Protein 8QCB (pdb70)

Secondary structure (DSSP, 8-state):
--HHHHHHHHTT-------PBP-----HHHHHHHHHHS---SSPPHHHHHHH-----GGGGS-PPPP--------SSSS--S-TT-SS-----/--SS--HHHHHHHHHHHHS-TT-HHHHHHHHHHHHHHHHHHHHHT-HHHHHHHHHHHHHHHHIIIIIS----HHHHHHHHHHHHHHHHSGGGGGG--HHHHHHHHHHS-----HHHHHHH---HHHHHS-SS--HHHHHHHHHHHHHHT----HHHHHHHHHHHHHHHHHHHHH--HHHHHHHHHHHHHHHTT--TTSSHHHHHHHHTTTT-HHHHHHTTTHHHHH--S-SHHHHHHHHHHHHTT-HHHHHHHHHHHHHHS-S-HHHHHHHHHHHHHTT-SHHHHHHHHHHHHHTTTS-HHHHHHHHHHHHHHTSSS---TT-HHHHHHHHHHHHHHHHHTTTS-S-HHHHHHHHHHHHHTT-HHHHHHHHHHHHHHHHHHHHHS--TTHHHHHHHHHHHHHHHHHHHT-HHHHHHHHHHHHHHHTS--SHHHHHHHHHHHHHHHHHHHHTTT--HHHHHHHHHHHHH---HHHHHHHHHHHHHH--HHHHHHHHHHHHHHHHHS---HHHHHHHHHHHHHHT-HHHHHHHHHHHTT--HHHHHH-TT-HHHHHHHHHHHHHT-STTTHHHHHHHHHH-TT-TTTTTTT-HHHHHHHTSSSSS---HHHHHHHHHTT-BHHHHHHHHHH-TT-HHHHHHHHHH-/--EEEEEEEETT-SSS-EEEEEE-SSEEEEEETTSEEEEEES---TT--GGGSEEEEE--SS-EEEEEEEEEE-SSS-EEEEEEEEETTS-EEEEEEEE-TTT--EEEEEE--S-TGGGGSPEEEEEEE--SSS-SSEEEEEEETTS-EEEEEEE------EEEEEEEE--SSSS---EEEEEE-TTSEEEEEETTSEEEEEETTT--EEEEEE----SSTTSS-EEEEEE-SSSSEEEEEEEETTEEEEEEEETTTTEEEEE-------SBSS-EEEEEE-SSSSEEEEEETTSEEEEEETTTTEEEEEEE--GGG--GGG---B-SS--B-SS--EEEEEEE-TTT-----EEEEEETTS-EEEEEEE-/--EEEEEEE-S-SSS-EEEEEE-SSEEEEEETTSEEEEEES---SS--GGGGEEEEE--SS-EEEEEEEEEE---EEEEEEEEETT--EEEEEEEE-TTT--EEEEEE--S-TTGGGS-EEEEEEE---SS-SSEEEEEEETTS-EEEEEEEEE----EEEEEEEEEEE--SSSS---EEEEEE-SSSEEEEEETTSEEEEEETTT--EEEEEE------EEEEEE-SSSS-EEEEEE-SS-EEEEEE-SSS--EEEEE-----SBSS-EEEEEE-SSSSEEEEEETTSEEEEEETTTTEEEEEEESS-S-------B-TTS-BSSPP--SEEEEE-TTSS-----S-EEEEE-TTS-EEEEEE-/--HHHHHHHHH--HHHHTSS---HHHHHHHHH-

Radius of gyration: 38.0 Å; Cα contacts (8 Å, |Δi|>4): 3125; chains: 5; bounding box: 76×98×122 Å

Solvent-accessible surface area: 61715 Å² total; per-residue (Å²): 126,64,34,76,104,18,5,117,44,0,41,89,24,77,116,139,47,107,47,83,112,12,176,37,92,101,118,141,27,48,53,56,0,32,104,98,18,7,41,19,62,49,24,14,51,2,40,4,0,19,44,7,5,48,63,68,112,66,19,111,30,24,122,40,18,89,31,34,62,84,48,143,121,55,94,61,187,60,58,66,46,41,3,72,91,49,139,105,0,27,47,83,110,42,133,129,43,110,31,140,111,25,22,91,95,39,62,147,52,11,143,135,29,83,93,100,94,82,76,19,31,21,1,0,54,12,17,14,79,13,0,49,68,27,44,79,30,18,40,8,43,47,0,10,36,20,0,31,76,0,4,79,69,2,62,76,5,13,47,88,61,89,13,88,39,58,36,2,14,14,6,2,7,36,0,2,16,0,1,15,93,2,44,56,64,13,71,65,2,20,0,77,14,1,24,42,5,19,80,59,36,112,61,104,46,58,77,60,11,49,90,45,1,69,9,55,51,77,51,12,80,89,18,131,105,26,89,17,16,22,0,1,2,38,4,2,1,16,0,4,17,40,12,101,142,30,52,64,103,4,10,20,21,3,13,4,0,2,0,2,0,16,2,16,38,58,38,76,70,86,70,6,39,64,6,0,49,75,1,2,55,78,2,28,88,80,53,54,108,25,16,64,0,34,21,0,25,0,1,2,7,16,109,101,56,83,34,51,0,8,32,1,0,18,12,0,17,76,82,56,90,171,36,32,76,2,49,15,5,0,0,0,4,0,10,46,20,139,7,42,110,6,0,63,42,3,0,66,62,9,34,88,87,40,88,85,62,16,37,5,53,11,0,20,0,18,0,30,70,112,105,54,59,101,114,18,2,24,137,29,7,35,68,0,17,32,41,5,58,43,166,29,72,25,1,13,41,39,17,3,57,15,9,2,70,50,24,21,107,95,64,34,45,55,124,21,39,39,12,6,8,93,1,17,13,1,8,41,4,2,74,39,15,24,54,42,20,21,83,31,63,68,1,0,32,2,6,2,10,3,4,6,4,1,61,53,25,73,46,0,39,56,11,0,84,87,0,32,39,34,9,24,63,99,14,52,88,48,116,55,100,199,15,16,66,50,6,0,40,8,24,1,11,24,0,20,0,9,1,20,71,31,51,35,105,76,0,24,88,10,0,70,14,0,37,27,33,5,74,94,26,104,70,126,99,0,60,53,10,42,15,2,0,13,6,0,1,5,6,0,47,28,70,54,98,83,102,52,115,38,1,14,89,30,13,36,81,5,10,104,46,33,106,29,56,48,4,10,10,21,8,1,41,1,1,28,74,48,42,103,96,59,6,66,100,21,0,41,64,12,0,63,99,38,53,81,117,51,42,77,27,30,62,0,19,8,3,20,0,0,2,1,4,45,69,83,44,139,147,58,4,59,97,14,15,106,102,4,119,78,29,40,16,37,60,46,26,138,16,125,26,9,15,6,10,16,0,8,23,12,0,3,104,83,42,145,90,76,109,40,4,77,49,32,4,9,70,12,0,38,4,41,10,32,30,33,75,0,1,48,76,24,25,82,78,3,16,14,23,0,1,38,96,41,13,38,98,13,17,13,66,87,3,0,119,12,23,2,23,27,102,7,2,42,3,0,2,27,0,0,37,3,2,4,36,21,57,54,0,0,69,0,0,33,67,10,70,133,63,84,17,74,66,69,16,41,4,1,86,10,5,75,0,15,1,5,8,9,5,9,8,60,36,7,0,1,1,0,0,0,6,0,55,0,38,2,5,21,0,90,14,138,101,119,53,49,11,70,104,72,30,61,55,58,90,10,9,65,0,0,0,2,41,15,14,17,6,53,26,118,63,46,113,97,62,86,0,7,0,1,0,0,0,0,2,0,2,34,14,26,3,9,48,12,45,103,69,114,105,79,44,33,18,73,31,77,108,13,118,19,22,82,74,111,16,94,125,64,9,4,14,3,10,52,14,5,54,40,66,148,46,85,180,18,8,10,0,0,0,0,7,14,39,1,24,5,14,0,3,63,0,60,12,103,167,77,62,27,69,25,100,76,58,18,65,18,134,25,64,37,136,119,58,56,8,0,17,7,13,8,24,12,86,97,9,26,1,0,6,0,2,6,27,1,4,3,11,0,4,45,4,83,84,41,131,89,57,61,76,19,115,11,34,13,41,50,85,87,48,13,14,3,1,45,10,4,57,23,12,68,133,40,49,20,0,0,1,0,14,6,14,12,14,32,0,11,0,0,4,11,1,14,88,62,25,10,33,15,16,30,3,17,44,134,36,33,37,0,2,74,27,10,0,20,10,2,12,25,18,74,67,4,117,2,1,0,0,0,0,29,28,2,59,0,29,0,0,43,25,160,80,33,48,99,41,32,39,33,75,4,90,9,105,75,25,113,88,79,24,50,30,45,71,19,49,52,8,29,74,11,59,56,2,3,0,9,24,6,61,20,0,37,58,45,65,43,94,133,44,31,5,0,1,0,0,1,35,3,34,1,1,4,0,16,90,37,41,110,76,103,26,99,57,86,19,86,1,36,81,3,7,110,1,8,2,0,12,6,4,8,6,53,38,12,0,1,1,0,0,5,39,0,81,5,40,3,4,18,2,66,22,59,135,97,79,78,6,80,93,66,28,60,66,70,88,17,39,162,23,0,0,1,36,12,14,14,7,76,29,92,49,106,85,88,2,15,0,1,0,0,0,1,1,28,1,48,14,21,2,11,40,14,45,123,29,112,112,82,45,48,26,78,37,70,125,18,116,23,17,88,80,100,22,117,78,53,6,4,10,4,13,55,10,4,68,45,48,118,79,15,104,23,26,35,0,0,0,0,8,1,44,1,17,6,12,0,5,54,1,58,22,57,53,161,126,64,67,45,35,67,23,82,78,61,20,59,12,114,22,50,38,134,75,23,36,0,0,17,11,14,6,16,15,62,88,5,44,5,0,6,0,2,24,72,2,22,0,11,3,5,47,4,80,95,36,121,69,52,48,74,29,88,76,120,80,16,42,16,1,42,12,3,54,24,12,66,77,70,61,22,2,0,0,0,28,4,23,86,21,39,0,14,0,7,3,17,58,10,72,85,18,52,160,78,15,39,3,49,13,131,95,70,0,0,10,8,1,0,16,7,0,10,20,26,60,65,9,113,34,2,0,0,0,0,11,2,0,39,0,2,1,2,43,24,93,97,72,44,87,73,29,27,22,47,13,88,62,140,121,128,154,32,107,31,38,63,49,172,146,34,27,26,114,21,103,61,3,0,2,24,4,65,16,0,114,62,52,59,34,51,46,133,87,92,72,30,10,0,0,0,0,4,41,91,88,7,2,44,7,15,38,53,86,150,42,98,0,36,88,43,1,104,85,150,116,84,87,28,7,59,48,3,130,94,79,71,52,0,10,129,81,5,72,89,102,95

Nearest PDB structures (foldseek):
  8qcb-assembly1_B  TM=1.002E+00  e=1.096E-69  Saccharomyces cerevisiae
  8qca-assembly1_B  TM=9.247E-01  e=1.254E-59  Saccharomyces cerevisiae
  8q9t-assembly1_E  TM=9.024E-01  e=1.855E-59  Saccharomyces cerevisiae
  4buj-assembly2_F  TM=9.148E-01  e=2.139E-59  Saccharomyces cerevisiae S288C
  5mc6-assembly1_i  TM=9.003E-01  e=8.983E-53  Saccharomyces cerevisiae S288C

InterPro domains:
  IPR001650 Helicase, C-terminal domain-like [PF00271] (653-768)
  IPR001650 Helicase, C-terminal domain-like [PS51194] (638-815)
  IPR001650 Helicase, C-terminal domain-like [SM00490] (676-768)
  IPR011545 DEAD/DEAH-box helicase domain [PF00270] (333-482)
  IPR012961 ATP-dependent RNA helicase Ski2/MTR4, C-terminal [PF08148] (1109-1282)
  IPR012961 ATP-dependent RNA helicase Ski2/MTR4, C-terminal [SM01142] (1106-1287)
  IPR014001 Helicase superfamily 1/2, ATP-binding domain [PS51192] (338-496)
  IPR014001 Helicase superfamily 1/2, ATP-binding domain [SM00487] (326-513)
  IPR016438 Circadian oscillator component FRH-like [PIRSF005198] (39-1287)
  IPR027417 P-loop containing nucleoside triphosphate hydrolase [G3DSA:3.40.50.300] (292-504)
  IPR027417 P-loop containing nucleoside triphosphate hydrolase [G3DSA:3.40.50.300] (505-801)
  IPR027417 P-loop containing nucleoside triphosphate hydrolase [SSF52540] (341-781)
  IPR040801 Ski2, N-terminal domain [PF17911] (83-215)
  IPR048392 Exosome RNA helicase MTR4-like, stalk [PF21408] (823-888)
  IPR048727 Ski2, beta-barrel domain [PF21409] (899-985)
  IPR050699 ATP-dependent RNA helicase SUPV3-like [PTHR12131] (129-1270)

B-factor: mean 86.81, std 32.56, range [30.0, 277.33]

Foldseek 3Di:
DDPVVVVVVVVPDDDPDDPDDDPDDDVVVVVVCCVVPPDDDPDDDVVVCVVPPDDDDPVVVDDDDDDDDDPCDDADPRDDAADPPGDHGDDDD/DVVDDLVVVLVVLVVVCPVVVQDLVSLLVNLVSLLVVLVVCVQVPNLVVSLVSLVVSLVSLLCCCAVNVDDALSSLVSNLSSLVSCQQQVVNLVVDPVVSLLSSLVSDDADDDCPLCVLVVQDSVDLVPDDPDDSNLSSLSSSLSSLQRSDLCPVVLVSLQSNLVSLLVNCVSVVDVSSLVSSLVSLVVSCVSPVLPLVSLQSNLVSCLPVDLVSSVVGLVVSCVSPVPDLVSLLSVLVSCVVVVNLVSNLVSLVVCCVVPNLALSSLQSVLVSCVVVVHQPSSLVSLVVSLVSCVLSDLVSLQVNLVSLCVVPPPPPDDPPPPVNLVSLVSNLVSLVSSCSRDNPDQVSLVSNLVSCLSVLNLVVNLVSLVSNLVSLVVVCVVPVDPVSVLVNLLSLLSNLSSVVSVPNLVSNLVSLVSSCVSCVVPPDPVCLVSLLSSLVSNLVSCCVPVRDCPVNVVSLVVNCVSDPDDVSLVVCLVSLVVVPDPVSNVVSLVSLVVVCVVDPHDDVSLLSNLVSCLVVVPVVCLVVSLVVLVPDDPVVVVVPLLPSSLVSNLVSCCVPVVDRPSCVSLVVNCVVPVLRLNSCPVPDLVSSLVSPPPPNDDDDLLVNLVSQLVVLDQVSLVVSCVSPVPDPSSVVSNVVND/DWDKDFFAKDFLQDPAAWFDKEADQAWIWTWWQQAKIKTFGLAADGPDHRVVRMDMDGGDRRTWHAKYWDWDDQDPHDTWIKMWTAGPQQAIWMWTWDADPVPRDIDTHTDDADDPVVGVFRWAYKDKADDDPLDDFIKMWTAGQQAKIWIWTWDQPVGDIYTHTPDMAHHPDPPGFGFQEWDAAPNAKIWTWTQQQWIWIAGRPPGGTDDIDHDDPDPDRRQWGWAYWDAQHPFQKIWTWIGHRQATWIWIFGRVVTDTPGTAADVVRGPGRGGWAEKEAEPNSQWIWIFGQQQKIWIAGPVVSYTDDMDFDAQVPHPPVSGQQADPVGDGVGRWGWNYKYKDDANRNPHFIKMWTGTRSRMIIIMTIDD/DDKDFQAKDFLQDDAAWFDWEDDLFWIWTWGQQQKIKTFGQADDADDHRVVRMDMDHHDRRTWHEKYWDWDCDVDTWIKMWTAGPQQAIWIWTWDADDPPRDIDIDTDDADDPVRRPFRWAYKDKADADPQRDFIKIWTAGQQAKIWIWTWDQVDCVPGDIYIHTPDMEHHPDPPGFGFHEWDAANNFKIWIFGFQAKIWIAGRVNGYTDDIDGDAPGWGWQYWDAQNDAQKIWTWTDYHQFIWIWMFRHPNTHTDGTAVDLVGPALGGWHEKEAAPNRQWIWTDGQLQKIWIAGPVVSYTDDMGHRVDRDDPDHQDADPVSHGPGHTWWNYKYKDHFSSHDYPGGWIKMWTAIRSRMIIIMTDD/DDPVVVVVVVVDDPVVVVVPPDDPVVVVVVVVD

GO terms:
  GO:0005737 cytoplasm (C, IDA)
  GO:0055087 Ski complex (C, IDA)
  GO:0070478 nuclear-transcribed mRNA catabolic process, 3'-5' exonucleolytic nonsense-mediated decay (P, IGI)
  GO:0000956 nuclear-transcribed mRNA catabolic process (P, IMP)
  GO:0003729 mRNA binding (F, HDA)
  GO:0070478 nuclear-transcribed mRNA catabolic process, 3'-5' exonucleolytic nonsense-mediated decay (P, IMP)
  GO:0070481 nuclear-transcribed mRNA catabolic process, non-stop decay (P, IMP)
  GO:0055087 Ski complex (C, IPI)
  GO:0005515 protein binding (F, IPI)
  GO:0000956 nuclear-transcribed mRNA catabolic process (P, IDA)
  GO:0006402 mRNA catabolic process (P, IDA)

Structure (mmCIF, N/CA/C/O backbone):
data_8QCB
#
_entry.id   8QCB
#
_cell.length_a   1.00
_cell.length_b   1.00
_cell.length_c   1.00
_cell.angle_alpha   90.00
_cell.angle_beta   90.00
_cell.angle_gamma   90.00
#
_symmetry.space_group_name_H-M   'P 1'
#
loop_
_entity.id
_entity.type
_entity.pdbx_description
1 polymer 'Antiviral helicase SKI2'
2 polymer 'Superkiller protein 3'
3 polymer 'Antiviral protein SKI8'
4 polymer 'Superkiller protein 7'
#
loop_
_atom_site.group_PDB
_atom_site.id
_atom_site.type_symbol
_atom_site.label_atom_id
_atom_site.label_alt_id
_atom_site.label_comp_id
_atom_site.label_asym_id
_atom_site.label_entity_id
_atom_site.label_seq_id
_atom_site.pdbx_PDB_ins_code
_atom_site.Cartn_x
_atom_site.Cartn_y
_atom_site.Cartn_z
_atom_site.occupancy
_atom_site.B_iso_or_equiv
_atom_site.auth_seq_id
_atom_site.auth_comp_id
_atom_site.auth_asym_id
_atom_site.auth_atom_id
_atom_site.pdbx_PDB_model_num
ATOM 1 N N . SER A 1 8 ? 184.808 143.424 163.741 1.00 205.30 8 SER A N 1
ATOM 2 C CA . SER A 1 8 ? 183.399 143.070 163.868 1.00 205.05 8 SER A CA 1
ATOM 3 C C . SER A 1 8 ? 182.674 143.220 162.537 1.00 204.03 8 SER A C 1
ATOM 4 O O . SER A 1 8 ? 181.452 143.369 162.499 1.00 202.59 8 SER A O 1
ATOM 7 N N . SER A 1 9 ? 183.434 143.185 161.446 1.00 145.41 9 SER A N 1
ATOM 8 C CA . SER A 1 9 ? 182.847 143.291 160.120 1.00 146.02 9 SER A CA 1
ATOM 9 C C . SER A 1 9 ? 181.998 142.064 159.812 1.00 143.22 9 SER A C 1
ATOM 10 O O . SER A 1 9 ? 182.230 140.971 160.335 1.00 141.90 9 SER A O 1
ATOM 13 N N . ILE A 1 10 ? 180.995 142.258 158.953 1.00 168.75 10 ILE A N 1
ATOM 14 C CA . ILE A 1 10 ? 180.101 141.160 158.601 1.00 166.53 10 ILE A CA 1
ATOM 15 C C . ILE A 1 10 ? 180.848 140.071 157.838 1.00 167.14 10 ILE A C 1
ATOM 16 O O . ILE A 1 10 ? 180.506 138.886 157.942 1.00 164.81 10 ILE A O 1
ATOM 21 N N . GLN A 1 11 ? 181.878 140.441 157.071 1.00 109.43 11 GLN A N 1
ATOM 22 C CA . GLN A 1 11 ? 182.641 139.445 156.327 1.00 110.13 11 GLN A CA 1
ATOM 23 C C . GLN A 1 11 ? 183.408 138.521 157.264 1.00 108.15 11 GLN A C 1
ATOM 24 O O . GLN A 1 11 ? 183.465 137.307 157.039 1.00 107.14 11 GLN A O 1
ATOM 30 N N . GLU A 1 12 ? 184.005 139.075 158.321 1.00 131.64 12 GLU A N 1
ATOM 31 C CA . GLU A 1 12 ? 184.695 138.239 159.299 1.00 130.32 12 GLU A CA 1
ATOM 32 C C . GLU A 1 12 ? 183.725 137.301 160.005 1.00 126.83 12 GLU A C 1
ATOM 33 O O . GLU A 1 12 ? 184.042 136.128 160.240 1.00 125.88 12 GLU A O 1
ATOM 39 N N . LEU A 1 13 ? 182.538 137.801 160.352 1.00 102.43 13 LEU A N 1
ATOM 40 C CA . LEU A 1 13 ? 181.543 136.962 161.010 1.00 99.28 13 LEU A CA 1
ATOM 41 C C . LEU A 1 13 ? 181.075 135.837 160.098 1.00 98.66 13 LEU A C 1
ATOM 42 O O . LEU A 1 13 ? 180.858 134.708 160.553 1.00 96.97 13 LEU A O 1
ATOM 47 N N . TYR A 1 14 ? 180.903 136.126 158.807 1.00 90.11 14 TYR A N 1
ATOM 48 C CA . TYR A 1 14 ? 180.506 135.078 157.874 1.00 90.39 14 TYR A CA 1
ATOM 49 C C . TYR A 1 14 ? 181.633 134.077 157.653 1.00 91.32 14 TYR A C 1
ATOM 50 O O . TYR A 1 14 ? 181.381 132.881 157.470 1.00 90.45 14 TYR A O 1
ATOM 59 N N . GLN A 1 15 ? 182.883 134.546 157.666 1.00 91.02 15 GLN A N 1
ATOM 60 C CA . GLN A 1 15 ? 184.015 133.632 157.565 1.00 92.48 15 GLN A CA 1
ATOM 61 C C . GLN A 1 15 ? 184.096 132.726 158.786 1.00 90.17 15 GLN A C 1
ATOM 62 O O . GLN A 1 15 ? 184.507 131.564 158.681 1.00 90.36 15 GLN A O 1
ATOM 68 N N . SER A 1 16 ? 183.719 133.245 159.957 1.00 95.43 16 SER A N 1
ATOM 69 C CA . SER A 1 16 ? 183.674 132.414 161.157 1.00 93.39 16 SER A CA 1
ATOM 70 C C . SER A 1 16 ? 182.599 131.342 161.046 1.00 91.37 16 SER A C 1
ATOM 71 O O . SER A 1 16 ? 182.758 130.234 161.571 1.00 90.94 16 SER A O 1
ATOM 74 N N . LEU A 1 17 ? 181.489 131.658 160.373 1.00 69.75 17 LEU A N 1
ATOM 75 C CA . LEU A 1 17 ? 180.411 130.689 160.206 1.00 68.72 17 LEU A CA 1
ATOM 76 C C . LEU A 1 17 ? 180.870 129.480 159.401 1.00 70.53 17 LEU A C 1
ATOM 77 O O . LEU A 1 17 ? 180.379 128.364 159.607 1.00 70.32 17 LEU A O 1
ATOM 82 N N . LYS A 1 18 ? 181.814 129.683 158.481 1.00 96.89 18 LYS A N 1
ATOM 83 C CA . LYS A 1 18 ? 182.266 128.616 157.598 1.00 98.75 18 LYS A CA 1
ATOM 84 C C . LYS A 1 18 ? 183.027 127.520 158.330 1.00 98.35 18 LYS A C 1
ATOM 85 O O . LYS A 1 18 ? 183.275 126.463 157.740 1.00 99.41 18 LYS A O 1
ATOM 91 N N . GLU A 1 19 ? 183.403 127.738 159.587 1.00 88.11 19 GLU A N 1
ATOM 92 C CA . GLU A 1 19 ? 184.128 126.744 160.365 1.00 88.46 19 GLU A CA 1
ATOM 93 C C . GLU A 1 19 ? 183.214 125.703 160.998 1.00 86.96 19 GLU A C 1
ATOM 94 O O . GLU A 1 19 ? 183.712 124.766 161.631 1.00 87.80 19 GLU A O 1
ATOM 96 N N . ILE A 1 20 ? 181.901 125.841 160.846 1.00 74.47 20 ILE A N 1
ATOM 97 C CA . ILE A 1 20 ? 180.958 124.879 161.404 1.00 73.94 20 ILE A CA 1
ATOM 98 C C . ILE A 1 20 ? 180.940 123.636 160.526 1.00 76.39 20 ILE A C 1
ATOM 99 O O . ILE A 1 20 ? 180.720 123.720 159.312 1.00 77.48 20 ILE A O 1
ATOM 104 N N . THR A 1 21 ? 181.171 122.478 161.138 1.00 86.18 21 THR A N 1
ATOM 105 C CA . THR A 1 21 ? 181.225 121.212 160.425 1.00 88.36 21 THR A CA 1
ATOM 106 C C . THR A 1 21 ? 180.308 120.206 161.103 1.00 87.12 21 THR A C 1
ATOM 107 O O . THR A 1 21 ? 180.027 120.297 162.300 1.00 84.80 21 THR A O 1
ATOM 109 N N . ASN A 1 22 ? 179.845 119.238 160.318 1.00 100.72 22 ASN A N 1
ATOM 110 C CA . ASN A 1 22 ? 178.930 118.217 160.813 1.00 100.10 22 ASN A CA 1
ATOM 111 C C . ASN A 1 22 ? 179.637 117.236 161.742 1.00 100.43 22 ASN A C 1
ATOM 112 O O . ASN A 1 22 ? 180.655 116.647 161.380 1.00 102.49 22 ASN A O 1
ATOM 117 N N . LEU A 1 28 ? 169.883 114.217 164.622 1.00 100.55 28 LEU A N 1
ATOM 118 C CA . LEU A 1 28 ? 168.598 114.709 165.104 1.00 99.40 28 LEU A CA 1
ATOM 119 C C . LEU A 1 28 ? 168.638 116.217 165.318 1.00 97.57 28 LEU A C 1
ATOM 120 O O . LEU A 1 28 ? 169.646 116.764 165.765 1.00 96.74 28 LEU A O 1
ATOM 122 N N . PHE A 1 29 ? 167.535 116.885 164.995 1.00 82.97 29 PHE A N 1
ATOM 123 C CA . PHE A 1 29 ? 167.470 118.333 165.128 1.00 81.53 29 PHE A CA 1
ATOM 124 C C . PHE A 1 29 ? 167.346 118.737 166.592 1.00 79.80 29 PHE A C 1
ATOM 125 O O . PHE A 1 29 ? 166.628 118.106 167.372 1.00 79.71 29 PHE A O 1
ATOM 133 N N . GLU A 1 30 ? 168.055 119.801 166.961 1.00 73.27 30 GLU A N 1
ATOM 134 C CA . GLU A 1 30 ? 168.019 120.353 168.307 1.00 72.31 30 GLU A CA 1
ATOM 135 C C . GLU A 1 30 ? 167.808 121.857 168.235 1.00 71.43 30 GLU A C 1
ATOM 136 O O . GLU A 1 30 ? 168.448 122.543 167.433 1.00 71.32 30 GLU A O 1
ATOM 142 N N . ASP A 1 31 ? 166.909 122.366 169.079 1.00 68.56 31 ASP A N 1
ATOM 143 C CA . ASP A 1 31 ? 166.653 123.804 169.167 1.00 67.96 31 ASP A CA 1
ATOM 144 C C . ASP A 1 31 ? 167.619 124.400 170.186 1.00 67.81 31 ASP A C 1
ATOM 145 O O . ASP A 1 31 ? 167.295 124.618 171.355 1.00 68.26 31 ASP A O 1
ATOM 150 N N . ARG A 1 32 ? 168.834 124.671 169.719 1.00 93.30 32 ARG A N 1
ATOM 151 C CA . ARG A 1 32 ? 169.895 125.147 170.592 1.00 93.48 32 ARG A CA 1
ATOM 152 C C . ARG A 1 32 ? 169.654 126.593 171.014 1.00 93.36 32 ARG A C 1
ATOM 153 O O . ARG A 1 32 ? 169.009 127.373 170.309 1.00 92.80 32 ARG A O 1
ATOM 161 N N . ILE A 1 33 ? 170.192 126.945 172.179 1.00 69.41 33 ILE A N 1
ATOM 162 C CA . ILE A 1 33 ? 170.071 128.285 172.741 1.00 69.95 33 ILE A CA 1
ATOM 163 C C . ILE A 1 33 ? 171.386 129.018 172.521 1.00 70.18 33 ILE A C 1
ATOM 164 O O . ILE A 1 33 ? 172.463 128.473 172.794 1.00 70.76 33 ILE A O 1
ATOM 169 N N . THR A 1 34 ? 171.302 130.250 172.026 1.00 73.29 34 THR A N 1
ATOM 170 C CA . THR A 1 34 ? 172.496 131.028 171.744 1.00 73.54 34 THR A CA 1
ATOM 171 C C . THR A 1 34 ? 173.182 131.463 173.037 1.00 75.46 34 THR A C 1
ATOM 172 O O . THR A 1 34 ? 172.571 131.546 174.106 1.00 76.76 34 THR A O 1
ATOM 176 N N . LYS A 1 35 ? 174.481 131.732 172.925 1.00 95.85 35 LYS A N 1
ATOM 177 C CA . LYS A 1 35 ? 175.277 132.241 174.032 1.00 98.24 35 LYS A CA 1
ATOM 178 C C . LYS A 1 35 ? 175.543 133.736 173.926 1.00 98.98 35 LYS A C 1
ATOM 179 O O . LYS A 1 35 ? 176.234 134.291 174.785 1.00 101.31 35 LYS A O 1
ATOM 185 N N . LEU A 1 36 ? 175.019 134.395 172.896 1.00 68.78 36 LEU A N 1
ATOM 186 C CA . LEU A 1 36 ? 175.193 135.831 172.751 1.00 69.14 36 LEU A CA 1
ATOM 187 C C . LEU A 1 36 ? 174.418 136.575 173.833 1.00 71.03 36 LEU A C 1
ATOM 188 O O . LEU A 1 36 ? 173.334 136.161 174.252 1.00 71.17 36 LEU A O 1
ATOM 193 N N . ASP A 1 37 ? 174.990 137.686 174.291 1.00 119.63 37 ASP A N 1
ATOM 194 C CA . ASP A 1 37 ? 174.372 138.526 175.308 1.00 121.59 37 ASP A CA 1
ATOM 195 C C . ASP A 1 37 ? 173.754 139.745 174.636 1.00 121.44 37 ASP A C 1
ATOM 196 O O . ASP A 1 37 ? 174.460 140.531 173.996 1.00 122.96 37 ASP A O 1
ATOM 198 N N . PHE A 1 38 ? 172.442 139.899 174.784 1.00 97.22 38 PHE A N 1
ATOM 199 C CA . PHE A 1 38 ? 171.731 141.023 174.189 1.00 97.34 38 PHE A CA 1
ATOM 200 C C . PHE A 1 38 ? 171.657 142.198 175.158 1.00 100.22 38 PHE A C 1
ATOM 201 O O . PHE A 1 38 ? 172.652 142.881 175.400 1.00 101.23 38 PHE A O 1
ATOM 209 N N . LYS A 1 45 ? 179.267 155.866 177.998 1.00 147.79 45 LYS A N 1
ATOM 210 C CA . LYS A 1 45 ? 179.934 155.818 176.702 1.00 143.47 45 LYS A CA 1
ATOM 211 C C . LYS A 1 45 ? 178.925 155.613 175.579 1.00 141.27 45 LYS A C 1
ATOM 212 O O . LYS A 1 45 ? 178.719 156.498 174.749 1.00 139.22 45 LYS A O 1
ATOM 214 N N . HIS A 1 46 ? 178.305 154.432 175.554 1.00 196.04 46 HIS A N 1
ATOM 215 C CA . HIS A 1 46 ? 177.274 154.153 174.558 1.00 194.16 46 HIS A CA 1
ATOM 216 C C . HIS A 1 46 ? 176.082 155.086 174.734 1.00 190.23 46 HIS A C 1
ATOM 217 O O . HIS A 1 46 ? 175.577 155.663 173.762 1.00 188.26 46 HIS A O 1
ATOM 224 N N . ALA A 1 47 ? 175.632 155.261 175.978 1.00 183.95 47 ALA A N 1
ATOM 225 C CA . ALA A 1 47 ? 174.511 156.156 176.247 1.00 181.65 47 ALA A CA 1
ATOM 226 C C . ALA A 1 47 ? 174.863 157.598 175.912 1.00 179.79 47 ALA A C 1
ATOM 227 O O . ALA A 1 47 ? 174.024 158.340 175.390 1.00 177.73 47 ALA A O 1
ATOM 229 N N . ASN A 1 48 ? 176.096 158.017 176.210 1.00 115.90 48 ASN A N 1
ATOM 230 C CA . ASN A 1 48 ? 176.518 159.372 175.871 1.00 114.37 48 ASN A CA 1
ATOM 231 C C . ASN A 1 48 ? 176.489 159.595 174.365 1.00 112.82 48 ASN A C 1
ATOM 232 O O . ASN A 1 48 ? 176.028 160.641 173.892 1.00 110.97 48 ASN A O 1
ATOM 237 N N . ASP A 1 49 ? 176.976 158.620 173.594 1.00 165.61 49 ASP A N 1
ATOM 238 C CA . ASP A 1 49 ? 176.944 158.737 172.141 1.00 164.36 49 ASP A CA 1
ATOM 239 C C . ASP A 1 49 ? 175.513 158.794 171.623 1.00 162.59 49 ASP A C 1
ATOM 240 O O . ASP A 1 49 ? 175.198 159.598 170.736 1.00 160.81 49 ASP A O 1
ATOM 242 N N . ILE A 1 50 ? 174.630 157.954 172.169 1.00 103.63 50 ILE A N 1
ATOM 243 C CA . ILE A 1 50 ? 173.234 157.957 171.733 1.00 102.24 50 ILE A CA 1
ATOM 244 C C . ILE A 1 50 ? 172.584 159.304 172.031 1.00 100.57 50 ILE A C 1
ATOM 245 O O . ILE A 1 50 ? 171.878 159.873 171.189 1.00 98.93 50 ILE A O 1
ATOM 250 N N . ILE A 1 51 ? 172.818 159.835 173.233 1.00 98.26 51 ILE A N 1
ATOM 251 C CA . ILE A 1 51 ? 172.219 161.110 173.619 1.00 96.93 51 ILE A CA 1
ATOM 252 C C . ILE A 1 51 ? 172.746 162.239 172.743 1.00 95.26 51 ILE A C 1
ATOM 253 O O . ILE A 1 51 ? 171.982 163.100 172.291 1.00 93.39 51 ILE A O 1
ATOM 258 N N . LYS A 1 52 ? 174.058 162.253 172.488 1.00 121.45 52 LYS A N 1
ATOM 259 C CA . LYS A 1 52 ? 174.635 163.296 171.645 1.00 120.26 52 LYS A CA 1
ATOM 260 C C . LYS A 1 52 ? 174.082 163.231 170.228 1.00 118.80 52 LYS A C 1
ATOM 261 O O . LYS A 1 52 ? 173.778 164.266 169.625 1.00 117.46 52 LYS A O 1
ATOM 263 N N . ASP A 1 53 ? 173.946 162.023 169.676 1.00 153.28 53 ASP A N 1
ATOM 264 C CA . ASP A 1 53 ? 173.384 161.888 168.337 1.00 151.96 53 ASP A CA 1
ATOM 265 C C . ASP A 1 53 ? 171.926 162.327 168.296 1.00 150.60 53 ASP A C 1
ATOM 266 O O . ASP A 1 53 ? 171.495 162.974 167.334 1.00 149.27 53 ASP A O 1
ATOM 271 N N . ARG A 1 54 ? 171.150 161.986 169.327 1.00 130.63 54 ARG A N 1
ATOM 272 C CA . ARG A 1 54 ? 169.719 162.271 169.297 1.00 129.68 54 ARG A CA 1
ATOM 273 C C . ARG A 1 54 ? 169.427 163.750 169.517 1.00 128.65 54 ARG A C 1
ATOM 274 O O . ARG A 1 54 ? 168.558 164.319 168.847 1.00 127.20 54 ARG A O 1
ATOM 282 N N . PHE A 1 55 ? 170.136 164.395 170.443 1.00 87.72 55 PHE A N 1
ATOM 283 C CA . PHE A 1 55 ? 169.722 165.709 170.916 1.00 87.10 55 PHE A CA 1
ATOM 284 C C . PHE A 1 55 ? 170.678 166.848 170.592 1.00 86.34 55 PHE A C 1
ATOM 285 O O . PHE A 1 55 ? 170.211 167.965 170.367 1.00 85.62 55 PHE A O 1
ATOM 293 N N . LEU A 1 56 ? 171.994 166.615 170.562 1.00 98.88 56 LEU A N 1
ATOM 294 C CA . LEU A 1 56 ? 172.941 167.725 170.542 1.00 98.52 56 LEU A CA 1
ATOM 295 C C . LEU A 1 56 ? 173.900 167.683 169.357 1.00 97.99 56 LEU A C 1
ATOM 296 O O . LEU A 1 56 ? 174.956 168.322 169.406 1.00 97.53 56 LEU A O 1
ATOM 301 N N . ARG A 1 57 ? 173.564 166.964 168.293 1.00 96.83 57 ARG A N 1
ATOM 302 C CA . ARG A 1 57 ? 174.445 166.892 167.133 1.00 96.48 57 ARG A CA 1
ATOM 303 C C . ARG A 1 57 ? 173.870 167.717 165.991 1.00 94.99 57 ARG A C 1
ATOM 304 O O . ARG A 1 57 ? 172.831 167.340 165.427 1.00 94.15 57 ARG A O 1
ATOM 306 N N . PRO A 1 58 ? 174.483 168.843 165.626 1.00 104.19 58 PRO A N 1
ATOM 307 C CA . PRO A 1 58 ? 174.034 169.562 164.429 1.00 102.93 58 PRO A CA 1
ATOM 308 C C . PRO A 1 58 ? 174.238 168.710 163.185 1.00 102.29 58 PRO A C 1
ATOM 309 O O . PRO A 1 58 ? 175.265 168.048 163.023 1.00 102.70 58 PRO A O 1
ATOM 313 N N . SER A 1 59 ? 173.250 168.739 162.298 1.00 124.25 59 SER A N 1
ATOM 314 C CA . SER A 1 59 ? 173.214 167.851 161.148 1.00 122.76 59 SER A CA 1
ATOM 315 C C . SER A 1 59 ? 173.389 168.639 159.861 1.00 124.03 59 SER A C 1
ATOM 316 O O . SER A 1 59 ? 172.979 169.799 159.759 1.00 124.90 59 SER A O 1
ATOM 319 N N . ASN A 1 60 ? 174.009 167.989 158.877 1.00 137.66 60 ASN A N 1
ATOM 320 C CA . ASN A 1 60 ? 174.187 168.617 157.574 1.00 137.75 60 ASN A CA 1
ATOM 321 C C . ASN A 1 60 ? 172.851 168.775 156.857 1.00 136.31 60 ASN A C 1
ATOM 322 O O . ASN A 1 60 ? 172.636 169.758 156.141 1.00 136.35 60 ASN A O 1
ATOM 327 N N . ALA A 1 61 ? 171.944 167.819 157.044 1.00 90.53 61 ALA A N 1
ATOM 328 C CA . ALA A 1 61 ? 170.634 167.846 156.410 1.00 89.21 61 ALA A CA 1
ATOM 329 C C . ALA A 1 61 ? 169.616 168.477 157.350 1.00 88.82 61 ALA A C 1
ATOM 330 O O . ALA A 1 61 ? 169.501 168.076 158.512 1.00 89.03 61 ALA A O 1
ATOM 332 N N . LEU A 1 62 ? 168.878 169.459 156.841 1.00 75.90 62 LEU A N 1
ATOM 333 C CA . LEU A 1 62 ? 167.934 170.190 157.672 1.00 75.36 62 LEU A CA 1
ATOM 334 C C . LEU A 1 62 ? 166.785 169.281 158.103 1.00 73.05 62 LEU A C 1
ATOM 335 O O . LEU A 1 62 ? 166.254 168.520 157.290 1.00 71.80 62 LEU A O 1
ATOM 340 N N . PRO A 1 63 ? 166.381 169.336 159.368 1.00 76.50 63 PRO A N 1
ATOM 341 C CA . PRO A 1 63 ? 165.251 168.526 159.827 1.00 75.95 63 PRO A CA 1
ATOM 342 C C . PRO A 1 63 ? 163.923 169.126 159.383 1.00 75.50 63 PRO A C 1
ATOM 343 O O . PRO A 1 63 ? 163.840 170.268 158.933 1.00 75.74 63 PRO A O 1
ATOM 347 N N . TRP A 1 64 ? 162.867 168.322 159.529 1.00 69.29 64 TRP A N 1
ATOM 348 C CA . TRP A 1 64 ? 161.537 168.753 159.116 1.00 69.19 64 TRP A CA 1
ATOM 349 C C . TRP A 1 64 ? 161.044 169.958 159.903 1.00 70.81 64 TRP A C 1
ATOM 350 O O . TRP A 1 64 ? 160.160 170.674 159.424 1.00 71.79 64 TRP A O 1
ATOM 361 N N . SER A 1 65 ? 161.589 170.198 161.098 1.00 94.64 65 SER A N 1
ATOM 362 C CA . SER A 1 65 ? 161.161 171.345 161.892 1.00 95.16 65 SER A CA 1
ATOM 363 C C . SER A 1 65 ? 161.511 172.662 161.208 1.00 95.25 65 SER A C 1
ATOM 364 O O . SER A 1 65 ? 160.705 173.599 161.202 1.00 95.35 65 SER A O 1
ATOM 367 N N . LEU A 1 66 ? 162.713 172.758 160.636 1.00 75.96 66 LEU A N 1
ATOM 368 C CA . LEU A 1 66 ? 163.117 173.977 159.944 1.00 76.80 66 LEU A CA 1
ATOM 369 C C . LEU A 1 66 ? 162.495 174.079 158.556 1.00 76.66 66 LEU A C 1
ATOM 370 O O . LEU A 1 66 ? 162.194 175.188 158.094 1.00 78.41 66 LEU A O 1
ATOM 375 N N . LEU A 1 67 ? 162.303 172.945 157.880 1.00 74.78 67 LEU A N 1
ATOM 376 C CA . LEU A 1 67 ? 161.567 172.955 156.622 1.00 74.59 67 LEU A CA 1
ATOM 377 C C . LEU A 1 67 ? 160.127 173.396 156.834 1.00 75.29 67 LEU A C 1
ATOM 378 O O . LEU A 1 67 ? 159.524 173.999 155.942 1.00 76.83 67 LEU A O 1
ATOM 383 N N . ASP A 1 68 ? 159.563 173.107 158.008 1.00 84.05 68 ASP A N 1
ATOM 384 C CA . ASP A 1 68 ? 158.238 173.605 158.348 1.00 84.04 68 ASP A CA 1
ATOM 385 C C . ASP A 1 68 ? 158.207 175.124 158.410 1.00 84.68 68 ASP A C 1
ATOM 386 O O . ASP A 1 68 ? 157.133 175.721 158.284 1.00 84.70 68 ASP A O 1
ATOM 391 N N . MET A 1 69 ? 159.363 175.758 158.599 1.00 89.88 69 MET A N 1
ATOM 392 C CA . MET A 1 69 ? 159.465 177.205 158.711 1.00 90.62 69 MET A CA 1
ATOM 393 C C . MET A 1 69 ? 159.899 177.883 157.422 1.00 90.62 69 MET A C 1
ATOM 394 O O . MET A 1 69 ? 159.535 179.040 157.197 1.00 91.20 69 MET A O 1
ATOM 399 N N . VAL A 1 70 ? 160.668 177.201 156.573 1.00 108.50 70 VAL A N 1
ATOM 400 C CA . VAL A 1 70 ? 161.250 177.834 155.391 1.00 108.64 70 VAL A CA 1
ATOM 401 C C . VAL A 1 70 ? 160.614 177.384 154.083 1.00 108.51 70 VAL A C 1
ATOM 402 O O . VAL A 1 70 ? 160.903 177.991 153.039 1.00 109.23 70 VAL A O 1
ATOM 406 N N . GLN A 1 71 ? 159.767 176.361 154.093 1.00 84.28 71 GLN A N 1
ATOM 407 C CA . GLN A 1 71 ? 159.169 175.833 152.872 1.00 84.09 71 GLN A CA 1
ATOM 408 C C . GLN A 1 71 ? 157.776 176.417 152.680 1.00 84.01 71 GLN A C 1
ATOM 409 O O . GLN A 1 71 ? 156.976 176.452 153.620 1.00 84.03 71 GLN A O 1
ATOM 415 N N . ASP A 1 72 ? 157.492 176.869 151.462 1.00 134.81 72 ASP A N 1
ATOM 416 C CA . ASP A 1 72 ? 156.193 177.422 151.102 1.00 135.15 72 ASP A CA 1
ATOM 417 C C . ASP A 1 72 ? 155.645 176.666 149.901 1.00 135.02 72 ASP A C 1
ATOM 418 O O . ASP A 1 72 ? 156.354 176.472 148.909 1.00 135.78 72 ASP A O 1
ATOM 420 N N . VAL A 1 73 ? 154.392 176.239 149.997 1.00 130.68 73 VAL A N 1
ATOM 421 C CA . VAL A 1 73 ? 153.755 175.513 148.891 1.00 130.83 73 VAL A CA 1
ATOM 422 C C . VAL A 1 73 ? 153.569 176.458 147.709 1.00 132.78 73 VAL A C 1
ATOM 423 O O . VAL A 1 73 ? 153.199 177.630 147.909 1.00 135.25 73 VAL A O 1
ATOM 427 N N . PRO A 1 74 ? 153.848 176.022 146.470 1.00 142.01 74 PRO A N 1
ATOM 428 C CA . PRO A 1 74 ? 153.651 176.856 145.278 1.00 144.13 74 PRO A CA 1
ATOM 429 C C . PRO A 1 74 ? 152.204 177.311 145.104 1.00 145.44 74 PRO A C 1
ATOM 430 O O . PRO A 1 74 ? 151.975 178.345 144.477 1.00 142.31 74 PRO A O 1
ATOM 434 N N . ASP A 1 87 ? 143.480 174.637 134.638 1.00 175.61 87 ASP A N 1
ATOM 435 C CA . ASP A 1 87 ? 142.819 174.440 133.354 1.00 172.11 87 ASP A CA 1
ATOM 436 C C . ASP A 1 87 ? 141.926 173.206 133.394 1.00 171.03 87 ASP A C 1
ATOM 437 O O . ASP A 1 87 ? 142.409 172.086 133.545 1.00 168.43 87 ASP A O 1
ATOM 442 N N . TYR A 1 88 ? 140.616 173.421 133.256 1.00 147.16 88 TYR A N 1
ATOM 443 C CA . TYR A 1 88 ? 139.671 172.312 133.308 1.00 146.65 88 TYR A CA 1
ATOM 444 C C . TYR A 1 88 ? 139.675 171.483 132.032 1.00 146.56 88 TYR A C 1
ATOM 445 O O . TYR A 1 88 ? 139.185 170.350 132.045 1.00 144.81 88 TYR A O 1
ATOM 454 N N . LYS A 1 89 ? 140.214 172.017 130.934 1.00 151.61 89 LYS A N 1
ATOM 455 C CA . LYS A 1 89 ? 140.273 171.258 129.691 1.00 151.85 89 LYS A CA 1
ATOM 456 C C . LYS A 1 89 ? 141.265 170.105 129.763 1.00 148.67 89 LYS A C 1
ATOM 457 O O . LYS A 1 89 ? 141.223 169.215 128.908 1.00 147.83 89 LYS A O 1
ATOM 463 N N . GLU A 1 90 ? 142.156 170.104 130.755 1.00 144.46 90 GLU A N 1
ATOM 464 C CA . GLU A 1 90 ? 143.141 169.039 130.885 1.00 141.52 90 GLU A CA 1
ATOM 465 C C . GLU A 1 90 ? 142.553 167.759 131.461 1.00 139.01 90 GLU A C 1
ATOM 466 O O . GLU A 1 90 ? 143.158 166.693 131.309 1.00 137.27 90 GLU A O 1
ATOM 472 N N . LEU A 1 91 ? 141.398 167.837 132.117 1.00 86.70 91 LEU A N 1
ATOM 473 C CA . LEU A 1 91 ? 140.757 166.668 132.700 1.00 84.56 91 LEU A CA 1
ATOM 474 C C . LEU A 1 91 ? 139.877 165.914 131.713 1.00 85.04 91 LEU A C 1
ATOM 475 O O . LEU A 1 91 ? 139.416 164.813 132.034 1.00 84.20 91 LEU A O 1
ATOM 480 N N . LEU A 1 92 ? 139.638 166.468 130.531 1.00 99.03 92 LEU A N 1
ATOM 481 C CA . LEU A 1 92 ? 138.738 165.865 129.562 1.00 99.95 92 LEU A CA 1
ATOM 482 C C . LEU A 1 92 ? 139.502 164.955 128.604 1.00 99.28 92 LEU A C 1
ATOM 483 O O . LEU A 1 92 ? 140.732 164.886 128.611 1.00 98.19 92 LEU A O 1
ATOM 488 N N . LYS A 1 93 ? 138.747 164.248 127.766 1.00 76.55 93 LYS A N 1
ATOM 489 C CA . LYS A 1 93 ? 139.299 163.335 126.776 1.00 74.30 93 LYS A CA 1
ATOM 490 C C . LYS A 1 93 ? 138.943 163.822 125.380 1.00 76.24 93 LYS A C 1
ATOM 491 O O . LYS A 1 93 ? 137.765 164.029 125.072 1.00 77.48 93 LYS A O 1
ATOM 497 N N . VAL A 1 94 ? 139.956 164.002 124.544 1.00 76.74 94 VAL A N 1
ATOM 498 C CA . VAL A 1 94 ? 139.734 164.396 123.151 1.00 78.28 94 VAL A CA 1
ATOM 499 C C . VAL A 1 94 ? 139.283 163.170 122.361 1.00 75.43 94 VAL A C 1
ATOM 500 O O . VAL A 1 94 ? 139.899 162.100 122.490 1.00 72.49 94 VAL A O 1
ATOM 504 N N . PRO A 1 95 ? 138.223 163.273 121.559 1.00 76.49 95 PRO A N 1
ATOM 505 C CA . PRO A 1 95 ? 137.775 162.114 120.780 1.00 73.97 95 PRO A CA 1
ATOM 506 C C . PRO A 1 95 ? 138.828 161.661 119.778 1.00 72.78 95 PRO A C 1
ATOM 507 O O . PRO A 1 95 ? 139.612 162.458 119.259 1.00 74.42 95 PRO A O 1
ATOM 511 N N . ASP A 1 96 ? 138.838 160.358 119.517 1.00 99.12 96 ASP A N 1
ATOM 512 C CA . ASP A 1 96 ? 139.805 159.744 118.622 1.00 98.79 96 ASP A CA 1
ATOM 513 C C . ASP A 1 96 ? 139.476 160.051 117.164 1.00 100.30 96 ASP A C 1
ATOM 514 O O . ASP A 1 96 ? 138.337 160.388 116.832 1.00 101.57 96 ASP A O 1
ATOM 519 N N . PRO A 1 97 ? 140.461 159.952 116.273 1.00 87.36 97 PRO A N 1
ATOM 520 C CA . PRO A 1 97 ? 140.187 160.153 114.846 1.00 88.79 97 PRO A CA 1
ATOM 521 C C . PRO A 1 97 ? 139.307 159.050 114.277 1.00 89.16 97 PRO A C 1
ATOM 522 O O . PRO A 1 97 ? 139.236 157.935 114.798 1.00 88.26 97 PRO A O 1
ATOM 526 N N . ILE A 1 98 ? 138.628 159.383 113.182 1.00 72.96 98 ILE A N 1
ATOM 527 C CA . ILE A 1 98 ? 137.682 158.490 112.525 1.00 71.80 98 ILE A CA 1
ATOM 528 C C . ILE A 1 98 ? 138.205 158.165 111.133 1.00 72.24 98 ILE A C 1
ATOM 529 O O . ILE A 1 98 ? 138.559 159.070 110.370 1.00 75.06 98 ILE A O 1
ATOM 534 N N . ASN A 1 99 ? 138.255 156.874 110.809 1.00 83.24 99 ASN A N 1
ATOM 535 C CA . ASN A 1 99 ? 138.626 156.399 109.481 1.00 83.85 99 ASN A CA 1
ATOM 536 C C . ASN A 1 99 ? 137.416 155.724 108.853 1.00 84.70 99 ASN A C 1
ATOM 537 O O . ASN A 1 99 ? 136.884 154.757 109.408 1.00 84.04 99 ASN A O 1
ATOM 542 N N . ARG A 1 100 ? 136.984 156.235 107.700 1.00 100.15 100 ARG A N 1
ATOM 543 C CA . ARG A 1 100 ? 135.824 155.708 106.992 1.00 101.01 100 ARG A CA 1
ATOM 544 C C . ARG A 1 100 ? 136.180 155.187 105.605 1.00 101.49 100 ARG A C 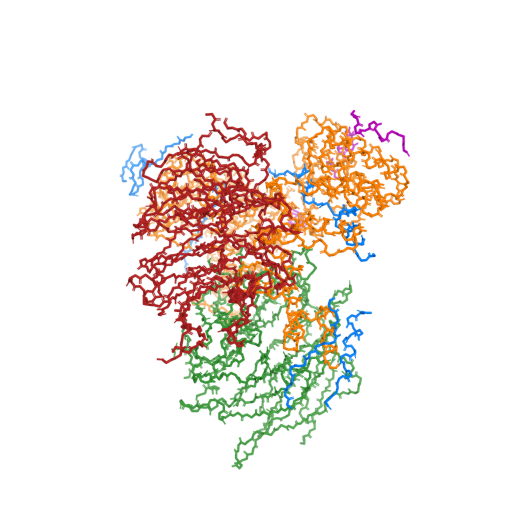1
ATOM 545 O O . ARG A 1 100 ? 135.317 155.137 104.723 1.00 101.58 100 ARG A O 1
ATOM 553 N N . THR A 1 101 ? 137.435 154.800 105.394 1.00 83.03 101 THR A N 1
ATOM 554 C CA . THR A 1 101 ? 137.893 154.266 104.122 1.00 83.03 101 THR A CA 1
ATOM 555 C C . THR A 1 101 ? 138.708 153.006 104.371 1.00 83.03 101 THR A C 1
ATOM 556 O O . THR A 1 101 ? 139.315 152.832 105.430 1.00 83.03 101 THR A O 1
ATOM 560 N N . SER A 1 102 ? 138.713 152.123 103.378 1.00 82.50 102 SER A N 1
ATOM 561 C CA . SER A 1 102 ? 139.456 150.873 103.477 1.00 82.50 102 SER A CA 1
ATOM 562 C C . SER A 1 102 ? 139.811 150.338 102.095 1.00 82.50 102 SER A C 1
ATOM 563 O O . SER A 1 102 ? 140.448 151.026 101.298 1.00 82.50 102 SER A O 1
ATOM 566 N N . HIS A 1 187 ? 114.904 168.125 126.913 1.00 180.00 187 HIS A N 1
ATOM 567 C CA . HIS A 1 187 ? 114.120 168.146 125.684 1.00 178.37 187 HIS A CA 1
ATOM 568 C C . HIS A 1 187 ? 113.508 169.523 125.445 1.00 180.59 187 HIS A C 1
ATOM 569 O O . HIS A 1 187 ? 112.890 169.764 124.409 1.00 183.90 187 HIS A O 1
ATOM 571 N N . LYS A 1 188 ? 113.687 170.425 126.407 1.00 139.96 188 LYS A N 1
ATOM 572 C CA . LYS A 1 188 ? 113.133 171.765 126.303 1.00 141.88 188 LYS A CA 1
ATOM 573 C C . LYS A 1 188 ? 113.994 172.626 125.380 1.00 140.75 188 LYS A C 1
ATOM 574 O O . LYS A 1 188 ? 114.920 172.148 124.719 1.00 140.65 188 LYS A O 1
ATOM 576 N N . ASP A 1 189 ? 113.685 173.921 125.338 1.00 143.51 189 ASP A N 1
ATOM 577 C CA . ASP A 1 189 ? 114.323 174.824 124.389 1.00 142.99 189 ASP A CA 1
ATOM 578 C C . ASP A 1 189 ? 114.449 176.242 124.931 1.00 144.71 189 ASP A C 1
ATOM 579 O O . ASP A 1 189 ? 114.373 176.470 126.143 1.00 146.75 189 ASP A O 1
ATOM 584 N N . GLY A 1 190 ? 114.647 177.195 124.025 1.00 152.00 190 GLY A N 1
ATOM 585 C CA . GLY A 1 190 ? 114.947 178.573 124.353 1.00 153.41 190 GLY A CA 1
ATOM 586 C C . GLY A 1 190 ? 115.150 179.352 123.071 1.00 153.44 190 GLY A C 1
ATOM 587 O O . GLY A 1 190 ? 114.314 179.274 122.165 1.00 151.96 190 GLY A O 1
ATOM 588 N N . GLN A 1 191 ? 116.241 180.105 122.969 1.00 132.82 191 GLN A N 1
ATOM 589 C CA . GLN A 1 191 ? 116.619 180.762 121.722 1.00 133.33 191 GLN A CA 1
ATOM 590 C C . GLN A 1 191 ? 117.278 179.772 120.764 1.00 132.19 191 GLN A C 1
ATOM 591 O O . GLN A 1 191 ? 118.367 180.016 120.242 1.00 131.84 191 GLN A O 1
ATOM 597 N N . GLY A 1 192 ? 116.614 178.641 120.523 1.00 221.43 192 GLY A N 1
ATOM 598 C CA . GLY A 1 192 ? 117.121 177.606 119.654 1.00 220.48 192 GLY A CA 1
ATOM 599 C C . GLY A 1 192 ? 118.095 176.644 120.301 1.00 218.66 192 GLY A C 1
ATOM 600 O O . GLY A 1 192 ? 118.433 175.624 119.690 1.00 218.54 192 GLY A O 1
ATOM 601 N N . LEU A 1 193 ? 118.551 176.931 121.518 1.00 108.48 193 LEU A N 1
ATOM 602 C CA . LEU A 1 193 ? 119.569 176.123 122.173 1.00 106.79 193 LEU A CA 1
ATOM 603 C C . LEU A 1 193 ? 118.960 175.278 123.284 1.00 107.01 193 LEU A C 1
ATOM 604 O O . LEU A 1 193 ? 118.069 175.730 124.008 1.00 108.46 193 LEU A O 1
ATOM 609 N N . PHE A 1 194 ? 119.446 174.045 123.408 1.00 104.16 194 PHE A N 1
ATOM 610 C CA . PHE A 1 194 ? 119.020 173.180 124.499 1.00 104.42 194 PHE A CA 1
ATOM 611 C C . PHE A 1 194 ? 119.478 173.755 125.833 1.00 104.79 194 PHE A C 1
ATOM 612 O O . PHE A 1 194 ? 120.584 174.288 125.952 1.00 104.04 194 PHE A O 1
ATOM 620 N N . ASP A 1 195 ? 118.617 173.647 126.844 1.00 139.68 195 ASP A N 1
ATOM 621 C CA . ASP A 1 195 ? 118.881 174.260 128.140 1.00 139.38 195 ASP A CA 1
ATOM 622 C C . ASP A 1 195 ? 118.786 173.312 129.324 1.00 138.88 195 ASP A C 1
ATOM 623 O O . ASP A 1 195 ? 119.254 173.675 130.409 1.00 139.02 195 ASP A O 1
ATOM 625 N N . ILE A 1 196 ? 118.204 172.122 129.168 1.00 136.01 196 ILE A N 1
ATOM 626 C CA . ILE A 1 196 ? 118.016 171.193 130.270 1.00 135.70 196 ILE A CA 1
ATOM 627 C C . ILE A 1 196 ? 118.417 169.790 129.826 1.00 134.90 196 ILE A C 1
ATOM 628 O O . ILE A 1 196 ? 117.930 169.305 128.801 1.00 135.12 196 ILE A O 1
ATOM 633 N N . PRO A 1 197 ? 119.319 169.116 130.534 1.00 113.66 197 PRO A N 1
ATOM 634 C CA . PRO A 1 197 ? 119.704 167.755 130.146 1.00 112.77 197 PRO A CA 1
ATOM 635 C C . PRO A 1 197 ? 118.619 166.748 130.498 1.00 116.29 197 PRO A C 1
ATOM 636 O O . PRO A 1 197 ? 117.695 167.018 131.266 1.00 119.78 197 PRO A O 1
ATOM 640 N N . GLU A 1 198 ? 118.748 165.561 129.910 1.00 125.81 198 GLU A N 1
ATOM 641 C CA . GLU A 1 198 ? 117.805 164.485 130.180 1.00 128.89 198 GLU A CA 1
ATOM 642 C C . GLU A 1 198 ? 117.960 163.982 131.609 1.00 132.27 198 GLU A C 1
ATOM 643 O O . GLU A 1 198 ? 119.076 163.813 132.109 1.00 131.60 198 GLU A O 1
ATOM 645 N N . GLY A 1 199 ? 116.829 163.743 132.268 1.00 151.03 199 GLY A N 1
ATOM 646 C CA . GLY A 1 199 ? 116.837 163.263 133.634 1.00 152.05 199 GLY A CA 1
ATOM 647 C C . GLY A 1 199 ? 117.134 164.310 134.681 1.00 153.99 199 GLY A C 1
ATOM 648 O O . GLY A 1 199 ? 117.285 163.961 135.857 1.00 154.68 199 GLY A O 1
ATOM 649 N N . MET A 1 200 ? 117.220 165.580 134.298 1.00 118.67 200 MET A N 1
ATOM 650 C CA . MET A 1 200 ? 117.524 166.666 135.215 1.00 120.45 200 MET A CA 1
ATOM 651 C C . MET A 1 200 ? 116.407 167.700 135.160 1.00 122.21 200 MET A C 1
ATOM 652 O O . MET A 1 200 ? 115.548 167.666 134.275 1.00 121.72 200 MET A O 1
ATOM 657 N N . ASN A 1 201 ? 116.416 168.622 136.126 1.00 108.65 201 ASN A N 1
ATOM 658 C CA . ASN A 1 201 ? 115.306 169.546 136.300 1.00 109.66 201 ASN A CA 1
ATOM 659 C C . ASN A 1 201 ? 115.677 171.021 136.261 1.00 108.62 201 ASN A C 1
ATOM 660 O O . ASN A 1 201 ? 114.773 171.855 136.146 1.00 108.75 201 ASN A O 1
ATOM 665 N N . ARG A 1 202 ? 116.958 171.376 136.351 1.00 183.09 202 ARG A N 1
ATOM 666 C CA . ARG A 1 202 ? 117.352 172.778 136.426 1.00 182.80 202 ARG A CA 1
ATOM 667 C C . ARG A 1 202 ? 118.128 173.240 135.199 1.00 180.95 202 ARG A C 1
ATOM 668 O O . ARG A 1 202 ? 117.732 174.209 134.547 1.00 180.46 202 ARG A O 1
ATOM 676 N N . GLY A 1 203 ? 119.225 172.570 134.864 1.00 140.44 203 GLY A N 1
ATOM 677 C CA . GLY A 1 203 ? 120.115 173.066 133.834 1.00 138.68 203 GLY A CA 1
ATOM 678 C C . GLY A 1 203 ? 121.376 173.651 134.433 1.00 138.13 203 GLY A C 1
ATOM 679 O O . GLY A 1 203 ? 121.943 173.077 135.366 1.00 138.12 203 GLY A O 1
ATOM 680 N N . ILE A 1 204 ? 121.822 174.796 133.927 1.00 125.81 204 ILE A N 1
ATOM 681 C CA . ILE A 1 204 ? 123.037 175.433 134.419 1.00 124.70 204 ILE A CA 1
ATOM 682 C C . ILE A 1 204 ? 122.716 176.853 134.866 1.00 124.94 204 ILE A C 1
ATOM 683 O O . ILE A 1 204 ? 121.896 177.552 134.262 1.00 125.94 204 ILE A O 1
ATOM 688 N N . LYS A 1 205 ? 123.357 177.265 135.958 1.00 116.47 205 LYS A N 1
ATOM 689 C CA . LYS A 1 205 ? 123.180 178.606 136.513 1.00 116.27 205 LYS A CA 1
ATOM 690 C C . LYS A 1 205 ? 124.514 179.048 137.093 1.00 114.36 205 LYS A C 1
ATOM 691 O O . LYS A 1 205 ? 124.923 178.578 138.166 1.00 113.16 205 LYS A O 1
ATOM 693 N N . PRO A 1 206 ? 125.230 179.941 136.411 1.00 120.75 206 PRO A N 1
ATOM 694 C CA . PRO A 1 206 ? 126.545 180.364 136.907 1.00 119.12 206 PRO A CA 1
ATOM 695 C C . PRO A 1 206 ? 126.440 181.072 138.250 1.00 118.42 206 PRO A C 1
ATOM 696 O O . PRO A 1 206 ? 125.460 181.762 138.538 1.00 119.74 206 PRO A O 1
ATOM 700 N N . MET A 1 207 ? 127.468 180.892 139.074 1.00 137.57 207 MET A N 1
ATOM 701 C CA . MET A 1 207 ? 127.521 181.524 140.386 1.00 137.15 207 MET A CA 1
ATOM 702 C C . MET A 1 207 ? 128.897 182.128 140.642 1.00 137.87 207 MET A C 1
ATOM 703 O O . MET A 1 207 ? 129.268 183.131 140.033 1.00 138.84 207 MET A O 1
ATOM 705 N N . CYS B 2 785 ? 146.207 140.478 115.194 1.00 91.82 781 CYS B N 1
ATOM 706 C CA . CYS B 2 785 ? 146.046 141.925 115.126 1.00 91.82 781 CYS B CA 1
ATOM 707 C C . CYS B 2 785 ? 144.779 142.369 115.850 1.00 91.82 781 CYS B C 1
ATOM 708 O O . CYS B 2 785 ? 144.843 143.046 116.875 1.00 91.82 781 CYS B O 1
ATOM 711 N N . ASP B 2 786 ? 143.625 141.978 115.310 1.00 88.53 782 ASP B N 1
ATOM 712 C CA . ASP B 2 786 ? 142.345 142.371 115.885 1.00 88.53 782 ASP B CA 1
ATOM 713 C C . ASP B 2 786 ? 142.017 141.632 117.174 1.00 88.53 782 ASP B C 1
ATOM 714 O O . ASP B 2 786 ? 141.041 141.993 117.840 1.00 88.53 782 ASP B O 1
ATOM 719 N N . VAL B 2 787 ? 142.792 140.612 117.539 1.00 86.99 783 VAL B N 1
ATOM 720 C CA . VAL B 2 787 ? 142.513 139.803 118.718 1.00 86.99 783 VAL B CA 1
ATOM 721 C C . VAL B 2 787 ? 143.619 139.883 119.760 1.00 86.99 783 VAL B C 1
ATOM 722 O O . VAL B 2 787 ? 143.400 139.486 120.910 1.00 86.99 783 VAL B O 1
ATOM 726 N N . GLY B 2 788 ? 144.790 140.412 119.413 1.00 86.77 784 GLY B N 1
ATOM 727 C CA . GLY B 2 788 ? 145.799 140.666 120.424 1.00 86.77 784 GLY B CA 1
ATOM 728 C C . GLY B 2 788 ? 147.227 140.323 120.055 1.00 86.77 784 GLY B C 1
ATOM 729 O O . GLY B 2 788 ? 148.160 140.964 120.547 1.00 86.77 784 GLY B O 1
ATOM 730 N N . GLU B 2 789 ? 147.424 139.321 119.202 1.00 92.44 785 GLU B N 1
ATOM 731 C CA . GLU B 2 789 ? 148.766 138.901 118.807 1.00 92.44 785 GLU B CA 1
ATOM 732 C C . GLU B 2 789 ? 149.266 139.823 117.703 1.00 92.44 785 GLU B C 1
ATOM 733 O O . GLU B 2 789 ? 148.645 139.930 116.640 1.00 92.44 785 GLU B O 1
ATOM 739 N N . TYR B 2 790 ? 150.390 140.488 117.958 1.00 92.65 786 TYR B N 1
ATOM 740 C CA . TYR B 2 790 ? 151.022 141.359 116.979 1.00 92.65 786 TYR B CA 1
ATOM 741 C C . TYR B 2 790 ? 152.376 140.852 116.513 1.00 92.65 786 TYR B C 1
ATOM 742 O O . TYR B 2 790 ? 152.739 141.075 115.355 1.00 92.65 786 TYR B O 1
ATOM 751 N N . LEU B 2 791 ? 153.128 140.173 117.384 1.00 92.36 787 LEU B N 1
ATOM 752 C CA . LEU B 2 791 ? 154.459 139.700 117.011 1.00 92.36 787 LEU B CA 1
ATOM 753 C C . LEU B 2 791 ? 154.388 138.716 115.850 1.00 92.36 787 LEU B C 1
ATOM 754 O O . LEU B 2 791 ? 155.174 138.801 114.899 1.00 92.36 787 LEU B O 1
ATOM 759 N N . GLU B 2 792 ? 153.448 137.771 115.910 1.00 93.42 788 GLU B N 1
ATOM 760 C CA . GLU B 2 792 ? 153.287 136.821 114.814 1.00 93.42 788 GLU B CA 1
ATOM 761 C C . GLU B 2 792 ? 152.830 137.524 113.543 1.00 93.42 788 GLU B C 1
ATOM 762 O O . GLU B 2 792 ? 153.359 137.266 112.454 1.00 93.42 788 GLU B O 1
ATOM 768 N N . SER B 2 793 ? 151.853 138.426 113.665 1.00 94.26 789 SER B N 1
ATOM 769 C CA . SER B 2 793 ? 151.391 139.186 112.509 1.00 94.26 789 SER B CA 1
ATOM 770 C C . SER B 2 793 ? 152.499 140.071 111.955 1.00 94.26 789 SER B C 1
ATOM 771 O O . SER B 2 793 ? 152.652 140.199 110.734 1.00 94.26 789 SER B O 1
ATOM 774 N N . LEU B 2 794 ? 153.278 140.698 112.840 1.00 95.73 790 LEU B N 1
ATOM 775 C CA . LEU B 2 794 ? 154.386 141.528 112.383 1.00 95.73 790 LEU B CA 1
ATOM 776 C C . LEU B 2 794 ? 155.417 140.702 111.629 1.00 95.73 790 LEU B C 1
ATOM 777 O O . LEU B 2 794 ? 155.909 141.126 110.579 1.00 95.73 790 LEU B O 1
ATOM 782 N N . ASP B 2 795 ? 155.751 139.515 112.142 1.00 94.68 791 ASP B N 1
ATOM 783 C CA . ASP B 2 795 ? 156.697 138.652 111.442 1.00 94.68 791 ASP B CA 1
ATOM 784 C C . ASP B 2 795 ? 156.156 138.233 110.081 1.00 94.68 791 ASP B C 1
ATOM 785 O O . ASP B 2 795 ? 156.886 138.246 109.081 1.00 94.68 791 ASP B O 1
ATOM 790 N N . ILE B 2 796 ? 154.871 137.873 110.022 1.00 94.98 792 ILE B N 1
ATOM 791 C CA . ILE B 2 796 ? 154.271 137.456 108.758 1.00 94.98 792 ILE B CA 1
ATOM 792 C C . ILE B 2 796 ? 154.339 138.587 107.738 1.00 94.98 792 ILE B C 1
ATOM 793 O O . ILE B 2 796 ? 154.744 138.386 106.586 1.00 94.98 792 ILE B O 1
ATOM 798 N N . LEU B 2 797 ? 153.964 139.800 108.152 1.00 94.75 793 LEU B N 1
ATOM 799 C CA . LEU B 2 797 ? 153.947 140.919 107.214 1.00 94.75 793 LEU B CA 1
ATOM 800 C C . LEU B 2 797 ? 155.355 141.329 106.799 1.00 94.75 793 LEU B C 1
ATOM 801 O O . LEU B 2 797 ? 155.584 141.665 105.632 1.00 94.75 793 LEU B O 1
ATOM 806 N N . GLU B 2 798 ? 156.311 141.315 107.732 1.00 92.63 794 GLU B N 1
ATOM 807 C CA . GLU B 2 798 ? 157.688 141.637 107.371 1.00 92.63 794 GLU B CA 1
ATOM 808 C C . GLU B 2 798 ? 158.245 140.628 106.378 1.00 92.63 794 GLU B C 1
ATOM 809 O O . GLU B 2 798 ? 158.940 141.003 105.428 1.00 92.63 794 GLU B O 1
ATOM 815 N N . LYS B 2 799 ? 157.952 139.340 106.577 1.00 92.37 795 LYS B N 1
ATOM 816 C CA . LYS B 2 799 ? 158.385 138.342 105.607 1.00 92.37 795 LYS B CA 1
ATOM 817 C C . LYS B 2 799 ? 157.701 138.542 104.260 1.00 92.37 795 LYS B C 1
ATOM 818 O O . LYS B 2 799 ? 158.328 138.349 103.213 1.00 92.37 795 LYS B O 1
ATOM 824 N N . VAL B 2 800 ? 156.423 138.929 104.265 1.00 92.34 796 VAL B N 1
ATOM 825 C CA . VAL B 2 800 ? 155.715 139.180 103.013 1.00 92.34 796 VAL B CA 1
ATOM 826 C C . VAL B 2 800 ? 156.318 140.374 102.281 1.00 92.34 796 VAL B C 1
ATOM 827 O O . VAL B 2 800 ? 156.496 140.345 101.057 1.00 92.34 796 VAL B O 1
ATOM 831 N N . CYS B 2 801 ? 156.651 141.438 103.013 1.00 89.93 797 CYS B N 1
ATOM 832 C CA . CYS B 2 801 ? 157.092 142.675 102.377 1.00 89.93 797 CYS B CA 1
ATOM 833 C C . CYS B 2 801 ? 158.509 142.583 101.824 1.00 89.93 797 CYS B C 1
ATOM 834 O O . CYS B 2 801 ? 158.883 143.391 100.967 1.00 89.93 797 CYS B O 1
ATOM 837 N N . GLN B 2 802 ? 159.311 141.624 102.297 1.00 87.74 798 GLN B N 1
ATOM 838 C CA . GLN B 2 802 ? 160.710 141.551 101.886 1.00 87.74 798 GLN B CA 1
ATOM 839 C C . GLN B 2 802 ? 160.882 141.228 100.407 1.00 87.74 798 GLN B C 1
ATOM 840 O O . GLN B 2 802 ? 161.706 141.864 99.742 1.00 87.74 798 GLN B O 1
ATOM 846 N N . GLU B 2 803 ? 160.134 140.261 99.877 1.00 86.04 799 GLU B N 1
ATOM 847 C CA . GLU B 2 803 ? 160.282 139.842 98.490 1.00 86.04 799 GLU B CA 1
ATOM 848 C C . GLU B 2 803 ? 159.234 140.444 97.565 1.00 86.04 799 GLU B C 1
ATOM 849 O O . GLU B 2 803 ? 159.199 140.093 96.381 1.00 86.04 799 GLU B O 1
ATOM 855 N N . ALA B 2 804 ? 158.383 141.334 98.065 1.00 116.64 800 ALA B N 1
ATOM 856 C CA . ALA B 2 804 ? 157.341 141.978 97.272 1.00 116.10 800 ALA B CA 1
ATOM 857 C C . ALA B 2 804 ? 157.308 143.472 97.556 1.00 115.14 800 ALA B C 1
ATOM 858 O O . ALA B 2 804 ? 156.253 144.064 97.794 1.00 112.92 800 ALA B O 1
ATOM 860 N N . ALA B 2 805 ? 158.479 144.109 97.532 1.00 118.62 801 ALA B N 1
ATOM 861 C CA . ALA B 2 805 ? 158.568 145.530 97.845 1.00 118.06 801 ALA B CA 1
ATOM 862 C C . ALA B 2 805 ? 158.183 146.383 96.643 1.00 117.42 801 ALA B C 1
ATOM 863 O O . ALA B 2 805 ? 158.920 147.294 96.254 1.00 116.55 801 ALA B O 1
ATOM 865 N N . THR B 2 806 ? 157.026 146.091 96.051 1.00 98.89 802 THR B N 1
ATOM 866 C CA . THR B 2 806 ? 156.495 146.891 94.956 1.00 99.72 802 THR B CA 1
ATOM 867 C C . THR B 2 806 ? 155.004 147.160 95.066 1.00 96.02 802 THR B C 1
ATOM 868 O O . THR B 2 806 ? 154.490 147.966 94.286 1.00 96.68 802 THR B O 1
ATOM 870 N N . GLU B 2 807 ? 154.294 146.526 95.995 1.00 121.91 803 GLU B N 1
ATOM 871 C CA . GLU B 2 807 ? 152.851 146.674 96.125 1.00 121.97 803 GLU B CA 1
ATOM 872 C C . GLU B 2 807 ? 152.536 147.584 97.304 1.00 120.57 803 GLU B C 1
ATOM 873 O O . GLU B 2 807 ? 153.093 147.413 98.393 1.00 119.36 803 GLU B O 1
ATOM 879 N N . GLU B 2 808 ? 151.642 148.549 97.080 1.00 109.60 804 GLU B N 1
ATOM 880 C CA . GLU B 2 808 ? 151.313 149.521 98.118 1.00 108.66 804 GLU B CA 1
ATOM 881 C C . GLU B 2 808 ? 150.620 148.862 99.305 1.00 107.50 804 GLU B C 1
ATOM 882 O O . GLU B 2 808 ? 150.875 149.226 100.460 1.00 106.25 804 GLU B O 1
ATOM 888 N N . SER B 2 809 ? 149.742 147.892 99.038 1.00 105.42 805 SER B N 1
ATOM 889 C CA . SER B 2 809 ? 148.903 147.331 100.093 1.00 104.61 805 SER B CA 1
ATOM 890 C C . SER B 2 809 ? 149.735 146.643 101.167 1.00 103.21 805 SER B C 1
ATOM 891 O O . SER B 2 809 ? 149.402 146.713 102.355 1.00 102.19 805 SER B O 1
ATOM 894 N N . PHE B 2 810 ? 150.816 145.968 100.772 1.00 71.14 806 PHE B N 1
ATOM 895 C CA . PHE B 2 810 ? 151.644 145.260 101.745 1.00 70.02 806 PHE B CA 1
ATOM 896 C C . PHE B 2 810 ? 152.254 146.229 102.751 1.00 68.95 806 PHE B C 1
ATOM 897 O O . PHE B 2 810 ? 152.147 146.036 103.970 1.00 67.99 806 PHE B O 1
ATOM 905 N N . GLN B 2 811 ? 152.887 147.293 102.251 1.00 66.09 807 GLN B N 1
ATOM 906 C CA . GLN B 2 811 ? 153.493 148.279 103.137 1.00 65.39 807 GLN B CA 1
ATOM 907 C C . GLN B 2 811 ? 152.440 149.014 103.957 1.00 64.91 807 GLN B C 1
ATOM 908 O O . GLN B 2 811 ? 152.672 149.333 105.128 1.00 64.07 807 GLN B O 1
ATOM 914 N N . ILE B 2 812 ? 151.278 149.297 103.363 1.00 72.34 808 ILE B N 1
ATOM 915 C CA . ILE B 2 812 ? 150.228 149.989 104.108 1.00 72.26 808 ILE B CA 1
ATOM 916 C C . ILE B 2 812 ? 149.725 149.124 105.258 1.00 71.87 808 ILE B C 1
ATOM 917 O O . ILE B 2 812 ? 149.508 149.615 106.373 1.00 72.20 808 ILE B O 1
ATOM 922 N N . GLY B 2 813 ? 149.533 147.827 105.012 1.00 57.45 809 GLY B N 1
ATOM 923 C CA . GLY B 2 813 ? 149.130 146.933 106.085 1.00 56.96 809 GLY B CA 1
ATOM 924 C C . GLY B 2 813 ? 150.189 146.803 107.162 1.00 56.14 809 GLY B C 1
ATOM 925 O O . GLY B 2 813 ? 149.874 146.734 108.355 1.00 56.44 809 GLY B O 1
ATOM 926 N N . LEU B 2 814 ? 151.462 146.767 106.757 1.00 74.80 810 LEU B N 1
ATOM 927 C CA . LEU B 2 814 ? 152.540 146.750 107.740 1.00 74.18 810 LEU B CA 1
ATOM 928 C C . LEU B 2 814 ? 152.511 148.005 108.605 1.00 74.53 810 LEU B C 1
ATOM 929 O O . LEU B 2 814 ? 152.678 147.930 109.829 1.00 74.80 810 LEU B O 1
ATOM 931 N N . VAL B 2 815 ? 152.285 149.166 107.985 1.00 60.65 811 VAL B N 1
ATOM 932 C CA . VAL B 2 815 ? 152.190 150.419 108.731 1.00 61.69 811 VAL B CA 1
ATOM 933 C C . VAL B 2 815 ? 151.013 150.381 109.696 1.00 62.50 811 VAL B C 1
ATOM 934 O O . VAL B 2 815 ? 151.122 150.818 110.847 1.00 63.00 811 VAL B O 1
ATOM 938 N N . GLU B 2 816 ? 149.868 149.872 109.239 1.00 72.45 812 GLU B N 1
ATOM 939 C CA . GLU B 2 816 ? 148.692 149.799 110.100 1.00 73.24 812 GLU B CA 1
ATOM 940 C C . GLU B 2 816 ? 148.949 148.924 111.319 1.00 72.87 812 GLU B C 1
ATOM 941 O O . GLU B 2 816 ? 148.617 149.303 112.451 1.00 73.69 812 GLU B O 1
ATOM 947 N N . VAL B 2 817 ? 149.543 147.749 111.109 1.00 51.82 813 VAL B N 1
ATOM 948 C CA . VAL B 2 817 ? 149.797 146.849 112.228 1.00 51.30 813 VAL B CA 1
ATOM 949 C C . VAL B 2 817 ? 150.839 147.441 113.168 1.00 51.02 813 VAL B C 1
ATOM 950 O O . VAL B 2 817 ? 150.725 147.319 114.393 1.00 50.57 813 VAL B O 1
ATOM 954 N N . LEU B 2 818 ? 151.861 148.103 112.618 1.00 51.44 814 LEU B N 1
ATOM 955 C CA . LEU B 2 818 ? 152.858 148.750 113.463 1.00 51.41 814 LEU B CA 1
ATOM 956 C C . LEU B 2 818 ? 152.229 149.847 114.315 1.00 51.16 814 LEU B C 1
ATOM 957 O O . LEU B 2 818 ? 152.523 149.961 115.512 1.00 50.95 814 LEU B O 1
ATOM 962 N N . MET B 2 819 ? 151.354 150.659 113.716 1.00 86.38 815 MET B N 1
ATOM 963 C CA . MET B 2 819 ? 150.690 151.718 114.467 1.00 87.94 815 MET B CA 1
ATOM 964 C C . MET B 2 819 ? 149.818 151.143 115.573 1.00 88.71 815 MET B C 1
ATOM 965 O O . MET B 2 819 ? 149.818 151.649 116.701 1.00 90.00 815 MET B O 1
ATOM 970 N N . ARG B 2 820 ? 149.051 150.097 115.261 1.00 105.03 816 ARG B N 1
ATOM 971 C CA . ARG B 2 820 ? 148.165 149.521 116.267 1.00 105.71 816 ARG B CA 1
ATOM 972 C C . ARG B 2 820 ? 148.964 148.882 117.396 1.00 105.84 816 ARG B C 1
ATOM 973 O O . ARG B 2 820 ? 148.585 148.985 118.569 1.00 107.11 816 ARG B O 1
ATOM 981 N N . CYS B 2 821 ? 150.087 148.240 117.066 1.00 55.34 817 CYS B N 1
ATOM 982 C CA . CYS B 2 821 ? 150.961 147.699 118.101 1.00 55.44 817 CYS B CA 1
ATOM 983 C C . CYS B 2 821 ? 151.524 148.805 118.985 1.00 57.10 817 CYS B C 1
ATOM 984 O O . CYS B 2 821 ? 151.579 148.659 120.210 1.00 58.25 817 CYS B O 1
ATOM 987 N N . SER B 2 822 ? 151.948 149.919 118.381 1.00 69.42 818 SER B N 1
ATOM 988 C CA . SER B 2 822 ? 152.492 151.023 119.168 1.00 71.07 818 SER B CA 1
ATOM 989 C C . SER B 2 822 ? 151.436 151.631 120.083 1.00 72.82 818 SER B C 1
ATOM 990 O O . SER B 2 822 ? 151.720 151.950 121.244 1.00 74.30 818 SER B O 1
ATOM 993 N N . LEU B 2 823 ? 150.212 151.803 119.581 1.00 67.93 819 LEU B N 1
ATOM 994 C CA . LEU B 2 823 ? 149.142 152.344 120.415 1.00 69.49 819 LEU B CA 1
ATOM 995 C C . LEU B 2 823 ? 148.775 151.387 121.543 1.00 70.05 819 LEU B C 1
ATOM 996 O O . LEU B 2 823 ? 148.513 151.821 122.671 1.00 71.78 819 LEU B O 1
ATOM 1001 N N . ASP B 2 824 ? 148.750 150.082 121.261 1.00 69.69 820 ASP B N 1
ATOM 1002 C CA . ASP B 2 824 ? 148.494 149.105 122.314 1.00 69.91 820 ASP B CA 1
ATOM 1003 C C . ASP B 2 824 ? 149.589 149.138 123.371 1.00 70.83 820 ASP B C 1
ATOM 1004 O O . ASP B 2 824 ? 149.310 149.030 124.570 1.00 72.19 820 ASP B O 1
ATOM 1009 N N . LEU B 2 825 ? 150.846 149.277 122.942 1.00 52.93 821 LEU B N 1
ATOM 1010 C CA . LEU B 2 825 ? 151.950 149.384 123.889 1.00 53.89 821 LEU B CA 1
ATOM 1011 C C . LEU B 2 825 ? 151.826 150.638 124.744 1.00 56.47 821 LEU B C 1
ATOM 1012 O O . LEU B 2 825 ? 152.093 150.604 125.951 1.00 58.04 821 LEU B O 1
ATOM 1017 N N . TYR B 2 826 ? 151.434 151.758 124.133 1.00 66.17 822 TYR B N 1
ATOM 1018 C CA . TYR B 2 826 ? 151.222 152.985 124.896 1.00 68.59 822 TYR B CA 1
ATOM 1019 C C . TYR B 2 826 ? 150.116 152.805 125.927 1.00 69.90 822 TYR B C 1
ATOM 1020 O O . TYR B 2 826 ? 150.247 153.247 127.074 1.00 71.82 822 TYR B O 1
ATOM 1029 N N . SER B 2 827 ? 149.016 152.159 125.535 1.00 83.83 823 SER B N 1
ATOM 1030 C CA . SER B 2 827 ? 147.930 151.911 126.477 1.00 84.65 823 SER B CA 1
ATOM 1031 C C . SER B 2 827 ? 148.367 150.988 127.606 1.00 84.93 823 SER B C 1
ATOM 1032 O O . SER B 2 827 ? 147.936 151.160 128.751 1.00 86.18 823 SER B O 1
ATOM 1035 N N . GLN B 2 828 ? 149.213 150.000 127.304 1.00 81.61 824 GLN B N 1
ATOM 1036 C CA . GLN B 2 828 ? 149.718 149.113 128.346 1.00 81.38 824 GLN B CA 1
ATOM 1037 C C . GLN B 2 828 ? 150.693 149.837 129.268 1.00 82.90 824 GLN B C 1
ATOM 1038 O O . GLN B 2 828 ? 150.706 149.594 130.479 1.00 82.77 824 GLN B O 1
ATOM 1040 N N . GLY B 2 829 ? 151.518 150.725 128.716 1.00 54.01 825 GLY B N 1
ATOM 1041 C CA . GLY B 2 829 ? 152.459 151.480 129.521 1.00 55.40 825 GLY B CA 1
ATOM 1042 C C . GLY B 2 829 ? 153.904 151.344 129.085 1.00 55.82 825 GLY B C 1
ATOM 1043 O O . GLY B 2 829 ? 154.819 151.601 129.872 1.00 57.10 825 GLY B O 1
ATOM 1044 N N . PHE B 2 830 ? 154.124 150.939 127.834 1.00 54.90 826 PHE B N 1
ATOM 1045 C CA . PHE B 2 830 ? 155.470 150.776 127.285 1.00 55.27 826 PHE B CA 1
ATOM 1046 C C . PHE B 2 830 ? 155.772 151.990 126.410 1.00 55.46 826 PHE B C 1
ATOM 1047 O O . PHE B 2 830 ? 155.612 151.971 125.191 1.00 54.79 826 PHE B O 1
ATOM 1055 N N . LEU B 2 831 ? 156.227 153.065 127.057 1.00 61.21 827 LEU B N 1
ATOM 1056 C CA . LEU B 2 831 ? 156.382 154.342 126.365 1.00 62.30 827 LEU B CA 1
ATOM 1057 C C . LEU B 2 831 ? 157.597 154.342 125.440 1.00 61.02 827 LEU B C 1
ATOM 1058 O O . LEU B 2 831 ? 157.522 154.821 124.301 1.00 59.45 827 LEU B O 1
ATOM 1063 N N . LEU B 2 832 ? 158.731 153.820 125.915 1.00 86.41 828 LEU B N 1
ATOM 1064 C CA . LEU B 2 832 ? 159.938 153.811 125.092 1.00 85.51 828 LEU B CA 1
ATOM 1065 C C . LEU B 2 832 ? 159.777 152.901 123.880 1.00 81.98 828 LEU B C 1
ATOM 1066 O O . LEU B 2 832 ? 160.166 153.264 122.761 1.00 80.80 828 LEU B O 1
ATOM 1071 N N . LYS B 2 833 ? 159.197 151.717 124.077 1.00 61.63 829 LYS B N 1
ATOM 1072 C CA . LYS B 2 833 ? 158.923 150.852 122.938 1.00 58.57 829 LYS B CA 1
ATOM 1073 C C . LYS B 2 833 ? 157.898 151.484 122.006 1.00 57.64 829 LYS B C 1
ATOM 1074 O O . LYS B 2 833 ? 157.981 151.311 120.785 1.00 55.74 829 LYS B O 1
ATOM 1080 N N . SER B 2 834 ? 156.942 152.235 122.559 1.00 65.09 830 SER B N 1
ATOM 1081 C CA . SER B 2 834 ? 155.958 152.918 121.725 1.00 64.43 830 SER B CA 1
ATOM 1082 C C . SER B 2 834 ? 156.621 153.946 120.819 1.00 64.07 830 SER B C 1
ATOM 1083 O O . SER B 2 834 ? 156.320 154.018 119.623 1.00 62.35 830 SER B O 1
ATOM 1086 N N . VAL B 2 835 ? 157.533 154.755 121.367 1.00 70.24 831 VAL B N 1
ATOM 1087 C CA . VAL B 2 835 ? 158.179 155.758 120.523 1.00 69.99 831 VAL B CA 1
ATOM 1088 C C . VAL B 2 835 ? 159.139 155.103 119.535 1.00 67.83 831 VAL B C 1
ATOM 1089 O O . VAL B 2 835 ? 159.315 155.600 118.416 1.00 66.65 831 VAL B O 1
ATOM 1093 N N . SER B 2 836 ? 159.759 153.979 119.907 1.00 87.84 832 SER B N 1
ATOM 1094 C CA . SER B 2 836 ? 160.592 153.257 118.947 1.00 85.78 832 SER B CA 1
ATOM 1095 C C . SER B 2 836 ? 159.763 152.755 117.766 1.00 83.61 832 SER B C 1
ATOM 1096 O O . SER B 2 836 ? 160.145 152.927 116.599 1.00 82.38 832 SER B O 1
ATOM 1099 N N . ILE B 2 837 ? 158.614 152.138 118.054 1.00 54.01 833 ILE B N 1
ATOM 1100 C CA . ILE B 2 837 ? 157.747 151.647 116.986 1.00 53.25 833 ILE B CA 1
ATOM 1101 C C . ILE B 2 837 ? 157.199 152.804 116.164 1.00 53.40 833 ILE B C 1
ATOM 1102 O O . ILE B 2 837 ? 157.024 152.681 114.948 1.00 53.30 833 ILE B O 1
ATOM 1107 N N . ALA B 2 838 ? 156.921 153.943 116.803 1.00 53.82 834 ALA B N 1
ATOM 1108 C CA . ALA B 2 838 ? 156.451 155.112 116.066 1.00 54.23 834 ALA B CA 1
ATOM 1109 C C . ALA B 2 838 ? 157.517 155.636 115.112 1.00 55.02 834 ALA B C 1
ATOM 1110 O O . ALA B 2 838 ? 157.208 156.012 113.975 1.00 55.14 834 ALA B O 1
ATOM 1112 N N . LYS B 2 839 ? 158.776 155.674 115.555 1.00 93.13 835 LYS B N 1
ATOM 1113 C CA . LYS B 2 839 ? 159.856 156.091 114.666 1.00 92.55 835 LYS B CA 1
ATOM 1114 C C . LYS B 2 839 ? 160.003 155.131 113.490 1.00 90.44 835 LYS B C 1
ATOM 1115 O O . LYS B 2 839 ? 160.186 155.562 112.343 1.00 89.73 835 LYS B O 1
ATOM 1117 N N . ASP B 2 840 ? 159.920 153.824 113.755 1.00 86.68 836 ASP B N 1
ATOM 1118 C CA . ASP B 2 840 ? 159.991 152.852 112.665 1.00 84.79 836 ASP B CA 1
ATOM 1119 C C . ASP B 2 840 ? 158.833 153.030 111.689 1.00 84.33 836 ASP B C 1
ATOM 1120 O O . ASP B 2 840 ? 159.016 152.939 110.466 1.00 83.48 836 ASP B O 1
ATOM 1125 N N . THR B 2 841 ? 157.633 153.286 112.212 1.00 75.24 837 THR B N 1
ATOM 1126 C CA . THR B 2 841 ? 156.474 153.513 111.357 1.00 75.03 837 THR B CA 1
ATOM 1127 C C . THR B 2 841 ? 156.661 154.754 110.496 1.00 75.48 837 THR B C 1
ATOM 1128 O O . THR B 2 841 ? 156.295 154.760 109.317 1.00 74.87 837 THR B O 1
ATOM 1132 N N . ILE B 2 842 ? 157.226 155.818 111.070 1.00 84.10 838 ILE B N 1
ATOM 1133 C CA . ILE B 2 842 ? 157.460 157.036 110.299 1.00 84.63 838 ILE B CA 1
ATOM 1134 C C . ILE B 2 842 ? 158.481 156.784 109.195 1.00 83.62 838 ILE B C 1
ATOM 1135 O O . ILE B 2 842 ? 158.336 157.284 108.073 1.00 83.49 838 ILE B O 1
ATOM 1140 N N . GLU B 2 843 ? 159.528 156.010 109.491 1.00 108.77 839 GLU B N 1
ATOM 1141 C CA . GLU B 2 843 ? 160.499 155.677 108.449 1.00 107.88 839 GLU B CA 1
ATOM 1142 C C . GLU B 2 843 ? 159.853 154.875 107.323 1.00 107.44 839 GLU B C 1
ATOM 1143 O O . GLU B 2 843 ? 160.107 155.131 106.137 1.00 107.94 839 GLU B O 1
ATOM 1149 N N . ARG B 2 844 ? 159.009 153.903 107.675 1.00 94.14 840 ARG B N 1
ATOM 1150 C CA . ARG B 2 844 ? 158.321 153.123 106.649 1.00 93.91 840 ARG B CA 1
ATOM 1151 C C . ARG B 2 844 ? 157.385 153.999 105.821 1.00 94.51 840 ARG B C 1
ATOM 1152 O O . ARG B 2 844 ? 157.275 153.827 104.601 1.00 94.97 840 ARG B O 1
ATOM 1160 N N . ILE B 2 845 ? 156.701 154.947 106.468 1.00 88.02 841 ILE B N 1
ATOM 1161 C CA . ILE B 2 845 ? 155.815 155.859 105.750 1.00 89.04 841 ILE B CA 1
ATOM 1162 C C . ILE B 2 845 ? 156.612 156.746 104.801 1.00 89.69 841 ILE B C 1
ATOM 1163 O O . ILE B 2 845 ? 156.168 157.039 103.683 1.00 90.41 841 ILE B O 1
ATOM 1168 N N . LYS B 2 846 ? 157.792 157.197 105.232 1.00 124.67 842 LYS B N 1
ATOM 1169 C CA . LYS B 2 846 ? 158.659 157.959 104.338 1.00 125.74 842 LYS B CA 1
ATOM 1170 C C . LYS B 2 846 ? 159.052 157.128 103.127 1.00 125.72 842 LYS B C 1
ATOM 1171 O O . LYS B 2 846 ? 159.046 157.625 101.993 1.00 126.62 842 LYS B O 1
ATOM 1177 N N . ILE B 2 847 ? 159.401 155.859 103.351 1.00 70.03 843 ILE B N 1
ATOM 1178 C CA . ILE B 2 847 ? 159.717 154.967 102.238 1.00 70.30 843 ILE B CA 1
ATOM 1179 C C . ILE B 2 847 ? 158.542 154.888 101.273 1.00 70.85 843 ILE B C 1
ATOM 1180 O O . ILE B 2 847 ? 158.706 155.038 100.056 1.00 71.70 843 ILE B O 1
ATOM 1185 N N . ILE B 2 848 ? 157.336 154.681 101.806 1.00 124.64 844 ILE B N 1
ATOM 1186 C CA . ILE B 2 848 ? 156.151 154.530 100.961 1.00 125.37 844 ILE B CA 1
ATOM 1187 C C . ILE B 2 848 ? 155.916 155.789 100.136 1.00 126.63 844 ILE B C 1
ATOM 1188 O O . ILE B 2 848 ? 155.682 155.725 98.924 1.00 127.69 844 ILE B O 1
ATOM 1193 N N . ILE B 2 849 ? 155.971 156.954 100.783 1.00 93.68 845 ILE B N 1
ATOM 1194 C CA . ILE B 2 849 ? 155.612 158.193 100.098 1.00 95.00 845 ILE B CA 1
ATOM 1195 C C . ILE B 2 849 ? 156.666 158.569 99.064 1.00 95.88 845 ILE B C 1
ATOM 1196 O O . ILE B 2 849 ? 156.333 158.969 97.942 1.00 97.21 845 ILE B O 1
ATOM 1201 N N . SER B 2 850 ? 157.948 158.444 99.408 1.00 136.19 846 SER B N 1
ATOM 1202 C CA . SER B 2 850 ? 159.007 158.907 98.516 1.00 137.02 846 SER B CA 1
ATOM 1203 C C . SER B 2 850 ? 159.390 157.855 97.475 1.00 137.28 846 SER B C 1
ATOM 1204 O O . SER B 2 850 ? 159.297 158.106 96.270 1.00 138.45 846 SER B O 1
ATOM 1207 N N . GLU B 2 851 ? 159.827 156.677 97.927 1.00 167.99 847 GLU B N 1
ATOM 1208 C CA . GLU B 2 851 ? 160.340 155.675 96.997 1.00 168.32 847 GLU B CA 1
ATOM 1209 C C . GLU B 2 851 ? 159.234 155.131 96.099 1.00 169.37 847 GLU B C 1
ATOM 1210 O O . GLU B 2 851 ? 159.403 155.037 94.878 1.00 170.77 847 GLU B O 1
ATOM 1212 N N . LEU B 2 852 ? 158.094 154.769 96.684 1.00 110.80 848 LEU B N 1
ATOM 1213 C CA . LEU B 2 852 ? 157.000 154.180 95.925 1.00 111.77 848 LEU B CA 1
ATOM 1214 C C . LEU B 2 852 ? 156.111 155.216 95.249 1.00 112.87 848 LEU B C 1
ATOM 1215 O O . LEU B 2 852 ? 155.314 154.844 94.380 1.00 114.45 848 LEU B O 1
ATOM 1217 N N . LYS B 2 853 ? 156.231 156.492 95.620 1.00 135.67 849 LYS B N 1
ATOM 1218 C CA . LYS B 2 853 ? 155.450 157.576 95.017 1.00 136.58 849 LYS B CA 1
ATOM 1219 C C . LYS B 2 853 ? 153.953 157.280 95.063 1.00 136.33 849 LYS B C 1
ATOM 1220 O O . LYS B 2 853 ? 153.227 157.476 94.086 1.00 137.74 849 LYS B O 1
ATOM 1222 N N . CYS B 2 854 ? 153.485 156.803 96.213 1.00 87.51 850 CYS B N 1
ATOM 1223 C CA . CYS B 2 854 ? 152.090 156.443 96.408 1.00 87.17 850 CYS B CA 1
ATOM 1224 C C . CYS B 2 854 ? 151.477 157.302 97.505 1.00 86.19 850 CYS B C 1
ATOM 1225 O O . CYS B 2 854 ? 152.157 157.710 98.451 1.00 84.66 850 CYS B O 1
ATOM 1227 N N . GLU B 2 855 ? 150.181 157.574 97.368 1.00 131.35 851 GLU B N 1
ATOM 1228 C CA . GLU B 2 855 ? 149.449 158.374 98.338 1.00 131.53 851 GLU B CA 1
ATOM 1229 C C . GLU B 2 855 ? 148.080 157.755 98.577 1.00 132.07 851 GLU B C 1
ATOM 1230 O O . GLU B 2 855 ? 147.505 157.121 97.689 1.00 133.47 851 GLU B O 1
ATOM 1232 N N . ASN B 2 856 ? 147.565 157.953 99.787 1.00 89.48 852 ASN B N 1
ATOM 1233 C CA . ASN B 2 856 ? 146.253 157.459 100.181 1.00 89.96 852 ASN B CA 1
ATOM 1234 C C . ASN B 2 856 ? 145.871 158.104 101.504 1.00 90.60 852 ASN B C 1
ATOM 1235 O O . ASN B 2 856 ? 146.739 158.486 102.292 1.00 90.31 852 ASN B O 1
ATOM 1237 N N . GLN B 2 857 ? 144.562 158.220 101.737 1.00 169.50 853 GLN B N 1
ATOM 1238 C CA . GLN B 2 857 ? 144.086 158.802 102.987 1.00 170.05 853 GLN B CA 1
ATOM 1239 C C . GLN B 2 857 ? 144.491 157.950 104.183 1.00 169.03 853 GLN B C 1
ATOM 1240 O O . GLN B 2 857 ? 144.775 158.477 105.267 1.00 169.27 853 GLN B O 1
ATOM 1246 N N . GLN B 2 858 ? 144.520 156.627 104.004 1.00 127.72 854 GLN B N 1
ATOM 1247 C CA . GLN B 2 858 ? 144.808 155.731 105.117 1.00 126.88 854 GLN B CA 1
ATOM 1248 C C . GLN B 2 858 ? 146.202 155.968 105.681 1.00 126.05 854 GLN B C 1
ATOM 1249 O O . GLN B 2 858 ? 146.384 156.000 106.902 1.00 126.05 854 GLN B O 1
ATOM 1255 N N . VAL B 2 859 ? 147.202 156.135 104.811 1.00 88.18 855 VAL B N 1
ATOM 1256 C CA . VAL B 2 859 ? 148.564 156.315 105.304 1.00 87.31 855 VAL B CA 1
ATOM 1257 C C . VAL B 2 859 ? 148.713 157.656 106.015 1.00 88.12 855 VAL B C 1
ATOM 1258 O O . VAL B 2 859 ? 149.439 157.758 107.010 1.00 87.87 855 VAL B O 1
ATOM 1262 N N . TRP B 2 860 ? 148.025 158.698 105.540 1.00 83.77 856 TRP B N 1
ATOM 1263 C CA . TRP B 2 860 ? 148.081 159.987 106.222 1.00 84.69 856 TRP B CA 1
ATOM 1264 C C . TRP B 2 860 ? 147.411 159.920 107.589 1.00 85.06 856 TRP B C 1
ATOM 1265 O O . TRP B 2 860 ? 147.913 160.497 108.561 1.00 85.43 856 TRP B O 1
ATOM 1276 N N . ILE B 2 861 ? 146.278 159.220 107.688 1.00 77.96 857 ILE B N 1
ATOM 1277 C CA . ILE B 2 861 ? 145.637 159.050 108.990 1.00 78.25 857 ILE B CA 1
ATOM 1278 C C . ILE B 2 861 ? 146.530 158.237 109.920 1.00 77.39 857 ILE B C 1
ATOM 1279 O O . ILE B 2 861 ? 146.621 158.519 111.122 1.00 77.80 857 ILE B O 1
ATOM 1284 N N . TYR B 2 862 ? 147.207 157.220 109.381 1.00 73.49 858 TYR B N 1
ATOM 1285 C CA . TYR B 2 862 ? 148.136 156.437 110.189 1.00 72.61 858 TYR B CA 1
ATOM 1286 C C . TYR B 2 862 ? 149.271 157.308 110.710 1.00 72.87 858 TYR B C 1
ATOM 1287 O O . TYR B 2 862 ? 149.658 157.207 111.881 1.00 73.28 858 TYR B O 1
ATOM 1296 N N . LEU B 2 863 ? 149.816 158.171 109.849 1.00 56.16 859 LEU B N 1
ATOM 1297 C CA . LEU B 2 863 ? 150.882 159.074 110.268 1.00 56.63 859 LEU B CA 1
ATOM 1298 C C . LEU B 2 863 ? 150.397 160.042 111.339 1.00 58.07 859 LEU B C 1
ATOM 1299 O O . LEU B 2 863 ? 151.117 160.322 112.304 1.00 58.59 859 LEU B O 1
ATOM 1304 N N . SER B 2 864 ? 149.178 160.566 111.186 1.00 73.96 860 SER B N 1
ATOM 1305 C CA . SER B 2 864 ? 148.632 161.471 112.193 1.00 75.31 860 SER B CA 1
ATOM 1306 C C . SER B 2 864 ? 148.454 160.766 113.533 1.00 75.45 860 SER B C 1
ATOM 1307 O O . SER B 2 864 ? 148.744 161.342 114.588 1.00 76.39 860 SER B O 1
ATOM 1310 N N . GLN B 2 865 ? 147.976 159.520 113.514 1.00 107.63 861 GLN B N 1
ATOM 1311 C CA . GLN B 2 865 ? 147.841 158.765 114.757 1.00 107.83 861 GLN B CA 1
ATOM 1312 C C . GLN B 2 865 ? 149.201 158.481 115.384 1.00 107.63 861 GLN B C 1
ATOM 1313 O O . GLN B 2 865 ? 149.335 158.464 116.613 1.00 108.56 861 GLN B O 1
ATOM 1319 N N . VAL B 2 866 ? 150.217 158.236 114.555 1.00 68.01 862 VAL B N 1
ATOM 1320 C CA . VAL B 2 866 ? 151.558 157.982 115.075 1.00 67.81 862 VAL B CA 1
ATOM 1321 C C . VAL B 2 866 ? 152.149 159.248 115.686 1.00 69.18 862 VAL B C 1
ATOM 1322 O O . VAL B 2 866 ? 152.818 159.198 116.726 1.00 70.04 862 VAL B O 1
ATOM 1326 N N . LEU B 2 867 ? 151.901 160.403 115.063 1.00 71.60 863 LEU B N 1
ATOM 1327 C CA . LEU B 2 867 ? 152.507 161.648 115.527 1.00 72.93 863 LEU B CA 1
ATOM 1328 C C . LEU B 2 867 ? 151.998 162.059 116.903 1.00 74.52 863 LEU B C 1
ATOM 1329 O O . LEU B 2 867 ? 152.685 162.798 117.616 1.00 75.75 863 LEU B O 1
ATOM 1334 N N . ARG B 2 868 ? 150.805 161.603 117.291 1.00 94.06 864 ARG B N 1
ATOM 1335 C CA . ARG B 2 868 ? 150.275 161.948 118.606 1.00 95.59 864 ARG B CA 1
ATOM 1336 C C . ARG B 2 868 ? 151.092 161.323 119.728 1.00 96.39 864 ARG B C 1
ATOM 1337 O O . ARG B 2 868 ? 151.057 161.807 120.864 1.00 97.95 864 ARG B O 1
ATOM 1345 N N . LEU B 2 869 ? 151.824 160.246 119.436 1.00 56.51 865 LEU B N 1
ATOM 1346 C CA . LEU B 2 869 ? 152.615 159.586 120.468 1.00 56.54 865 LEU B CA 1
ATOM 1347 C C . LEU B 2 869 ? 153.761 160.464 120.951 1.00 58.03 865 LEU B C 1
ATOM 1348 O O . LEU B 2 869 ? 154.108 160.429 122.137 1.00 58.84 865 LEU B O 1
ATOM 1353 N N . PHE B 2 870 ? 154.361 161.251 120.055 1.00 68.40 866 PHE B N 1
ATOM 1354 C CA . PHE B 2 870 ? 155.452 162.132 120.458 1.00 69.62 866 PHE B CA 1
ATOM 1355 C C . PHE B 2 870 ? 154.958 163.281 121.326 1.00 71.38 866 PHE B C 1
ATOM 1356 O O . PHE B 2 870 ? 155.671 163.718 122.236 1.00 73.06 866 PHE B O 1
ATOM 1364 N N . ILE B 2 871 ? 153.753 163.788 121.059 1.00 61.19 867 ILE B N 1
ATOM 1365 C CA . ILE B 2 871 ? 153.189 164.840 121.898 1.00 62.51 867 ILE B CA 1
ATOM 1366 C C . ILE B 2 871 ? 152.800 164.290 123.264 1.00 62.55 867 ILE B C 1
ATOM 1367 O O . ILE B 2 871 ? 153.074 164.910 124.298 1.00 64.13 867 ILE B O 1
ATOM 1372 N N . TRP B 2 872 ? 152.150 163.124 123.292 1.00 81.27 868 TRP B N 1
ATOM 1373 C CA . TRP B 2 872 ? 151.735 162.533 124.561 1.00 82.40 868 TRP B CA 1
ATOM 1374 C C . TRP B 2 872 ? 152.940 162.183 125.422 1.00 83.72 868 TRP B C 1
ATOM 1375 O O . TRP B 2 872 ? 152.976 162.493 126.618 1.00 85.42 868 TRP B O 1
ATOM 1386 N N . ILE B 2 873 ? 153.935 161.528 124.833 1.00 65.33 869 ILE B N 1
ATOM 1387 C CA . ILE B 2 873 ? 155.191 161.234 125.541 1.00 66.63 869 ILE B CA 1
ATOM 1388 C C . ILE B 2 873 ? 156.117 162.407 125.247 1.00 67.00 869 ILE B C 1
ATOM 1389 O O . ILE B 2 873 ? 156.969 162.377 124.357 1.00 65.66 869 ILE B O 1
ATOM 1394 N N . GLU B 2 874 ? 155.948 163.475 126.029 1.00 109.67 870 GLU B N 1
ATOM 1395 C CA . GLU B 2 874 ? 156.685 164.709 125.776 1.00 110.32 870 GLU B CA 1
ATOM 1396 C C . GLU B 2 874 ? 158.132 164.603 126.242 1.00 110.99 870 GLU B C 1
ATOM 1397 O O . GLU B 2 874 ? 158.987 165.374 125.792 1.00 111.14 870 GLU B O 1
ATOM 1403 N N . SER B 2 875 ? 158.427 163.649 127.128 1.00 88.75 871 SER B N 1
ATOM 1404 C CA . SER B 2 875 ? 159.799 163.434 127.569 1.00 89.79 871 SER B CA 1
ATOM 1405 C C . SER B 2 875 ? 160.698 162.936 126.446 1.00 88.32 871 SER B C 1
ATOM 1406 O O . SER B 2 875 ? 161.925 163.008 126.571 1.00 89.23 871 SER B O 1
ATOM 1409 N N . LYS B 2 876 ? 160.119 162.428 125.358 1.00 87.02 872 LYS B N 1
ATOM 1410 C CA . LYS B 2 876 ? 160.877 161.933 124.216 1.00 85.28 872 LYS B CA 1
ATOM 1411 C C . LYS B 2 876 ? 160.555 162.697 122.937 1.00 83.66 872 LYS B C 1
ATOM 1412 O O . LYS B 2 876 ? 160.715 162.154 121.840 1.00 81.58 872 LYS B O 1
ATOM 1418 N N . VAL B 2 877 ? 160.100 163.945 123.054 1.00 67.65 873 VAL B N 1
ATOM 1419 C CA . VAL B 2 877 ? 159.729 164.734 121.889 1.00 66.51 873 VAL B CA 1
ATOM 1420 C C . VAL B 2 877 ? 160.933 165.133 121.048 1.00 66.11 873 VAL B C 1
ATOM 1421 O O . VAL B 2 877 ? 160.771 165.504 119.883 1.00 65.87 873 VAL B O 1
ATOM 1425 N N . ASP B 2 878 ? 162.141 165.049 121.601 1.00 101.34 874 ASP B N 1
ATOM 1426 C CA . ASP B 2 878 ? 163.348 165.428 120.877 1.00 100.99 874 ASP B CA 1
ATOM 1427 C C . ASP B 2 878 ? 163.859 164.334 119.947 1.00 98.60 874 ASP B C 1
ATOM 1428 O O . ASP B 2 878 ? 164.860 164.552 119.255 1.00 97.80 874 ASP B O 1
ATOM 1433 N N . THR B 2 879 ? 163.207 163.174 119.913 1.00 99.96 875 THR B N 1
ATOM 1434 C CA . THR B 2 879 ? 163.563 162.096 119.002 1.00 97.58 875 THR B CA 1
ATOM 1435 C C . THR B 2 879 ? 162.713 162.101 117.739 1.00 95.83 875 THR B C 1
ATOM 1436 O O . THR B 2 879 ? 162.729 161.122 116.988 1.00 94.07 875 THR B O 1
ATOM 1440 N N . LEU B 2 880 ? 161.974 163.173 117.494 1.00 77.20 876 LEU B N 1
ATOM 1441 C CA . LEU B 2 880 ? 161.106 163.236 116.327 1.00 76.04 876 LEU B CA 1
ATOM 1442 C C . LEU B 2 880 ? 161.943 163.313 115.053 1.00 75.28 876 LEU B C 1
ATOM 1443 O O . LEU B 2 880 ? 162.794 164.201 114.929 1.00 76.54 876 LEU B O 1
ATOM 1448 N N . PRO B 2 881 ? 161.733 162.414 114.089 1.00 86.50 877 PRO B N 1
ATOM 1449 C CA . PRO B 2 881 ? 162.527 162.456 112.852 1.00 85.80 877 PRO B CA 1
ATOM 1450 C C . PRO B 2 881 ? 162.110 163.596 111.937 1.00 86.13 877 PRO B C 1
ATOM 1451 O O . PRO B 2 881 ? 161.303 163.408 111.021 1.00 85.08 877 PRO B O 1
ATOM 1455 N N . VAL B 2 882 ? 162.656 164.787 112.188 1.00 89.27 878 VAL B N 1
ATOM 1456 C CA . VAL B 2 882 ? 162.241 165.975 111.448 1.00 89.84 878 VAL B CA 1
ATOM 1457 C C . VAL B 2 882 ? 162.650 165.879 109.982 1.00 88.43 878 VAL B C 1
ATOM 1458 O O . VAL B 2 882 ? 161.942 166.376 109.099 1.00 88.02 878 VAL B O 1
ATOM 1462 N N . GLU B 2 883 ? 163.794 165.253 109.694 1.00 107.43 879 GLU B N 1
ATOM 1463 C CA . GLU B 2 883 ? 164.250 165.149 108.310 1.00 106.78 879 GLU B CA 1
ATOM 1464 C C . GLU B 2 883 ? 163.308 164.279 107.486 1.00 105.30 879 GLU B C 1
ATOM 1465 O O . GLU B 2 883 ? 162.896 164.658 106.381 1.00 105.53 879 GLU B O 1
ATOM 1471 N N . SER B 2 884 ? 162.951 163.107 108.014 1.00 75.13 880 SER B N 1
ATOM 1472 C CA . SER B 2 884 ? 162.010 162.238 107.319 1.00 73.82 880 SER B CA 1
ATOM 1473 C C . SER B 2 884 ? 160.660 162.920 107.149 1.00 74.10 880 SER B C 1
ATOM 1474 O O . SER B 2 884 ? 160.031 162.818 106.089 1.00 73.76 880 SER B O 1
ATOM 1477 N N . LEU B 2 885 ? 160.202 163.625 108.185 1.00 87.80 881 LEU B N 1
ATOM 1478 C CA . LEU B 2 885 ? 158.906 164.290 108.112 1.00 88.60 881 LEU B CA 1
ATOM 1479 C C . LEU B 2 885 ? 158.900 165.388 107.058 1.00 89.23 881 LEU B C 1
ATOM 1480 O O . LEU B 2 885 ? 157.940 165.510 106.289 1.00 89.12 881 LEU B O 1
ATOM 1485 N N . VAL B 2 886 ? 159.958 166.200 107.001 1.00 71.27 882 VAL B N 1
ATOM 1486 C CA . VAL B 2 886 ? 159.984 167.277 106.017 1.00 72.26 882 VAL B CA 1
ATOM 1487 C C . VAL B 2 886 ? 160.118 166.711 104.608 1.00 71.76 882 VAL B C 1
ATOM 1488 O O . VAL B 2 886 ? 159.521 167.235 103.661 1.00 72.36 882 VAL B O 1
ATOM 1492 N N . SER B 2 887 ? 160.878 165.622 104.443 1.00 119.04 883 SER B N 1
ATOM 1493 C CA . SER B 2 887 ? 160.950 164.986 103.131 1.00 118.63 883 SER B CA 1
ATOM 1494 C C . SER B 2 887 ? 159.588 164.451 102.705 1.00 117.86 883 SER B C 1
ATOM 1495 O O . SER B 2 887 ? 159.195 164.587 101.540 1.00 118.45 883 SER B O 1
ATOM 1498 N N . ILE B 2 888 ? 158.852 163.844 103.639 1.00 66.44 884 ILE B N 1
ATOM 1499 C CA . ILE B 2 888 ? 157.526 163.319 103.324 1.00 65.70 884 ILE B CA 1
ATOM 1500 C C . ILE B 2 888 ? 156.575 164.450 102.955 1.00 66.73 884 ILE B C 1
ATOM 1501 O O . ILE B 2 888 ? 155.803 164.344 101.994 1.00 66.74 884 ILE B O 1
ATOM 1503 N N . PHE B 2 889 ? 156.611 165.549 103.712 1.00 86.16 885 PHE B N 1
ATOM 1504 C CA . PHE B 2 889 ? 155.711 166.665 103.444 1.00 87.59 885 PHE B CA 1
ATOM 1505 C C . PHE B 2 889 ? 156.094 167.436 102.188 1.00 88.67 885 PHE B C 1
ATOM 1506 O O . PHE B 2 889 ? 155.240 168.122 101.616 1.00 89.54 885 PHE B O 1
ATOM 1514 N N . GLU B 2 890 ? 157.349 167.345 101.748 1.00 128.12 886 GLU B N 1
ATOM 1515 C CA . GLU B 2 890 ? 157.761 168.005 100.516 1.00 129.65 886 GLU B CA 1
ATOM 1516 C C . GLU B 2 890 ? 157.547 167.140 99.282 1.00 129.43 886 GLU B C 1
ATOM 1517 O O . GLU B 2 890 ? 157.328 167.678 98.191 1.00 130.76 886 GLU B O 1
ATOM 1519 N N . ASN B 2 891 ? 157.604 165.815 99.426 1.00 104.83 887 ASN B N 1
ATOM 1520 C CA . ASN B 2 891 ? 157.419 164.926 98.284 1.00 104.69 887 ASN B CA 1
ATOM 1521 C C . ASN B 2 891 ? 155.969 164.834 97.826 1.00 105.06 887 ASN B C 1
ATOM 1522 O O . ASN B 2 891 ? 155.712 164.253 96.767 1.00 106.18 887 ASN B O 1
ATOM 1524 N N . SER B 2 892 ? 155.025 165.381 98.586 1.00 118.65 888 SER B N 1
ATOM 1525 C CA . SER B 2 892 ? 153.619 165.294 98.228 1.00 119.01 888 SER B CA 1
ATOM 1526 C C . SER B 2 892 ? 153.215 166.451 97.317 1.00 120.75 888 SER B C 1
ATOM 1527 O O . SER B 2 892 ? 153.857 167.505 97.280 1.00 121.20 888 SER B O 1
ATOM 1529 N N . GLN B 2 893 ? 152.131 166.238 96.574 1.00 143.09 889 GLN B N 1
ATOM 1530 C CA . GLN B 2 893 ? 151.561 167.243 95.679 1.00 144.98 889 GLN B CA 1
ATOM 1531 C C . GLN B 2 893 ? 150.187 167.622 96.225 1.00 144.97 889 GLN B C 1
ATOM 1532 O O . GLN B 2 893 ? 149.203 166.912 96.002 1.00 144.67 889 GLN B O 1
ATOM 1534 N N . PHE B 2 894 ? 150.126 168.745 96.934 1.00 178.09 890 PHE B N 1
ATOM 1535 C CA . PHE B 2 894 ? 148.924 169.176 97.633 1.00 178.73 890 PHE B CA 1
ATOM 1536 C C . PHE B 2 894 ? 148.376 170.448 97.002 1.00 180.59 890 PHE B C 1
ATOM 1537 O O . PHE B 2 894 ? 149.130 171.381 96.708 1.00 181.45 890 PHE B O 1
ATOM 1545 N N . SER B 2 895 ? 147.058 170.478 96.795 1.00 200.40 891 SER B N 1
ATOM 1546 C CA . SER B 2 895 ? 146.426 171.649 96.195 1.00 202.47 891 SER B CA 1
ATOM 1547 C C . SER B 2 895 ? 146.419 172.828 97.160 1.00 203.02 891 SER B C 1
ATOM 1548 O O . SER B 2 895 ? 146.891 173.921 96.826 1.00 204.74 891 SER B O 1
ATOM 1550 N N . GLY B 2 896 ? 145.886 172.627 98.363 1.00 231.53 892 GLY B N 1
ATOM 1551 C CA . GLY B 2 896 ? 145.869 173.674 99.367 1.00 232.23 892 GLY B CA 1
ATOM 1552 C C . GLY B 2 896 ? 144.582 174.471 99.415 1.00 233.82 892 GLY B C 1
ATOM 1553 O O . GLY B 2 896 ? 144.188 175.091 98.423 1.00 235.11 892 GLY B O 1
ATOM 1554 N N . SER B 2 897 ? 143.917 174.462 100.568 1.00 136.47 893 SER B N 1
ATOM 1555 C CA . SER B 2 897 ? 142.707 175.243 100.796 1.00 137.96 893 SER B CA 1
ATOM 1556 C C . SER B 2 897 ? 143.020 176.338 101.808 1.00 139.27 893 SER B C 1
ATOM 1557 O O . SER B 2 897 ? 143.426 176.045 102.938 1.00 138.84 893 SER B O 1
ATOM 1559 N N . GLU B 2 898 ? 142.824 177.592 101.405 1.00 225.98 894 GLU B N 1
ATOM 1560 C CA . GLU B 2 898 ? 143.185 178.735 102.232 1.00 227.49 894 GLU B CA 1
ATOM 1561 C C . GLU B 2 898 ? 142.133 179.086 103.276 1.00 227.97 894 GLU B C 1
ATOM 1562 O O . GLU B 2 898 ? 142.413 179.908 104.156 1.00 228.43 894 GLU B O 1
ATOM 1564 N N . GLU B 2 899 ? 140.944 178.482 103.209 1.00 144.00 895 GLU B N 1
ATOM 1565 C CA . GLU B 2 899 ? 139.882 178.824 104.151 1.00 144.46 895 GLU B CA 1
ATOM 1566 C C . GLU B 2 899 ? 140.301 178.523 105.586 1.00 143.22 895 GLU B C 1
ATOM 1567 O O . GLU B 2 899 ? 140.096 179.341 106.490 1.00 144.02 895 GLU B O 1
ATOM 1569 N N . ILE B 2 900 ? 140.895 177.351 105.813 1.00 108.66 896 ILE B N 1
ATOM 1570 C CA . ILE B 2 900 ? 141.408 177.026 107.138 1.00 107.43 896 ILE B CA 1
ATOM 1571 C C . ILE B 2 900 ? 142.789 177.618 107.376 1.00 107.65 896 ILE B C 1
ATOM 1572 O O . ILE B 2 900 ? 143.139 177.907 108.527 1.00 107.98 896 ILE B O 1
ATOM 1574 N N . ASP B 2 901 ? 143.582 177.810 106.319 1.00 108.23 897 ASP B N 1
ATOM 1575 C CA . ASP B 2 901 ? 144.940 178.317 106.488 1.00 108.46 897 ASP B CA 1
ATOM 1576 C C . ASP B 2 901 ? 144.956 179.781 106.905 1.00 110.54 897 ASP B C 1
ATOM 1577 O O . ASP B 2 901 ? 145.930 180.236 107.515 1.00 110.79 897 ASP B O 1
ATOM 1582 N N . SER B 2 902 ? 143.903 180.534 106.579 1.00 113.73 898 SER B N 1
ATOM 1583 C CA . SER B 2 902 ? 143.853 181.940 106.969 1.00 115.90 898 SER B CA 1
ATOM 1584 C C . SER B 2 902 ? 143.844 182.089 108.485 1.00 116.22 898 SER B C 1
ATOM 1585 O O . SER B 2 902 ? 144.531 182.954 109.041 1.00 117.78 898 SER B O 1
ATOM 1587 N N . VAL B 2 903 ? 143.068 181.250 109.174 1.00 97.19 899 VAL B N 1
ATOM 1588 C CA . VAL B 2 903 ? 143.016 181.313 110.631 1.00 97.49 899 VAL B CA 1
ATOM 1589 C C . VAL B 2 903 ? 144.148 180.499 111.244 1.00 96.96 899 VAL B C 1
ATOM 1590 O O . VAL B 2 903 ? 144.697 180.864 112.291 1.00 98.36 899 VAL B O 1
ATOM 1592 N N . ASP B 2 904 ? 144.511 179.383 110.610 1.00 118.21 900 ASP B N 1
ATOM 1593 C CA . ASP B 2 904 ? 145.538 178.505 111.162 1.00 117.55 900 ASP B CA 1
ATOM 1594 C C . ASP B 2 904 ? 146.909 179.168 111.148 1.00 118.23 900 ASP B C 1
ATOM 1595 O O . ASP B 2 904 ? 147.641 179.123 112.144 1.00 118.33 900 ASP B O 1
ATOM 1600 N N . ASN B 2 905 ? 147.276 179.781 110.020 1.00 131.48 901 ASN B N 1
ATOM 1601 C CA . ASN B 2 905 ? 148.612 180.340 109.808 1.00 132.09 901 ASN B CA 1
ATOM 1602 C C . ASN B 2 905 ? 149.696 179.274 109.945 1.00 130.26 901 ASN B C 1
ATOM 1603 O O . ASN B 2 905 ? 150.830 179.571 110.326 1.00 130.55 901 ASN B O 1
ATOM 1605 N N . ILE B 2 906 ? 149.354 178.026 109.632 1.00 92.76 902 ILE B N 1
ATOM 1606 C CA . ILE B 2 906 ? 150.285 176.905 109.684 1.00 90.91 902 ILE B CA 1
ATOM 1607 C C . ILE B 2 906 ? 150.528 176.438 108.256 1.00 89.87 902 ILE B C 1
ATOM 1608 O O . ILE B 2 906 ? 149.585 176.054 107.552 1.00 89.40 902 ILE B O 1
ATOM 1613 N N . LYS B 2 907 ? 151.787 176.467 107.831 1.00 93.63 903 LYS B N 1
ATOM 1614 C CA . LYS B 2 907 ? 152.151 176.076 106.479 1.00 92.51 903 LYS B CA 1
ATOM 1615 C C . LYS B 2 907 ? 153.544 175.467 106.504 1.00 91.26 903 LYS B C 1
ATOM 1616 O O . LYS B 2 907 ? 154.288 175.606 107.478 1.00 91.80 903 LYS B O 1
ATOM 1618 N N . ILE B 2 908 ? 153.887 174.773 105.417 1.00 84.11 904 ILE B N 1
ATOM 1619 C CA . ILE B 2 908 ? 155.205 174.154 105.316 1.00 82.75 904 ILE B CA 1
ATOM 1620 C C . ILE B 2 908 ? 156.296 175.216 105.318 1.00 83.91 904 ILE B C 1
ATOM 1621 O O . ILE B 2 908 ? 157.319 175.077 106.001 1.00 83.55 904 ILE B O 1
ATOM 1623 N N . ASP B 2 909 ? 156.098 176.293 104.553 1.00 154.50 905 ASP B N 1
ATOM 1624 C CA . ASP B 2 909 ? 157.100 177.352 104.487 1.00 156.49 905 ASP B CA 1
ATOM 1625 C C . ASP B 2 909 ? 157.277 178.036 105.837 1.00 157.86 905 ASP B C 1
ATOM 1626 O O . ASP B 2 909 ? 158.405 178.322 106.253 1.00 159.06 905 ASP B O 1
ATOM 1628 N N . THR B 2 910 ? 156.171 178.314 106.532 1.00 123.50 906 THR B N 1
ATOM 1629 C CA . THR B 2 910 ? 156.262 178.947 107.844 1.00 125.38 906 THR B CA 1
ATOM 1630 C C . THR B 2 910 ? 156.916 178.021 108.862 1.00 125.06 906 THR B C 1
ATOM 1631 O O . THR B 2 910 ? 157.704 178.470 109.702 1.00 126.59 906 THR B O 1
ATOM 1633 N N . LEU B 2 911 ? 156.593 176.726 108.809 1.00 128.47 907 LEU B N 1
ATOM 1634 C CA . LEU B 2 911 ? 157.216 175.768 109.716 1.00 128.38 907 LEU B CA 1
ATOM 1635 C C . LEU B 2 911 ? 158.717 175.673 109.475 1.00 128.39 907 LEU B C 1
ATOM 1636 O O . LEU B 2 911 ? 159.503 175.628 110.428 1.00 129.47 907 LEU B O 1
ATOM 1641 N N . LEU B 2 912 ? 159.132 175.637 108.206 1.00 112.13 908 LEU B N 1
ATOM 1642 C CA . LEU B 2 912 ? 160.557 175.556 107.897 1.00 112.13 908 LEU B CA 1
ATOM 1643 C C . LEU B 2 912 ? 161.297 176.811 108.341 1.00 114.22 908 LEU B C 1
ATOM 1644 O O . LEU B 2 912 ? 162.392 176.727 108.909 1.00 114.79 908 LEU B O 1
ATOM 1649 N N . ASP B 2 913 ? 160.716 177.986 108.092 1.00 122.82 909 ASP B N 1
ATOM 1650 C CA . ASP B 2 913 ? 161.338 179.255 108.469 1.00 125.28 909 ASP B CA 1
ATOM 1651 C C . ASP B 2 913 ? 160.873 179.623 109.875 1.00 126.93 909 ASP B C 1
ATOM 1652 O O . ASP B 2 913 ? 160.042 180.508 110.085 1.00 128.70 909 ASP B O 1
ATOM 1654 N N . SER B 2 914 ? 161.431 178.920 110.858 1.00 133.59 910 SER B N 1
ATOM 1655 C CA . SER B 2 914 ? 161.081 179.110 112.258 1.00 135.40 910 SER B CA 1
ATOM 1656 C C . SER B 2 914 ? 162.325 179.462 113.060 1.00 135.52 910 SER B C 1
ATOM 1657 O O . SER B 2 914 ? 163.384 178.850 112.884 1.00 133.67 910 SER B O 1
ATOM 1659 N N . THR B 2 915 ? 162.189 180.450 113.941 1.00 156.03 911 THR B N 1
ATOM 1660 C CA . THR B 2 915 ? 163.275 180.902 114.799 1.00 156.69 911 THR B CA 1
ATOM 1661 C C . THR B 2 915 ? 162.801 180.888 116.244 1.00 157.93 911 THR B C 1
ATOM 1662 O O . THR B 2 915 ? 161.728 181.418 116.551 1.00 159.03 911 THR B O 1
ATOM 1666 N N . THR B 2 916 ? 163.603 180.287 117.122 1.00 131.92 912 THR B N 1
ATOM 1667 C CA . THR B 2 916 ? 163.290 180.165 118.545 1.00 133.38 912 THR B CA 1
ATOM 1668 C C . THR B 2 916 ? 161.914 179.528 118.747 1.00 132.09 912 THR B C 1
ATOM 1669 O O . THR B 2 916 ? 161.010 180.100 119.358 1.00 133.61 912 THR B O 1
ATOM 1671 N N . ASP B 2 917 ? 161.773 178.319 118.212 1.00 142.45 913 ASP B N 1
ATOM 1672 C CA . ASP B 2 917 ? 160.529 177.566 118.272 1.00 141.05 913 ASP B CA 1
ATOM 1673 C C . ASP B 2 917 ? 160.736 176.329 119.132 1.00 139.48 913 ASP B C 1
ATOM 1674 O O . ASP B 2 917 ? 161.716 175.600 118.952 1.00 138.25 913 ASP B O 1
ATOM 1679 N N . ASP B 2 918 ? 159.816 176.100 120.064 1.00 146.41 914 ASP B N 1
ATOM 1680 C CA . ASP B 2 918 ? 159.923 174.961 120.960 1.00 145.42 914 ASP B CA 1
ATOM 1681 C C . ASP B 2 918 ? 159.663 173.657 120.212 1.00 142.69 914 ASP B C 1
ATOM 1682 O O . ASP B 2 918 ? 159.039 173.630 119.148 1.00 141.64 914 ASP B O 1
ATOM 1687 N N . ASN B 2 919 ? 160.162 172.561 120.788 1.00 115.52 915 ASN B N 1
ATOM 1688 C CA . ASN B 2 919 ? 159.977 171.248 120.177 1.00 113.06 915 ASN B CA 1
ATOM 1689 C C . ASN B 2 919 ? 158.504 170.864 120.123 1.00 112.19 915 ASN B C 1
ATOM 1690 O O . ASN B 2 919 ? 158.033 170.307 119.123 1.00 110.40 915 ASN B O 1
ATOM 1695 N N . VAL B 2 920 ? 157.762 171.153 121.193 1.00 90.76 916 VAL B N 1
ATOM 1696 C CA . VAL B 2 920 ? 156.356 170.769 121.258 1.00 90.19 916 VAL B CA 1
ATOM 1697 C C . VAL B 2 920 ? 155.537 171.540 120.231 1.00 89.78 916 VAL B C 1
ATOM 1698 O O . VAL B 2 920 ? 154.617 170.991 119.612 1.00 88.23 916 VAL B O 1
ATOM 1702 N N . SER B 2 921 ? 155.846 172.824 120.037 1.00 104.60 917 SER B N 1
ATOM 1703 C CA . SER B 2 921 ? 155.135 173.606 119.031 1.00 104.58 917 SER B CA 1
ATOM 1704 C C . SER B 2 921 ? 155.363 173.040 117.635 1.00 102.76 917 SER B C 1
ATOM 1705 O O . SER B 2 921 ? 154.424 172.937 116.837 1.00 101.91 917 SER B O 1
ATOM 1708 N N . ILE B 2 922 ? 156.604 172.657 117.329 1.00 72.80 918 ILE B N 1
ATOM 1709 C CA . ILE B 2 922 ? 156.907 172.068 116.028 1.00 71.96 918 ILE B CA 1
ATOM 1710 C C . ILE B 2 922 ? 156.184 170.737 115.861 1.00 69.54 918 ILE B C 1
ATOM 1711 O O . ILE B 2 922 ? 155.656 170.433 114.785 1.00 69.10 918 ILE B O 1
ATOM 1716 N N . ALA B 2 923 ? 156.149 169.921 116.918 1.00 68.19 919 ALA B N 1
ATOM 1717 C CA . ALA B 2 923 ? 155.443 168.645 116.842 1.00 66.05 919 ALA B CA 1
ATOM 1718 C C . ALA B 2 923 ? 153.951 168.847 116.597 1.00 65.91 919 ALA B C 1
ATOM 1719 O O . ALA B 2 923 ? 153.343 168.137 115.785 1.00 64.86 919 ALA B O 1
ATOM 1721 N N . CYS B 2 924 ? 153.343 169.812 117.291 1.00 68.48 920 CYS B N 1
ATOM 1722 C CA . CYS B 2 924 ? 151.925 170.090 117.091 1.00 68.80 920 CYS B CA 1
ATOM 1723 C C . CYS B 2 924 ? 151.655 170.615 115.686 1.00 68.35 920 CYS B C 1
ATOM 1724 O O . CYS B 2 924 ? 150.642 170.261 115.068 1.00 67.48 920 CYS B O 1
ATOM 1727 N N . LYS B 2 925 ? 152.546 171.463 115.167 1.00 99.35 921 LYS B N 1
ATOM 1728 C CA . LYS B 2 925 ? 152.394 171.946 113.798 1.00 99.22 921 LYS B CA 1
ATOM 1729 C C . LYS B 2 925 ? 152.497 170.803 112.796 1.00 97.30 921 LYS B C 1
ATOM 1730 O O . LYS B 2 925 ? 151.749 170.761 111.813 1.00 96.95 921 LYS B O 1
ATOM 1736 N N . PHE B 2 926 ? 153.424 169.869 113.024 1.00 89.88 922 PHE B N 1
ATOM 1737 C CA . PHE B 2 926 ? 153.528 168.704 112.149 1.00 88.06 922 PHE B CA 1
ATOM 1738 C C . PHE B 2 926 ? 152.267 167.852 112.212 1.00 87.38 922 PHE B C 1
ATOM 1739 O O . PHE B 2 926 ? 151.813 167.330 111.189 1.00 86.48 922 PHE B O 1
ATOM 1747 N N . LEU B 2 927 ? 151.696 167.687 113.407 1.00 86.23 923 LEU B N 1
ATOM 1748 C CA . LEU B 2 927 ? 150.445 166.943 113.528 1.00 85.77 923 LEU B CA 1
ATOM 1749 C C . LEU B 2 927 ? 149.321 167.619 112.749 1.00 86.25 923 LEU B C 1
ATOM 1750 O O . LEU B 2 927 ? 148.558 166.953 112.036 1.00 85.42 923 LEU B O 1
ATOM 1755 N N . ILE B 2 928 ? 149.208 168.943 112.869 1.00 80.41 924 ILE B N 1
ATOM 1756 C CA . ILE B 2 928 ? 148.171 169.671 112.139 1.00 81.12 924 ILE B CA 1
ATOM 1757 C C . ILE B 2 928 ? 148.380 169.537 110.635 1.00 80.41 924 ILE B C 1
ATOM 1758 O O . ILE B 2 928 ? 147.425 169.331 109.875 1.00 80.04 924 ILE B O 1
ATOM 1763 N N . LEU B 2 929 ? 149.631 169.655 110.180 1.00 96.02 925 LEU B N 1
ATOM 1764 C CA . LEU B 2 929 ? 149.919 169.525 108.755 1.00 95.52 925 LEU B CA 1
ATOM 1765 C C . LEU B 2 929 ? 149.590 168.127 108.248 1.00 94.01 925 LEU B C 1
ATOM 1766 O O . LEU B 2 929 ? 149.048 167.969 107.148 1.00 93.95 925 LEU B O 1
ATOM 1768 N N . ALA B 2 930 ? 149.913 167.098 109.035 1.00 65.10 926 ALA B N 1
ATOM 1769 C CA . ALA B 2 930 ? 149.576 165.733 108.649 1.00 63.64 926 ALA B CA 1
ATOM 1770 C C . ALA B 2 930 ? 148.069 165.550 108.547 1.00 63.47 926 ALA B C 1
ATOM 1771 O O . ALA B 2 930 ? 147.577 164.883 107.629 1.00 63.79 926 ALA B O 1
ATOM 1773 N N . SER B 2 931 ? 147.319 166.132 109.484 1.00 74.33 927 SER B N 1
ATOM 1774 C CA . SER B 2 931 ? 145.865 166.065 109.412 1.00 74.67 927 SER B CA 1
ATOM 1775 C C . SER B 2 931 ? 145.301 166.852 108.235 1.00 75.50 927 SER B C 1
ATOM 1776 O O . SER B 2 931 ? 144.226 166.506 107.735 1.00 75.51 927 SER B O 1
ATOM 1779 N N . LYS B 2 932 ? 145.995 167.897 107.784 1.00 76.47 928 LYS B N 1
ATOM 1780 C CA . LYS B 2 932 ? 145.482 168.755 106.722 1.00 77.56 928 LYS B CA 1
ATOM 1781 C C . LYS B 2 932 ? 145.725 168.213 105.319 1.00 77.04 928 LYS B C 1
ATOM 1782 O O . LYS B 2 932 ? 145.088 168.687 104.373 1.00 77.61 928 LYS B O 1
ATOM 1788 N N . TYR B 2 933 ? 146.620 167.242 105.155 1.00 111.89 929 TYR B N 1
ATOM 1789 C CA . TYR B 2 933 ? 146.971 166.730 103.836 1.00 111.40 929 TYR B CA 1
ATOM 1790 C C . TYR B 2 933 ? 146.161 165.506 103.431 1.00 110.72 929 TYR B C 1
ATOM 1791 O O . TYR B 2 933 ? 146.439 164.921 102.380 1.00 110.58 929 TYR B O 1
ATOM 1800 N N . SER B 2 934 ? 145.175 165.106 104.230 1.00 116.17 930 SER B N 1
ATOM 1801 C CA . SER B 2 934 ? 144.364 163.924 103.936 1.00 115.54 930 SER B CA 1
ATOM 1802 C C . SER B 2 934 ? 143.207 164.283 103.001 1.00 116.61 930 SER B C 1
ATOM 1803 O O . SER B 2 934 ? 142.034 164.045 103.285 1.00 118.04 930 SER B O 1
ATOM 1806 N N . VAL B 2 935 ? 143.562 164.865 101.861 1.00 221.94 931 VAL B N 1
ATOM 1807 C CA . VAL B 2 935 ? 142.568 165.296 100.885 1.00 222.99 931 VAL B CA 1
ATOM 1808 C C . VAL B 2 935 ? 142.356 164.226 99.819 1.00 223.61 931 VAL B C 1
ATOM 1809 O O . VAL B 2 935 ? 143.183 163.331 99.648 1.00 222.43 931 VAL B O 1
ATOM 1813 N N . ALA B 2 944 ? 127.901 160.469 100.648 1.00 126.34 940 ALA B N 1
ATOM 1814 C CA . ALA B 2 944 ? 127.503 161.849 100.400 1.00 126.58 940 ALA B CA 1
ATOM 1815 C C . ALA B 2 944 ? 128.045 162.778 101.480 1.00 126.33 940 ALA B C 1
ATOM 1816 O O . ALA B 2 944 ? 127.360 163.070 102.459 1.00 126.82 940 ALA B O 1
ATOM 1818 N N . GLY B 2 945 ? 129.280 163.238 101.296 1.00 120.34 941 GLY B N 1
ATOM 1819 C CA . GLY B 2 945 ? 129.909 164.123 102.254 1.00 120.32 941 GLY B CA 1
ATOM 1820 C C . GLY B 2 945 ? 130.402 163.458 103.518 1.00 119.56 941 GLY B C 1
ATOM 1821 O O . GLY B 2 945 ? 130.767 164.161 104.466 1.00 119.95 941 GLY B O 1
ATOM 1822 N N . THR B 2 946 ? 130.422 162.126 103.565 1.00 107.49 942 THR B N 1
ATOM 1823 C CA . THR B 2 946 ? 130.876 161.432 104.766 1.00 106.68 942 THR B CA 1
ATOM 1824 C C . THR B 2 946 ? 132.386 161.554 104.937 1.00 106.05 942 THR B C 1
ATOM 1825 O O . THR B 2 946 ? 132.875 161.843 106.038 1.00 105.85 942 THR B O 1
ATOM 1829 N N . VAL B 2 947 ? 133.139 161.346 103.854 1.00 97.06 943 VAL B N 1
ATOM 1830 C CA . VAL B 2 947 ? 134.594 161.440 103.921 1.00 96.29 943 VAL B CA 1
ATOM 1831 C C . VAL B 2 947 ? 135.025 162.867 104.232 1.00 96.94 943 VAL B C 1
ATOM 1832 O O . VAL B 2 947 ? 135.951 163.091 105.020 1.00 96.48 943 VAL B O 1
ATOM 1836 N N . ARG B 2 948 ? 134.369 163.854 103.616 1.00 119.86 944 ARG B N 1
ATOM 1837 C CA . ARG B 2 948 ? 134.696 165.249 103.897 1.00 120.46 944 ARG B CA 1
ATOM 1838 C C . ARG B 2 948 ? 134.411 165.594 105.354 1.00 120.17 944 ARG B C 1
ATOM 1839 O O . ARG B 2 948 ? 135.186 166.314 105.996 1.00 120.02 944 ARG B O 1
ATOM 1847 N N . ALA B 2 949 ? 133.294 165.093 105.888 1.00 110.17 945 ALA B N 1
ATOM 1848 C CA . ALA B 2 949 ? 132.975 165.318 107.292 1.00 109.91 945 ALA B CA 1
ATOM 1849 C C . ALA B 2 949 ? 134.031 164.706 108.203 1.00 108.77 945 ALA B C 1
ATOM 1850 O O . ALA B 2 949 ? 134.456 165.333 109.179 1.00 108.79 945 ALA B O 1
ATOM 1852 N N . SER B 2 950 ? 134.468 163.480 107.900 1.00 101.22 946 SER B N 1
ATOM 1853 C CA . SER B 2 950 ? 135.516 162.856 108.703 1.00 100.19 946 SER B CA 1
ATOM 1854 C C . SER B 2 950 ? 136.820 163.640 108.614 1.00 100.09 946 SER B C 1
ATOM 1855 O O . SER B 2 950 ? 137.539 163.783 109.609 1.00 99.69 946 SER B O 1
ATOM 1858 N N . TYR B 2 951 ? 137.140 164.153 107.426 1.00 86.23 947 TYR B N 1
ATOM 1859 C CA . TYR B 2 951 ? 138.355 164.940 107.237 1.00 86.27 947 TYR B CA 1
ATOM 1860 C C . TYR B 2 951 ? 138.324 166.213 108.076 1.00 87.06 947 TYR B C 1
ATOM 1861 O O . TYR B 2 951 ? 139.298 166.548 108.767 1.00 86.77 947 TYR B O 1
ATOM 1870 N N . TRP B 2 952 ? 137.197 166.928 108.044 1.00 88.81 948 TRP B N 1
ATOM 1871 C CA . TRP B 2 952 ? 137.080 168.151 108.832 1.00 89.74 948 TRP B CA 1
ATOM 1872 C C . TRP B 2 952 ? 137.081 167.852 110.326 1.00 89.31 948 TRP B C 1
ATOM 1873 O O . TRP B 2 952 ? 137.646 168.616 111.116 1.00 89.75 948 TRP B O 1
ATOM 1884 N N . TYR B 2 953 ? 136.462 166.742 110.734 1.00 79.15 949 TYR B N 1
ATOM 1885 C CA . TYR B 2 953 ? 136.500 166.347 112.138 1.00 78.75 949 TYR B CA 1
ATOM 1886 C C . TYR B 2 953 ? 137.923 166.037 112.585 1.00 78.14 949 TYR B C 1
ATOM 1887 O O . TYR B 2 953 ? 138.321 166.389 113.701 1.00 78.57 949 TYR B O 1
ATOM 1896 N N . ASN B 2 954 ? 138.702 165.364 111.733 1.00 77.46 950 ASN B N 1
ATOM 1897 C CA . ASN B 2 954 ? 140.095 165.081 112.065 1.00 76.79 950 ASN B CA 1
ATOM 1898 C C . ASN B 2 954 ? 140.902 166.366 112.201 1.00 77.56 950 ASN B C 1
ATOM 1899 O O . ASN B 2 954 ? 141.713 166.508 113.130 1.00 77.66 950 ASN B O 1
ATOM 1904 N N . ILE B 2 955 ? 140.695 167.314 111.283 1.00 64.68 951 ILE B N 1
ATOM 1905 C CA . ILE B 2 955 ? 141.386 168.598 111.389 1.00 66.20 951 ILE B CA 1
ATOM 1906 C C . ILE B 2 955 ? 141.006 169.300 112.686 1.00 66.69 951 ILE B C 1
ATOM 1907 O O . ILE B 2 955 ? 141.865 169.850 113.386 1.00 67.09 951 ILE B O 1
ATOM 1912 N N . GLY B 2 956 ? 139.715 169.295 113.025 1.00 75.85 952 GLY B N 1
ATOM 1913 C CA . GLY B 2 956 ? 139.279 169.929 114.258 1.00 76.74 952 GLY B CA 1
ATOM 1914 C C . GLY B 2 956 ? 139.866 169.277 115.494 1.00 76.35 952 GLY B C 1
ATOM 1915 O O . GLY B 2 956 ? 140.228 169.959 116.452 1.00 77.24 952 GLY B O 1
ATOM 1916 N N . ILE B 2 957 ? 139.968 167.947 115.489 1.00 81.08 953 ILE B N 1
ATOM 1917 C CA . ILE B 2 957 ? 140.570 167.241 116.616 1.00 80.75 953 ILE B CA 1
ATOM 1918 C C . ILE B 2 957 ? 142.038 167.620 116.763 1.00 80.94 953 ILE B C 1
ATOM 1919 O O . ILE B 2 957 ? 142.528 167.850 117.877 1.00 81.66 953 ILE B O 1
ATOM 1921 N N . SER B 2 958 ? 142.767 167.687 115.645 1.00 81.66 954 SER B N 1
ATOM 1922 C CA . SER B 2 958 ? 144.172 168.084 115.710 1.00 81.76 954 SER B CA 1
ATOM 1923 C C . SER B 2 958 ? 144.324 169.513 116.223 1.00 83.35 954 SER B C 1
ATOM 1924 O O . SER B 2 958 ? 145.202 169.798 117.050 1.00 83.98 954 SER B O 1
ATOM 1927 N N . GLU B 2 959 ? 143.476 170.426 115.743 1.00 91.00 955 GLU B N 1
ATOM 1928 C CA . GLU B 2 959 ? 143.540 171.808 116.207 1.00 92.68 955 GLU B CA 1
ATOM 1929 C C . GLU B 2 959 ? 143.188 171.914 117.684 1.00 93.50 955 GLU B C 1
ATOM 1930 O O . GLU B 2 959 ? 143.773 172.724 118.406 1.00 94.64 955 GLU B O 1
ATOM 1936 N N . LEU B 2 960 ? 142.228 171.112 118.150 1.00 68.21 956 LEU B N 1
ATOM 1937 C CA . LEU B 2 960 ? 141.895 171.101 119.570 1.00 68.29 956 LEU B CA 1
ATOM 1938 C C . LEU B 2 960 ? 143.063 170.592 120.404 1.00 67.55 956 LEU B C 1
ATOM 1939 O O . LEU B 2 960 ? 143.338 171.118 121.488 1.00 68.71 956 LEU B O 1
ATOM 1944 N N . THR B 2 961 ? 143.758 169.562 119.916 1.00 71.36 957 THR B N 1
ATOM 1945 C CA . THR B 2 961 ? 144.942 169.072 120.616 1.00 71.34 957 THR B CA 1
ATOM 1946 C C . THR B 2 961 ? 146.001 170.163 120.717 1.00 72.55 957 THR B C 1
ATOM 1947 O O . THR B 2 961 ? 146.585 170.386 121.786 1.00 73.68 957 THR B O 1
ATOM 1951 N N . ALA B 2 962 ? 146.249 170.864 119.609 1.00 88.46 958 ALA B N 1
ATOM 1952 C CA . ALA B 2 962 ? 147.233 171.943 119.621 1.00 89.69 958 ALA B CA 1
ATOM 1953 C C . ALA B 2 962 ? 146.804 173.080 120.541 1.00 91.69 958 ALA B C 1
ATOM 1954 O O . ALA B 2 962 ? 147.638 173.673 121.232 1.00 92.96 958 ALA B O 1
ATOM 1956 N N . PHE B 2 963 ? 145.510 173.407 120.554 1.00 79.86 959 PHE B N 1
ATOM 1957 C CA . PHE B 2 963 ? 145.006 174.471 121.417 1.00 81.73 959 PHE B CA 1
ATOM 1958 C C . PHE B 2 963 ? 145.157 174.112 122.889 1.00 82.36 959 PHE B C 1
ATOM 1959 O O . PHE B 2 963 ? 145.527 174.963 123.705 1.00 84.05 959 PHE B O 1
ATOM 1967 N N . ILE B 2 964 ? 144.870 172.862 123.250 1.00 72.04 960 ILE B N 1
ATOM 1968 C CA . ILE B 2 964 ? 145.019 172.447 124.640 1.00 71.87 960 ILE B CA 1
ATOM 1969 C C . ILE B 2 964 ? 146.490 172.425 125.037 1.00 72.27 960 ILE B C 1
ATOM 1970 O O . ILE B 2 964 ? 146.850 172.810 126.155 1.00 73.71 960 ILE B O 1
ATOM 1975 N N . THR B 2 965 ? 147.366 171.988 124.128 1.00 77.65 961 THR B N 1
ATOM 1976 C CA . THR B 2 965 ? 148.777 171.856 124.479 1.00 78.12 961 THR B CA 1
ATOM 1977 C C . THR B 2 965 ? 149.474 173.212 124.560 1.00 80.00 961 THR B C 1
ATOM 1978 O O . THR B 2 965 ? 150.263 173.454 125.481 1.00 81.41 961 THR B O 1
ATOM 1982 N N . LEU B 2 966 ? 149.196 174.111 123.614 1.00 84.76 962 LEU B N 1
ATOM 1983 C CA . LEU B 2 966 ? 149.920 175.372 123.517 1.00 86.49 962 LEU B CA 1
ATOM 1984 C C . LEU B 2 966 ? 149.163 176.564 124.086 1.00 88.51 962 LEU B C 1
ATOM 1985 O O . LEU B 2 966 ? 149.791 177.586 124.382 1.00 90.37 962 LEU B O 1
ATOM 1990 N N . LYS B 2 967 ? 147.841 176.463 124.239 1.00 95.87 963 LYS B N 1
ATOM 1991 C CA . LYS B 2 967 ? 147.020 177.504 124.860 1.00 97.72 963 LYS B CA 1
ATOM 1992 C C . LYS B 2 967 ? 147.139 178.836 124.115 1.00 98.83 963 LYS B C 1
ATOM 1993 O O . LYS B 2 967 ? 147.634 179.834 124.642 1.00 101.03 963 LYS B O 1
ATOM 1995 N N . GLU B 2 968 ? 146.673 178.835 122.865 1.00 131.76 964 GLU B N 1
ATOM 1996 C CA . GLU B 2 968 ? 146.657 180.037 122.042 1.00 132.73 964 GLU B CA 1
ATOM 1997 C C . GLU B 2 968 ? 145.319 180.161 121.323 1.00 132.01 964 GLU B C 1
ATOM 1998 O O . GLU B 2 968 ? 144.775 179.154 120.847 1.00 130.01 964 GLU B O 1
ATOM 2004 N N . PRO B 2 969 ? 144.773 181.377 121.224 1.00 107.93 965 PRO B N 1
ATOM 2005 C CA . PRO B 2 969 ? 143.406 181.534 120.694 1.00 107.52 965 PRO B CA 1
ATOM 2006 C C . PRO B 2 969 ? 143.231 181.101 119.248 1.00 105.91 965 PRO B C 1
ATOM 2007 O O . PRO B 2 969 ? 142.133 180.661 118.876 1.00 104.88 965 PRO B O 1
ATOM 2011 N N . GLN B 2 970 ? 144.266 181.229 118.413 1.00 115.35 966 GLN B N 1
ATOM 2012 C CA . GLN B 2 970 ? 144.106 180.931 116.992 1.00 114.12 966 GLN B CA 1
ATOM 2013 C C . GLN B 2 970 ? 143.760 179.465 116.769 1.00 111.87 966 GLN B C 1
ATOM 2014 O O . GLN B 2 970 ? 142.940 179.137 115.902 1.00 111.19 966 GLN B O 1
ATOM 2020 N N . TYR B 2 971 ? 144.375 178.567 117.540 1.00 114.35 967 TYR B N 1
ATOM 2021 C CA . TYR B 2 971 ? 144.066 177.148 117.411 1.00 112.30 967 TYR B CA 1
ATOM 2022 C C . TYR B 2 971 ? 142.629 176.855 117.824 1.00 112.19 967 TYR B C 1
ATOM 2023 O O . TYR B 2 971 ? 141.958 176.028 117.200 1.00 110.78 967 TYR B O 1
ATOM 2032 N N . ARG B 2 972 ? 142.140 177.523 118.872 1.00 90.99 968 ARG B N 1
ATOM 2033 C CA . ARG B 2 972 ? 140.745 177.358 119.270 1.00 91.07 968 ARG B CA 1
ATOM 2034 C C . ARG B 2 972 ? 139.798 177.841 118.180 1.00 91.21 968 ARG B C 1
ATOM 2035 O O . ARG B 2 972 ? 138.791 177.185 117.884 1.00 90.14 968 ARG B O 1
ATOM 2043 N N . ASP B 2 973 ? 140.104 178.990 117.572 1.00 112.47 969 ASP B N 1
ATOM 2044 C CA . ASP B 2 973 ? 139.268 179.490 116.484 1.00 112.89 969 ASP B CA 1
ATOM 2045 C C . ASP B 2 973 ? 139.269 178.529 115.302 1.00 111.14 969 ASP B C 1
ATOM 2046 O O . ASP B 2 973 ? 138.219 178.267 114.704 1.00 110.70 969 ASP B O 1
ATOM 2051 N N . ALA B 2 974 ? 140.441 177.991 114.953 1.00 80.79 970 ALA B N 1
ATOM 2052 C CA . ALA B 2 974 ? 140.523 177.043 113.847 1.00 79.09 970 ALA B CA 1
ATOM 2053 C C . ALA B 2 974 ? 139.759 175.761 114.154 1.00 76.75 970 ALA B C 1
ATOM 2054 O O . ALA B 2 974 ? 139.100 175.198 113.272 1.00 76.20 970 ALA B O 1
ATOM 2056 N N . ALA B 2 975 ? 139.842 175.278 115.397 1.00 94.12 971 ALA B N 1
ATOM 2057 C CA . ALA B 2 975 ? 139.091 174.089 115.781 1.00 92.88 971 ALA B CA 1
ATOM 2058 C C . ALA B 2 975 ? 137.591 174.332 115.687 1.00 93.21 971 ALA B C 1
ATOM 2059 O O . ALA B 2 975 ? 136.843 173.472 115.206 1.00 92.17 971 ALA B O 1
ATOM 2061 N N . ILE B 2 976 ? 137.132 175.500 116.142 1.00 101.55 972 ILE B N 1
ATOM 2062 C CA . ILE B 2 976 ? 135.712 175.824 116.047 1.00 101.99 972 ILE B CA 1
ATOM 2063 C C . ILE B 2 976 ? 135.280 175.896 114.588 1.00 101.91 972 ILE B C 1
ATOM 2064 O O . ILE B 2 976 ? 134.209 175.400 114.217 1.00 101.27 972 ILE B O 1
ATOM 2069 N N . PHE B 2 977 ? 136.110 176.505 113.738 1.00 102.01 973 PHE B N 1
ATOM 2070 C CA . PHE B 2 977 ? 135.801 176.585 112.312 1.00 102.13 973 PHE B CA 1
ATOM 2071 C C . PHE B 2 977 ? 135.682 175.196 111.693 1.00 100.47 973 PHE B C 1
ATOM 2072 O O . PHE B 2 977 ? 134.735 174.909 110.949 1.00 100.39 973 PHE B O 1
ATOM 2080 N N . ALA B 2 978 ? 136.638 174.316 112.000 1.00 76.28 974 ALA B N 1
ATOM 2081 C CA . ALA B 2 978 ? 136.618 172.969 111.440 1.00 74.33 974 ALA B CA 1
ATOM 2082 C C . ALA B 2 978 ? 135.405 172.185 111.920 1.00 73.28 974 ALA B C 1
ATOM 2083 O O . ALA B 2 978 ? 134.764 171.479 111.134 1.00 73.19 974 ALA B O 1
ATOM 2085 N N . PHE B 2 979 ? 135.072 172.294 113.209 1.00 72.66 975 PHE B N 1
ATOM 2086 C CA . PHE B 2 979 ? 133.910 171.580 113.730 1.00 71.74 975 PHE B CA 1
ATOM 2087 C C . PHE B 2 979 ? 132.615 172.108 113.125 1.00 73.54 975 PHE B C 1
ATOM 2088 O O . PHE B 2 979 ? 131.705 171.329 112.821 1.00 73.02 975 PHE B O 1
ATOM 2096 N N . LYS B 2 980 ? 132.511 173.427 112.943 1.00 81.26 976 LYS B N 1
ATOM 2097 C CA . LYS B 2 980 ? 131.326 173.991 112.305 1.00 82.22 976 LYS B CA 1
ATOM 2098 C C . LYS B 2 980 ? 131.192 173.504 110.869 1.00 81.83 976 LYS B C 1
ATOM 2099 O O . LYS B 2 980 ? 130.085 173.195 110.412 1.00 81.67 976 LYS B O 1
ATOM 2101 N N . LYS B 2 981 ? 132.308 173.432 110.139 1.00 117.09 977 LYS B N 1
ATOM 2102 C CA . LYS B 2 981 ? 132.259 172.899 108.780 1.00 116.83 977 LYS B CA 1
ATOM 2103 C C . LYS B 2 981 ? 131.862 171.427 108.776 1.00 115.58 977 LYS B C 1
ATOM 2104 O O . LYS B 2 981 ? 131.112 170.981 107.901 1.00 115.79 977 LYS B O 1
ATOM 2110 N N . SER B 2 982 ? 132.363 170.656 109.744 1.00 97.89 978 SER B N 1
ATOM 2111 C CA . SER B 2 982 ? 132.068 169.227 109.788 1.00 96.75 978 SER B CA 1
ATOM 2112 C C . SER B 2 982 ? 130.604 168.962 110.117 1.00 96.98 978 SER B C 1
ATOM 2113 O O . SER B 2 982 ? 129.991 168.052 109.548 1.00 96.73 978 SER B O 1
ATOM 2116 N N . ILE B 2 983 ? 130.029 169.735 111.042 1.00 73.10 979 ILE B N 1
ATOM 2117 C CA . ILE B 2 983 ? 128.642 169.510 111.442 1.00 73.29 979 ILE B CA 1
ATOM 2118 C C . ILE B 2 983 ? 127.687 169.802 110.291 1.00 75.07 979 ILE B C 1
ATOM 2119 O O . ILE B 2 983 ? 126.659 169.131 110.143 1.00 74.70 979 ILE B O 1
ATOM 2124 N N . GLN B 2 984 ? 128.013 170.782 109.446 1.00 108.14 980 GLN B N 1
ATOM 2125 C CA . GLN B 2 984 ? 127.139 171.150 108.339 1.00 109.12 980 GLN B CA 1
ATOM 2126 C C . GLN B 2 984 ? 126.988 170.043 107.302 1.00 108.62 980 GLN B C 1
ATOM 2127 O O . GLN B 2 984 ? 126.089 170.131 106.460 1.00 108.98 980 GLN B O 1
ATOM 2129 N N . LEU B 2 985 ? 127.834 169.014 107.338 1.00 90.09 981 LEU B N 1
ATOM 2130 C CA . LEU B 2 985 ? 127.760 167.914 106.385 1.00 89.73 981 LEU B CA 1
ATOM 2131 C C . LEU B 2 985 ? 127.155 166.642 106.957 1.00 89.06 981 LEU B C 1
ATOM 2132 O O . LEU B 2 985 ? 126.509 165.899 106.216 1.00 89.26 981 LEU B O 1
ATOM 2137 N N . GLN B 2 986 ? 127.348 166.367 108.250 1.00 182.86 982 GLN B N 1
ATOM 2138 C CA . GLN B 2 986 ? 126.742 165.190 108.872 1.00 182.14 982 GLN B CA 1
ATOM 2139 C C . GLN B 2 986 ? 126.596 165.481 110.366 1.00 182.36 982 GLN B C 1
ATOM 2140 O O . GLN B 2 986 ? 127.577 165.401 111.111 1.00 183.26 982 GLN B O 1
ATOM 2146 N N . SER B 2 987 ? 125.373 165.812 110.785 1.00 95.12 983 SER B N 1
ATOM 2147 C CA . SER B 2 987 ? 125.131 166.206 112.168 1.00 95.29 983 SER B CA 1
ATOM 2148 C C . SER B 2 987 ? 125.082 165.015 113.119 1.00 94.59 983 SER B C 1
ATOM 2149 O O . SER B 2 987 ? 125.472 165.146 114.285 1.00 94.87 983 SER B O 1
ATOM 2151 N N . ASN B 2 988 ? 124.613 163.856 112.654 1.00 125.62 984 ASN B N 1
ATOM 2152 C CA . ASN B 2 988 ? 124.454 162.682 113.516 1.00 125.00 984 ASN B CA 1
ATOM 2153 C C . ASN B 2 988 ? 125.777 161.922 113.628 1.00 124.11 984 ASN B C 1
ATOM 2154 O O . ASN B 2 988 ? 125.930 160.781 113.188 1.00 123.66 984 ASN B O 1
ATOM 2159 N N . THR B 2 989 ? 126.735 162.561 114.294 1.00 85.01 985 THR B N 1
ATOM 2160 C CA . THR B 2 989 ? 128.075 162.012 114.470 1.00 84.25 985 THR B CA 1
ATOM 2161 C C . THR B 2 989 ? 128.396 161.675 115.917 1.00 84.23 985 THR B C 1
ATOM 2162 O O . THR B 2 989 ? 129.091 160.688 116.174 1.00 84.78 985 THR B O 1
ATOM 2166 N N . SER B 2 990 ? 127.905 162.467 116.870 1.00 90.64 986 SER B N 1
ATOM 2167 C CA . SER B 2 990 ? 128.034 162.270 118.313 1.00 90.70 986 SER B CA 1
ATOM 2168 C C . SER B 2 990 ? 129.455 162.447 118.828 1.00 90.89 986 SER B C 1
ATOM 2169 O O . SER B 2 990 ? 129.675 162.318 120.037 1.00 91.49 986 SER B O 1
ATOM 2172 N N . GLU B 2 991 ? 130.427 162.729 117.965 1.00 112.48 987 GLU B N 1
ATOM 2173 C CA . GLU B 2 991 ? 131.780 163.039 118.403 1.00 112.47 987 GLU B CA 1
ATOM 2174 C C . GLU B 2 991 ? 132.259 164.407 117.955 1.00 113.18 987 GLU B C 1
ATOM 2175 O O . GLU B 2 991 ? 133.114 164.993 118.622 1.00 113.46 987 GLU B O 1
ATOM 2181 N N . THR B 2 992 ? 131.736 164.932 116.847 1.00 102.01 988 THR B N 1
ATOM 2182 C CA . THR B 2 992 ? 131.990 166.326 116.510 1.00 102.83 988 THR B CA 1
ATOM 2183 C C . THR B 2 992 ? 131.281 167.263 117.480 1.00 103.65 988 THR B C 1
ATOM 2184 O O . THR B 2 992 ? 131.745 168.386 117.710 1.00 104.19 988 THR B O 1
ATOM 2188 N N . TRP B 2 993 ? 130.172 166.812 118.074 1.00 100.82 989 TRP B N 1
ATOM 2189 C CA . TRP B 2 993 ? 129.483 167.612 119.081 1.00 101.60 989 TRP B CA 1
ATOM 2190 C C . TRP B 2 993 ? 130.316 167.737 120.350 1.00 101.71 989 TRP B C 1
ATOM 2191 O O . TRP B 2 993 ? 130.403 168.821 120.936 1.00 102.69 989 TRP B O 1
ATOM 2202 N N . ILE B 2 994 ? 130.938 166.639 120.786 1.00 82.74 990 ILE B N 1
ATOM 2203 C CA . ILE B 2 994 ? 131.801 166.687 121.963 1.00 82.88 990 ILE B CA 1
ATOM 2204 C C . ILE B 2 994 ? 132.989 167.606 121.715 1.00 83.74 990 ILE B C 1
ATOM 2205 O O . ILE B 2 994 ? 133.362 168.412 122.578 1.00 84.73 990 ILE B O 1
ATOM 2210 N N . GLY B 2 995 ? 133.606 167.496 120.537 1.00 97.64 991 GLY B N 1
ATOM 2211 C CA . GLY B 2 995 ? 134.724 168.367 120.218 1.00 98.39 991 GLY B CA 1
ATOM 2212 C C . GLY B 2 995 ? 134.326 169.829 120.172 1.00 99.72 991 GLY B C 1
ATOM 2213 O O . GLY B 2 995 ? 135.042 170.693 120.684 1.00 100.76 991 GLY B O 1
ATOM 2214 N N . LEU B 2 996 ? 133.176 170.125 119.562 1.00 68.32 992 LEU B N 1
ATOM 2215 C CA . LEU B 2 996 ? 132.694 171.501 119.534 1.00 70.67 992 LEU B CA 1
ATOM 2216 C C . LEU B 2 996 ? 132.427 172.017 120.941 1.00 71.48 992 LEU B C 1
ATOM 2217 O O . LEU B 2 996 ? 132.768 173.160 121.264 1.00 73.31 992 LEU B O 1
ATOM 2222 N N . GLY B 2 997 ? 131.825 171.187 121.795 1.00 86.49 993 GLY B N 1
ATOM 2223 C CA . GLY B 2 997 ? 131.556 171.610 123.158 1.00 87.22 993 GLY B CA 1
ATOM 2224 C C . GLY B 2 997 ? 132.819 171.885 123.950 1.00 88.04 993 GLY B C 1
ATOM 2225 O O . GLY B 2 997 ? 132.881 172.844 124.722 1.00 89.53 993 GLY B O 1
ATOM 2226 N N . ILE B 2 998 ? 133.839 171.042 123.780 1.00 69.56 994 ILE B N 1
ATOM 2227 C CA . ILE B 2 998 ? 135.112 171.283 124.455 1.00 69.77 994 ILE B CA 1
ATOM 2228 C C . ILE B 2 998 ? 135.775 172.544 123.911 1.00 71.81 994 ILE B C 1
ATOM 2229 O O . ILE B 2 998 ? 136.427 173.288 124.653 1.00 73.36 994 ILE B O 1
ATOM 2234 N N . ALA B 2 999 ? 135.616 172.808 122.613 1.00 73.00 995 ALA B N 1
ATOM 2235 C CA . ALA B 2 999 ? 136.301 173.941 121.999 1.00 74.28 995 ALA B CA 1
ATOM 2236 C C . ALA B 2 999 ? 135.780 175.276 122.523 1.00 76.56 995 ALA B C 1
ATOM 2237 O O . ALA B 2 999 ? 136.519 176.266 122.545 1.00 78.56 995 ALA B O 1
ATOM 2239 N N . THR B 2 1000 ? 134.515 175.331 122.945 1.00 101.44 996 THR B N 1
ATOM 2240 C CA . THR B 2 1000 ? 133.886 176.587 123.337 1.00 102.93 996 THR B CA 1
ATOM 2241 C C . THR B 2 1000 ? 133.421 176.588 124.792 1.00 103.93 996 THR B C 1
ATOM 2242 O O . THR B 2 1000 ? 132.407 177.206 125.123 1.00 105.27 996 THR B O 1
ATOM 2246 N N . MET B 2 1001 ? 134.157 175.914 125.679 1.00 82.26 997 MET B N 1
ATOM 2247 C CA . MET B 2 1001 ? 133.801 175.945 127.095 1.00 83.22 997 MET B CA 1
ATOM 2248 C C . MET B 2 1001 ? 133.951 177.344 127.677 1.00 85.63 997 MET B C 1
ATOM 2249 O O . MET B 2 1001 ? 133.104 177.791 128.459 1.00 86.84 997 MET B O 1
ATOM 2254 N N . ASP B 2 1002 ? 135.022 178.050 127.314 1.00 137.20 998 ASP B N 1
ATOM 2255 C CA . ASP B 2 1002 ? 135.290 179.366 127.877 1.00 139.64 998 ASP B CA 1
ATOM 2256 C C . ASP B 2 1002 ? 134.637 180.500 127.100 1.00 140.91 998 ASP B C 1
ATOM 2257 O O . ASP B 2 1002 ? 134.334 181.541 127.694 1.00 142.82 998 ASP B O 1
ATOM 2262 N N . ILE B 2 1003 ? 134.419 180.332 125.796 1.00 151.10 999 ILE B N 1
ATOM 2263 C CA . ILE B 2 1003 ? 133.828 181.404 125.000 1.00 152.34 999 ILE B CA 1
ATOM 2264 C C . ILE B 2 1003 ? 132.370 181.619 125.385 1.00 152.75 999 ILE B C 1
ATOM 2265 O O . ILE B 2 1003 ? 131.930 182.754 125.600 1.00 154.86 999 ILE B O 1
ATOM 2270 N N . ASN B 2 1004 ? 131.599 180.538 125.485 1.00 165.97 1000 ASN B N 1
ATOM 2271 C CA . ASN B 2 1004 ? 130.176 180.664 125.787 1.00 166.13 1000 ASN B CA 1
ATOM 2272 C C . ASN B 2 1004 ? 129.701 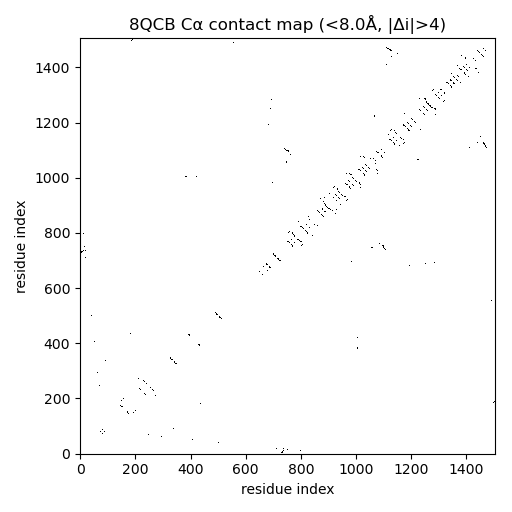179.386 126.456 1.00 164.07 1000 ASN B C 1
ATOM 2273 O O . ASN B 2 1004 ? 129.845 178.299 125.890 1.00 162.63 1000 ASN B O 1
ATOM 2278 N N . PHE B 2 1005 ? 129.131 179.520 127.655 1.00 128.17 1001 PHE B N 1
ATOM 2279 C CA . PHE B 2 1005 ? 128.597 178.365 128.367 1.00 126.26 1001 PHE B CA 1
ATOM 2280 C C . PHE B 2 1005 ? 127.290 177.868 127.759 1.00 124.91 1001 PHE B C 1
ATOM 2281 O O . PHE B 2 1005 ? 126.979 176.676 127.861 1.00 123.10 1001 PHE B O 1
ATOM 2289 N N . ARG B 2 1006 ? 126.520 178.749 127.118 1.00 102.43 1002 ARG B N 1
ATOM 2290 C CA . ARG B 2 1006 ? 125.263 178.325 126.506 1.00 101.35 1002 ARG B CA 1
ATOM 2291 C C . ARG B 2 1006 ? 125.511 177.415 125.307 1.00 99.79 1002 ARG B C 1
ATOM 2292 O O . ARG B 2 1006 ? 124.879 176.359 125.172 1.00 98.29 1002 ARG B O 1
ATOM 2294 N N . VAL B 2 1007 ? 126.430 177.811 124.423 1.00 84.32 1003 VAL B N 1
ATOM 2295 C CA . VAL B 2 1007 ? 126.757 176.984 123.265 1.00 82.54 1003 VAL B CA 1
ATOM 2296 C C . VAL B 2 1007 ? 127.372 175.665 123.711 1.00 79.64 1003 VAL B C 1
ATOM 2297 O O . VAL B 2 1007 ? 127.036 174.596 123.187 1.00 77.80 1003 VAL B O 1
ATOM 2301 N N . SER B 2 1008 ? 128.279 175.717 124.689 1.00 102.33 1004 SER B N 1
ATOM 2302 C CA . SER B 2 1008 ? 128.890 174.498 125.203 1.00 101.08 1004 SER B CA 1
ATOM 2303 C C . SER B 2 1008 ? 127.886 173.597 125.908 1.00 99.69 1004 SER B C 1
ATOM 2304 O O . SER B 2 1008 ? 128.102 172.383 125.971 1.00 98.20 1004 SER B O 1
ATOM 2307 N N . GLN B 2 1009 ? 126.800 174.157 126.443 1.00 84.09 1005 GLN B N 1
ATOM 2308 C CA . GLN B 2 1009 ? 125.763 173.342 127.060 1.00 83.02 1005 GLN B CA 1
ATOM 2309 C C . GLN B 2 1009 ? 124.781 172.774 126.048 1.00 81.93 1005 GLN B C 1
ATOM 2310 O O . GLN B 2 1009 ? 124.192 171.718 126.301 1.00 80.45 1005 GLN B O 1
ATOM 2316 N N . HIS B 2 1010 ? 124.571 173.454 124.919 1.00 130.23 1006 HIS B N 1
ATOM 2317 C CA . HIS B 2 1010 ? 123.789 172.850 123.845 1.00 129.53 1006 HIS B CA 1
ATOM 2318 C C . HIS B 2 1010 ? 124.463 171.576 123.355 1.00 128.34 1006 HIS B C 1
ATOM 2319 O O . HIS B 2 1010 ? 123.802 170.559 123.116 1.00 127.27 1006 HIS B O 1
ATOM 2326 N N . CYS B 2 1011 ? 125.783 171.617 123.202 1.00 81.13 1007 CYS B N 1
ATOM 2327 C CA . CYS B 2 1011 ? 126.565 170.404 123.041 1.00 80.10 1007 CYS B CA 1
ATOM 2328 C C . CYS B 2 1011 ? 126.611 169.647 124.366 1.00 78.87 1007 CYS B C 1
ATOM 2329 O O . CYS B 2 1011 ? 126.261 170.179 125.422 1.00 77.92 1007 CYS B O 1
ATOM 2332 N N . PHE B 2 1012 ? 127.017 168.378 124.288 1.00 84.55 1008 PHE B N 1
ATOM 2333 C CA . PHE B 2 1012 ? 127.028 167.443 125.414 1.00 83.47 1008 PHE B CA 1
ATOM 2334 C C . PHE B 2 1012 ? 125.608 167.025 125.779 1.00 82.61 1008 PHE B C 1
ATOM 2335 O O . PHE B 2 1012 ? 125.410 166.137 126.614 1.00 81.55 1008 PHE B O 1
ATOM 2343 N N . ILE B 2 1013 ? 124.618 167.655 125.155 1.00 75.03 1009 ILE B N 1
ATOM 2344 C CA . ILE B 2 1013 ? 123.234 167.213 125.230 1.00 74.35 1009 ILE B CA 1
ATOM 2345 C C . ILE B 2 1013 ? 122.789 166.586 123.917 1.00 73.69 1009 ILE B C 1
ATOM 2346 O O . ILE B 2 1013 ? 122.158 165.528 123.912 1.00 72.64 1009 ILE B O 1
ATOM 2351 N N . LYS B 2 1014 ? 123.121 167.230 122.797 1.00 69.41 1010 LYS B N 1
ATOM 2352 C CA . LYS B 2 1014 ? 122.931 166.598 121.498 1.00 68.97 1010 LYS B CA 1
ATOM 2353 C C . LYS B 2 1014 ? 123.797 165.354 121.373 1.00 66.77 1010 LYS B C 1
ATOM 2354 O O . LYS B 2 1014 ? 123.360 164.337 120.824 1.00 66.01 1010 LYS B O 1
ATOM 2356 N N . ALA B 2 1015 ? 125.030 165.415 121.882 1.00 65.93 1011 ALA B N 1
ATOM 2357 C CA . ALA B 2 1015 ? 125.911 164.253 121.838 1.00 63.98 1011 ALA B CA 1
ATOM 2358 C C . ALA B 2 1015 ? 125.335 163.093 122.639 1.00 62.90 1011 ALA B C 1
ATOM 2359 O O . ALA B 2 1015 ? 125.412 161.935 122.211 1.00 61.82 1011 ALA B O 1
ATOM 2361 N N . THR B 2 1016 ? 124.763 163.380 123.809 1.00 108.60 1012 THR B N 1
ATOM 2362 C CA . THR B 2 1016 ? 124.100 162.335 124.582 1.00 107.82 1012 THR B CA 1
ATOM 2363 C C . THR B 2 1016 ? 122.849 161.827 123.874 1.00 107.56 1012 THR B C 1
ATOM 2364 O O . THR B 2 1016 ? 122.553 160.628 123.925 1.00 106.95 1012 THR B O 1
ATOM 2368 N N . ALA B 2 1017 ? 122.108 162.718 123.212 1.00 86.50 1013 ALA B N 1
ATOM 2369 C CA . ALA B 2 1017 ? 120.899 162.305 122.506 1.00 86.34 1013 ALA B CA 1
ATOM 2370 C C . ALA B 2 1017 ? 121.223 161.353 121.360 1.00 86.27 1013 ALA B C 1
ATOM 2371 O O . ALA B 2 1017 ? 120.529 160.350 121.158 1.00 86.02 1013 ALA B O 1
ATOM 2373 N N . LEU B 2 1018 ? 122.275 161.651 120.593 1.00 74.71 1014 LEU B N 1
ATOM 2374 C CA . LEU B 2 1018 ? 122.643 160.785 119.478 1.00 74.76 1014 LEU B CA 1
ATOM 2375 C C . LEU B 2 1018 ? 123.283 159.481 119.935 1.00 74.16 1014 LEU B C 1
ATOM 2376 O O . LEU B 2 1018 ? 123.307 158.516 119.164 1.00 74.16 1014 LEU B O 1
ATOM 2381 N N . GLU B 2 1019 ? 123.801 159.428 121.160 1.00 94.53 1015 GLU B N 1
ATOM 2382 C CA . GLU B 2 1019 ? 124.467 158.235 121.678 1.00 94.04 1015 GLU B CA 1
ATOM 2383 C C . GLU B 2 1019 ? 124.375 158.273 123.199 1.00 93.59 1015 GLU B C 1
ATOM 2384 O O . GLU B 2 1019 ? 125.142 158.994 123.858 1.00 93.51 1015 GLU B O 1
ATOM 2390 N N . PRO B 2 1020 ? 123.435 157.529 123.793 1.00 91.95 1016 PRO B N 1
ATOM 2391 C CA . PRO B 2 1020 ? 123.175 157.684 125.232 1.00 91.38 1016 PRO B CA 1
ATOM 2392 C C . PRO B 2 1020 ? 124.038 156.821 126.136 1.00 90.77 1016 PRO B C 1
ATOM 2393 O O . PRO B 2 1020 ? 124.082 157.086 127.344 1.00 90.22 1016 PRO B O 1
ATOM 2397 N N . LYS B 2 1021 ? 124.717 155.803 125.607 1.00 119.18 1017 LYS B N 1
ATOM 2398 C CA . LYS B 2 1021 ? 125.466 154.858 126.435 1.00 118.74 1017 LYS B CA 1
ATOM 2399 C C . LYS B 2 1021 ? 126.932 155.283 126.496 1.00 118.92 1017 LYS B C 1
ATOM 2400 O O . LYS B 2 1021 ? 127.826 154.635 125.951 1.00 118.74 1017 LYS B O 1
ATOM 2406 N N . ALA B 2 1022 ? 127.177 156.390 127.194 1.00 68.11 1018 ALA B N 1
ATOM 2407 C CA . ALA B 2 1022 ? 128.532 156.885 127.388 1.00 68.49 1018 ALA B CA 1
ATOM 2408 C C . ALA B 2 1022 ? 128.575 157.751 128.638 1.00 68.49 1018 ALA B C 1
ATOM 2409 O O . ALA B 2 1022 ? 127.605 158.445 128.952 1.00 68.61 1018 ALA B O 1
ATOM 2411 N N . THR B 2 1023 ? 129.705 157.704 129.341 1.00 71.70 1019 THR B N 1
ATOM 2412 C CA . THR B 2 1023 ? 129.904 158.482 130.554 1.00 71.89 1019 THR B CA 1
ATOM 2413 C C . THR B 2 1023 ? 130.791 159.702 130.349 1.00 73.03 1019 THR B C 1
ATOM 2414 O O . THR B 2 1023 ? 130.969 160.482 131.289 1.00 73.64 1019 THR B O 1
ATOM 2416 N N . ASN B 2 1024 ? 131.353 159.885 129.152 1.00 145.27 1020 ASN B N 1
ATOM 2417 C CA . ASN B 2 1024 ? 132.248 161.012 128.913 1.00 146.33 1020 ASN B CA 1
ATOM 2418 C C . ASN B 2 1024 ? 131.486 162.326 128.783 1.00 146.88 1020 ASN B C 1
ATOM 2419 O O . ASN B 2 1024 ? 131.939 163.359 129.287 1.00 147.86 1020 ASN B O 1
ATOM 2424 N N . THR B 2 1025 ? 130.336 162.310 128.103 1.00 69.80 1021 THR B N 1
ATOM 2425 C CA . THR B 2 1025 ? 129.571 163.539 127.916 1.00 70.36 1021 THR B CA 1
ATOM 2426 C C . THR B 2 1025 ? 129.058 164.081 129.245 1.00 70.76 1021 THR B C 1
ATOM 2427 O O . THR B 2 1025 ? 129.057 165.297 129.472 1.00 71.86 1021 THR B O 1
ATOM 2431 N N . TRP B 2 1026 ? 128.613 163.193 130.135 1.00 94.92 1022 TRP B N 1
ATOM 2432 C CA . TRP B 2 1026 ? 128.166 163.634 131.451 1.00 95.14 1022 TRP B CA 1
ATOM 2433 C C . TRP B 2 1026 ? 129.318 164.227 132.251 1.00 96.26 1022 TRP B C 1
ATOM 2434 O O . TRP B 2 1026 ? 129.140 165.215 132.973 1.00 97.29 1022 TRP B O 1
ATOM 2445 N N . PHE B 2 1027 ? 130.510 163.636 132.138 1.00 68.88 1023 PHE B N 1
ATOM 2446 C CA . PHE B 2 1027 ? 131.680 164.202 132.800 1.00 70.09 1023 PHE B CA 1
ATOM 2447 C C . PHE B 2 1027 ? 132.012 165.582 132.247 1.00 71.53 1023 PHE B C 1
ATOM 2448 O O . PHE B 2 1027 ? 132.392 166.487 132.999 1.00 72.86 1023 PHE B O 1
ATOM 2456 N N . ASN B 2 1028 ? 131.882 165.759 130.930 1.00 86.00 1024 ASN B N 1
ATOM 2457 C CA . ASN B 2 1028 ? 132.103 167.074 130.336 1.00 87.25 1024 ASN B CA 1
ATOM 2458 C C . ASN B 2 1028 ? 131.090 168.088 130.852 1.00 88.02 1024 ASN B C 1
ATOM 2459 O O . ASN B 2 1028 ? 131.439 169.242 131.125 1.00 89.53 1024 ASN B O 1
ATOM 2464 N N . LEU B 2 1029 ? 129.827 167.676 130.987 1.00 81.43 1025 LEU B N 1
ATOM 2465 C CA . LEU B 2 1029 ? 128.815 168.563 131.558 1.00 82.09 1025 LEU B CA 1
ATOM 2466 C C . LEU B 2 1029 ? 129.147 168.933 132.998 1.00 83.05 1025 LEU B C 1
ATOM 2467 O O . LEU B 2 1029 ? 128.991 170.092 133.402 1.00 84.53 1025 LEU B O 1
ATOM 2472 N N . ALA B 2 1030 ? 129.598 167.959 133.790 1.00 68.92 1026 ALA B N 1
ATOM 2473 C CA . ALA B 2 1030 ? 129.959 168.240 135.176 1.00 70.21 1026 ALA B CA 1
ATOM 2474 C C . ALA B 2 1030 ? 131.132 169.210 135.257 1.00 71.65 1026 ALA B C 1
ATOM 2475 O O . ALA B 2 1030 ? 131.137 170.121 136.091 1.00 73.83 1026 ALA B O 1
ATOM 2477 N N . MET B 2 1031 ? 132.137 169.030 134.397 1.00 98.95 1027 MET B N 1
ATOM 2478 C CA . MET B 2 1031 ? 133.273 169.949 134.386 1.00 100.69 1027 MET B CA 1
ATOM 2479 C C . MET B 2 1031 ? 132.859 171.344 133.931 1.00 102.05 1027 MET B C 1
ATOM 2480 O O . MET B 2 1031 ? 133.355 172.346 134.459 1.00 103.95 1027 MET B O 1
ATOM 2485 N N . LEU B 2 1032 ? 131.960 171.430 132.948 1.00 82.33 1028 LEU B N 1
ATOM 2486 C CA . LEU B 2 1032 ? 131.455 172.731 132.522 1.00 83.68 1028 LEU B CA 1
ATOM 2487 C C . LEU B 2 1032 ? 130.709 173.424 133.654 1.00 84.63 1028 LEU B C 1
ATOM 2488 O O . LEU B 2 1032 ? 130.844 174.637 133.846 1.00 86.55 1028 LEU B O 1
ATOM 2493 N N . GLY B 2 1033 ? 129.911 172.668 134.409 1.00 88.49 1029 GLY B N 1
ATOM 2494 C CA . GLY B 2 1033 ? 129.231 173.246 135.556 1.00 89.22 1029 GLY B CA 1
ATOM 2495 C C . GLY B 2 1033 ? 130.191 173.691 136.643 1.00 91.26 1029 GLY B C 1
ATOM 2496 O O . GLY B 2 1033 ? 129.988 174.727 137.279 1.00 93.01 1029 GLY B O 1
ATOM 2497 N N . LEU B 2 1034 ? 131.247 172.908 136.874 1.00 83.83 1030 LEU B N 1
ATOM 2498 C CA . LEU B 2 1034 ? 132.237 173.274 137.882 1.00 85.93 1030 LEU B CA 1
ATOM 2499 C C . LEU B 2 1034 ? 133.002 174.529 137.482 1.00 87.90 1030 LEU B C 1
ATOM 2500 O O . LEU B 2 1034 ? 133.346 175.354 138.336 1.00 90.19 1030 LEU B O 1
ATOM 2505 N N . LYS B 2 1035 ? 133.292 174.684 136.188 1.00 81.93 1031 LYS B N 1
ATOM 2506 C CA . LYS B 2 1035 ? 133.958 175.896 135.721 1.00 83.77 1031 LYS B CA 1
ATOM 2507 C C . LYS B 2 1035 ? 133.088 177.125 135.952 1.00 86.67 1031 LYS B C 1
ATOM 2508 O O . LYS B 2 1035 ? 133.593 178.197 136.304 1.00 89.22 1031 LYS B O 1
ATOM 2510 N N . LYS B 2 1036 ? 131.777 176.990 135.757 1.00 91.88 1032 LYS B N 1
ATOM 2511 C CA . LYS B 2 1036 ? 130.834 178.080 135.969 1.00 93.48 1032 LYS B CA 1
ATOM 2512 C C . LYS B 2 1036 ? 130.389 178.207 137.423 1.00 94.50 1032 LYS B C 1
ATOM 2513 O O . LYS B 2 1036 ? 129.383 178.875 137.686 1.00 95.64 1032 LYS B O 1
ATOM 2515 N N . LYS B 2 1037 ? 131.100 177.573 138.356 1.00 110.56 1033 LYS B N 1
ATOM 2516 C CA . LYS B 2 1037 ? 130.866 177.682 139.794 1.00 111.74 1033 LYS B CA 1
ATOM 2517 C C . LYS B 2 1037 ? 129.518 177.117 140.229 1.00 110.62 1033 LYS B C 1
ATOM 2518 O O . LYS B 2 1037 ? 129.027 177.457 141.310 1.00 112.23 1033 LYS B O 1
ATOM 2524 N N . ASP B 2 1038 ? 128.903 176.258 139.421 1.00 106.81 1034 ASP B N 1
ATOM 2525 C CA . ASP B 2 1038 ? 127.640 175.616 139.784 1.00 105.41 1034 ASP B CA 1
ATOM 2526 C C . ASP B 2 1038 ? 127.963 174.271 140.423 1.00 103.82 1034 ASP B C 1
ATOM 2527 O O . ASP B 2 1038 ? 128.148 173.267 139.731 1.00 101.69 1034 ASP B O 1
ATOM 2532 N N . THR B 2 1039 ? 128.030 174.250 141.755 1.00 110.37 1035 THR B N 1
ATOM 2533 C CA . THR B 2 1039 ? 128.458 173.050 142.466 1.00 109.30 1035 THR B CA 1
ATOM 2534 C C . THR B 2 1039 ? 127.361 171.990 142.518 1.00 106.66 1035 THR B C 1
ATOM 2535 O O . THR B 2 1039 ? 127.650 170.794 142.407 1.00 104.75 1035 THR B O 1
ATOM 2539 N N . GLU B 2 1040 ? 126.102 172.404 142.683 1.00 163.45 1036 GLU B N 1
ATOM 2540 C CA . GLU B 2 1040 ? 125.018 171.435 142.835 1.00 161.12 1036 GLU B CA 1
ATOM 2541 C C . GLU B 2 1040 ? 124.827 170.605 141.570 1.00 158.89 1036 GLU B C 1
ATOM 2542 O O . GLU B 2 1040 ? 124.671 169.379 141.641 1.00 156.92 1036 GLU B O 1
ATOM 2548 N N . PHE B 2 1041 ? 124.836 171.256 140.406 1.00 104.99 1037 PHE B N 1
ATOM 2549 C CA . PHE B 2 1041 ? 124.668 170.541 139.144 1.00 103.24 1037 PHE B CA 1
ATOM 2550 C C . PHE B 2 1041 ? 125.785 169.528 138.931 1.00 102.24 1037 PHE B C 1
ATOM 2551 O O . PHE B 2 1041 ? 125.532 168.360 138.603 1.00 100.25 1037 PHE B O 1
ATOM 2559 N N . ALA B 2 1042 ? 127.033 169.963 139.117 1.00 98.49 1038 ALA B N 1
ATOM 2560 C CA . ALA B 2 1042 ? 128.167 169.069 138.928 1.00 97.86 1038 ALA B CA 1
ATOM 2561 C C . ALA B 2 1042 ? 128.121 167.911 139.912 1.00 96.52 1038 ALA B C 1
ATOM 2562 O O . ALA B 2 1042 ? 128.407 166.766 139.546 1.00 94.93 1038 ALA B O 1
ATOM 2564 N N . GLN B 2 1043 ? 127.756 168.187 141.165 1.00 112.65 1039 GLN B N 1
ATOM 2565 C CA . GLN B 2 1043 ? 127.691 167.129 142.166 1.00 111.51 1039 GLN B CA 1
ATOM 2566 C C . GLN B 2 1043 ? 126.610 166.110 141.824 1.00 109.10 1039 GLN B C 1
ATOM 2567 O O . GLN B 2 1043 ? 126.824 164.901 141.963 1.00 107.59 1039 GLN B O 1
ATOM 2573 N N . GLN B 2 1044 ? 125.446 166.577 141.367 1.00 83.46 1040 GLN B N 1
ATOM 2574 C CA . GLN B 2 1044 ? 124.382 165.655 140.979 1.00 81.36 1040 GLN B CA 1
ATOM 2575 C C . GLN B 2 1044 ? 124.809 164.787 139.801 1.00 80.11 1040 GLN B C 1
ATOM 2576 O O . GLN B 2 1044 ? 124.601 163.564 139.803 1.00 78.44 1040 GLN B O 1
ATOM 2578 N N . VAL B 2 1045 ? 125.421 165.404 138.785 1.00 70.08 1041 VAL B N 1
ATOM 2579 C CA . VAL B 2 1045 ? 125.862 164.646 137.616 1.00 68.07 1041 VAL B CA 1
ATOM 2580 C C . VAL B 2 1045 ? 126.920 163.622 138.008 1.00 66.64 1041 VAL B C 1
ATOM 2581 O O . VAL B 2 1045 ? 126.898 162.475 137.544 1.00 64.95 1041 VAL B O 1
ATOM 2585 N N . LEU B 2 1046 ? 127.860 164.016 138.868 1.00 67.53 1042 LEU B N 1
ATOM 2586 C CA . LEU B 2 1046 ? 128.922 163.100 139.267 1.00 66.50 1042 LEU B CA 1
ATOM 2587 C C . LEU B 2 1046 ? 128.384 161.961 140.123 1.00 65.91 1042 LEU B C 1
ATOM 2588 O O . LEU B 2 1046 ? 128.865 160.829 140.022 1.00 64.42 1042 LEU B O 1
ATOM 2593 N N . ASN B 2 1047 ? 127.388 162.234 140.970 1.00 89.75 1043 ASN B N 1
ATOM 2594 C CA . ASN B 2 1047 ? 126.758 161.157 141.728 1.00 88.08 1043 ASN B CA 1
ATOM 2595 C C . ASN B 2 1047 ? 126.051 160.177 140.801 1.00 86.36 1043 ASN B C 1
ATOM 2596 O O . ASN B 2 1047 ? 126.126 158.957 140.999 1.00 85.04 1043 ASN B O 1
ATOM 2601 N N . LYS B 2 1048 ? 125.362 160.694 139.780 1.00 65.03 1044 LYS B N 1
ATOM 2602 C CA . LYS B 2 1048 ? 124.730 159.811 138.803 1.00 63.64 1044 LYS B CA 1
ATOM 2603 C C . LYS B 2 1048 ? 125.767 158.960 138.078 1.00 61.95 1044 LYS B C 1
ATOM 2604 O O . LYS B 2 1048 ? 125.554 157.762 137.858 1.00 60.82 1044 LYS B O 1
ATOM 2606 N N . LEU B 2 1049 ? 126.895 159.565 137.699 1.00 62.57 1045 LEU B N 1
ATOM 2607 C CA . LEU B 2 1049 ? 127.953 158.814 137.026 1.00 62.51 1045 LEU B CA 1
ATOM 2608 C C . LEU B 2 1049 ? 128.546 157.745 137.935 1.00 61.65 1045 LEU B C 1
ATOM 2609 O O . LEU B 2 1049 ? 128.822 156.625 137.490 1.00 60.85 1045 LEU B O 1
ATOM 2614 N N . GLN B 2 1050 ? 128.766 158.078 139.208 1.00 88.30 1046 GLN B N 1
ATOM 2615 C CA . GLN B 2 1050 ? 129.301 157.103 140.151 1.00 87.47 1046 GLN B CA 1
ATOM 2616 C C . GLN B 2 1050 ? 128.343 155.937 140.340 1.00 85.59 1046 GLN B C 1
ATOM 2617 O O . GLN B 2 1050 ? 128.768 154.778 140.403 1.00 84.60 1046 GLN B O 1
ATOM 2623 N N . SER B 2 1051 ? 127.044 156.225 140.447 1.00 89.17 1047 SER B N 1
ATOM 2624 C CA . SER B 2 1051 ? 126.064 155.157 140.604 1.00 87.67 1047 SER B CA 1
ATOM 2625 C C . SER B 2 1051 ? 126.000 154.280 139.360 1.00 87.53 1047 SER B C 1
ATOM 2626 O O . SER B 2 1051 ? 126.003 153.047 139.456 1.00 86.51 1047 SER B O 1
ATOM 2628 N N . LEU B 2 1052 ? 125.943 154.899 138.178 1.00 77.52 1048 LEU B N 1
ATOM 2629 C CA . LEU B 2 1052 ? 125.766 154.132 136.949 1.00 77.68 1048 LEU B CA 1
ATOM 2630 C C . LEU B 2 1052 ? 127.023 153.347 136.589 1.00 77.81 1048 LEU B C 1
ATOM 2631 O O . LEU B 2 1052 ? 126.954 152.148 136.294 1.00 77.23 1048 LEU B O 1
ATOM 2633 N N . ALA B 2 1053 ? 128.182 154.003 136.608 1.00 90.26 1049 ALA B N 1
ATOM 2634 C CA . ALA B 2 1053 ? 129.429 153.425 136.106 1.00 90.57 1049 ALA B CA 1
ATOM 2635 C C . ALA B 2 1053 ? 130.541 153.599 137.131 1.00 91.07 1049 ALA B C 1
ATOM 2636 O O . ALA B 2 1053 ? 131.356 154.526 137.030 1.00 92.37 1049 ALA B O 1
ATOM 2638 N N . PRO B 2 1054 ? 130.609 152.720 138.133 1.00 72.16 1050 PRO B N 1
ATOM 2639 C CA . PRO B 2 1054 ? 131.733 152.770 139.076 1.00 72.87 1050 PRO B CA 1
ATOM 2640 C C . PRO B 2 1054 ? 133.023 152.274 138.442 1.00 73.58 1050 PRO B C 1
ATOM 2641 O O . PRO B 2 1054 ? 133.047 151.950 137.251 1.00 74.54 1050 PRO B O 1
ATOM 2645 N N . GLN B 2 1055 ? 134.099 152.222 139.229 1.00 101.06 1051 GLN B N 1
ATOM 2646 C CA . GLN B 2 1055 ? 135.432 151.795 138.808 1.00 101.72 1051 GLN B CA 1
ATOM 2647 C C . GLN B 2 1055 ? 136.067 152.742 137.799 1.00 103.68 1051 GLN B C 1
ATOM 2648 O O . GLN B 2 1055 ? 137.072 152.384 137.173 1.00 104.55 1051 GLN B O 1
ATOM 2650 N N . ASP B 2 1056 ? 135.513 153.938 137.621 1.00 113.76 1052 ASP B N 1
ATOM 2651 C CA . ASP B 2 1056 ? 136.090 154.968 136.768 1.00 115.48 1052 ASP B CA 1
ATOM 2652 C C . ASP B 2 1056 ? 136.567 156.116 137.646 1.00 116.76 1052 ASP B C 1
ATOM 2653 O O . ASP B 2 1056 ? 135.801 156.635 138.462 1.00 116.49 1052 ASP B O 1
ATOM 2658 N N . SER B 2 1057 ? 137.831 156.510 137.476 1.00 74.66 1053 SER B N 1
ATOM 2659 C CA . SER B 2 1057 ? 138.455 157.447 138.405 1.00 76.31 1053 SER B CA 1
ATOM 2660 C C . SER B 2 1057 ? 138.013 158.890 138.187 1.00 77.20 1053 SER B C 1
ATOM 2661 O O . SER B 2 1057 ? 138.136 159.712 139.103 1.00 78.18 1053 SER B O 1
ATOM 2664 N N . SER B 2 1058 ? 137.519 159.220 136.995 1.00 60.14 1054 SER B N 1
ATOM 2665 C CA . SER B 2 1058 ? 137.171 160.608 136.696 1.00 61.22 1054 SER B CA 1
ATOM 2666 C C . SER B 2 1058 ? 136.055 161.156 137.581 1.00 62.50 1054 SER B C 1
ATOM 2667 O O . SER B 2 1058 ? 136.193 162.292 138.070 1.00 64.29 1054 SER B O 1
ATOM 2670 N N . PRO B 2 1059 ? 134.932 160.456 137.799 1.00 89.60 1055 PRO B N 1
ATOM 2671 C CA . PRO B 2 1059 ? 133.930 160.993 138.737 1.00 89.46 1055 PRO B CA 1
ATOM 2672 C C . PRO B 2 1059 ? 134.467 161.196 140.143 1.00 90.51 1055 PRO B C 1
ATOM 2673 O O . PRO B 2 1059 ? 134.098 162.170 140.810 1.00 91.69 1055 PRO B O 1
ATOM 2677 N N . TRP B 2 1060 ? 135.338 160.301 140.612 1.00 64.13 1056 TRP B N 1
ATOM 2678 C CA . TRP B 2 1060 ? 135.917 160.464 141.941 1.00 65.78 1056 TRP B CA 1
ATOM 2679 C C . TRP B 2 1060 ? 136.830 161.682 142.003 1.00 67.47 1056 TRP B C 1
ATOM 2680 O O . TRP B 2 1060 ? 136.824 162.415 142.996 1.00 69.52 1056 TRP B O 1
ATOM 2691 N N . LEU B 2 1061 ? 137.614 161.921 140.949 1.00 66.77 1057 LEU B N 1
ATOM 2692 C CA . LEU B 2 1061 ? 138.437 163.128 140.905 1.00 68.41 1057 LEU B CA 1
ATOM 2693 C C . LEU B 2 1061 ? 137.573 164.384 140.892 1.00 69.94 1057 LEU B C 1
ATOM 2694 O O . LEU B 2 1061 ? 137.883 165.373 141.572 1.00 72.19 1057 LEU B O 1
ATOM 2699 N N . GLY B 2 1062 ? 136.486 164.365 140.119 1.00 68.90 1058 GLY B N 1
ATOM 2700 C CA . GLY B 2 1062 ? 135.592 165.512 140.093 1.00 70.40 1058 GLY B CA 1
ATOM 2701 C C . GLY B 2 1062 ? 134.962 165.788 141.444 1.00 72.14 1058 GLY B C 1
ATOM 2702 O O . GLY B 2 1062 ? 134.871 166.941 141.875 1.00 74.45 1058 GLY B O 1
ATOM 2703 N N . MET B 2 1063 ? 134.523 164.734 142.134 1.00 113.12 1059 MET B N 1
ATOM 2704 C CA . MET B 2 1063 ? 133.952 164.917 143.463 1.00 113.39 1059 MET B CA 1
ATOM 2705 C C . MET B 2 1063 ? 135.005 165.377 144.462 1.00 115.78 1059 MET B C 1
ATOM 2706 O O . MET B 2 1063 ? 134.697 166.137 145.386 1.00 117.22 1059 MET B O 1
ATOM 2711 N N . ALA B 2 1064 ? 136.252 164.926 144.300 1.00 74.41 1060 ALA B N 1
ATOM 2712 C CA . ALA B 2 1064 ? 137.329 165.427 145.147 1.00 76.62 1060 ALA B CA 1
ATOM 2713 C C . ALA B 2 1064 ? 137.513 166.925 144.963 1.00 78.71 1060 ALA B C 1
ATOM 2714 O O . ALA B 2 1064 ? 137.649 167.667 145.942 1.00 81.30 1060 ALA B O 1
ATOM 2716 N N . LEU B 2 1065 ? 137.506 167.390 143.712 1.00 119.75 1061 LEU B N 1
ATOM 2717 C CA . LEU B 2 1065 ? 137.604 168.826 143.462 1.00 121.71 1061 LEU B CA 1
ATOM 2718 C C . LEU B 2 1065 ? 136.413 169.572 144.056 1.00 122.50 1061 LEU B C 1
ATOM 2719 O O . LEU B 2 1065 ? 136.573 170.649 144.647 1.00 124.93 1061 LEU B O 1
ATOM 2724 N N . ILE B 2 1066 ? 135.211 169.007 143.915 1.00 82.48 1062 ILE B N 1
ATOM 2725 C CA . ILE B 2 1066 ? 134.010 169.653 144.442 1.00 83.04 1062 ILE B CA 1
ATOM 2726 C C . ILE B 2 1066 ? 134.103 169.802 145.956 1.00 84.81 1062 ILE B C 1
ATOM 2727 O O . ILE B 2 1066 ? 133.831 170.873 146.511 1.00 87.38 1062 ILE B O 1
ATOM 2732 N N . LEU B 2 1067 ? 134.494 168.729 146.646 1.00 113.51 1063 LEU B N 1
ATOM 2733 C CA . LEU B 2 1067 ? 134.609 168.784 148.100 1.00 115.11 1063 LEU B CA 1
ATOM 2734 C C . LEU B 2 1067 ? 135.737 169.711 148.534 1.00 118.05 1063 LEU B C 1
ATOM 2735 O O . LEU B 2 1067 ? 135.648 170.350 149.588 1.00 120.07 1063 LEU B O 1
ATOM 2740 N N . GLU B 2 1068 ? 136.810 169.790 147.744 1.00 129.50 1064 GLU B N 1
ATOM 2741 C CA . GLU B 2 1068 ? 137.884 170.725 148.060 1.00 132.41 1064 GLU B CA 1
ATOM 2742 C C . GLU B 2 1068 ? 137.402 172.165 147.954 1.00 134.33 1064 GLU B C 1
ATOM 2743 O O . GLU B 2 1068 ? 137.833 173.030 148.725 1.00 137.20 1064 GLU B O 1
ATOM 2749 N N . GLU B 2 1069 ? 136.513 172.444 146.997 1.00 136.09 1065 GLU B N 1
ATOM 2750 C CA . GLU B 2 1069 ? 135.951 173.788 146.890 1.00 137.77 1065 GLU B CA 1
ATOM 2751 C C . GLU B 2 1069 ? 135.117 174.145 148.115 1.00 138.74 1065 GLU B C 1
ATOM 2752 O O . GLU B 2 1069 ? 135.162 175.283 148.595 1.00 141.44 1065 GLU B O 1
ATOM 2758 N N . GLN B 2 1070 ? 134.352 173.187 148.636 1.00 108.24 1066 GLN B N 1
ATOM 2759 C CA . GLN B 2 1070 ? 133.449 173.428 149.755 1.00 108.77 1066 GLN B CA 1
ATOM 2760 C C . GLN B 2 1070 ? 134.161 173.501 151.102 1.00 111.21 1066 GLN B C 1
ATOM 2761 O O . GLN B 2 1070 ? 133.487 173.535 152.137 1.00 113.38 1066 GLN B O 1
ATOM 2767 N N . GLY B 2 1071 ? 135.491 173.524 151.121 1.00 149.72 1067 GLY B N 1
ATOM 2768 C CA . GLY B 2 1071 ? 136.221 173.643 152.365 1.00 152.20 1067 GLY B CA 1
ATOM 2769 C C . GLY B 2 1071 ? 136.421 172.356 153.132 1.00 151.47 1067 GLY B C 1
ATOM 2770 O O . GLY B 2 1071 ? 136.837 172.408 154.294 1.00 153.44 1067 GLY B O 1
ATOM 2771 N N . ASP B 2 1072 ? 136.139 171.206 152.528 1.00 163.89 1068 ASP B N 1
ATOM 2772 C CA . ASP B 2 1072 ? 136.331 169.919 153.182 1.00 163.29 1068 ASP B CA 1
ATOM 2773 C C . ASP B 2 1072 ? 137.690 169.349 152.794 1.00 161.57 1068 ASP B C 1
ATOM 2774 O O . ASP B 2 1072 ? 138.031 169.294 151.609 1.00 160.70 1068 ASP B O 1
ATOM 2779 N N . ILE B 2 1073 ? 138.460 168.929 153.792 1.00 125.84 1069 ILE B N 1
ATOM 2780 C CA . ILE B 2 1073 ? 139.830 168.466 153.584 1.00 124.47 1069 ILE B CA 1
ATOM 2781 C C . ILE B 2 1073 ? 139.931 166.947 153.661 1.00 123.52 1069 ILE B C 1
ATOM 2782 O O . ILE B 2 1073 ? 140.558 166.318 152.809 1.00 122.46 1069 ILE B O 1
ATOM 2787 N N . ILE B 2 1074 ? 139.323 166.340 154.682 1.00 143.77 1070 ILE B N 1
ATOM 2788 C CA . ILE B 2 1074 ? 139.473 164.902 154.891 1.00 143.24 1070 ILE B CA 1
ATOM 2789 C C . ILE B 2 1074 ? 138.779 164.120 153.780 1.00 142.58 1070 ILE B C 1
ATOM 2790 O O . ILE B 2 1074 ? 139.352 163.189 153.198 1.00 141.59 1070 ILE B O 1
ATOM 2795 N N . GLY B 2 1075 ? 137.535 164.489 153.465 1.00 200.37 1071 GLY B N 1
ATOM 2796 C CA . GLY B 2 1075 ? 136.819 163.802 152.404 1.00 199.95 1071 GLY B CA 1
ATOM 2797 C C . GLY B 2 1075 ? 137.465 163.997 151.047 1.00 199.08 1071 GLY B C 1
ATOM 2798 O O . GLY B 2 1075 ? 137.530 163.067 150.237 1.00 198.31 1071 GLY B O 1
ATOM 2799 N N . SER B 2 1076 ? 137.956 165.209 150.781 1.00 95.38 1072 SER B N 1
ATOM 2800 C CA . SER B 2 1076 ? 138.665 165.457 149.532 1.00 94.90 1072 SER B CA 1
ATOM 2801 C C . SER B 2 1076 ? 139.930 164.614 149.445 1.00 93.69 1072 SER B C 1
ATOM 2802 O O . SER B 2 1076 ? 140.261 164.091 148.377 1.00 93.12 1072 SER B O 1
ATOM 2805 N N . SER B 2 1077 ? 140.652 164.472 150.560 1.00 91.38 1073 SER B N 1
ATOM 2806 C CA . SER B 2 1077 ? 141.847 163.635 150.564 1.00 90.52 1073 SER B CA 1
ATOM 2807 C C . SER B 2 1077 ? 141.502 162.178 150.281 1.00 90.00 1073 SER B C 1
ATOM 2808 O O . SER B 2 1077 ? 142.193 161.507 149.501 1.00 89.28 1073 SER B O 1
ATOM 2811 N N . LYS B 2 1078 ? 140.435 161.671 150.905 1.00 98.06 1074 LYS B N 1
ATOM 2812 C CA . LYS B 2 1078 ? 140.020 160.295 150.646 1.00 97.83 1074 LYS B CA 1
ATOM 2813 C C . LYS B 2 1078 ? 139.642 160.099 149.183 1.00 97.27 1074 LYS B C 1
ATOM 2814 O O . LYS B 2 1078 ? 140.012 159.091 148.568 1.00 96.61 1074 LYS B O 1
ATOM 2820 N N . LEU B 2 1079 ? 138.906 161.053 148.610 1.00 79.73 1075 LEU B N 1
ATOM 2821 C CA . LEU B 2 1079 ? 138.504 160.933 147.213 1.00 80.06 1075 LEU B CA 1
ATOM 2822 C C . LEU B 2 1079 ? 139.706 161.004 146.277 1.00 78.14 1075 LEU B C 1
ATOM 2823 O O . LEU B 2 1079 ? 139.763 160.279 145.278 1.00 77.71 1075 LEU B O 1
ATOM 2828 N N . PHE B 2 1080 ? 140.674 161.874 146.581 1.00 77.21 1076 PHE B N 1
ATOM 2829 C CA . PHE B 2 1080 ? 141.891 161.944 145.777 1.00 75.54 1076 PHE B CA 1
ATOM 2830 C C . PHE B 2 1080 ? 142.651 160.625 145.815 1.00 74.00 1076 PHE B C 1
ATOM 2831 O O . PHE B 2 1080 ? 143.115 160.137 144.777 1.00 73.30 1076 PHE B O 1
ATOM 2839 N N . ALA B 2 1081 ? 142.790 160.033 147.004 1.00 95.44 1077 ALA B N 1
ATOM 2840 C CA . ALA B 2 1081 ? 143.483 158.752 147.110 1.00 94.92 1077 ALA B CA 1
ATOM 2841 C C . ALA B 2 1081 ? 142.746 157.658 146.346 1.00 94.69 1077 ALA B C 1
ATOM 2842 O O . ALA B 2 1081 ? 143.370 156.846 145.650 1.00 94.32 1077 ALA B O 1
ATOM 2844 N N . HIS B 2 1082 ? 141.416 157.621 146.464 1.00 75.39 1078 HIS B N 1
ATOM 2845 C CA . HIS B 2 1082 ? 140.633 156.619 145.746 1.00 75.94 1078 HIS B CA 1
ATOM 2846 C C . HIS B 2 1082 ? 140.790 156.770 144.239 1.00 75.75 1078 HIS B C 1
ATOM 2847 O O . HIS B 2 1082 ? 140.976 155.779 143.522 1.00 75.53 1078 HIS B O 1
ATOM 2854 N N . SER B 2 1083 ? 140.725 158.008 143.741 1.00 76.09 1079 SER B N 1
ATOM 2855 C CA . SER B 2 1083 ? 140.885 158.248 142.311 1.00 76.28 1079 SER B CA 1
ATOM 2856 C C . SER B 2 1083 ? 142.276 157.852 141.835 1.00 74.55 1079 SER B C 1
ATOM 2857 O O . SER B 2 1083 ? 142.429 157.282 140.749 1.00 74.68 1079 SER B O 1
ATOM 2860 N N . PHE B 2 1084 ? 143.306 158.154 142.630 1.00 73.13 1080 PHE B N 1
ATOM 2861 C CA . PHE B 2 1084 ? 144.664 157.769 142.260 1.00 71.67 1080 PHE B CA 1
ATOM 2862 C C . PHE B 2 1084 ? 144.815 156.254 142.200 1.00 71.52 1080 PHE B C 1
ATOM 2863 O O . PHE B 2 1084 ? 145.466 155.724 141.292 1.00 71.44 1080 PHE B O 1
ATOM 2871 N N . ILE B 2 1085 ? 144.226 155.541 143.162 1.00 75.82 1081 ILE B N 1
ATOM 2872 C CA . ILE B 2 1085 ? 144.375 154.088 143.199 1.00 75.59 1081 ILE B CA 1
ATOM 2873 C C . ILE B 2 1085 ? 143.610 153.431 142.054 1.00 75.77 1081 ILE B C 1
ATOM 2874 O O . ILE B 2 1085 ? 144.102 152.484 141.428 1.00 75.62 1081 ILE B O 1
ATOM 2879 N N . LEU B 2 1086 ? 142.402 153.920 141.756 1.00 80.44 1082 LEU B N 1
ATOM 2880 C CA . LEU B 2 1086 ? 141.566 153.260 140.756 1.00 80.99 1082 LEU B CA 1
ATOM 2881 C C . LEU B 2 1086 ? 142.173 153.315 139.360 1.00 81.61 1082 LEU B C 1
ATOM 2882 O O . LEU B 2 1086 ? 141.937 152.413 138.549 1.00 82.10 1082 LEU B O 1
ATOM 2887 N N . SER B 2 1087 ? 142.946 154.355 139.054 1.00 74.25 1083 SER B N 1
ATOM 2888 C CA . SER B 2 1087 ? 143.405 154.583 137.689 1.00 74.06 1083 SER B CA 1
ATOM 2889 C C . SER B 2 1087 ? 144.689 153.842 137.343 1.00 73.17 1083 SER B C 1
ATOM 2890 O O . SER B 2 1087 ? 145.158 153.967 136.207 1.00 73.80 1083 SER B O 1
ATOM 2893 N N . ASN B 2 1088 ? 145.261 153.081 138.279 1.00 128.79 1084 ASN B N 1
ATOM 2894 C CA . ASN B 2 1088 ? 146.560 152.444 138.086 1.00 128.70 1084 ASN B CA 1
ATOM 2895 C C . ASN B 2 1088 ? 147.611 153.493 137.747 1.00 129.72 1084 ASN B C 1
ATOM 2896 O O . ASN B 2 1088 ? 148.139 154.163 138.641 1.00 130.31 1084 ASN B O 1
ATOM 2901 N N . GLY B 2 1089 ? 147.918 153.644 136.463 1.00 119.91 1085 GLY B N 1
ATOM 2902 C CA . GLY B 2 1089 ? 148.828 154.682 136.021 1.00 121.12 1085 GLY B CA 1
ATOM 2903 C C . GLY B 2 1089 ? 148.372 155.332 134.733 1.00 122.73 1085 GLY B C 1
ATOM 2904 O O . GLY B 2 1089 ? 149.165 155.966 134.031 1.00 124.02 1085 GLY B O 1
ATOM 2905 N N . ARG B 2 1090 ? 147.088 155.183 134.414 1.00 221.44 1086 ARG B N 1
ATOM 2906 C CA . ARG B 2 1090 ? 146.542 155.645 133.147 1.00 223.29 1086 ARG B CA 1
ATOM 2907 C C . ARG B 2 1090 ? 146.145 157.115 133.155 1.00 224.42 1086 ARG B C 1
ATOM 2908 O O . ARG B 2 1090 ? 145.861 157.666 132.087 1.00 225.97 1086 ARG B O 1
ATOM 2916 N N . SER B 2 1091 ? 146.115 157.761 134.318 1.00 129.82 1087 SER B N 1
ATOM 2917 C CA . SER B 2 1091 ? 145.775 159.173 134.426 1.00 130.97 1087 SER B CA 1
ATOM 2918 C C . SER B 2 1091 ? 146.899 159.910 135.136 1.00 130.41 1087 SER B C 1
ATOM 2919 O O . SER B 2 1091 ? 147.276 159.545 136.254 1.00 128.73 1087 SER B O 1
ATOM 2921 N N . LYS B 2 1092 ? 147.432 160.944 134.486 1.00 104.29 1088 LYS B N 1
ATOM 2922 C CA . LYS B 2 1092 ? 148.447 161.788 135.100 1.00 104.13 1088 LYS B CA 1
ATOM 2923 C C . LYS B 2 1092 ? 147.851 162.923 135.918 1.00 102.96 1088 LYS B C 1
ATOM 2924 O O . LYS B 2 1092 ? 148.509 163.415 136.844 1.00 101.65 1088 LYS B O 1
ATOM 2930 N N . ALA B 2 1093 ? 146.624 163.344 135.604 1.00 100.73 1089 ALA B N 1
ATOM 2931 C CA . ALA B 2 1093 ? 145.947 164.334 136.432 1.00 100.15 1089 ALA B CA 1
ATOM 2932 C C . ALA B 2 1093 ? 145.706 163.797 137.835 1.00 98.22 1089 ALA B C 1
ATOM 2933 O O . ALA B 2 1093 ? 145.872 164.521 138.823 1.00 97.77 1089 ALA B O 1
ATOM 2935 N N . ALA B 2 1094 ? 145.316 162.524 137.941 1.00 74.46 1090 ALA B N 1
ATOM 2936 C CA . ALA B 2 1094 ? 145.150 161.906 139.252 1.00 73.40 1090 ALA B CA 1
ATOM 2937 C C . ALA B 2 1094 ? 146.466 161.874 140.016 1.00 71.54 1090 ALA B C 1
ATOM 2938 O O . ALA B 2 1094 ? 146.498 162.153 141.219 1.00 71.06 1090 ALA B O 1
ATOM 2940 N N . GLN B 2 1095 ? 147.562 161.539 139.332 1.00 82.91 1091 GLN B N 1
ATOM 2941 C CA . GLN B 2 1095 ? 148.871 161.519 139.978 1.00 82.45 1091 GLN B CA 1
ATOM 2942 C C . GLN B 2 1095 ? 149.248 162.901 140.498 1.00 82.76 1091 GLN B C 1
ATOM 2943 O O . GLN B 2 1095 ? 149.699 163.049 141.642 1.00 82.08 1091 GLN B O 1
ATOM 2949 N N . PHE B 2 1096 ? 149.062 163.929 139.667 1.00 70.20 1092 PHE B N 1
ATOM 2950 C CA . PHE B 2 1096 ? 149.417 165.283 140.075 1.00 70.46 1092 PHE B CA 1
ATOM 2951 C C . PHE B 2 1096 ? 148.563 165.752 141.246 1.00 70.77 1092 PHE B C 1
ATOM 2952 O O . PHE B 2 1096 ? 149.080 166.342 142.202 1.00 70.02 1092 PHE B O 1
ATOM 2960 N N . MET B 2 1097 ? 147.252 165.499 141.191 1.00 92.77 1093 MET B N 1
ATOM 2961 C CA . MET B 2 1097 ? 146.373 165.917 142.279 1.00 92.41 1093 MET B CA 1
ATOM 2962 C C . MET B 2 1097 ? 146.703 165.188 143.573 1.00 91.17 1093 MET B C 1
ATOM 2963 O O . MET B 2 1097 ? 146.699 165.796 144.649 1.00 90.94 1093 MET B O 1
ATOM 2968 N N . TYR B 2 1098 ? 146.991 163.887 143.494 1.00 78.89 1094 TYR B N 1
ATOM 2969 C CA . TYR B 2 1098 ? 147.351 163.134 144.690 1.00 78.07 1094 TYR B CA 1
ATOM 2970 C C . TYR B 2 1098 ? 148.642 163.663 145.301 1.00 78.20 1094 TYR B C 1
ATOM 2971 O O . TYR B 2 1098 ? 148.734 163.850 146.521 1.00 78.16 1094 TYR B O 1
ATOM 2980 N N . ALA B 2 1099 ? 149.653 163.918 144.466 1.00 67.76 1095 ALA B N 1
ATOM 2981 C CA . ALA B 2 1099 ? 150.915 164.439 144.981 1.00 66.91 1095 ALA B CA 1
ATOM 2982 C C . ALA B 2 1099 ? 150.730 165.814 145.612 1.00 67.61 1095 ALA B C 1
ATOM 2983 O O . ALA B 2 1099 ? 151.274 166.091 146.689 1.00 67.37 1095 ALA B O 1
ATOM 2985 N N . LYS B 2 1100 ? 149.958 166.686 144.958 1.00 70.12 1096 LYS B N 1
ATOM 2986 C CA . LYS B 2 1100 ? 149.716 168.018 145.501 1.00 70.74 1096 LYS B CA 1
ATOM 2987 C C . LYS B 2 1100 ? 148.972 167.950 146.828 1.00 70.39 1096 LYS B C 1
ATOM 2988 O O . LYS B 2 1100 ? 149.300 168.682 147.769 1.00 70.68 1096 LYS B O 1
ATOM 2994 N N . ASN B 2 1101 ? 147.968 167.075 146.925 1.00 87.78 1097 ASN B N 1
ATOM 2995 C CA . ASN B 2 1101 ? 147.225 166.931 148.173 1.00 87.63 1097 ASN B CA 1
ATOM 2996 C C . ASN B 2 1101 ? 148.116 166.407 149.292 1.00 87.38 1097 ASN B C 1
ATOM 2997 O O . ASN B 2 1101 ? 148.053 166.897 150.427 1.00 87.85 1097 ASN B O 1
ATOM 3002 N N . VAL B 2 1102 ? 148.957 165.414 148.991 1.00 73.69 1098 VAL B N 1
ATOM 3003 C CA . VAL B 2 1102 ? 149.855 164.872 150.009 1.00 73.78 1098 VAL B CA 1
ATOM 3004 C C . VAL B 2 1102 ? 150.823 165.944 150.489 1.00 74.44 1098 VAL B C 1
ATOM 3005 O O . VAL B 2 1102 ? 151.089 166.066 151.691 1.00 74.87 1098 VAL B O 1
ATOM 3009 N N . LEU B 2 1103 ? 151.368 166.737 149.563 1.00 67.94 1099 LEU B N 1
ATOM 3010 C CA . LEU B 2 1103 ? 152.270 167.812 149.966 1.00 68.01 1099 LEU B CA 1
ATOM 3011 C C . LEU B 2 1103 ? 151.551 168.858 150.810 1.00 69.45 1099 LEU B C 1
ATOM 3012 O O . LEU B 2 1103 ? 152.106 169.359 151.794 1.00 69.79 1099 LEU B O 1
ATOM 3017 N N . GLU B 2 1104 ? 150.318 169.208 150.437 1.00 122.30 1100 GLU B N 1
ATOM 3018 C CA . GLU B 2 1104 ? 149.574 170.215 151.187 1.00 122.96 1100 GLU B CA 1
ATOM 3019 C C . GLU B 2 1104 ? 149.253 169.741 152.598 1.00 123.04 1100 GLU B C 1
ATOM 3020 O O . GLU B 2 1104 ? 149.286 170.532 153.547 1.00 123.79 1100 GLU B O 1
ATOM 3026 N N . ASN B 2 1105 ? 148.932 168.457 152.758 1.00 99.49 1101 ASN B N 1
ATOM 3027 C CA . ASN B 2 1105 ? 148.538 167.950 154.067 1.00 99.79 1101 ASN B CA 1
ATOM 3028 C C . ASN B 2 1105 ? 149.715 167.741 155.011 1.00 100.27 1101 ASN B C 1
ATOM 3029 O O . ASN B 2 1105 ? 149.498 167.577 156.215 1.00 101.02 1101 ASN B O 1
ATOM 3034 N N . HIS B 2 1106 ? 150.946 167.745 154.506 1.00 90.28 1102 HIS B N 1
ATOM 3035 C CA . HIS B 2 1106 ? 152.123 167.430 155.310 1.00 90.99 1102 HIS B CA 1
ATOM 3036 C C . HIS B 2 1106 ? 153.232 168.446 155.083 1.00 91.45 1102 HIS B C 1
ATOM 3037 O O . HIS B 2 1106 ? 154.394 168.086 154.880 1.00 92.00 1102 HIS B O 1
ATOM 3044 N N . ILE B 2 1107 ? 152.898 169.733 155.115 1.00 80.87 1103 ILE B N 1
ATOM 3045 C CA . ILE B 2 1107 ? 153.895 170.778 154.921 1.00 81.42 1103 ILE B CA 1
ATOM 3046 C C . ILE B 2 1107 ? 154.035 171.696 156.129 1.00 82.38 1103 ILE B C 1
ATOM 3047 O O . ILE B 2 1107 ? 155.113 172.282 156.320 1.00 82.97 1103 ILE B O 1
ATOM 3052 N N . ASN B 2 1108 ? 153.003 171.850 156.955 1.00 86.36 1104 ASN B N 1
ATOM 3053 C CA . ASN B 2 1108 ? 153.103 172.579 158.215 1.00 87.39 1104 ASN B CA 1
ATOM 3054 C C . ASN B 2 1108 ? 152.331 171.849 159.305 1.00 88.00 1104 ASN B C 1
ATOM 3055 O O . ASN B 2 1108 ? 151.681 172.468 160.153 1.00 89.09 1104 ASN B O 1
ATOM 3060 N N . ASN B 2 1109 ? 152.392 170.520 159.294 1.00 137.45 1105 ASN B N 1
ATOM 3061 C CA . ASN B 2 1109 ? 151.615 169.690 160.203 1.00 138.18 1105 ASN B CA 1
ATOM 3062 C C . ASN B 2 1109 ? 152.367 169.318 161.473 1.00 139.31 1105 ASN B C 1
ATOM 3063 O O . ASN B 2 1109 ? 151.803 168.628 162.328 1.00 140.49 1105 ASN B O 1
ATOM 3068 N N . GLY B 2 1110 ? 153.613 169.755 161.623 1.00 100.47 1106 GLY B N 1
ATOM 3069 C CA . GLY B 2 1110 ? 154.402 169.380 162.778 1.00 101.76 1106 GLY B CA 1
ATOM 3070 C C . GLY B 2 1110 ? 154.704 167.897 162.826 1.00 102.54 1106 GLY B C 1
ATOM 3071 O O . GLY B 2 1110 ? 154.590 167.265 163.879 1.00 104.37 1106 GLY B O 1
ATOM 3072 N N . ASP B 2 1111 ? 155.087 167.332 161.685 1.00 86.14 1107 ASP B N 1
ATOM 3073 C CA . ASP B 2 1111 ? 155.386 165.914 161.592 1.00 86.54 1107 ASP B CA 1
ATOM 3074 C C . ASP B 2 1111 ? 156.777 165.617 162.146 1.00 87.46 1107 ASP B C 1
ATOM 3075 O O . ASP B 2 1111 ? 157.595 166.512 162.377 1.00 87.06 1107 ASP B O 1
ATOM 3080 N N . ASP B 2 1112 ? 157.040 164.331 162.358 1.00 91.36 1108 ASP B N 1
ATOM 3081 C CA . ASP B 2 1112 ? 158.327 163.852 162.835 1.00 92.53 1108 ASP B CA 1
ATOM 3082 C C . ASP B 2 1112 ? 158.905 162.874 161.821 1.00 92.44 1108 ASP B C 1
ATOM 3083 O O . ASP B 2 1112 ? 158.170 162.142 161.154 1.00 91.91 1108 ASP B O 1
ATOM 3088 N N . GLU B 2 1113 ? 160.236 162.870 161.708 1.00 87.47 1109 GLU B N 1
ATOM 3089 C CA . GLU B 2 1113 ? 160.899 162.003 160.740 1.00 87.48 1109 GLU B CA 1
ATOM 3090 C C . GLU B 2 1113 ? 160.715 160.525 161.053 1.00 88.57 1109 GLU B C 1
ATOM 3091 O O . GLU B 2 1113 ? 160.937 159.687 160.174 1.00 88.42 1109 GLU B O 1
ATOM 3097 N N . ARG B 2 1114 ? 160.316 160.186 162.276 1.00 130.82 1110 ARG B N 1
ATOM 3098 C CA . ARG B 2 1114 ? 160.134 158.802 162.686 1.00 132.02 1110 ARG B CA 1
ATOM 3099 C C . ARG B 2 1114 ? 158.714 158.299 162.456 1.00 131.20 1110 ARG B C 1
ATOM 3100 O O . ARG B 2 1114 ? 158.393 157.180 162.865 1.00 131.52 1110 ARG B O 1
ATOM 3108 N N . ASP B 2 1115 ? 157.862 159.097 161.816 1.00 76.10 1111 ASP B N 1
ATOM 3109 C CA . ASP B 2 1115 ? 156.510 158.671 161.470 1.00 75.72 1111 ASP B CA 1
ATOM 3110 C C . ASP B 2 1115 ? 156.570 157.843 160.192 1.00 74.13 1111 ASP B C 1
ATOM 3111 O O . ASP B 2 1115 ? 156.854 158.371 159.113 1.00 72.43 1111 ASP B O 1
ATOM 3113 N N . ILE B 2 1116 ? 156.300 156.542 160.315 1.00 89.55 1112 ILE B N 1
ATOM 3114 C CA . ILE B 2 1116 ? 156.448 155.630 159.184 1.00 88.23 1112 ILE B CA 1
ATOM 3115 C C . ILE B 2 1116 ? 155.384 155.898 158.120 1.00 85.73 1112 ILE B C 1
ATOM 3116 O O . ILE B 2 1116 ? 155.654 155.799 156.915 1.00 84.05 1112 ILE B O 1
ATOM 3121 N N . GLU B 2 1117 ? 154.165 156.249 158.540 1.00 101.25 1113 GLU B N 1
ATOM 3122 C CA . GLU B 2 1117 ? 153.083 156.475 157.586 1.00 98.87 1113 GLU B CA 1
ATOM 3123 C C . GLU B 2 1117 ? 153.333 157.717 156.739 1.00 97.27 1113 GLU B C 1
ATOM 3124 O O . GLU B 2 1117 ? 153.038 157.727 155.537 1.00 95.65 1113 GLU B O 1
ATOM 3126 N N . THR B 2 1118 ? 153.863 158.779 157.349 1.00 74.21 1114 THR B N 1
ATOM 3127 C CA . THR B 2 1118 ? 154.179 159.984 156.588 1.00 73.08 1114 THR B CA 1
ATOM 3128 C C . THR B 2 1118 ? 155.266 159.711 155.557 1.00 72.79 1114 THR B C 1
ATOM 3129 O O . THR B 2 1118 ? 155.194 160.200 154.424 1.00 71.41 1114 THR B O 1
ATOM 3133 N N . VAL B 2 1119 ? 156.280 158.930 155.931 1.00 71.08 1115 VAL B N 1
ATOM 3134 C CA . VAL B 2 1119 ? 157.326 158.560 154.982 1.00 71.14 1115 VAL B CA 1
ATOM 3135 C C . VAL B 2 1119 ? 156.744 157.726 153.847 1.00 69.68 1115 VAL B C 1
ATOM 3136 O O . VAL B 2 1119 ? 157.119 157.893 152.681 1.00 68.76 1115 VAL B O 1
ATOM 3140 N N . GLU B 2 1120 ? 155.817 156.819 154.168 1.00 79.14 1116 GLU B N 1
ATOM 3141 C CA . GLU B 2 1120 ? 155.161 156.027 153.130 1.00 77.74 1116 GLU B CA 1
ATOM 3142 C C . GLU B 2 1120 ? 154.412 156.921 152.150 1.00 75.95 1116 GLU B C 1
ATOM 3143 O O . GLU B 2 1120 ? 154.517 156.754 150.927 1.00 74.99 1116 GLU B O 1
ATOM 3149 N N . LYS B 2 1121 ? 153.644 157.879 152.674 1.00 77.60 1117 LYS B N 1
ATOM 3150 C CA . LYS B 2 1121 ? 152.882 158.779 151.813 1.00 76.27 1117 LYS B CA 1
ATOM 3151 C C . LYS B 2 1121 ? 153.801 159.637 150.952 1.00 76.10 1117 LYS B C 1
ATOM 3152 O O . LYS B 2 1121 ? 153.529 159.848 149.763 1.00 75.32 1117 LYS B O 1
ATOM 3158 N N . LEU B 2 1122 ? 154.890 160.143 151.533 1.00 65.53 1118 LEU B N 1
ATOM 3159 C CA . LEU B 2 1122 ? 155.825 160.961 150.769 1.00 64.80 1118 LEU B CA 1
ATOM 3160 C C . LEU B 2 1122 ? 156.513 160.149 149.678 1.00 64.29 1118 LEU B C 1
ATOM 3161 O O . LEU B 2 1122 ? 156.723 160.648 148.568 1.00 63.90 1118 LEU B O 1
ATOM 3166 N N . THR B 2 1123 ? 156.873 158.898 149.973 1.00 67.82 1119 THR B N 1
ATOM 3167 C CA . THR B 2 1123 ? 157.472 158.040 148.955 1.00 67.81 1119 THR B CA 1
ATOM 3168 C C . THR B 2 1123 ? 156.490 157.762 147.825 1.00 66.55 1119 THR B C 1
ATOM 3169 O O . THR B 2 1123 ? 156.865 157.780 146.644 1.00 66.47 1119 THR B O 1
ATOM 3173 N N . THR B 2 1124 ? 155.226 157.501 148.167 1.00 64.65 1120 THR B N 1
ATOM 3174 C CA . THR B 2 1124 ? 154.213 157.292 147.138 1.00 64.81 1120 THR B CA 1
ATOM 3175 C C . THR B 2 1124 ? 154.055 158.531 146.265 1.00 64.57 1120 THR B C 1
ATOM 3176 O O . THR B 2 1124 ? 153.964 158.426 145.036 1.00 64.67 1120 THR B O 1
ATOM 3180 N N . ALA B 2 1125 ? 154.027 159.714 146.884 1.00 64.49 1121 ALA B N 1
ATOM 3181 C CA . ALA B 2 1125 ? 153.908 160.951 146.118 1.00 64.52 1121 ALA B CA 1
ATOM 3182 C C . ALA B 2 1125 ? 155.114 161.158 145.209 1.00 64.13 1121 ALA B C 1
ATOM 3183 O O . ALA B 2 1125 ? 154.969 161.597 144.062 1.00 64.42 1121 ALA B O 1
ATOM 3185 N N . SER B 2 1126 ? 156.313 160.852 145.708 1.00 73.19 1122 SER B N 1
ATOM 3186 C CA . SER B 2 1126 ? 157.517 160.994 144.896 1.00 74.09 1122 SER B CA 1
ATOM 3187 C C . SER B 2 1126 ? 157.488 160.064 143.690 1.00 74.07 1122 SER B C 1
ATOM 3188 O O . SER B 2 1126 ? 157.839 160.470 142.576 1.00 74.64 1122 SER B O 1
ATOM 3191 N N . ILE B 2 1127 ? 157.071 158.812 143.888 1.00 63.97 1123 ILE B N 1
ATOM 3192 C CA . ILE B 2 1127 ? 156.986 157.881 142.765 1.00 64.39 1123 ILE B CA 1
ATOM 3193 C C . ILE B 2 1127 ? 155.932 158.342 141.763 1.00 64.81 1123 ILE B C 1
ATOM 3194 O O . ILE B 2 1127 ? 156.145 158.284 140.543 1.00 65.29 1123 ILE B O 1
ATOM 3199 N N . ALA B 2 1128 ? 154.784 158.814 142.259 1.00 64.87 1124 ALA B N 1
ATOM 3200 C CA . ALA B 2 1128 ? 153.731 159.290 141.367 1.00 65.56 1124 ALA B CA 1
ATOM 3201 C C . ALA B 2 1128 ? 154.203 160.474 140.535 1.00 65.88 1124 ALA B C 1
ATOM 3202 O O . ALA B 2 1128 ? 153.898 160.563 139.341 1.00 66.64 1124 ALA B O 1
ATOM 3204 N N . LEU B 2 1129 ? 154.945 161.399 141.148 1.00 65.51 1125 LEU B N 1
ATOM 3205 C CA . LEU B 2 1129 ? 155.476 162.528 140.393 1.00 65.99 1125 LEU B CA 1
ATOM 3206 C C . LEU B 2 1129 ? 156.567 162.096 139.422 1.00 66.17 1125 LEU B C 1
ATOM 3207 O O . LEU B 2 1129 ? 156.701 162.684 138.344 1.00 67.10 1125 LEU B O 1
ATOM 3212 N N . GLU B 2 1130 ? 157.357 161.082 139.782 1.00 83.67 1126 GLU B N 1
ATOM 3213 C CA . GLU B 2 1130 ? 158.363 160.567 138.859 1.00 84.46 1126 GLU B CA 1
ATOM 3214 C C . GLU B 2 1130 ? 157.717 159.975 137.615 1.00 84.88 1126 GLU B C 1
ATOM 3215 O O . GLU B 2 1130 ? 158.215 160.162 136.499 1.00 86.02 1126 GLU B O 1
ATOM 3221 N N . GLN B 2 1131 ? 156.612 159.246 137.785 1.00 96.30 1127 GLN B N 1
ATOM 3222 C CA . GLN B 2 1131 ? 155.893 158.740 136.620 1.00 96.82 1127 GLN B CA 1
ATOM 3223 C C . GLN B 2 1131 ? 155.184 159.859 135.867 1.00 97.75 1127 GLN B C 1
ATOM 3224 O O . GLN B 2 1131 ? 154.918 159.725 134.668 1.00 99.11 1127 GLN B O 1
ATOM 3230 N N . PHE B 2 1132 ? 154.869 160.962 136.548 1.00 68.58 1128 PHE B N 1
ATOM 3231 C CA . PHE B 2 1132 ? 154.212 162.088 135.891 1.00 69.75 1128 PHE B CA 1
ATOM 3232 C C . PHE B 2 1132 ? 155.155 162.790 134.921 1.00 70.62 1128 PHE B C 1
ATOM 3233 O O . PHE B 2 1132 ? 154.718 163.306 133.886 1.00 72.19 1128 PHE B O 1
ATOM 3241 N N . PHE B 2 1133 ? 156.450 162.820 135.238 1.00 82.03 1129 PHE B N 1
ATOM 3242 C CA . PHE B 2 1133 ? 157.419 163.551 134.431 1.00 83.65 1129 PHE B CA 1
ATOM 3243 C C . PHE B 2 1133 ? 157.760 162.853 133.121 1.00 85.12 1129 PHE B C 1
ATOM 3244 O O . PHE B 2 1133 ? 158.413 163.465 132.270 1.00 86.94 1129 PHE B O 1
ATOM 3252 N N . LYS B 2 1134 ? 157.352 161.597 132.938 1.00 83.89 1130 LYS B N 1
ATOM 3253 C CA . LYS B 2 1134 ? 157.594 160.915 131.674 1.00 85.28 1130 LYS B CA 1
ATOM 3254 C C . LYS B 2 1134 ? 156.641 161.365 130.578 1.00 86.83 1130 LYS B C 1
ATOM 3255 O O . LYS B 2 1134 ? 156.917 161.127 129.398 1.00 88.85 1130 LYS B O 1
ATOM 3261 N N . LYS B 2 1135 ? 155.530 162.007 130.939 1.00 79.25 1131 LYS B N 1
ATOM 3262 C CA . LYS B 2 1135 ? 154.567 162.496 129.966 1.00 80.83 1131 LYS B CA 1
ATOM 3263 C C . LYS B 2 1135 ? 154.437 164.010 129.943 1.00 82.56 1131 LYS B C 1
ATOM 3264 O O . LYS B 2 1135 ? 154.176 164.571 128.875 1.00 85.07 1131 LYS B O 1
ATOM 3270 N N . SER B 2 1136 ? 154.606 164.681 131.079 1.00 79.67 1132 SER B N 1
ATOM 3271 C CA . SER B 2 1136 ? 154.478 166.137 131.151 1.00 81.28 1132 SER B CA 1
ATOM 3272 C C . SER B 2 1136 ? 155.660 166.716 131.909 1.00 80.11 1132 SER B C 1
ATOM 3273 O O . SER B 2 1136 ? 155.544 167.102 133.079 1.00 78.61 1132 SER B O 1
ATOM 3276 N N . PRO B 2 1137 ? 156.821 166.794 131.275 1.00 90.58 1133 PRO B N 1
ATOM 3277 C CA . PRO B 2 1137 ? 157.964 167.472 131.887 1.00 89.76 1133 PRO B CA 1
ATOM 3278 C C . PRO B 2 1137 ? 157.817 168.983 131.729 1.00 91.26 1133 PRO B C 1
ATOM 3279 O O . PRO B 2 1137 ? 156.872 169.480 131.118 1.00 92.85 1133 PRO B O 1
ATOM 3283 N N . ASP B 2 1138 ? 158.772 169.709 132.305 1.00 105.63 1134 ASP B N 1
ATOM 3284 C CA . ASP B 2 1138 ? 158.856 171.164 132.198 1.00 107.21 1134 ASP B CA 1
ATOM 3285 C C . ASP B 2 1138 ? 157.632 171.874 132.768 1.00 106.65 1134 ASP B C 1
ATOM 3286 O O . ASP B 2 1138 ? 157.272 172.960 132.303 1.00 108.15 1134 ASP B O 1
ATOM 3291 N N . SER B 2 1139 ? 156.981 171.291 133.771 1.00 97.15 1135 SER B N 1
ATOM 3292 C CA . SER B 2 1139 ? 155.868 171.931 134.461 1.00 96.52 1135 SER B CA 1
ATOM 3293 C C . SER B 2 1139 ? 156.372 172.486 135.788 1.00 95.18 1135 SER B C 1
ATOM 3294 O O . SER B 2 1139 ? 156.911 171.739 136.611 1.00 93.38 1135 SER B O 1
ATOM 3297 N N . GLN B 2 1140 ? 156.190 173.792 135.994 1.00 118.61 1136 GLN B N 1
ATOM 3298 C CA . GLN B 2 1140 ? 156.807 174.458 137.138 1.00 117.90 1136 GLN B CA 1
ATOM 3299 C C . GLN B 2 1140 ? 156.188 174.015 138.458 1.00 115.87 1136 GLN B C 1
ATOM 3300 O O . GLN B 2 1140 ? 156.908 173.773 139.433 1.00 114.80 1136 GLN B O 1
ATOM 3306 N N . PHE B 2 1141 ? 154.858 173.920 138.517 1.00 135.89 1137 PHE B N 1
ATOM 3307 C CA . PHE B 2 1141 ? 154.195 173.559 139.767 1.00 134.23 1137 PHE B CA 1
ATOM 3308 C C . PHE B 2 1141 ? 154.587 172.154 140.208 1.00 132.72 1137 PHE B C 1
ATOM 3309 O O . PHE B 2 1141 ? 154.933 171.926 141.375 1.00 131.73 1137 PHE B O 1
ATOM 3317 N N . ALA B 2 1142 ? 154.546 171.198 139.278 1.00 74.07 1138 ALA B N 1
ATOM 3318 C CA . ALA B 2 1142 ? 154.929 169.829 139.604 1.00 72.86 1138 ALA B CA 1
ATOM 3319 C C . ALA B 2 1142 ? 156.404 169.741 139.966 1.00 72.74 1138 ALA B C 1
ATOM 3320 O O . ALA B 2 1142 ? 156.782 168.974 140.856 1.00 71.67 1138 ALA B O 1
ATOM 3322 N N . LEU B 2 1143 ? 157.253 170.517 139.287 1.00 73.48 1139 LEU B N 1
ATOM 3323 C CA . LEU B 2 1143 ? 158.677 170.510 139.609 1.00 73.63 1139 LEU B CA 1
ATOM 3324 C C . LEU B 2 1143 ? 158.931 171.039 141.015 1.00 73.01 1139 LEU B C 1
ATOM 3325 O O . LEU B 2 1143 ? 159.746 170.479 141.756 1.00 72.54 1139 LEU B O 1
ATOM 3330 N N . GLN B 2 1144 ? 158.247 172.118 141.401 1.00 105.72 1140 GLN B N 1
ATOM 3331 C CA . GLN B 2 1144 ? 158.401 172.646 142.754 1.00 105.30 1140 GLN B CA 1
ATOM 3332 C C . GLN B 2 1144 ? 157.887 171.661 143.799 1.00 103.97 1140 GLN B C 1
ATOM 3333 O O . GLN B 2 1144 ? 158.513 171.477 144.852 1.00 103.76 1140 GLN B O 1
ATOM 3339 N N . CYS B 2 1145 ? 156.748 171.018 143.526 1.00 75.95 1141 CYS B N 1
ATOM 3340 C CA . CYS B 2 1145 ? 156.235 170.009 144.447 1.00 74.81 1141 CYS B CA 1
ATOM 3341 C C . CYS B 2 1145 ? 157.219 168.856 144.602 1.00 74.66 1141 CYS B C 1
ATOM 3342 O O . CYS B 2 1145 ? 157.465 168.382 145.719 1.00 74.35 1141 CYS B O 1
ATOM 3345 N N . ALA B 2 1146 ? 157.796 168.396 143.489 1.00 70.79 1142 ALA B N 1
ATOM 3346 C CA . ALA B 2 1146 ? 158.773 167.316 143.544 1.00 70.92 1142 ALA B CA 1
ATOM 3347 C C . ALA B 2 1146 ? 160.024 167.740 144.298 1.00 71.46 1142 ALA B C 1
ATOM 3348 O O . ALA B 2 1146 ? 160.609 166.943 145.037 1.00 71.40 1142 ALA B O 1
ATOM 3350 N N . LEU B 2 1147 ? 160.457 168.989 144.115 1.00 66.92 1143 LEU B N 1
ATOM 3351 C CA . LEU B 2 1147 ? 161.623 169.480 144.840 1.00 67.56 1143 LEU B CA 1
ATOM 3352 C C . LEU B 2 1147 ? 161.376 169.488 146.342 1.00 67.08 1143 LEU B C 1
ATOM 3353 O O . LEU B 2 1147 ? 162.231 169.048 147.120 1.00 67.41 1143 LEU B O 1
ATOM 3358 N N . LEU B 2 1148 ? 160.207 169.972 146.769 1.00 82.63 1144 LEU B N 1
ATOM 3359 C CA . LEU B 2 1148 ? 159.886 169.955 148.195 1.00 82.33 1144 LEU B CA 1
ATOM 3360 C C . LEU B 2 1148 ? 159.824 168.529 148.731 1.00 81.97 1144 LEU B C 1
ATOM 3361 O O . LEU B 2 1148 ? 160.368 168.233 149.805 1.00 82.47 1144 LEU B O 1
ATOM 3366 N N . THR B 2 1149 ? 159.177 167.627 147.988 1.00 64.28 1145 THR B N 1
ATOM 3367 C CA . THR B 2 1149 ? 159.052 166.245 148.439 1.00 63.90 1145 THR B CA 1
ATOM 3368 C C . THR B 2 1149 ? 160.415 165.572 148.557 1.00 63.66 1145 THR B C 1
ATOM 3369 O O . THR B 2 1149 ? 160.678 164.855 149.529 1.00 63.76 1145 THR B O 1
ATOM 3373 N N . LEU B 2 1150 ? 161.294 165.789 147.576 1.00 63.61 1146 LEU B N 1
ATOM 3374 C CA . LEU B 2 1150 ? 162.624 165.192 147.624 1.00 63.66 1146 LEU B CA 1
ATOM 3375 C C . LEU B 2 1150 ? 163.477 165.810 148.722 1.00 63.97 1146 LEU B C 1
ATOM 3376 O O . LEU B 2 1150 ? 164.322 165.123 149.305 1.00 64.87 1146 LEU B O 1
ATOM 3381 N N . GLU B 2 1151 ? 163.287 167.100 149.006 1.00 72.84 1147 GLU B N 1
ATOM 3382 C CA . GLU B 2 1151 ? 163.994 167.713 150.123 1.00 73.69 1147 GLU B CA 1
ATOM 3383 C C . GLU B 2 1151 ? 163.569 167.091 151.445 1.00 73.81 1147 GLU B C 1
ATOM 3384 O O . GLU B 2 1151 ? 164.404 166.854 152.326 1.00 74.94 1147 GLU B O 1
ATOM 3390 N N . ARG B 2 1152 ? 162.271 166.821 151.606 1.00 64.63 1148 ARG B N 1
ATOM 3391 C CA . ARG B 2 1152 ? 161.814 166.188 152.840 1.00 65.02 1148 ARG B CA 1
ATOM 3392 C C . ARG B 2 1152 ? 162.251 164.730 152.930 1.00 65.10 1148 ARG B C 1
ATOM 3393 O O . ARG B 2 1152 ? 162.321 164.176 154.033 1.00 65.83 1148 ARG B O 1
ATOM 3401 N N . LEU B 2 1153 ? 162.548 164.094 151.799 1.00 79.11 1149 LEU B N 1
ATOM 3402 C CA . LEU B 2 1153 ? 162.957 162.695 151.773 1.00 80.06 1149 LEU B CA 1
ATOM 3403 C C . LEU B 2 1153 ? 164.469 162.510 151.769 1.00 81.69 1149 LEU B C 1
ATOM 3404 O O . LEU B 2 1153 ? 164.933 161.369 151.680 1.00 82.79 1149 LEU B O 1
ATOM 3409 N N . HIS B 2 1154 ? 165.240 163.596 151.857 1.00 85.80 1150 HIS B N 1
ATOM 3410 C CA . HIS B 2 1154 ? 166.704 163.548 151.886 1.00 87.23 1150 HIS B CA 1
ATOM 3411 C C . HIS B 2 1154 ? 167.286 162.921 150.621 1.00 87.16 1150 HIS B C 1
ATOM 3412 O O . HIS B 2 1154 ? 168.329 162.266 150.665 1.00 88.39 1150 HIS B O 1
ATOM 3419 N N . HIS B 2 1155 ? 166.622 163.117 149.485 1.00 118.35 1151 HIS B N 1
ATOM 3420 C CA . HIS B 2 1155 ? 167.113 162.649 148.189 1.00 118.18 1151 HIS B CA 1
ATOM 3421 C C . HIS B 2 1155 ? 167.600 163.874 147.422 1.00 118.26 1151 HIS B C 1
ATOM 3422 O O . HIS B 2 1155 ? 166.852 164.498 146.670 1.00 117.40 1151 HIS B O 1
ATOM 3429 N N . TYR B 2 1156 ? 168.875 164.216 147.614 1.00 78.49 1152 TYR B N 1
ATOM 3430 C CA . TYR B 2 1156 ? 169.416 165.450 147.060 1.00 78.73 1152 TYR B CA 1
ATOM 3431 C C . TYR B 2 1156 ? 169.980 165.282 145.655 1.00 78.95 1152 TYR B C 1
ATOM 3432 O O . TYR B 2 1156 ? 170.056 166.268 144.914 1.00 78.76 1152 TYR B O 1
ATOM 3441 N N . GLU B 2 1157 ? 170.372 164.065 145.271 1.00 81.70 1153 GLU B N 1
ATOM 3442 C CA . GLU B 2 1157 ? 170.931 163.856 143.938 1.00 82.12 1153 GLU B CA 1
ATOM 3443 C C . GLU B 2 1157 ? 169.897 164.122 142.849 1.00 81.13 1153 GLU B C 1
ATOM 3444 O O . GLU B 2 1157 ? 170.210 164.753 141.833 1.00 81.47 1153 GLU B O 1
ATOM 3446 N N . ASN B 2 1158 ? 168.664 163.647 143.038 1.00 113.20 1154 ASN B N 1
ATOM 3447 C CA . ASN B 2 1158 ? 167.610 163.916 142.064 1.00 112.40 1154 ASN B CA 1
ATOM 3448 C C . ASN B 2 1158 ? 167.108 165.351 142.183 1.00 112.27 1154 ASN B C 1
ATOM 3449 O O . ASN B 2 1158 ? 166.712 165.969 141.183 1.00 112.38 1154 ASN B O 1
ATOM 3454 N N . ALA B 2 1159 ? 167.113 165.891 143.404 1.00 82.61 1155 ALA B N 1
ATOM 3455 C CA . ALA B 2 1159 ? 166.711 167.276 143.607 1.00 82.48 1155 ALA B CA 1
ATOM 3456 C C . ALA B 2 1159 ? 167.639 168.237 142.881 1.00 83.48 1155 ALA B C 1
ATOM 3457 O O . ALA B 2 1159 ? 167.190 169.281 142.400 1.00 83.53 1155 ALA B O 1
ATOM 3459 N N . ASN B 2 1160 ? 168.927 167.903 142.783 1.00 95.53 1156 ASN B N 1
ATOM 3460 C CA . ASN B 2 1160 ? 169.856 168.750 142.038 1.00 96.66 1156 ASN B CA 1
ATOM 3461 C C . ASN B 2 1160 ? 169.454 168.848 140.570 1.00 96.97 1156 ASN B C 1
ATOM 3462 O O . ASN B 2 1160 ? 169.411 169.944 139.997 1.00 97.56 1156 ASN B O 1
ATOM 3467 N N . GLU B 2 1161 ? 169.146 167.708 139.946 1.00 93.22 1157 GLU B N 1
ATOM 3468 C CA . GLU B 2 1161 ? 168.739 167.715 138.544 1.00 93.70 1157 GLU B CA 1
ATOM 3469 C C . GLU B 2 1161 ? 167.419 168.451 138.349 1.00 93.26 1157 GLU B C 1
ATOM 3470 O O . GLU B 2 1161 ? 167.267 169.226 137.393 1.00 94.37 1157 GLU B O 1
ATOM 3472 N N . LEU B 2 1162 ? 166.452 168.222 139.241 1.00 84.05 1158 LEU B N 1
ATOM 3473 C CA . LEU B 2 1162 ? 165.171 168.913 139.116 1.00 83.66 1158 LEU B CA 1
ATOM 3474 C C . LEU B 2 1162 ? 165.337 170.421 139.274 1.00 84.35 1158 LEU B C 1
ATOM 3475 O O . LEU B 2 1162 ? 164.717 171.203 138.542 1.00 85.09 1158 LEU B O 1
ATOM 3480 N N . ALA B 2 1163 ? 166.174 170.849 140.222 1.00 96.44 1159 ALA B N 1
ATOM 3481 C CA . ALA B 2 1163 ? 166.424 172.272 140.412 1.00 97.09 1159 ALA B CA 1
ATOM 3482 C C . ALA B 2 1163 ? 167.130 172.877 139.207 1.00 98.81 1159 ALA B C 1
ATOM 3483 O O . ALA B 2 1163 ? 166.836 174.012 138.817 1.00 99.64 1159 ALA B O 1
ATOM 3485 N N . ASN B 2 1164 ? 168.070 172.141 138.608 1.00 115.15 1160 ASN B N 1
ATOM 3486 C CA . ASN B 2 1164 ? 168.728 172.633 137.401 1.00 117.02 1160 ASN B CA 1
ATOM 3487 C C . ASN B 2 1164 ? 167.728 172.817 136.266 1.00 117.69 1160 ASN B C 1
ATOM 3488 O O . ASN B 2 1164 ? 167.763 173.829 135.552 1.00 119.14 1160 ASN B O 1
ATOM 3493 N N . ARG B 2 1165 ? 166.825 171.850 136.088 1.00 117.31 1161 ARG B N 1
ATOM 3494 C CA . ARG B 2 1165 ? 165.811 171.979 135.045 1.00 118.16 1161 ARG B CA 1
ATOM 3495 C C . ARG B 2 1165 ? 164.890 173.166 135.311 1.00 118.19 1161 ARG B C 1
ATOM 3496 O O . ARG B 2 1165 ? 164.542 173.910 134.387 1.00 119.96 1161 ARG B O 1
ATOM 3504 N N . LEU B 2 1166 ? 164.491 173.364 136.570 1.00 74.53 1162 LEU B N 1
ATOM 3505 C CA . LEU B 2 1166 ? 163.637 174.501 136.906 1.00 75.04 1162 LEU B CA 1
ATOM 3506 C C . LEU B 2 1166 ? 164.347 175.828 136.652 1.00 76.58 1162 LEU B C 1
ATOM 3507 O O . LEU B 2 1166 ? 163.737 176.785 136.158 1.00 78.20 1162 LEU B O 1
ATOM 3512 N N . ILE B 2 1167 ? 165.635 175.908 136.995 1.00 79.61 1163 ILE B N 1
ATOM 3513 C CA . ILE B 2 1167 ? 166.401 177.128 136.754 1.00 81.04 1163 ILE B CA 1
ATOM 3514 C C . ILE B 2 1167 ? 166.498 177.410 135.261 1.00 83.42 1163 ILE B C 1
ATOM 3515 O O . ILE B 2 1167 ? 166.351 178.558 134.819 1.00 84.85 1163 ILE B O 1
ATOM 3520 N N . GLY B 2 1168 ? 166.754 176.372 134.461 1.00 99.25 1164 GLY B N 1
ATOM 3521 C CA . GLY B 2 1168 ? 166.776 176.555 133.019 1.00 101.73 1164 GLY B CA 1
ATOM 3522 C C . GLY B 2 1168 ? 165.443 177.028 132.472 1.00 102.41 1164 GLY B C 1
ATOM 3523 O O . GLY B 2 1168 ? 165.391 177.887 131.588 1.00 104.37 1164 GLY B O 1
ATOM 3524 N N . ILE B 2 1169 ? 164.346 176.476 132.996 1.00 86.44 1165 ILE B N 1
ATOM 3525 C CA . ILE B 2 1169 ? 163.015 176.900 132.567 1.00 86.95 1165 ILE B CA 1
ATOM 3526 C C . ILE B 2 1169 ? 162.798 178.374 132.882 1.00 87.28 1165 ILE B C 1
ATOM 3527 O O . ILE B 2 1169 ? 162.289 179.137 132.053 1.00 89.02 1165 ILE B O 1
ATOM 3532 N N . LEU B 2 1170 ? 163.174 178.795 134.092 1.00 102.55 1166 LEU B N 1
ATOM 3533 C CA . LEU B 2 1170 ? 162.995 180.194 134.474 1.00 102.97 1166 LEU B CA 1
ATOM 3534 C C . LEU B 2 1170 ? 163.842 181.119 133.609 1.00 105.34 1166 LEU B C 1
ATOM 3535 O O . LEU B 2 1170 ? 163.382 182.192 133.197 1.00 106.95 1166 LEU B O 1
ATOM 3540 N N . GLU B 2 1171 ? 165.084 180.721 133.325 1.00 125.04 1167 GLU B N 1
ATOM 3541 C CA . GLU B 2 1171 ? 165.945 181.540 132.478 1.00 127.30 1167 GLU B CA 1
ATOM 3542 C C . GLU B 2 1171 ? 165.377 181.667 131.069 1.00 129.82 1167 GLU B C 1
ATOM 3543 O O . GLU B 2 1171 ? 165.371 182.760 130.489 1.00 131.69 1167 GLU B O 1
ATOM 3545 N N . LYS B 2 1172 ? 164.884 180.561 130.504 1.00 114.04 1168 LYS B N 1
ATOM 3546 C CA . LYS B 2 1172 ? 164.288 180.620 129.172 1.00 116.51 1168 LYS B CA 1
ATOM 3547 C C . LYS B 2 1172 ? 163.030 181.480 129.169 1.00 117.31 1168 LYS B C 1
ATOM 3548 O O . LYS B 2 1172 ? 162.784 182.232 128.217 1.00 119.80 1168 LYS B O 1
ATOM 3550 N N . LYS B 2 1173 ? 162.217 181.380 130.223 1.00 126.40 1169 LYS B N 1
ATOM 3551 C CA . LYS B 2 1173 ? 161.008 182.192 130.302 1.00 127.08 1169 LYS B CA 1
ATOM 3552 C C . LYS B 2 1173 ? 161.350 183.674 130.373 1.00 127.93 1169 LYS B C 1
ATOM 3553 O O . LYS B 2 1173 ? 160.679 184.503 129.747 1.00 130.07 1169 LYS B O 1
ATOM 3559 N N . PHE B 2 1174 ? 162.386 184.029 131.137 1.00 167.35 1170 PHE B N 1
ATOM 3560 C CA . PHE B 2 1174 ? 162.810 185.426 131.181 1.00 168.14 1170 PHE B CA 1
ATOM 3561 C C . PHE B 2 1174 ? 163.364 185.879 129.836 1.00 171.06 1170 PHE B C 1
ATOM 3562 O O . PHE B 2 1174 ? 163.173 187.034 129.439 1.00 172.78 1170 PHE B O 1
ATOM 3570 N N . GLU B 2 1175 ? 164.072 184.995 129.130 1.00 154.23 1171 GLU B N 1
ATOM 3571 C CA . GLU B 2 1175 ? 164.567 185.350 127.803 1.00 157.08 1171 GLU B CA 1
ATOM 3572 C C . GLU B 2 1175 ? 163.417 185.622 126.841 1.00 159.78 1171 GLU B C 1
ATOM 3573 O O . GLU B 2 1175 ? 163.478 186.560 126.038 1.00 162.11 1171 GLU B O 1
ATOM 3575 N N . LYS B 2 1176 ? 162.362 184.807 126.903 1.00 141.67 1172 LYS B N 1
ATOM 3576 C CA . LYS B 2 1176 ? 161.204 185.030 126.041 1.00 144.38 1172 LYS B CA 1
ATOM 3577 C C . LYS B 2 1176 ? 160.478 186.320 126.411 1.00 144.87 1172 LYS B C 1
ATOM 3578 O O . LYS B 2 1176 ? 160.200 187.157 125.545 1.00 147.25 1172 LYS B O 1
ATOM 3580 N N . THR B 2 1177 ? 160.164 186.498 127.693 1.00 222.04 1173 THR B N 1
ATOM 3581 C CA . THR B 2 1177 ? 159.477 187.687 128.187 1.00 222.63 1173 THR B CA 1
ATOM 3582 C C . THR B 2 1177 ? 160.331 188.326 129.271 1.00 221.08 1173 THR B C 1
ATOM 3583 O O . THR B 2 1177 ? 160.670 187.673 130.263 1.00 223.05 1173 THR B O 1
ATOM 3585 N N . GLN B 2 1178 ? 160.653 189.607 129.094 1.00 197.43 1174 GLN B N 1
ATOM 3586 C CA . GLN B 2 1178 ? 161.620 190.298 129.936 1.00 195.97 1174 GLN B CA 1
ATOM 3587 C C . GLN B 2 1178 ? 160.984 190.996 131.133 1.00 196.16 1174 GLN B C 1
ATOM 3588 O O . GLN B 2 1178 ? 161.523 192.004 131.606 1.00 196.67 1174 GLN B O 1
ATOM 3594 N N . ASP B 2 1179 ? 159.856 190.494 131.628 1.00 228.13 1175 ASP B N 1
ATOM 3595 C CA . ASP B 2 1179 ? 159.261 191.052 132.835 1.00 228.08 1175 ASP B CA 1
ATOM 3596 C C . ASP B 2 1179 ? 160.217 190.897 134.011 1.00 225.42 1175 ASP B C 1
ATOM 3597 O O . ASP B 2 1179 ? 160.815 189.835 134.205 1.00 223.04 1175 ASP B O 1
ATOM 3599 N N . GLU B 2 1180 ? 160.360 191.965 134.798 1.00 205.93 1176 GLU B N 1
ATOM 3600 C CA . GLU B 2 1180 ? 161.322 191.972 135.894 1.00 203.96 1176 GLU B CA 1
ATOM 3601 C C . GLU B 2 1180 ? 160.782 191.328 137.163 1.00 201.07 1176 GLU B C 1
ATOM 3602 O O . GLU B 2 1180 ? 161.517 191.230 138.151 1.00 199.17 1176 GLU B O 1
ATOM 3608 N N . ARG B 2 1181 ? 159.521 190.891 137.163 1.00 164.61 1177 ARG B N 1
ATOM 3609 C CA . ARG B 2 1181 ? 158.982 190.196 138.327 1.00 162.06 1177 ARG B CA 1
ATOM 3610 C C . ARG B 2 1181 ? 159.599 188.813 138.492 1.00 160.44 1177 ARG B C 1
ATOM 3611 O O . ARG B 2 1181 ? 159.420 188.174 139.535 1.00 158.21 1177 ARG B O 1
ATOM 3619 N N . GLU B 2 1182 ? 160.323 188.333 137.477 1.00 132.92 1178 GLU B N 1
ATOM 3620 C CA . GLU B 2 1182 ? 160.906 186.997 137.544 1.00 131.85 1178 GLU B CA 1
ATOM 3621 C C . GLU B 2 1182 ? 162.024 186.910 138.576 1.00 130.93 1178 GLU B C 1
ATOM 3622 O O . GLU B 2 1182 ? 162.379 185.807 139.007 1.00 129.09 1178 GLU B O 1
ATOM 3624 N N . LEU B 2 1183 ? 162.590 188.049 138.982 1.00 142.64 1179 LEU B N 1
ATOM 3625 C CA . LEU B 2 1183 ? 163.714 188.038 139.914 1.00 142.05 1179 LEU B CA 1
ATOM 3626 C C . LEU B 2 1183 ? 163.320 187.444 141.262 1.00 139.95 1179 LEU B C 1
ATOM 3627 O O . LEU B 2 1183 ? 164.093 186.700 141.876 1.00 138.63 1179 LEU B O 1
ATOM 3632 N N . PHE B 2 1184 ? 162.122 187.776 141.744 1.00 122.55 1180 PHE B N 1
ATOM 3633 C CA . PHE B 2 1184 ? 161.668 187.283 143.040 1.00 120.75 1180 PHE B CA 1
ATOM 3634 C C . PHE B 2 1184 ? 161.587 185.758 143.049 1.00 118.62 1180 PHE B C 1
ATOM 3635 O O . PHE B 2 1184 ? 162.129 185.093 143.942 1.00 117.24 1180 PHE B O 1
ATOM 3643 N N . ASN B 2 1185 ? 160.923 185.188 142.041 1.00 118.34 1181 ASN B N 1
ATOM 3644 C CA . ASN B 2 1185 ? 160.858 183.736 141.915 1.00 116.55 1181 ASN B CA 1
ATOM 3645 C C . ASN B 2 1185 ? 162.245 183.149 141.686 1.00 116.09 1181 ASN B C 1
ATOM 3646 O O . ASN B 2 1185 ? 162.574 182.075 142.204 1.00 114.50 1181 ASN B O 1
ATOM 3651 N N . PHE B 2 1186 ? 163.072 183.846 140.905 1.00 107.48 1182 PHE B N 1
ATOM 3652 C CA . PHE B 2 1186 ? 164.454 183.439 140.685 1.00 107.43 1182 PHE B CA 1
ATOM 3653 C C . PHE B 2 1186 ? 165.206 183.336 142.007 1.00 106.66 1182 PHE B C 1
ATOM 3654 O O . PHE B 2 1186 ? 165.928 182.365 142.257 1.00 105.70 1182 PHE B O 1
ATOM 3662 N N . ALA B 2 1187 ? 165.021 184.330 142.877 1.00 97.15 1183 ALA B N 1
ATOM 3663 C CA . ALA B 2 1187 ? 165.714 184.339 144.162 1.00 96.69 1183 ALA B CA 1
ATOM 3664 C C . ALA B 2 1187 ? 165.192 183.244 145.087 1.00 94.82 1183 ALA B C 1
ATOM 3665 O O . ALA B 2 1187 ? 165.962 182.626 145.832 1.00 94.17 1183 ALA B O 1
ATOM 3667 N N . ILE B 2 1188 ? 163.880 182.994 145.066 1.00 81.78 1184 ILE B N 1
ATOM 3668 C CA . ILE B 2 1188 ? 163.333 181.923 145.899 1.00 80.16 1184 ILE B CA 1
ATOM 3669 C C . ILE B 2 1188 ? 163.868 180.567 145.447 1.00 79.27 1184 ILE B C 1
ATOM 3670 O O . ILE B 2 1188 ? 164.225 179.712 146.273 1.00 78.49 1184 ILE B O 1
ATOM 3675 N N . ILE B 2 1189 ? 163.933 180.347 144.133 1.00 86.10 1185 ILE B N 1
ATOM 3676 C CA . ILE B 2 1189 ? 164.490 179.097 143.624 1.00 85.57 1185 ILE B CA 1
ATOM 3677 C C . ILE B 2 1189 ? 165.975 179.004 143.953 1.00 85.91 1185 ILE B C 1
ATOM 3678 O O . ILE B 2 1189 ? 166.497 177.917 144.221 1.00 85.15 1185 ILE B O 1
ATOM 3683 N N . LYS B 2 1190 ? 166.678 180.139 143.948 1.00 80.97 1186 LYS B N 1
ATOM 3684 C CA . LYS B 2 1190 ? 168.081 180.139 144.353 1.00 81.44 1186 LYS B CA 1
ATOM 3685 C C . LYS B 2 1190 ? 168.238 179.741 145.816 1.00 80.59 1186 LYS B C 1
ATOM 3686 O O . LYS B 2 1190 ? 169.182 179.030 146.174 1.00 80.32 1186 LYS B O 1
ATOM 3692 N N . GLY B 2 1191 ? 167.333 180.202 146.680 1.00 75.30 1187 GLY B N 1
ATOM 3693 C CA . GLY B 2 1191 ? 167.373 179.777 148.074 1.00 74.65 1187 GLY B CA 1
ATOM 3694 C C . GLY B 2 1191 ? 167.114 178.290 148.233 1.00 73.49 1187 GLY B C 1
ATOM 3695 O O . GLY B 2 1191 ? 167.798 177.600 148.997 1.00 73.25 1187 GLY B O 1
ATOM 3696 N N . GLN B 2 1192 ? 166.110 177.779 147.516 1.00 89.90 1188 GLN B N 1
ATOM 3697 C CA . GLN B 2 1192 ? 165.884 176.336 147.452 1.00 88.95 1188 GLN B CA 1
ATOM 3698 C C . GLN B 2 1192 ? 167.149 175.591 147.038 1.00 89.29 1188 GLN B C 1
ATOM 3699 O O . GLN B 2 1192 ? 167.534 174.586 147.649 1.00 89.08 1188 GLN B O 1
ATOM 3705 N N . PHE B 2 1193 ? 167.813 176.087 145.995 1.00 103.35 1189 PHE B N 1
ATOM 3706 C CA . PHE B 2 1193 ? 168.962 175.395 145.427 1.00 103.95 1189 PHE B CA 1
ATOM 3707 C C . PHE B 2 1193 ? 170.163 175.481 146.362 1.00 104.38 1189 PHE B C 1
ATOM 3708 O O . PHE B 2 1193 ? 171.013 174.584 146.381 1.00 104.50 1189 PHE B O 1
ATOM 3716 N N . ALA B 2 1194 ? 170.247 176.560 147.144 1.00 84.25 1190 ALA B N 1
ATOM 3717 C CA . ALA B 2 1194 ? 171.255 176.663 148.195 1.00 84.76 1190 ALA B CA 1
ATOM 3718 C C . ALA B 2 1194 ? 171.004 175.644 149.297 1.00 84.18 1190 ALA B C 1
ATOM 3719 O O . ALA B 2 1194 ? 171.940 175.033 149.821 1.00 84.85 1190 ALA B O 1
ATOM 3721 N N . ARG B 2 1195 ? 169.736 175.464 149.677 1.00 84.99 1191 ARG B N 1
ATOM 3722 C CA . ARG B 2 1195 ? 169.408 174.424 150.649 1.00 84.57 1191 ARG B CA 1
ATOM 3723 C C . ARG B 2 1195 ? 169.776 173.044 150.124 1.00 84.65 1191 ARG B C 1
ATOM 3724 O O . ARG B 2 1195 ? 170.231 172.184 150.886 1.00 85.20 1191 ARG B O 1
ATOM 3732 N N . ILE B 2 1196 ? 169.568 172.809 148.827 1.00 69.01 1192 ILE B N 1
ATOM 3733 C CA . ILE B 2 1196 ? 169.901 171.510 148.242 1.00 69.18 1192 ILE B CA 1
ATOM 3734 C C . ILE B 2 1196 ? 171.397 171.238 148.358 1.00 70.53 1192 ILE B C 1
ATOM 3735 O O . ILE B 2 1196 ? 171.818 170.139 148.736 1.00 71.06 1192 ILE B O 1
ATOM 3740 N N . HIS B 2 1197 ? 172.224 172.240 148.045 1.00 90.41 1193 HIS B N 1
ATOM 3741 C CA . HIS B 2 1197 ? 173.670 172.041 148.066 1.00 91.91 1193 HIS B CA 1
ATOM 3742 C C . HIS B 2 1197 ? 174.196 171.798 149.472 1.00 92.53 1193 HIS B C 1
ATOM 3743 O O . HIS B 2 1197 ? 175.224 171.131 149.640 1.00 93.74 1193 HIS B O 1
ATOM 3750 N N . LEU B 2 1198 ? 173.524 172.336 150.491 1.00 93.63 1194 LEU B N 1
ATOM 3751 C CA . LEU B 2 1198 ? 173.959 172.094 151.862 1.00 94.23 1194 LEU B CA 1
ATOM 3752 C C . LEU B 2 1198 ? 173.910 170.613 152.207 1.00 94.46 1194 LEU B C 1
ATOM 3753 O O . LEU B 2 1198 ? 174.860 170.082 152.788 1.00 95.61 1194 LEU B O 1
ATOM 3758 N N . GLY B 2 1199 ? 172.830 169.923 151.832 1.00 93.33 1195 GLY B N 1
ATOM 3759 C CA . GLY B 2 1199 ? 172.728 168.502 152.107 1.00 93.66 1195 GLY B CA 1
ATOM 3760 C C . GLY B 2 1199 ? 173.691 167.639 151.323 1.00 95.15 1195 GLY B C 1
ATOM 3761 O O . GLY B 2 1199 ? 173.971 166.511 151.738 1.00 95.78 1195 GLY B O 1
ATOM 3762 N N . LEU B 2 1200 ? 174.203 168.140 150.199 1.00 81.61 1196 LEU B N 1
ATOM 3763 C CA . LEU B 2 1200 ? 175.178 167.414 149.397 1.00 82.95 1196 LEU B CA 1
ATOM 3764 C C . LEU B 2 1200 ? 176.613 167.634 149.854 1.00 83.71 1196 LEU B C 1
ATOM 3765 O O . LEU B 2 1200 ? 177.513 166.942 149.366 1.00 84.03 1196 LEU B O 1
ATOM 3770 N N . GLY B 2 1201 ? 176.850 168.567 150.770 1.00 77.45 1197 GLY B N 1
ATOM 3771 C CA . GLY B 2 1201 ? 178.186 168.845 151.250 1.00 78.06 1197 GLY B CA 1
ATOM 3772 C C . GLY B 2 1201 ? 178.955 169.884 150.468 1.00 78.78 1197 GLY B C 1
ATOM 3773 O O . GLY B 2 1201 ? 180.171 170.001 150.661 1.00 79.26 1197 GLY B O 1
ATOM 3774 N N . ASN B 2 1202 ? 178.294 170.641 149.596 1.00 109.05 1198 ASN B N 1
ATOM 3775 C CA . ASN B 2 1202 ? 178.943 171.663 148.774 1.00 109.84 1198 ASN B CA 1
ATOM 3776 C C . ASN B 2 1202 ? 178.703 173.009 149.447 1.00 109.66 1198 ASN B C 1
ATOM 3777 O O . ASN B 2 1202 ? 177.738 173.713 149.151 1.00 109.06 1198 ASN B O 1
ATOM 3782 N N . PHE B 2 1203 ? 179.602 173.368 150.365 1.00 77.34 1199 PHE B N 1
ATOM 3783 C CA . PHE B 2 1203 ? 179.367 174.528 151.218 1.00 77.18 1199 PHE B CA 1
ATOM 3784 C C . PHE B 2 1203 ? 179.608 175.837 150.474 1.00 78.04 1199 PHE B C 1
ATOM 3785 O O . PHE B 2 1203 ? 178.889 176.821 150.692 1.00 77.80 1199 PHE B O 1
ATOM 3793 N N . GLU B 2 1204 ? 180.609 175.873 149.593 1.00 138.39 1200 GLU B N 1
ATOM 3794 C CA . GLU B 2 1204 ? 180.888 177.095 148.841 1.00 139.08 1200 GLU B CA 1
ATOM 3795 C C . GLU B 2 1204 ? 179.738 177.445 147.904 1.00 138.32 1200 GLU B C 1
ATOM 3796 O O . GLU B 2 1204 ? 179.375 178.620 147.768 1.00 138.21 1200 GLU B O 1
ATOM 3802 N N . LEU B 2 1205 ? 179.158 176.440 147.246 1.00 78.50 1201 LEU B N 1
ATOM 3803 C CA . LEU B 2 1205 ? 178.011 176.687 146.378 1.00 77.72 1201 LEU B CA 1
ATOM 3804 C C . LEU B 2 1205 ? 176.807 177.166 147.180 1.00 76.41 1201 LEU B C 1
ATOM 3805 O O . LEU B 2 1205 ? 176.056 178.040 146.723 1.00 76.45 1201 LEU B O 1
ATOM 3810 N N . SER B 2 1206 ? 176.603 176.602 148.373 1.00 75.55 1202 SER B N 1
ATOM 3811 C CA . SER B 2 1206 ? 175.545 177.092 149.250 1.00 74.65 1202 SER B CA 1
ATOM 3812 C C . SER B 2 1206 ? 175.764 178.555 149.602 1.00 75.79 1202 SER B C 1
ATOM 3813 O O . SER B 2 1206 ? 174.824 179.358 149.561 1.00 75.62 1202 SER B O 1
ATOM 3816 N N . ILE B 2 1207 ? 177.002 178.922 149.944 1.00 82.79 1203 ILE B N 1
ATOM 3817 C CA . ILE B 2 1207 ? 177.305 180.313 150.272 1.00 83.49 1203 ILE B CA 1
ATOM 3818 C C . ILE B 2 1207 ? 177.017 181.216 149.081 1.00 83.79 1203 ILE B C 1
ATOM 3819 O O . ILE B 2 1207 ? 176.412 182.284 149.226 1.00 83.57 1203 ILE B O 1
ATOM 3824 N N . GLU B 2 1208 ? 177.437 180.798 147.885 1.00 140.28 1204 GLU B N 1
ATOM 3825 C CA . GLU B 2 1208 ? 177.226 181.610 146.689 1.00 140.89 1204 GLU B CA 1
ATOM 3826 C C . GLU B 2 1208 ? 175.741 181.836 146.424 1.00 139.78 1204 GLU B C 1
ATOM 3827 O O . GLU B 2 1208 ? 175.291 182.978 146.242 1.00 140.09 1204 GLU B O 1
ATOM 3833 N N . ASN B 2 1209 ? 174.960 180.753 146.402 1.00 108.29 1205 ASN B N 1
ATOM 3834 C CA . ASN B 2 1209 ? 173.538 180.874 146.098 1.00 107.30 1205 ASN B CA 1
ATOM 3835 C C . ASN B 2 1209 ? 172.807 181.674 147.169 1.00 106.75 1205 ASN B C 1
ATOM 3836 O O . ASN B 2 1209 ? 171.935 182.495 146.854 1.00 106.93 1205 ASN B O 1
ATOM 3841 N N . ALA B 2 1210 ? 173.147 181.454 148.443 1.00 82.57 1206 ALA B N 1
ATOM 3842 C CA . ALA B 2 1210 ? 172.500 182.196 149.519 1.00 82.19 1206 ALA B CA 1
ATOM 3843 C C . ALA B 2 1210 ? 172.855 183.677 149.467 1.00 83.38 1206 ALA B C 1
ATOM 3844 O O . ALA B 2 1210 ? 172.001 184.529 149.729 1.00 83.36 1206 ALA B O 1
ATOM 3846 N N . ASP B 2 1211 ? 174.107 184.008 149.135 1.00 105.80 1207 ASP B N 1
ATOM 3847 C CA . ASP B 2 1211 ? 174.480 185.410 148.978 1.00 107.14 1207 ASP B CA 1
ATOM 3848 C C . ASP B 2 1211 ? 173.701 186.065 147.847 1.00 107.68 1207 ASP B C 1
ATOM 3849 O O . ASP B 2 1211 ? 173.220 187.195 147.991 1.00 108.40 1207 ASP B O 1
ATOM 3854 N N . LEU B 2 1212 ? 173.564 185.372 146.714 1.00 111.00 1208 LEU B N 1
ATOM 3855 C CA . LEU B 2 1212 ? 172.793 185.927 145.603 1.00 111.66 1208 LEU B CA 1
ATOM 3856 C C . LEU B 2 1212 ? 171.337 186.154 146.006 1.00 110.88 1208 LEU B C 1
ATOM 3857 O O . LEU B 2 1212 ? 170.761 187.225 145.755 1.00 111.91 1208 LEU B O 1
ATOM 3862 N N . SER B 2 1213 ? 170.732 185.156 146.658 1.00 147.32 1209 SER B N 1
ATOM 3863 C CA . SER B 2 1213 ? 169.338 185.272 147.073 1.00 146.53 1209 SER B CA 1
ATOM 3864 C C . SER B 2 1213 ? 169.148 186.409 148.069 1.00 147.23 1209 SER B C 1
ATOM 3865 O O . SER B 2 1213 ? 168.183 187.175 147.969 1.00 147.85 1209 SER B O 1
ATOM 3868 N N . GLN B 2 1214 ? 170.061 186.539 149.035 1.00 93.15 1210 GLN B N 1
ATOM 3869 C CA . GLN B 2 1214 ? 169.979 187.639 149.990 1.00 93.95 1210 GLN B CA 1
ATOM 3870 C C . GLN B 2 1214 ? 170.135 188.982 149.294 1.00 95.79 1210 GLN B C 1
ATOM 3871 O O . GLN B 2 1214 ? 169.463 189.957 149.651 1.00 96.66 1210 GLN B O 1
ATOM 3877 N N . GLY B 2 1215 ? 171.025 189.056 148.302 1.00 117.20 1211 GLY B N 1
ATOM 3878 C CA . GLY B 2 1215 ? 171.197 190.298 147.570 1.00 119.14 1211 GLY B CA 1
ATOM 3879 C C . GLY B 2 1215 ? 169.936 190.734 146.851 1.00 119.74 1211 GLY B C 1
ATOM 3880 O O . GLY B 2 1215 ? 169.578 191.914 146.872 1.00 121.19 1211 GLY B O 1
ATOM 3881 N N . ILE B 2 1216 ? 169.245 189.794 146.204 1.00 97.95 1212 ILE B N 1
ATOM 3882 C CA . ILE B 2 1216 ? 168.012 190.157 145.506 1.00 98.51 1212 ILE B CA 1
ATOM 3883 C C . ILE B 2 1216 ? 166.905 190.495 146.502 1.00 98.15 1212 ILE B C 1
ATOM 3884 O O . ILE B 2 1216 ? 166.190 191.491 146.347 1.00 99.64 1212 ILE B O 1
ATOM 3889 N N . ILE B 2 1217 ? 166.752 189.674 147.546 1.00 116.49 1213 ILE B N 1
ATOM 3890 C CA . ILE B 2 1217 ? 165.627 189.804 148.473 1.00 116.03 1213 ILE B CA 1
ATOM 3891 C C . ILE B 2 1217 ? 165.874 190.843 149.559 1.00 116.86 1213 ILE B C 1
ATOM 3892 O O . ILE B 2 1217 ? 165.014 191.043 150.426 1.00 117.33 1213 ILE B O 1
ATOM 3897 N N . SER B 2 1218 ? 167.008 191.550 149.512 1.00 95.50 1214 SER B N 1
ATOM 3898 C CA . SER B 2 1218 ? 167.359 192.479 150.584 1.00 95.88 1214 SER B CA 1
ATOM 3899 C C . SER B 2 1218 ? 166.272 193.518 150.837 1.00 97.17 1214 SER B C 1
ATOM 3900 O O . SER B 2 1218 ? 166.099 193.967 151.976 1.00 96.41 1214 SER B O 1
ATOM 3902 N N . GLU B 2 1219 ? 165.535 193.917 149.797 1.00 133.05 1215 GLU B N 1
ATOM 3903 C CA . GLU B 2 1219 ? 164.430 194.853 149.990 1.00 134.75 1215 GLU B CA 1
ATOM 3904 C C . GLU B 2 1219 ? 163.334 194.235 150.851 1.00 135.21 1215 GLU B C 1
ATOM 3905 O O . GLU B 2 1219 ? 162.905 194.826 151.849 1.00 137.00 1215 GLU B O 1
ATOM 3907 N N . SER B 2 1220 ? 162.870 193.041 150.474 1.00 151.76 1216 SER B N 1
ATOM 3908 C CA . SER B 2 1220 ? 161.933 192.248 151.264 1.00 151.99 1216 SER B CA 1
ATOM 3909 C C . SER B 2 1220 ? 160.669 193.010 151.645 1.00 151.97 1216 SER B C 1
ATOM 3910 O O . SER B 2 1220 ? 159.892 193.416 150.774 1.00 153.51 1216 SER B O 1
ATOM 3912 N N . SER B 2 1221 ? 160.460 193.192 152.952 1.00 180.75 1217 SER B N 1
ATOM 3913 C CA . SER B 2 1221 ? 159.271 193.818 153.527 1.00 180.58 1217 SER B CA 1
ATOM 3914 C C . SER B 2 1221 ? 157.989 193.065 153.192 1.00 180.02 1217 SER B C 1
ATOM 3915 O O . SER B 2 1221 ? 156.911 193.666 153.143 1.00 180.89 1217 SER B O 1
ATOM 3917 N N . ASP B 2 1222 ? 158.079 191.757 152.963 1.00 182.05 1218 ASP B N 1
ATOM 3918 C CA . ASP B 2 1222 ? 156.923 190.930 152.654 1.00 181.18 1218 ASP B CA 1
ATOM 3919 C C . ASP B 2 1222 ? 157.029 189.615 153.414 1.00 179.06 1218 ASP B C 1
ATOM 3920 O O . ASP B 2 1222 ? 158.128 189.111 153.662 1.00 177.79 1218 ASP B O 1
ATOM 3925 N N . GLU B 2 1223 ? 155.870 189.064 153.785 1.00 125.10 1219 GLU B N 1
ATOM 3926 C CA . GLU B 2 1223 ? 155.853 187.813 154.537 1.00 123.46 1219 GLU B CA 1
ATOM 3927 C C . GLU B 2 1223 ? 156.366 186.644 153.705 1.00 121.42 1219 GLU B C 1
ATOM 3928 O O . GLU B 2 1223 ? 156.957 185.707 154.255 1.00 120.45 1219 GLU B O 1
ATOM 3934 N N . LYS B 2 1224 ? 156.147 186.674 152.389 1.00 130.27 1220 LYS B N 1
ATOM 3935 C CA . LYS B 2 1224 ? 156.619 185.587 151.536 1.00 128.55 1220 LYS B CA 1
ATOM 3936 C C . LYS B 2 1224 ? 158.141 185.519 151.519 1.00 128.56 1220 LYS B C 1
ATOM 3937 O O . LYS B 2 1224 ? 158.722 184.427 151.508 1.00 127.23 1220 LYS B O 1
ATOM 3943 N N . SER B 2 1225 ? 158.805 186.675 151.516 1.00 100.98 1221 SER B N 1
ATOM 3944 C CA . SER B 2 1225 ? 160.260 186.726 151.486 1.00 101.31 1221 SER B CA 1
ATOM 3945 C C . SER B 2 1225 ? 160.897 186.493 152.849 1.00 100.69 1221 SER B C 1
ATOM 3946 O O . SER B 2 1225 ? 162.111 186.269 152.916 1.00 100.18 1221 SER B O 1
ATOM 3949 N N . MET B 2 1226 ? 160.116 186.544 153.931 1.00 160.67 1222 MET B N 1
ATOM 3950 C CA . MET B 2 1226 ? 160.672 186.304 155.258 1.00 160.35 1222 MET B CA 1
ATOM 3951 C C . MET B 2 1226 ? 161.207 184.883 155.383 1.00 158.76 1222 MET B C 1
ATOM 3952 O O . MET B 2 1226 ? 162.282 184.662 155.957 1.00 158.74 1222 MET B O 1
ATOM 3957 N N . LYS B 2 1227 ? 160.467 183.907 154.854 1.00 117.58 1223 LYS B N 1
ATOM 3958 C CA . LYS B 2 1227 ? 160.923 182.522 154.899 1.00 116.19 1223 LYS B CA 1
ATOM 3959 C C . LYS B 2 1227 ? 162.214 182.344 154.114 1.00 116.14 1223 LYS B C 1
ATOM 3960 O O . LYS B 2 1227 ? 163.122 181.628 154.551 1.00 115.77 1223 LYS B O 1
ATOM 3966 N N . THR B 2 1228 ? 162.317 182.990 152.951 1.00 76.96 1224 THR B N 1
ATOM 3967 C CA . THR B 2 1228 ? 163.537 182.898 152.158 1.00 76.13 1224 THR B CA 1
ATOM 3968 C C . THR B 2 1228 ? 164.715 183.548 152.875 1.00 76.83 1224 THR B C 1
ATOM 3969 O O . THR B 2 1228 ? 165.836 183.032 152.827 1.00 76.01 1224 THR B O 1
ATOM 3973 N N . LYS B 2 1229 ? 164.482 184.680 153.545 1.00 95.01 1225 LYS B N 1
ATOM 3974 C CA . LYS B 2 1229 ? 165.552 185.314 154.313 1.00 95.83 1225 LYS B CA 1
ATOM 3975 C C . LYS B 2 1229 ? 166.025 184.416 155.451 1.00 95.14 1225 LYS B C 1
ATOM 3976 O O . LYS B 2 1229 ? 167.234 184.273 155.682 1.00 95.38 1225 LYS B O 1
ATOM 3982 N N . ILE B 2 1230 ? 165.083 183.801 156.171 1.00 80.88 1226 ILE B N 1
ATOM 3983 C CA . ILE B 2 1230 ? 165.446 182.888 157.252 1.00 80.42 1226 ILE B CA 1
ATOM 3984 C C . ILE B 2 1230 ? 166.237 181.707 156.706 1.00 79.76 1226 ILE B C 1
ATOM 3985 O O . ILE B 2 1230 ? 167.255 181.297 157.284 1.00 80.09 1226 ILE B O 1
ATOM 3990 N N . SER B 2 1231 ? 165.783 181.143 155.584 1.00 94.68 1227 SER B N 1
ATOM 3991 C CA . SER B 2 1231 ? 166.479 180.019 154.970 1.00 94.18 1227 SER B CA 1
ATOM 3992 C C . SER B 2 1231 ? 167.896 180.397 154.568 1.00 95.02 1227 SER B C 1
ATOM 3993 O O . SER B 2 1231 ? 168.840 179.630 154.792 1.00 95.16 1227 SER B O 1
ATOM 3996 N N . ASN B 2 1232 ? 168.064 181.574 153.965 1.00 94.91 1228 ASN B N 1
ATOM 3997 C CA . ASN B 2 1232 ? 169.389 182.005 153.541 1.00 95.84 1228 ASN B CA 1
ATOM 3998 C C . ASN B 2 1232 ? 170.310 182.208 154.735 1.00 96.48 1228 ASN B C 1
ATOM 3999 O O . ASN B 2 1232 ? 171.486 181.829 154.691 1.00 96.94 1228 ASN B O 1
ATOM 4004 N N . HIS B 2 1233 ? 169.795 182.802 155.814 1.00 92.18 1229 HIS B N 1
ATOM 4005 C CA . HIS B 2 1233 ? 170.619 182.986 157.006 1.00 92.88 1229 HIS B CA 1
ATOM 4006 C C . HIS B 2 1233 ? 171.044 181.647 157.598 1.00 92.54 1229 HIS B C 1
ATOM 4007 O O . HIS B 2 1233 ? 172.212 181.465 157.967 1.00 93.31 1229 HIS B O 1
ATOM 4014 N N . ILE B 2 1234 ? 170.114 180.690 157.682 1.00 93.58 1230 ILE B N 1
ATOM 4015 C CA . ILE B 2 1234 ? 170.446 179.374 158.227 1.00 93.51 1230 ILE B CA 1
ATOM 4016 C C . ILE B 2 1234 ? 171.495 178.688 157.360 1.00 93.74 1230 ILE B C 1
ATOM 4017 O O . ILE B 2 1234 ? 172.465 178.108 157.867 1.00 94.40 1230 ILE B O 1
ATOM 4022 N N . CYS B 2 1235 ? 171.309 178.734 156.038 1.00 142.51 1231 CYS B N 1
ATOM 4023 C CA . CYS B 2 1235 ? 172.248 178.076 155.136 1.00 142.90 1231 CYS B CA 1
ATOM 4024 C C . CYS B 2 1235 ? 173.633 178.696 155.232 1.00 144.26 1231 CYS B C 1
ATOM 4025 O O . CYS B 2 1235 ? 174.636 177.977 155.298 1.00 145.02 1231 CYS B O 1
ATOM 4028 N N . LEU B 2 1236 ? 173.710 180.029 155.252 1.00 76.21 1232 LEU B N 1
ATOM 4029 C CA . LEU B 2 1236 ? 175.005 180.691 155.367 1.00 77.69 1232 LEU B CA 1
ATOM 4030 C C . LEU B 2 1236 ? 175.686 180.345 156.684 1.00 78.60 1232 LEU B C 1
ATOM 4031 O O . LEU B 2 1236 ? 176.886 180.040 156.707 1.00 79.33 1232 LEU B O 1
ATOM 4036 N N . GLY B 2 1237 ? 174.935 180.364 157.789 1.00 107.03 1233 GLY B N 1
ATOM 4037 C CA . GLY B 2 1237 ? 175.532 180.048 159.076 1.00 107.87 1233 GLY B CA 1
ATOM 4038 C C . GLY B 2 1237 ? 176.061 178.628 159.142 1.00 108.17 1233 GLY B C 1
ATOM 4039 O O . GLY B 2 1237 ? 177.192 178.392 159.574 1.00 109.22 1233 GLY B O 1
ATOM 4040 N N . LEU B 2 1238 ? 175.258 177.661 158.692 1.00 83.44 1234 LEU B N 1
ATOM 4041 C CA . LEU B 2 1238 ? 175.693 176.269 158.755 1.00 83.79 1234 LEU B CA 1
ATOM 4042 C C . LEU B 2 1238 ? 176.852 176.002 157.802 1.00 84.42 1234 LEU B C 1
ATOM 4043 O O . LEU B 2 1238 ? 177.779 175.251 158.136 1.00 85.38 1234 LEU B O 1
ATOM 4048 N N . SER B 2 1239 ? 176.822 176.603 156.610 1.00 102.55 1235 SER B N 1
ATOM 4049 C CA . SER B 2 1239 ? 177.924 176.431 155.674 1.00 103.25 1235 SER B CA 1
ATOM 4050 C C . SER B 2 1239 ? 179.218 176.998 156.239 1.00 104.56 1235 SER B C 1
ATOM 4051 O O . SER B 2 1239 ? 180.273 176.361 156.144 1.00 105.28 1235 SER B O 1
ATOM 4054 N N . TYR B 2 1240 ? 179.161 178.189 156.843 1.00 105.87 1236 TYR B N 1
ATOM 4055 C CA . TYR B 2 1240 ? 180.356 178.742 157.470 1.00 107.16 1236 TYR B CA 1
ATOM 4056 C C . TYR B 2 1240 ? 180.801 177.904 158.661 1.00 107.76 1236 TYR B C 1
ATOM 4057 O O . TYR B 2 1240 ? 181.995 177.862 158.975 1.00 108.74 1236 TYR B O 1
ATOM 4066 N N . PHE B 2 1241 ? 179.861 177.241 159.338 1.00 87.74 1237 PHE B N 1
ATOM 4067 C CA . PHE B 2 1241 ? 180.231 176.330 160.417 1.00 88.40 1237 PHE B CA 1
ATOM 4068 C C . PHE B 2 1241 ? 181.049 175.161 159.891 1.00 88.76 1237 PHE B C 1
ATOM 4069 O O . PHE B 2 1241 ? 182.148 174.882 160.384 1.00 89.97 1237 PHE B O 1
ATOM 4077 N N . PHE B 2 1242 ? 180.531 174.469 158.878 1.00 106.80 1238 PHE B N 1
ATOM 4078 C CA . PHE B 2 1242 ? 181.182 173.255 158.405 1.00 107.15 1238 PHE B CA 1
ATOM 4079 C C . PHE B 2 1242 ? 182.405 173.533 157.543 1.00 107.93 1238 PHE B C 1
ATOM 4080 O O . PHE B 2 1242 ? 183.239 172.638 157.370 1.00 109.05 1238 PHE B O 1
ATOM 4088 N N . LEU B 2 1243 ? 182.538 174.743 157.008 1.00 108.30 1239 LEU B N 1
ATOM 4089 C CA . LEU B 2 1243 ? 183.622 175.074 156.086 1.00 110.33 1239 LEU B CA 1
ATOM 4090 C C . LEU B 2 1243 ? 184.774 175.674 156.883 1.00 112.17 1239 LEU B C 1
ATOM 4091 O O . LEU B 2 1243 ? 184.775 176.867 157.196 1.00 111.84 1239 LEU B O 1
ATOM 4096 N N . ASN B 2 1244 ? 185.751 174.835 157.224 1.00 197.09 1240 ASN B N 1
ATOM 4097 C CA . ASN B 2 1244 ? 186.989 175.214 157.900 1.00 199.25 1240 ASN B CA 1
ATOM 4098 C C . ASN B 2 1244 ? 186.762 175.775 159.298 1.00 199.03 1240 ASN B C 1
ATOM 4099 O O . ASN B 2 1244 ? 187.708 176.280 159.915 1.00 201.08 1240 ASN B O 1
ATOM 4101 N N . ASP B 2 1245 ? 185.536 175.697 159.816 1.00 134.98 1241 ASP B N 1
ATOM 4102 C CA . ASP B 2 1245 ? 185.204 176.163 161.162 1.00 135.00 1241 ASP B CA 1
ATOM 4103 C C . ASP B 2 1245 ? 185.565 177.640 161.339 1.00 137.51 1241 ASP B C 1
ATOM 4104 O O . ASP B 2 1245 ? 186.406 178.013 162.159 1.00 138.74 1241 ASP B O 1
ATOM 4106 N N . PHE B 2 1246 ? 184.911 178.481 160.542 1.00 121.13 1242 PHE B N 1
ATOM 4107 C CA . PHE B 2 1246 ? 185.075 179.928 160.621 1.00 123.44 1242 PHE B CA 1
ATOM 4108 C C . PHE B 2 1246 ? 183.860 180.484 161.357 1.00 122.36 1242 PHE B C 1
ATOM 4109 O O . PHE B 2 1246 ? 182.727 180.351 160.885 1.00 121.77 1242 PHE B O 1
ATOM 4117 N N . ASP B 2 1247 ? 184.097 181.112 162.510 1.00 120.74 1243 ASP B N 1
ATOM 4118 C CA . ASP B 2 1247 ? 183.031 181.358 163.472 1.00 119.60 1243 ASP B CA 1
ATOM 4119 C C . ASP B 2 1247 ? 182.563 182.808 163.535 1.00 120.95 1243 ASP B C 1
ATOM 4120 O O . ASP B 2 1247 ? 181.461 183.057 164.032 1.00 119.81 1243 ASP B O 1
ATOM 4125 N N . GLN B 2 1248 ? 183.353 183.770 163.056 1.00 132.44 1244 GLN B N 1
ATOM 4126 C CA . GLN B 2 1248 ? 182.951 185.171 163.180 1.00 134.03 1244 GLN B CA 1
ATOM 4127 C C . GLN B 2 1248 ? 181.758 185.492 162.283 1.00 133.20 1244 GLN B C 1
ATOM 4128 O O . GLN B 2 1248 ? 180.762 186.073 162.736 1.00 133.26 1244 GLN B O 1
ATOM 4134 N N . THR B 2 1249 ? 181.833 185.112 161.006 1.00 124.01 1245 THR B N 1
ATOM 4135 C CA . THR B 2 1249 ? 180.700 185.342 160.115 1.00 122.98 1245 THR B CA 1
ATOM 4136 C C . THR B 2 1249 ? 179.528 184.442 160.487 1.00 120.35 1245 THR B C 1
ATOM 4137 O O . THR B 2 1249 ? 178.363 184.815 160.298 1.00 119.99 1245 THR B O 1
ATOM 4141 N N . LEU B 2 1250 ? 179.821 183.259 161.032 1.00 107.71 1246 LEU B N 1
ATOM 4142 C CA . LEU B 2 1250 ? 178.782 182.427 161.628 1.00 104.27 1246 LEU B CA 1
ATOM 4143 C C . LEU B 2 1250 ? 178.002 183.202 162.679 1.00 104.83 1246 LEU B C 1
ATOM 4144 O O . LEU B 2 1250 ? 176.765 183.223 162.668 1.00 102.70 1246 LEU B O 1
ATOM 4149 N N . ASN B 2 1251 ? 178.720 183.825 163.614 1.00 107.89 1247 ASN B N 1
ATOM 4150 C CA . ASN B 2 1251 ? 178.071 184.578 164.678 1.00 108.83 1247 ASN B CA 1
ATOM 4151 C C . ASN B 2 1251 ? 177.293 185.754 164.113 1.00 110.39 1247 ASN B C 1
ATOM 4152 O O . ASN B 2 1251 ? 176.195 186.062 164.585 1.00 109.45 1247 ASN B O 1
ATOM 4157 N N . GLN B 2 1252 ? 177.846 186.424 163.101 1.00 142.08 1248 GLN B N 1
ATOM 4158 C CA . GLN B 2 1252 ? 177.136 187.547 162.495 1.00 143.29 1248 GLN B CA 1
ATOM 4159 C C . GLN B 2 1252 ? 175.815 187.100 161.874 1.00 141.48 1248 GLN B C 1
ATOM 4160 O O . GLN B 2 1252 ? 174.774 187.747 162.064 1.00 141.87 1248 GLN B O 1
ATOM 4166 N N . PHE B 2 1253 ? 175.829 185.982 161.146 1.00 130.85 1249 PHE B N 1
ATOM 4167 C CA . PHE B 2 1253 ? 174.604 185.513 160.507 1.00 129.08 1249 PHE B CA 1
ATOM 4168 C C . PHE B 2 1253 ? 173.601 185.000 161.531 1.00 127.15 1249 PHE B C 1
ATOM 4169 O O . PHE B 2 1253 ? 172.390 185.177 161.361 1.00 126.61 1249 PHE B O 1
ATOM 4177 N N . GLN B 2 1254 ? 174.078 184.374 162.608 1.00 102.07 1250 GLN B N 1
ATOM 4178 C CA . GLN B 2 1254 ? 173.156 183.946 163.655 1.00 99.78 1250 GLN B CA 1
ATOM 4179 C C . GLN B 2 1254 ? 172.559 185.136 164.397 1.00 101.56 1250 GLN B C 1
ATOM 4180 O O . GLN B 2 1254 ? 171.391 185.090 164.798 1.00 100.25 1250 GLN B O 1
ATOM 4186 N N . GLU B 2 1255 ? 173.333 186.210 164.579 1.00 135.10 1251 GLU B N 1
ATOM 4187 C CA . GLU B 2 1255 ? 172.782 187.440 165.139 1.00 136.38 1251 GLU B CA 1
ATOM 4188 C C . GLU B 2 1255 ? 171.690 188.002 164.241 1.00 136.67 1251 GLU B C 1
ATOM 4189 O O . GLU B 2 1255 ? 170.624 188.413 164.718 1.00 136.90 1251 GLU B O 1
ATOM 4195 N N . LEU B 2 1256 ? 171.943 188.032 162.930 1.00 120.82 1252 LEU B N 1
ATOM 4196 C CA . LEU B 2 1256 ? 170.925 188.509 161.998 1.00 121.07 1252 LEU B CA 1
ATOM 4197 C C . LEU B 2 1256 ? 169.672 187.642 162.061 1.00 118.98 1252 LEU B C 1
ATOM 4198 O O . LEU B 2 1256 ? 168.548 188.158 162.044 1.00 119.07 1252 LEU B O 1
ATOM 4203 N N . LEU B 2 1257 ? 169.849 186.322 162.136 1.00 101.78 1253 LEU B N 1
ATOM 4204 C CA . LEU B 2 1257 ? 168.709 185.415 162.227 1.00 98.75 1253 LEU B CA 1
ATOM 4205 C C . LEU B 2 1257 ? 167.909 185.651 163.502 1.00 98.49 1253 LEU B C 1
ATOM 4206 O O . LEU B 2 1257 ? 166.673 185.653 163.475 1.00 97.47 1253 LEU B O 1
ATOM 4211 N N . SER B 2 1258 ? 168.595 185.842 164.631 1.00 99.61 1254 SER B N 1
ATOM 4212 C CA . SER B 2 1258 ? 167.896 186.099 165.887 1.00 99.82 1254 SER B CA 1
ATOM 4213 C C . SER B 2 1258 ? 167.148 187.426 165.845 1.00 101.73 1254 SER B C 1
ATOM 4214 O O . SER B 2 1258 ? 166.044 187.538 166.389 1.00 100.85 1254 SER B O 1
ATOM 4217 N N . ILE B 2 1259 ? 167.737 188.445 165.215 1.00 104.50 1255 ILE B N 1
ATOM 4218 C CA . ILE B 2 1259 ? 167.047 189.725 165.077 1.00 106.75 1255 ILE B CA 1
ATOM 4219 C C . ILE B 2 1259 ? 165.809 189.579 164.198 1.00 105.39 1255 ILE B C 1
ATOM 4220 O O . ILE B 2 1259 ? 164.755 190.156 164.489 1.00 106.81 1255 ILE B O 1
ATOM 4225 N N . SER B 2 1260 ? 165.916 188.813 163.109 1.00 180.61 1256 SER B N 1
ATOM 4226 C CA . SER B 2 1260 ? 164.781 188.649 162.205 1.00 179.75 1256 SER B CA 1
ATOM 4227 C C . SER B 2 1260 ? 163.607 187.963 162.896 1.00 178.47 1256 SER B C 1
ATOM 4228 O O . SER B 2 1260 ? 162.453 188.376 162.728 1.00 178.54 1256 SER B O 1
ATOM 4231 N N . LYS B 2 1261 ? 163.877 186.917 163.674 1.00 97.95 1257 LYS B N 1
ATOM 4232 C CA . LYS B 2 1261 ? 162.821 186.199 164.374 1.00 96.22 1257 LYS B CA 1
ATOM 4233 C C . LYS B 2 1261 ? 163.427 185.428 165.537 1.00 95.31 1257 LYS B C 1
ATOM 4234 O O . LYS B 2 1261 ? 164.540 184.907 165.428 1.00 95.44 1257 LYS B O 1
ATOM 4236 N N . ASP B 2 1262 ? 162.687 185.355 166.641 1.00 121.52 1258 ASP B N 1
ATOM 4237 C CA . ASP B 2 1262 ? 163.095 184.619 167.838 1.00 121.04 1258 ASP B CA 1
ATOM 4238 C C . ASP B 2 1262 ? 162.157 183.424 168.001 1.00 119.26 1258 ASP B C 1
ATOM 4239 O O . ASP B 2 1262 ? 161.144 183.498 168.700 1.00 119.27 1258 ASP B O 1
ATOM 4244 N N . SER B 2 1263 ? 162.505 182.316 167.356 1.00 159.00 1259 SER B N 1
ATOM 4245 C CA . SER B 2 1263 ? 161.691 181.111 167.364 1.00 157.27 1259 SER B CA 1
ATOM 4246 C C . SER B 2 1263 ? 162.358 180.028 168.202 1.00 156.19 1259 SER B C 1
ATOM 4247 O O . SER B 2 1263 ? 163.545 180.097 168.529 1.00 156.12 1259 SER B O 1
ATOM 4250 N N . LYS B 2 1264 ? 161.564 179.016 168.550 1.00 83.14 1260 LYS B N 1
ATOM 4251 C CA . LYS B 2 1264 ? 162.057 177.928 169.387 1.00 81.81 1260 LYS B CA 1
ATOM 4252 C C . LYS B 2 1264 ? 163.115 177.100 168.667 1.00 80.50 1260 LYS B C 1
ATOM 4253 O O . LYS B 2 1264 ? 164.205 176.861 169.203 1.00 81.27 1260 LYS B O 1
ATOM 4259 N N . HIS B 2 1265 ? 162.811 176.657 167.445 1.00 97.44 1261 HIS B N 1
ATOM 4260 C CA . HIS B 2 1265 ? 163.727 175.778 166.728 1.00 96.67 1261 HIS B CA 1
ATOM 4261 C C . HIS B 2 1265 ? 165.007 176.499 166.329 1.00 97.81 1261 HIS B C 1
ATOM 4262 O O . HIS B 2 1265 ? 166.081 175.887 166.313 1.00 97.81 1261 HIS B O 1
ATOM 4269 N N . LEU B 2 1266 ? 164.918 177.792 166.014 1.00 80.61 1262 LEU B N 1
ATOM 4270 C CA . LEU B 2 1266 ? 166.121 178.564 165.720 1.00 82.55 1262 LEU B CA 1
ATOM 4271 C C . LEU B 2 1266 ? 167.036 178.638 166.936 1.00 84.25 1262 LEU B C 1
ATOM 4272 O O . LEU B 2 1266 ? 168.259 178.489 166.815 1.00 85.09 1262 LEU B O 1
ATOM 4277 N N . VAL B 2 1267 ? 166.459 178.863 168.119 1.00 84.95 1263 VAL B N 1
ATOM 4278 C CA . VAL B 2 1267 ? 167.254 178.904 169.342 1.00 86.60 1263 VAL B CA 1
ATOM 4279 C C . VAL B 2 1267 ? 167.877 177.542 169.619 1.00 85.31 1263 VAL B C 1
ATOM 4280 O O . VAL B 2 1267 ? 169.038 177.449 170.035 1.00 86.68 1263 VAL B O 1
ATOM 4284 N N . VAL B 2 1268 ? 167.121 176.466 169.389 1.00 82.85 1264 VAL B N 1
ATOM 4285 C CA . VAL B 2 1268 ? 167.666 175.126 169.599 1.00 81.53 1264 VAL B CA 1
ATOM 4286 C C . VAL B 2 1268 ? 168.843 174.870 168.663 1.00 81.66 1264 VAL B C 1
ATOM 4287 O O . VAL B 2 1268 ? 169.878 174.334 169.077 1.00 82.33 1264 VAL B O 1
ATOM 4291 N N . LEU B 2 1269 ? 168.710 175.255 167.390 1.00 106.86 1265 LEU B N 1
ATOM 4292 C CA . LEU B 2 1269 ? 169.802 175.066 166.437 1.00 107.24 1265 LEU B CA 1
ATOM 4293 C C . LEU B 2 1269 ? 171.033 175.881 166.823 1.00 109.05 1265 LEU B C 1
ATOM 4294 O O . LEU B 2 1269 ? 172.167 175.385 166.753 1.00 109.34 1265 LEU B O 1
ATOM 4299 N N . ILE B 2 1270 ? 170.830 177.139 167.222 1.00 86.54 1266 ILE B N 1
ATOM 4300 C CA . ILE B 2 1270 ? 171.955 177.985 167.610 1.00 89.52 1266 ILE B CA 1
ATOM 4301 C C . ILE B 2 1270 ? 172.658 177.407 168.830 1.00 90.23 1266 ILE B C 1
ATOM 4302 O O . ILE B 2 1270 ? 173.895 177.370 168.896 1.00 91.72 1266 ILE B O 1
ATOM 4307 N N . ALA B 2 1271 ? 171.882 176.939 169.811 1.00 90.99 1267 ALA B N 1
ATOM 4308 C CA . ALA B 2 1271 ? 172.470 176.323 170.994 1.00 91.25 1267 ALA B CA 1
ATOM 4309 C C . ALA B 2 1271 ? 173.243 175.064 170.633 1.00 90.52 1267 ALA B C 1
ATOM 4310 O O . ALA B 2 1271 ? 174.316 174.809 171.188 1.00 91.54 1267 ALA B O 1
ATOM 4312 N N . LYS B 2 1272 ? 172.713 174.261 169.707 1.00 97.63 1268 LYS B N 1
ATOM 4313 C CA . LYS B 2 1272 ? 173.417 173.053 169.290 1.00 96.87 1268 LYS B CA 1
ATOM 4314 C C . LYS B 2 1272 ? 174.752 173.388 168.641 1.00 98.25 1268 LYS B C 1
ATOM 4315 O O . LYS B 2 1272 ? 175.767 172.743 168.926 1.00 98.87 1268 LYS B O 1
ATOM 4321 N N . VAL B 2 1273 ? 174.775 174.398 167.770 1.00 88.12 1269 VAL B N 1
ATOM 4322 C CA . VAL B 2 1273 ? 176.026 174.779 167.114 1.00 90.03 1269 VAL B CA 1
ATOM 4323 C C . VAL B 2 1273 ? 177.031 175.298 168.139 1.00 93.09 1269 VAL B C 1
ATOM 4324 O O . VAL B 2 1273 ? 178.211 174.918 168.132 1.00 94.20 1269 VAL B O 1
ATOM 4328 N N . LEU B 2 1274 ? 176.571 176.160 169.051 1.00 94.58 1270 LEU B N 1
ATOM 4329 C CA . LEU B 2 1274 ? 177.466 176.713 170.064 1.00 97.81 1270 LEU B CA 1
ATOM 4330 C C . LEU B 2 1274 ? 178.022 175.621 170.970 1.00 98.14 1270 LEU B C 1
ATOM 4331 O O . LEU B 2 1274 ? 179.203 175.648 171.334 1.00 100.77 1270 LEU B O 1
ATOM 4336 N N . TYR B 2 1275 ? 177.185 174.654 171.351 1.00 104.48 1271 TYR B N 1
ATOM 4337 C CA . TYR B 2 1275 ? 177.662 173.531 172.150 1.00 104.34 1271 TYR B CA 1
ATOM 4338 C C . TYR B 2 1275 ? 178.660 172.686 171.372 1.00 104.03 1271 TYR B C 1
ATOM 4339 O O . TYR B 2 1275 ? 179.652 172.208 171.934 1.00 105.06 1271 TYR B O 1
ATOM 4348 N N . ASP B 2 1276 ? 178.410 172.484 170.075 1.00 135.21 1272 ASP B N 1
ATOM 4349 C CA . ASP B 2 1276 ? 179.318 171.687 169.259 1.00 134.93 1272 ASP B CA 1
ATOM 4350 C C . ASP B 2 1276 ? 180.662 172.376 169.069 1.00 137.05 1272 ASP B C 1
ATOM 4351 O O . ASP B 2 1276 ? 181.659 171.705 168.781 1.00 137.57 1272 ASP B O 1
ATOM 4356 N N . VAL B 2 1277 ? 180.711 173.703 169.211 1.00 101.68 1273 VAL B N 1
ATOM 4357 C CA . VAL B 2 1277 ? 181.994 174.401 169.121 1.00 104.09 1273 VAL B CA 1
ATOM 4358 C C . VAL B 2 1277 ? 182.960 173.868 170.174 1.00 105.11 1273 VAL B C 1
ATOM 4359 O O . VAL B 2 1277 ? 184.133 173.602 169.890 1.00 105.74 1273 VAL B O 1
ATOM 4363 N N . GLY B 2 1278 ? 182.478 173.696 171.405 1.00 113.22 1274 GLY B N 1
ATOM 4364 C CA . GLY B 2 1278 ? 183.202 172.984 172.435 1.00 114.16 1274 GLY B CA 1
ATOM 4365 C C . GLY B 2 1278 ? 183.877 173.851 173.479 1.00 116.62 1274 GLY B C 1
ATOM 4366 O O . GLY B 2 1278 ? 184.256 173.333 174.536 1.00 117.43 1274 GLY B O 1
ATOM 4367 N N . GLU B 2 1279 ? 184.045 175.143 173.219 1.00 191.36 1275 GLU B N 1
ATOM 4368 C CA . GLU B 2 1279 ? 184.678 176.010 174.200 1.00 193.83 1275 GLU B CA 1
ATOM 4369 C C . GLU B 2 1279 ? 183.734 176.274 175.371 1.00 193.74 1275 GLU B C 1
ATOM 4370 O O . GLU B 2 1279 ? 182.511 176.158 175.257 1.00 191.96 1275 GLU B O 1
ATOM 4376 N N . SER B 2 1280 ? 184.325 176.627 176.515 1.00 198.29 1276 SER B N 1
ATOM 4377 C CA . SER B 2 1280 ? 183.534 176.834 177.724 1.00 198.50 1276 SER B CA 1
ATOM 4378 C C . SER B 2 1280 ? 182.572 178.006 177.571 1.00 198.00 1276 SER B C 1
ATOM 4379 O O . SER B 2 1280 ? 181.402 177.915 177.964 1.00 196.82 1276 SER B O 1
ATOM 4382 N N . ASP B 2 1281 ? 183.048 179.116 177.003 1.00 119.46 1277 ASP B N 1
ATOM 4383 C CA . ASP B 2 1281 ? 182.192 180.287 176.845 1.00 118.98 1277 ASP B CA 1
ATOM 4384 C C . ASP B 2 1281 ? 181.034 180.003 175.897 1.00 114.81 1277 ASP B C 1
ATOM 4385 O O . ASP B 2 1281 ? 179.911 180.465 176.125 1.00 113.54 1277 ASP B O 1
ATOM 4390 N N . THR B 2 1282 ? 181.285 179.244 174.828 1.00 132.06 1278 THR B N 1
ATOM 4391 C CA . THR B 2 1282 ? 180.211 178.893 173.903 1.00 129.79 1278 THR B CA 1
ATOM 4392 C C . THR B 2 1282 ? 179.146 178.038 174.584 1.00 127.91 1278 THR B C 1
ATOM 4393 O O . THR B 2 1282 ? 177.945 178.253 174.381 1.00 126.74 1278 THR B O 1
ATOM 4397 N N . LYS B 2 1283 ? 179.565 177.061 175.392 1.00 106.70 1279 LYS B N 1
ATOM 4398 C CA . LYS B 2 1283 ? 178.607 176.238 176.125 1.00 104.45 1279 LYS B CA 1
ATOM 4399 C C . LYS B 2 1283 ? 177.800 177.082 177.104 1.00 105.15 1279 LYS B C 1
ATOM 4400 O O . LYS B 2 1283 ? 176.576 176.923 177.228 1.00 102.84 1279 LYS B O 1
ATOM 4406 N N . GLU B 2 1284 ? 178.478 177.990 177.811 1.00 108.55 1280 GLU B N 1
ATOM 4407 C CA . GLU B 2 1284 ? 177.786 178.893 178.723 1.00 109.80 1280 GLU B CA 1
ATOM 4408 C C . GLU B 2 1284 ? 176.745 179.723 177.989 1.00 108.36 1280 GLU B C 1
ATOM 4409 O O . GLU B 2 1284 ? 175.609 179.863 178.456 1.00 107.27 1280 GLU B O 1
ATOM 4415 N N . ILE B 2 1285 ? 177.111 180.268 176.828 1.00 108.53 1281 ILE B N 1
ATOM 4416 C CA . ILE B 2 1285 ? 176.198 181.130 176.088 1.00 107.31 1281 ILE B CA 1
ATOM 4417 C C . ILE B 2 1285 ? 175.022 180.329 175.546 1.00 103.57 1281 ILE B C 1
ATOM 4418 O O . ILE B 2 1285 ? 173.889 180.816 175.520 1.00 102.79 1281 ILE B O 1
ATOM 4423 N N . ALA B 2 1286 ? 175.262 179.090 175.108 1.00 101.45 1282 ALA B N 1
ATOM 4424 C CA . ALA B 2 1286 ? 174.164 178.263 174.613 1.00 97.97 1282 ALA B CA 1
ATOM 4425 C C . ALA B 2 1286 ? 173.168 177.939 175.722 1.00 97.41 1282 ALA B C 1
ATOM 4426 O O . ALA B 2 1286 ? 171.946 178.051 175.531 1.00 96.12 1282 ALA B O 1
ATOM 4428 N N . LEU B 2 1287 ? 173.673 177.546 176.895 1.00 98.61 1283 LEU B N 1
ATOM 4429 C CA . LEU B 2 1287 ? 172.780 177.281 178.019 1.00 98.29 1283 LEU B CA 1
ATOM 4430 C C . LEU B 2 1287 ? 172.024 178.540 178.425 1.00 99.81 1283 LEU B C 1
ATOM 4431 O O . LEU B 2 1287 ? 170.825 178.485 178.731 1.00 98.62 1283 LEU B O 1
ATOM 4436 N N . GLN B 2 1288 ? 172.708 179.686 178.427 1.00 116.62 1284 GLN B N 1
ATOM 4437 C CA . GLN B 2 1288 ? 172.048 180.942 178.764 1.00 117.78 1284 GLN B CA 1
ATOM 4438 C C . GLN B 2 1288 ? 170.958 181.283 177.756 1.00 116.60 1284 GLN B C 1
ATOM 4439 O O . GLN B 2 1288 ? 169.884 181.753 178.138 1.00 116.41 1284 GLN B O 1
ATOM 4445 N N . GLU B 2 1289 ? 171.216 181.059 176.466 1.00 112.08 1285 GLU B N 1
ATOM 4446 C CA . GLU B 2 1289 ? 170.209 181.335 175.446 1.00 111.08 1285 GLU B CA 1
ATOM 4447 C C . GLU B 2 1289 ? 168.976 180.468 175.650 1.00 109.35 1285 GLU B C 1
ATOM 4448 O O . GLU B 2 1289 ? 167.838 180.949 175.566 1.00 109.25 1285 GLU B O 1
ATOM 4454 N N . LEU B 2 1290 ? 169.184 179.178 175.926 1.00 113.77 1286 LEU B N 1
ATOM 4455 C CA . LEU B 2 1290 ? 168.044 178.297 176.160 1.00 112.15 1286 LEU B CA 1
ATOM 4456 C C . LEU B 2 1290 ? 167.251 178.734 177.389 1.00 112.76 1286 LEU B C 1
ATOM 4457 O O . LEU B 2 1290 ? 166.012 178.763 177.365 1.00 112.02 1286 LEU B O 1
ATOM 4462 N N . THR B 2 1291 ? 167.949 179.098 178.471 1.00 106.19 1287 THR B N 1
ATOM 4463 C CA . THR B 2 1291 ? 167.253 179.526 179.682 1.00 107.08 1287 THR B CA 1
ATOM 4464 C C . THR B 2 1291 ? 166.492 180.829 179.463 1.00 107.84 1287 THR B C 1
ATOM 4465 O O . THR B 2 1291 ? 165.381 180.997 179.980 1.00 107.64 1287 THR B O 1
ATOM 4469 N N . GLU B 2 1292 ? 167.073 181.769 178.713 1.00 181.27 1288 GLU B N 1
ATOM 4470 C CA . GLU B 2 1292 ? 166.363 183.011 178.425 1.00 182.19 1288 GLU B CA 1
ATOM 4471 C C . GLU B 2 1292 ? 165.156 182.778 177.530 1.00 180.74 1288 GLU B C 1
ATOM 4472 O O . GLU B 2 1292 ? 164.154 183.486 177.662 1.00 181.15 1288 GLU B O 1
ATOM 4478 N N . TYR B 2 1293 ? 165.223 181.812 176.609 1.00 127.77 1289 TYR B N 1
ATOM 4479 C CA . TYR B 2 1293 ? 164.014 181.466 175.869 1.00 126.34 1289 TYR B CA 1
ATOM 4480 C C . TYR B 2 1293 ? 162.949 180.907 176.802 1.00 125.82 1289 TYR B C 1
ATOM 4481 O O . TYR B 2 1293 ? 161.767 181.248 176.682 1.00 125.86 1289 TYR B O 1
ATOM 4490 N N . ILE B 2 1294 ? 163.349 180.034 177.729 1.00 141.36 1290 ILE B N 1
ATOM 4491 C CA . ILE B 2 1294 ? 162.385 179.463 178.669 1.00 140.92 1290 ILE B CA 1
ATOM 4492 C C . ILE B 2 1294 ? 161.744 180.561 179.510 1.00 142.50 1290 ILE B C 1
ATOM 4493 O O . ILE B 2 1294 ? 160.544 180.519 179.806 1.00 142.41 1290 ILE B O 1
ATOM 4498 N N . ALA B 2 1295 ? 162.533 181.560 179.909 1.00 119.76 1291 ALA B N 1
ATOM 4499 C CA . ALA B 2 1295 ? 162.001 182.638 180.738 1.00 121.38 1291 ALA B CA 1
ATOM 4500 C C . ALA B 2 1295 ? 161.100 183.574 179.939 1.00 121.44 1291 ALA B C 1
ATOM 4501 O O . ALA B 2 1295 ? 160.020 183.953 180.407 1.00 122.07 1291 ALA B O 1
ATOM 4503 N N . THR B 2 1296 ? 161.525 183.960 178.733 1.00 140.38 1292 THR B N 1
ATOM 4504 C CA . THR B 2 1296 ? 160.780 184.949 177.959 1.00 140.47 1292 THR B CA 1
ATOM 4505 C C . THR B 2 1296 ? 159.461 184.381 177.450 1.00 139.46 1292 THR B C 1
ATOM 4506 O O . THR B 2 1296 ? 158.414 185.032 177.545 1.00 140.38 1292 THR B O 1
ATOM 4510 N N . SER B 2 1297 ? 159.491 183.171 176.905 1.00 133.29 1293 SER B N 1
ATOM 4511 C CA . SER B 2 1297 ? 158.303 182.502 176.407 1.00 132.26 1293 SER B CA 1
ATOM 4512 C C . SER B 2 1297 ? 157.825 181.483 177.440 1.00 131.48 1293 SER B C 1
ATOM 4513 O O . SER B 2 1297 ? 158.317 181.430 178.569 1.00 131.59 1293 SER B O 1
ATOM 4516 N N . GLY B 2 1298 ? 156.844 180.671 177.061 1.00 132.97 1294 GLY B N 1
ATOM 4517 C CA . GLY B 2 1298 ? 156.348 179.650 177.955 1.00 132.64 1294 GLY B CA 1
ATOM 4518 C C . GLY B 2 1298 ? 157.255 178.436 178.016 1.00 131.92 1294 GLY B C 1
ATOM 4519 O O . GLY B 2 1298 ? 158.226 178.306 177.270 1.00 133.10 1294 GLY B O 1
ATOM 4520 N N . ALA B 2 1299 ? 156.924 177.533 178.934 1.00 105.51 1295 ALA B N 1
ATOM 4521 C CA . ALA B 2 1299 ? 157.668 176.289 179.062 1.00 104.75 1295 ALA B CA 1
ATOM 4522 C C . ALA B 2 1299 ? 157.465 175.416 177.829 1.00 103.04 1295 ALA B C 1
ATOM 4523 O O . ALA B 2 1299 ? 156.412 175.441 177.187 1.00 102.34 1295 ALA B O 1
ATOM 4525 N N . ASP B 2 1300 ? 158.493 174.638 177.499 1.00 181.90 1296 ASP B N 1
ATOM 4526 C CA . ASP B 2 1300 ? 158.477 173.799 176.312 1.00 180.28 1296 ASP B CA 1
ATOM 4527 C C . ASP B 2 1300 ? 159.158 172.474 176.626 1.00 179.98 1296 ASP B C 1
ATOM 4528 O O . ASP B 2 1300 ? 159.917 172.352 177.590 1.00 181.11 1296 ASP B O 1
ATOM 4533 N N . LEU B 2 1301 ? 158.873 171.471 175.797 1.00 86.19 1297 LEU B N 1
ATOM 4534 C CA . LEU B 2 1301 ? 159.455 170.143 175.935 1.00 85.72 1297 LEU B CA 1
ATOM 4535 C C . LEU B 2 1301 ? 160.773 169.987 175.188 1.00 86.04 1297 LEU B C 1
ATOM 4536 O O . LEU B 2 1301 ? 161.724 169.429 175.741 1.00 87.10 1297 LEU B O 1
ATOM 4541 N N . LEU B 2 1302 ? 160.852 170.465 173.944 1.00 79.71 1298 LEU B N 1
ATOM 4542 C CA . LEU B 2 1302 ? 162.078 170.311 173.165 1.00 79.77 1298 LEU B CA 1
ATOM 4543 C C . LEU B 2 1302 ? 163.243 171.063 173.800 1.00 81.35 1298 LEU B C 1
ATOM 4544 O O . LEU B 2 1302 ? 164.357 170.530 173.901 1.00 81.55 1298 LEU B O 1
ATOM 4549 N N . VAL B 2 1303 ? 163.006 172.301 174.238 1.00 78.36 1299 VAL B N 1
ATOM 4550 C CA . VAL B 2 1303 ? 164.058 173.075 174.890 1.00 80.89 1299 VAL B CA 1
ATOM 4551 C C . VAL B 2 1303 ? 164.468 172.412 176.198 1.00 81.68 1299 VAL B C 1
ATOM 4552 O O . VAL B 2 1303 ? 165.657 172.345 176.536 1.00 82.77 1299 VAL B O 1
ATOM 4556 N N . THR B 2 1304 ? 163.488 171.910 176.953 1.00 89.56 1300 THR B N 1
ATOM 4557 C CA . THR B 2 1304 ? 163.792 171.195 178.186 1.00 90.00 1300 THR B CA 1
ATOM 4558 C C . THR B 2 1304 ? 164.610 169.942 177.907 1.00 89.11 1300 THR B C 1
ATOM 4559 O O . THR B 2 1304 ? 165.543 169.623 178.651 1.00 89.89 1300 THR B O 1
ATOM 4563 N N . LEU B 2 1305 ? 164.274 169.217 176.838 1.00 97.19 1301 LEU B N 1
ATOM 4564 C CA . LEU B 2 1305 ? 165.036 168.025 176.483 1.00 96.25 1301 LEU B CA 1
ATOM 4565 C C . LEU B 2 1305 ? 166.475 168.375 176.122 1.00 96.89 1301 LEU B C 1
ATOM 4566 O O . LEU B 2 1305 ? 167.410 167.660 176.502 1.00 97.27 1301 LEU B O 1
ATOM 4571 N N . THR B 2 1306 ? 166.676 169.471 175.384 1.00 78.56 1302 THR B N 1
ATOM 4572 C CA . THR B 2 1306 ? 168.035 169.887 175.045 1.00 79.78 1302 THR B CA 1
ATOM 4573 C C . THR B 2 1306 ? 168.826 170.292 176.286 1.00 82.60 1302 THR B C 1
ATOM 4574 O O . THR B 2 1306 ? 170.012 169.957 176.410 1.00 83.78 1302 THR B O 1
ATOM 4578 N N . ILE B 2 1307 ? 168.192 171.019 177.210 1.00 83.84 1303 ILE B N 1
ATOM 4579 C CA . ILE B 2 1307 ? 168.871 171.392 178.450 1.00 86.63 1303 ILE B CA 1
ATOM 4580 C C . ILE B 2 1307 ? 169.236 170.147 179.249 1.00 86.92 1303 ILE B C 1
ATOM 4581 O O . ILE B 2 1307 ? 170.331 170.052 179.820 1.00 88.98 1303 ILE B O 1
ATOM 4586 N N . ALA B 2 1308 ? 168.326 169.171 179.298 1.00 103.46 1304 ALA B N 1
ATOM 4587 C CA . ALA B 2 1308 ? 168.609 167.914 179.982 1.00 103.42 1304 ALA B CA 1
ATOM 4588 C C . ALA B 2 1308 ? 169.792 167.195 179.351 1.00 103.11 1304 ALA B C 1
ATOM 4589 O O . ALA B 2 1308 ? 170.657 166.669 180.060 1.00 103.99 1304 ALA B O 1
ATOM 4591 N N . ALA B 2 1309 ? 169.840 167.151 178.018 1.00 83.19 1305 ALA B N 1
ATOM 4592 C CA . ALA B 2 1309 ? 170.944 166.482 177.338 1.00 83.17 1305 ALA B CA 1
ATOM 4593 C C . ALA B 2 1309 ? 172.272 167.171 177.627 1.00 85.86 1305 ALA B C 1
ATOM 4594 O O . ALA B 2 1309 ? 173.284 166.504 177.882 1.00 87.40 1305 ALA B O 1
ATOM 4596 N N . MET B 2 1310 ? 172.288 168.506 177.588 1.00 100.56 1306 MET B N 1
ATOM 4597 C CA . MET B 2 1310 ? 173.512 169.236 177.904 1.00 102.33 1306 MET B CA 1
ATOM 4598 C C . MET B 2 1310 ? 173.958 168.962 179.334 1.00 103.85 1306 MET B C 1
ATOM 4599 O O . MET B 2 1310 ? 175.148 168.755 179.597 1.00 105.00 1306 MET B O 1
ATOM 4604 N N . SER B 2 1311 ? 173.011 168.957 180.276 1.00 118.78 1307 SER B N 1
ATOM 4605 C CA . SER B 2 1311 ? 173.359 168.689 181.668 1.00 120.17 1307 SER B CA 1
ATOM 4606 C C . SER B 2 1311 ? 173.915 167.280 181.839 1.00 119.67 1307 SER B C 1
ATOM 4607 O O . SER B 2 1311 ? 174.879 167.074 182.586 1.00 121.00 1307 SER B O 1
ATOM 4610 N N . ILE B 2 1312 ? 173.319 166.298 181.161 1.00 106.82 1308 ILE B N 1
ATOM 4611 C CA . ILE B 2 1312 ? 173.802 164.921 181.263 1.00 106.21 1308 ILE B CA 1
ATOM 4612 C C . ILE B 2 1312 ? 175.215 164.809 180.705 1.00 107.11 1308 ILE B C 1
ATOM 4613 O O . ILE B 2 1312 ? 176.097 164.198 181.320 1.00 108.17 1308 ILE B O 1
ATOM 4618 N N . LEU B 2 1313 ? 175.453 165.392 179.526 1.00 121.88 1309 LEU B N 1
ATOM 4619 C CA . LEU B 2 1313 ? 176.765 165.254 178.899 1.00 122.68 1309 LEU B CA 1
ATOM 4620 C C . LEU B 2 1313 ? 177.843 165.994 179.681 1.00 125.00 1309 LEU B C 1
ATOM 4621 O O . LEU B 2 1313 ? 178.967 165.497 179.817 1.00 126.02 1309 LEU B O 1
ATOM 4626 N N . ASP B 2 1314 ? 177.528 167.179 180.201 1.00 132.39 1310 ASP B N 1
ATOM 4627 C CA . ASP B 2 1314 ? 178.493 167.920 181.002 1.00 134.71 1310 ASP B CA 1
ATOM 4628 C C . ASP B 2 1314 ? 178.566 167.422 182.440 1.00 135.85 1310 ASP B C 1
ATOM 4629 O O . ASP B 2 1314 ? 179.524 167.755 183.146 1.00 137.86 1310 ASP B O 1
ATOM 4634 N N . ASP B 2 1315 ? 177.590 166.624 182.877 1.00 146.78 1311 ASP B N 1
ATOM 4635 C CA . ASP B 2 1315 ? 177.545 166.056 184.225 1.00 147.74 1311 ASP B CA 1
ATOM 4636 C C . ASP B 2 1315 ? 177.489 167.156 185.288 1.00 149.88 1311 ASP B C 1
ATOM 4637 O O . ASP B 2 1315 ? 178.366 167.281 186.145 1.00 151.66 1311 ASP B O 1
ATOM 4642 N N . LYS B 2 1316 ? 176.428 167.956 185.216 1.00 147.52 1312 LYS B N 1
ATOM 4643 C CA . LYS B 2 1316 ? 176.139 168.981 186.219 1.00 149.45 1312 LYS B CA 1
ATOM 4644 C C . LYS B 2 1316 ? 175.102 168.399 187.174 1.00 149.09 1312 LYS B C 1
ATOM 4645 O O . LYS B 2 1316 ? 173.897 168.499 186.945 1.00 148.07 1312 LYS B O 1
ATOM 4651 N N . ARG B 2 1317 ? 175.580 167.796 188.264 1.00 147.79 1313 ARG B N 1
ATOM 4652 C CA . ARG B 2 1317 ? 174.682 167.132 189.202 1.00 147.51 1313 ARG B CA 1
ATOM 4653 C C . ARG B 2 1317 ? 173.804 168.111 189.970 1.00 147.96 1313 ARG B C 1
ATOM 4654 O O . ARG B 2 1317 ? 172.867 167.679 190.650 1.00 146.93 1313 ARG B O 1
ATOM 4662 N N . GLU B 2 1318 ? 174.085 169.412 189.888 1.00 191.49 1314 GLU B N 1
ATOM 4663 C CA . GLU B 2 1318 ? 173.250 170.388 190.577 1.00 192.18 1314 GLU B CA 1
ATOM 4664 C C . GLU B 2 1318 ? 172.007 170.734 189.767 1.00 190.27 1314 GLU B C 1
ATOM 4665 O O . GLU B 2 1318 ? 170.905 170.808 190.320 1.00 190.07 1314 GLU B O 1
ATOM 4671 N N . ASP B 2 1319 ? 172.163 170.947 188.459 1.00 123.53 1315 ASP B N 1
ATOM 4672 C CA . ASP B 2 1319 ? 171.022 171.241 187.603 1.00 121.87 1315 ASP B CA 1
ATOM 4673 C C . ASP B 2 1319 ? 170.237 169.994 187.226 1.00 119.93 1315 ASP B C 1
ATOM 4674 O O . ASP B 2 1319 ? 169.094 170.112 186.766 1.00 118.89 1315 ASP B O 1
ATOM 4679 N N . LEU B 2 1320 ? 170.825 168.809 187.403 1.00 140.75 1316 LEU B N 1
ATOM 4680 C CA . LEU B 2 1320 ? 170.152 167.580 187.000 1.00 138.89 1316 LEU B CA 1
ATOM 4681 C C . LEU B 2 1320 ? 168.920 167.304 187.851 1.00 138.83 1316 LEU B C 1
ATOM 4682 O O . LEU B 2 1320 ? 167.928 166.782 187.338 1.00 137.32 1316 LEU B O 1
ATOM 4687 N N . SER B 2 1321 ? 168.956 167.645 189.140 1.00 127.46 1317 SER B N 1
ATOM 4688 C CA . SER B 2 1321 ? 167.779 167.457 189.984 1.00 127.72 1317 SER B CA 1
ATOM 4689 C C . SER B 2 1321 ? 166.624 168.344 189.533 1.00 127.26 1317 SER B C 1
ATOM 4690 O O . SER B 2 1321 ? 165.470 167.900 189.477 1.00 126.36 1317 SER B O 1
ATOM 4693 N N . ILE B 2 1322 ? 166.917 169.604 189.205 1.00 128.11 1318 ILE B N 1
ATOM 4694 C CA . ILE B 2 1322 ? 165.877 170.510 188.729 1.00 127.88 1318 ILE B CA 1
ATOM 4695 C C . ILE B 2 1322 ? 165.341 170.044 187.381 1.00 125.74 1318 ILE B C 1
ATOM 4696 O O . ILE B 2 1322 ? 164.132 170.096 187.123 1.00 125.02 1318 ILE B O 1
ATOM 4701 N N . ILE B 2 1323 ? 166.227 169.571 186.505 1.00 109.07 1319 ILE B N 1
ATOM 4702 C CA . ILE B 2 1323 ? 165.783 169.034 185.223 1.00 107.15 1319 ILE B CA 1
ATOM 4703 C C . ILE B 2 1323 ? 164.876 167.827 185.433 1.00 105.76 1319 ILE B C 1
ATOM 4704 O O . ILE B 2 1323 ? 163.840 167.686 184.772 1.00 104.49 1319 ILE B O 1
ATOM 4709 N N . LEU B 2 1324 ? 165.250 166.940 186.359 1.00 92.89 1320 LEU B N 1
ATOM 4710 C CA . LEU B 2 1324 ? 164.446 165.756 186.634 1.00 91.40 1320 LEU B CA 1
ATOM 4711 C C . LEU B 2 1324 ? 163.072 166.129 187.172 1.00 92.00 1320 LEU B C 1
ATOM 4712 O O . LEU B 2 1324 ? 162.061 165.546 186.764 1.00 90.10 1320 LEU B O 1
ATOM 4717 N N . GLU B 2 1325 ? 163.010 167.095 188.091 1.00 172.55 1321 GLU B N 1
ATOM 4718 C CA . GLU B 2 1325 ? 161.712 167.469 188.644 1.00 173.19 1321 GLU B CA 1
ATOM 4719 C C . GLU B 2 1325 ? 160.854 168.184 187.606 1.00 172.19 1321 GLU B C 1
ATOM 4720 O O . GLU B 2 1325 ? 159.623 168.081 187.637 1.00 171.67 1321 GLU B O 1
ATOM 4726 N N . GLU B 2 1326 ? 161.480 168.911 186.674 1.00 153.70 1322 GLU B N 1
ATOM 4727 C CA . GLU B 2 1326 ? 160.708 169.540 185.606 1.00 152.77 1322 GLU B CA 1
ATOM 4728 C C . GLU B 2 1326 ? 160.206 168.521 184.590 1.00 150.83 1322 GLU B C 1
ATOM 4729 O O . GLU B 2 1326 ? 159.119 168.694 184.028 1.00 150.22 1322 GLU B O 1
ATOM 4735 N N . LEU B 2 1327 ? 160.979 167.464 184.333 1.00 87.30 1323 LEU B N 1
ATOM 4736 C CA . LEU B 2 1327 ? 160.573 166.463 183.352 1.00 84.49 1323 LEU B CA 1
ATOM 4737 C C . LEU B 2 1327 ? 159.511 165.515 183.896 1.00 84.25 1323 LEU B C 1
ATOM 4738 O O . LEU B 2 1327 ? 158.821 164.853 183.114 1.00 82.45 1323 LEU B O 1
ATOM 4743 N N . LYS B 2 1328 ? 159.371 165.426 185.216 1.00 111.17 1324 LYS B N 1
ATOM 4744 C CA . LYS B 2 1328 ? 158.386 164.542 185.825 1.00 111.08 1324 LYS B CA 1
ATOM 4745 C C . LYS B 2 1328 ? 157.038 165.214 186.046 1.00 111.23 1324 LYS B C 1
ATOM 4746 O O . LYS B 2 1328 ? 156.126 164.571 186.574 1.00 110.40 1324 LYS B O 1
ATOM 4752 N N . ALA B 2 1329 ? 156.888 166.481 185.659 1.00 93.54 1325 ALA B N 1
ATOM 4753 C CA . ALA B 2 1329 ? 155.651 167.226 185.856 1.00 94.05 1325 ALA B CA 1
ATOM 4754 C C . ALA B 2 1329 ? 155.053 167.687 184.531 1.00 92.95 1325 ALA B C 1
ATOM 4755 O O . ALA B 2 1329 ? 154.422 168.743 184.461 1.00 93.56 1325 ALA B O 1
ATOM 4757 N N . LEU B 2 1330 ? 155.248 166.907 183.473 1.00 84.49 1326 LEU B N 1
ATOM 4758 C CA . LEU B 2 1330 ? 154.661 167.244 182.185 1.00 82.63 1326 LEU B CA 1
ATOM 4759 C C . LEU B 2 1330 ? 153.143 167.087 182.236 1.00 82.44 1326 LEU B C 1
ATOM 4760 O O . LEU B 2 1330 ? 152.635 166.148 182.857 1.00 82.09 1326 LEU B O 1
ATOM 4765 N N . PRO B 2 1331 ? 152.395 167.982 181.598 1.00 87.17 1327 PRO B N 1
ATOM 4766 C CA . PRO B 2 1331 ? 150.945 167.797 181.494 1.00 87.06 1327 PRO B CA 1
ATOM 4767 C C . PRO B 2 1331 ? 150.602 166.674 180.526 1.00 85.30 1327 PRO B C 1
ATOM 4768 O O . PRO B 2 1331 ? 151.434 166.193 179.755 1.00 84.15 1327 PRO B O 1
ATOM 4772 N N . LEU B 2 1332 ? 149.335 166.257 180.581 1.00 81.14 1328 LEU B N 1
ATOM 4773 C CA . LEU B 2 1332 ? 148.890 165.102 179.806 1.00 79.17 1328 LEU B CA 1
ATOM 4774 C C . LEU B 2 1332 ? 148.993 165.354 178.307 1.00 77.23 1328 LEU B C 1
ATOM 4775 O O . LEU B 2 1332 ? 149.323 164.442 177.540 1.00 75.12 1328 LEU B O 1
ATOM 4780 N N . SER B 2 1333 ? 148.702 166.580 177.868 1.00 82.08 1329 SER B N 1
ATOM 4781 C CA . SER B 2 1333 ? 148.753 166.884 176.441 1.00 81.04 1329 SER B CA 1
ATOM 4782 C C . SER B 2 1333 ? 150.161 166.707 175.886 1.00 80.20 1329 SER B C 1
ATOM 4783 O O . SER B 2 1333 ? 150.341 166.147 174.797 1.00 78.84 1329 SER B O 1
ATOM 4786 N N . LYS B 2 1334 ? 151.172 167.168 176.625 1.00 75.50 1330 LYS B N 1
ATOM 4787 C CA . LYS B 2 1334 ? 152.549 167.011 176.171 1.00 74.14 1330 LYS B CA 1
ATOM 4788 C C . LYS B 2 1334 ? 152.964 165.546 176.126 1.00 72.44 1330 LYS B C 1
ATOM 4789 O O . LYS B 2 1334 ? 153.752 165.155 175.258 1.00 70.71 1330 LYS B O 1
ATOM 4795 N N . GLN B 2 1335 ? 152.455 164.725 177.049 1.00 99.32 1331 GLN B N 1
ATOM 4796 C CA . GLN B 2 1335 ? 152.727 163.294 176.987 1.00 98.36 1331 GLN B CA 1
ATOM 4797 C C . GLN B 2 1335 ? 152.034 162.642 175.799 1.00 96.78 1331 GLN B C 1
ATOM 4798 O O . GLN B 2 1335 ? 152.566 161.688 175.222 1.00 95.83 1331 GLN B O 1
ATOM 4804 N N . ILE B 2 1336 ? 150.848 163.128 175.430 1.00 69.81 1332 ILE B N 1
ATOM 4805 C CA . ILE B 2 1336 ? 150.175 162.611 174.242 1.00 68.11 1332 ILE B CA 1
ATOM 4806 C C . ILE B 2 1336 ? 150.962 162.963 172.986 1.00 66.75 1332 ILE B C 1
ATOM 4807 O O . ILE B 2 1336 ? 151.124 162.131 172.086 1.00 65.09 1332 ILE B O 1
ATOM 4812 N N . ILE B 2 1337 ? 151.457 164.200 172.898 1.00 67.63 1333 ILE B N 1
ATOM 4813 C CA . ILE B 2 1337 ? 152.235 164.601 171.727 1.00 66.73 1333 ILE B CA 1
ATOM 4814 C C . ILE B 2 1337 ? 153.543 163.820 171.653 1.00 65.73 1333 ILE B C 1
ATOM 4815 O O . ILE B 2 1337 ? 153.978 163.416 170.569 1.00 64.63 1333 ILE B O 1
ATOM 4820 N N . ASP B 2 1338 ? 154.186 163.590 172.797 1.00 70.93 1334 ASP B N 1
ATOM 4821 C CA . ASP B 2 1338 ? 155.450 162.854 172.848 1.00 70.56 1334 ASP B CA 1
ATOM 4822 C C . ASP B 2 1338 ? 155.167 161.370 172.632 1.00 69.26 1334 ASP B C 1
ATOM 4823 O O . ASP B 2 1338 ? 155.163 160.558 173.560 1.00 69.15 1334 ASP B O 1
ATOM 4828 N N . LYS B 2 1339 ? 154.930 161.011 171.373 1.00 62.66 1335 LYS B N 1
ATOM 4829 C CA . LYS B 2 1339 ? 154.593 159.641 171.015 1.00 61.28 1335 LYS B CA 1
ATOM 4830 C C . LYS B 2 1339 ? 155.812 158.756 170.792 1.00 60.97 1335 LYS B C 1
ATOM 4831 O O . LYS B 2 1339 ? 155.650 157.547 170.603 1.00 60.75 1335 LYS B O 1
ATOM 4837 N N . HIS B 2 1340 ? 157.019 159.319 170.806 1.00 123.09 1336 HIS B N 1
ATOM 4838 C CA . HIS B 2 1340 ? 158.239 158.537 170.665 1.00 122.28 1336 HIS B CA 1
ATOM 4839 C C . HIS B 2 1340 ? 159.007 158.403 171.971 1.00 123.15 1336 HIS B C 1
ATOM 4840 O O . HIS B 2 1340 ? 160.092 157.813 171.977 1.00 122.58 1336 HIS B O 1
ATOM 4847 N N . LYS B 2 1341 ? 158.478 158.948 173.068 1.00 66.09 1337 LYS B N 1
ATOM 4848 C CA . LYS B 2 1341 ? 158.947 158.657 174.424 1.00 67.08 1337 LYS B CA 1
ATOM 4849 C C . LYS B 2 1341 ? 160.396 159.094 174.642 1.00 67.65 1337 LYS B C 1
ATOM 4850 O O . LYS B 2 1341 ? 161.239 158.323 175.104 1.00 67.52 1337 LYS B O 1
ATOM 4856 N N . ASP B 2 1342 ? 160.684 160.352 174.306 1.00 74.49 1338 ASP B N 1
ATOM 4857 C CA . ASP B 2 1342 ? 161.990 160.920 174.626 1.00 75.39 1338 ASP B CA 1
ATOM 4858 C C . ASP B 2 1342 ? 162.090 161.288 176.102 1.00 76.88 1338 ASP B C 1
ATOM 4859 O O . ASP B 2 1342 ? 163.140 161.090 176.729 1.00 77.49 1338 ASP B O 1
ATOM 4864 N N . ALA B 2 1343 ? 161.010 161.831 176.665 1.00 70.86 1339 ALA B N 1
ATOM 4865 C CA . ALA B 2 1343 ? 161.016 162.216 178.074 1.00 73.08 1339 ALA B CA 1
ATOM 4866 C C . ALA B 2 1343 ? 161.211 161.032 179.014 1.00 73.70 1339 ALA B C 1
ATOM 4867 O O . ALA B 2 1343 ? 162.028 161.148 179.942 1.00 75.41 1339 ALA B O 1
ATOM 4869 N N . PRO B 2 1344 ? 160.505 159.900 178.870 1.00 75.30 1340 PRO B N 1
ATOM 4870 C CA . PRO B 2 1344 ? 160.827 158.752 179.737 1.00 75.50 1340 PRO B CA 1
ATOM 4871 C C . PRO B 2 1344 ? 162.252 158.260 179.568 1.00 75.26 1340 PRO B C 1
ATOM 4872 O O . PRO B 2 1344 ? 162.879 157.836 180.546 1.00 75.90 1340 PRO B O 1
ATOM 4876 N N . TYR B 2 1345 ? 162.786 158.318 178.347 1.00 90.46 1341 TYR B N 1
ATOM 4877 C CA . TYR B 2 1345 ? 164.165 157.904 178.110 1.00 90.35 1341 TYR B CA 1
ATOM 4878 C C . TYR B 2 1345 ? 165.139 158.761 178.908 1.00 92.16 1341 TYR B C 1
ATOM 4879 O O . TYR B 2 1345 ? 165.998 158.242 179.636 1.00 93.01 1341 TYR B O 1
ATOM 4888 N N . LEU B 2 1346 ? 165.007 160.085 178.798 1.00 85.81 1342 LEU B N 1
ATOM 4889 C CA . LEU B 2 1346 ? 165.899 160.968 179.542 1.00 87.64 1342 LEU B CA 1
ATOM 4890 C C . LEU B 2 1346 ? 165.675 160.861 181.045 1.00 89.00 1342 LEU B C 1
ATOM 4891 O O . LEU B 2 1346 ? 166.636 160.957 181.818 1.00 90.22 1342 LEU B O 1
ATOM 4896 N N . ILE B 2 1347 ? 164.428 160.659 181.479 1.00 79.47 1343 ILE B N 1
ATOM 4897 C CA . ILE B 2 1347 ? 164.149 160.510 182.906 1.00 81.50 1343 ILE B CA 1
ATOM 4898 C C . ILE B 2 1347 ? 164.851 159.275 183.455 1.00 82.19 1343 ILE B C 1
ATOM 4899 O O . ILE B 2 1347 ? 165.476 159.318 184.521 1.00 84.59 1343 ILE B O 1
ATOM 4904 N N . GLU B 2 1348 ? 164.764 158.157 182.731 1.00 85.68 1344 GLU B N 1
ATOM 4905 C CA . GLU B 2 1348 ? 165.441 156.941 183.166 1.00 85.70 1344 GLU B CA 1
ATOM 4906 C C . GLU B 2 1348 ? 166.951 157.126 183.185 1.00 86.66 1344 GLU B C 1
ATOM 4907 O O . GLU B 2 1348 ? 167.628 156.660 184.110 1.00 87.98 1344 GLU B O 1
ATOM 4913 N N . GLU B 2 1349 ? 167.501 157.800 182.171 1.00 117.05 1345 GLU B N 1
ATOM 4914 C CA . GLU B 2 1349 ? 168.944 158.031 182.144 1.00 118.00 1345 GLU B CA 1
ATOM 4915 C C . GLU B 2 1349 ? 169.396 158.848 183.350 1.00 120.14 1345 GLU B C 1
ATOM 4916 O O . GLU B 2 1349 ? 170.358 158.484 184.039 1.00 121.36 1345 GLU B O 1
ATOM 4922 N N . ILE B 2 1350 ? 168.702 159.953 183.631 1.00 86.29 1346 ILE B N 1
ATOM 4923 C CA . ILE B 2 1350 ? 169.070 160.791 184.769 1.00 89.14 1346 ILE B CA 1
ATOM 4924 C C . ILE B 2 1350 ? 168.913 160.021 186.073 1.00 90.98 1346 ILE B C 1
ATOM 4925 O O . ILE B 2 1350 ? 169.763 160.109 186.969 1.00 93.59 1346 ILE B O 1
ATOM 4930 N N . THR B 2 1351 ? 167.830 159.249 186.201 1.00 89.82 1347 THR B N 1
ATOM 4931 C CA . THR B 2 1351 ? 167.592 158.499 187.429 1.00 91.62 1347 THR B CA 1
ATOM 4932 C C . THR B 2 1351 ? 168.694 157.478 187.675 1.00 92.72 1347 THR B C 1
ATOM 4933 O O . THR B 2 1351 ? 169.191 157.345 188.799 1.00 95.50 1347 THR B O 1
ATOM 4937 N N . LYS B 2 1352 ? 169.100 156.748 186.633 1.00 126.73 1348 LYS B N 1
ATOM 4938 C CA . LYS B 2 1352 ? 170.133 155.737 186.834 1.00 126.94 1348 LYS B CA 1
ATOM 4939 C C . LYS B 2 1352 ? 171.503 156.368 187.037 1.00 128.49 1348 LYS B C 1
ATOM 4940 O O . LYS B 2 1352 ? 172.363 155.770 187.694 1.00 129.74 1348 LYS B O 1
ATOM 4946 N N . ARG B 2 1353 ? 171.732 157.566 186.493 1.00 137.81 1349 ARG B N 1
ATOM 4947 C CA . ARG B 2 1353 ? 173.010 158.227 186.730 1.00 139.41 1349 ARG B CA 1
ATOM 4948 C C . ARG B 2 1353 ? 173.094 158.854 188.117 1.00 141.52 1349 ARG B C 1
ATOM 4949 O O . ARG B 2 1353 ? 174.193 158.966 188.671 1.00 143.23 1349 ARG B O 1
ATOM 4957 N N . LEU B 2 1354 ? 171.966 159.265 188.695 1.00 111.04 1350 LEU B N 1
ATOM 4958 C CA . LEU B 2 1354 ? 171.993 159.928 189.997 1.00 112.98 1350 LEU B CA 1
ATOM 4959 C C . LEU B 2 1354 ? 171.879 158.943 191.160 1.00 114.09 1350 LEU B C 1
ATOM 4960 O O . LEU B 2 1354 ? 172.781 158.859 191.999 1.00 115.96 1350 LEU B O 1
ATOM 4965 N N . TYR B 2 1355 ? 170.781 158.194 191.223 1.00 169.87 1351 TYR B N 1
ATOM 4966 C CA . TYR B 2 1355 ? 170.493 157.368 192.389 1.00 170.83 1351 TYR B CA 1
ATOM 4967 C C . TYR B 2 1355 ? 171.138 155.989 192.335 1.00 170.99 1351 TYR B C 1
ATOM 4968 O O . TYR B 2 1355 ? 171.142 155.291 193.354 1.00 172.41 1351 TYR B O 1
ATOM 4977 N N . ARG B 2 1356 ? 171.680 155.587 191.185 1.00 113.69 1352 ARG B N 1
ATOM 4978 C CA . ARG B 2 1356 ? 172.383 154.310 191.042 1.00 113.72 1352 ARG B CA 1
ATOM 4979 C C . ARG B 2 1356 ? 171.514 153.132 191.481 1.00 113.08 1352 ARG B C 1
ATOM 4980 O O . ARG B 2 1356 ? 171.969 152.220 192.175 1.00 113.89 1352 ARG B O 1
ATOM 4982 N N . ASN B 2 1357 ? 170.247 153.152 191.072 1.00 150.14 1353 ASN B N 1
ATOM 4983 C CA . ASN B 2 1357 ? 169.325 152.062 191.363 1.00 149.48 1353 ASN B CA 1
ATOM 4984 C C . ASN B 2 1357 ? 168.388 151.884 190.175 1.00 147.08 1353 ASN B C 1
ATOM 4985 O O . ASN B 2 1357 ? 168.434 152.644 189.203 1.00 145.95 1353 ASN B O 1
ATOM 4990 N N . ASP B 2 1358 ? 167.535 150.868 190.258 1.00 171.69 1354 ASP B N 1
ATOM 4991 C CA . ASP B 2 1358 ? 166.580 150.565 189.191 1.00 169.49 1354 ASP B CA 1
ATOM 4992 C C . ASP B 2 1358 ? 165.239 151.258 189.422 1.00 168.76 1354 ASP B C 1
ATOM 4993 O O . ASP B 2 1358 ? 164.179 150.634 189.421 1.00 167.01 1354 ASP B O 1
ATOM 4998 N N . THR B 2 1359 ? 165.285 152.572 189.627 1.00 100.54 1355 THR B N 1
ATOM 4999 C CA . THR B 2 1359 ? 164.078 153.369 189.795 1.00 100.23 1355 THR B CA 1
ATOM 5000 C C . THR B 2 1359 ? 163.541 153.889 188.466 1.00 98.86 1355 THR B C 1
ATOM 5001 O O . THR B 2 1359 ? 162.368 154.272 188.385 1.00 97.98 1355 THR B O 1
ATOM 5005 N N . GLY B 2 1360 ? 164.353 153.853 187.410 1.00 162.44 1356 GLY B N 1
ATOM 5006 C CA . GLY B 2 1360 ? 163.959 154.402 186.126 1.00 161.20 1356 GLY B CA 1
ATOM 5007 C C . GLY B 2 1360 ? 162.928 153.588 185.373 1.00 159.18 1356 GLY B C 1
ATOM 5008 O O . GLY B 2 1360 ? 162.497 154.018 184.299 1.00 158.19 1356 GLY B O 1
ATOM 5009 N N . LYS B 2 1361 ? 162.532 152.426 185.895 1.00 102.49 1357 LYS B N 1
ATOM 5010 C CA . LYS B 2 1361 ? 161.507 151.626 185.240 1.00 100.61 1357 LYS B CA 1
ATOM 5011 C C . LYS B 2 1361 ? 160.094 152.070 185.594 1.00 100.49 1357 LYS B C 1
ATOM 5012 O O . LYS B 2 1361 ? 159.144 151.668 184.913 1.00 99.09 1357 LYS B O 1
ATOM 5018 N N . GLN B 2 1362 ? 159.934 152.890 186.635 1.00 94.27 1358 GLN B N 1
ATOM 5019 C CA . GLN B 2 1362 ? 158.603 153.326 187.043 1.00 94.43 1358 GLN B CA 1
ATOM 5020 C C . GLN B 2 1362 ? 157.967 154.237 185.999 1.00 93.34 1358 GLN B C 1
ATOM 5021 O O . GLN B 2 1362 ? 156.753 154.168 185.759 1.00 92.37 1358 GLN B O 1
ATOM 5027 N N . VAL B 2 1363 ? 158.767 155.101 185.373 1.00 80.25 1359 VAL B N 1
ATOM 5028 C CA . VAL B 2 1363 ? 158.238 155.967 184.326 1.00 78.71 1359 VAL B CA 1
ATOM 5029 C C . VAL B 2 1363 ? 157.781 155.136 183.133 1.00 76.21 1359 VAL B C 1
ATOM 5030 O O . VAL B 2 1363 ? 156.753 155.430 182.510 1.00 75.54 1359 VAL B O 1
ATOM 5034 N N . TRP B 2 1364 ? 158.514 154.066 182.817 1.00 75.06 1360 TRP B N 1
ATOM 5035 C CA . TRP B 2 1364 ? 158.091 153.175 181.744 1.00 72.73 1360 TRP B CA 1
ATOM 5036 C C . TRP B 2 1364 ? 156.828 152.414 182.120 1.00 72.62 1360 TRP B C 1
ATOM 5037 O O . TRP B 2 1364 ? 155.974 152.176 181.261 1.00 71.03 1360 TRP B O 1
ATOM 5048 N N . GLN B 2 1365 ? 156.684 152.039 183.392 1.00 74.51 1361 GLN B N 1
ATOM 5049 C CA . GLN B 2 1365 ? 155.453 151.391 183.834 1.00 74.82 1361 GLN B CA 1
ATOM 5050 C C . GLN B 2 1365 ? 154.254 152.320 183.682 1.00 74.96 1361 GLN B C 1
ATOM 5051 O O . GLN B 2 1365 ? 153.187 151.899 183.217 1.00 73.90 1361 GLN B O 1
ATOM 5057 N N . ARG B 2 1366 ? 154.408 153.590 184.062 1.00 99.08 1362 ARG B N 1
ATOM 5058 C CA . ARG B 2 1366 ? 153.293 154.525 183.920 1.00 99.71 1362 ARG B CA 1
ATOM 5059 C C . ARG B 2 1366 ? 152.985 154.806 182.452 1.00 98.38 1362 ARG B C 1
ATOM 5060 O O . ARG B 2 1366 ? 151.814 154.940 182.072 1.00 98.33 1362 ARG B O 1
ATOM 5068 N N . SER B 2 1367 ? 154.018 154.894 181.611 1.00 73.20 1363 SER B N 1
ATOM 5069 C CA . SER B 2 1367 ? 153.789 155.071 180.181 1.00 71.10 1363 SER B CA 1
ATOM 5070 C C . SER B 2 1367 ? 153.074 153.865 179.584 1.00 69.93 1363 SER B C 1
ATOM 5071 O O . SER B 2 1367 ? 152.232 154.015 178.691 1.00 69.26 1363 SER B O 1
ATOM 5074 N N . ALA B 2 1368 ? 153.408 152.660 180.051 1.00 69.89 1364 ALA B N 1
ATOM 5075 C CA . ALA B 2 1368 ? 152.708 151.463 179.597 1.00 68.71 1364 ALA B CA 1
ATOM 5076 C C . ALA B 2 1368 ? 151.256 151.471 180.043 1.00 69.78 1364 ALA B C 1
ATOM 5077 O O . ALA B 2 1368 ? 150.369 151.053 179.293 1.00 68.88 1364 ALA B O 1
ATOM 5079 N N . TYR B 2 1369 ? 150.996 151.925 181.267 1.00 71.90 1365 TYR B N 1
ATOM 5080 C CA . TYR B 2 1369 ? 149.617 152.014 181.729 1.00 73.32 1365 TYR B CA 1
ATOM 5081 C C . TYR B 2 1369 ? 148.816 152.998 180.887 1.00 72.75 1365 TYR B C 1
ATOM 5082 O O . TYR B 2 1369 ? 147.672 152.717 180.512 1.00 72.97 1365 TYR B O 1
ATOM 5091 N N . PHE B 2 1370 ? 149.400 154.158 180.573 1.00 72.16 1366 PHE B N 1
ATOM 5092 C CA . PHE B 2 1370 ? 148.667 155.160 179.803 1.00 71.90 1366 PHE B CA 1
ATOM 5093 C C . PHE B 2 1370 ? 148.563 154.775 178.331 1.00 69.68 1366 PHE B C 1
ATOM 5094 O O . PHE B 2 1370 ? 147.517 154.979 177.706 1.00 69.59 1366 PHE B O 1
ATOM 5102 N N . PHE B 2 1371 ? 149.630 154.220 177.759 1.00 68.09 1367 PHE B N 1
ATOM 5103 C CA . PHE B 2 1371 ? 149.687 153.878 176.337 1.00 66.07 1367 PHE B CA 1
ATOM 5104 C C . PHE B 2 1371 ? 150.144 152.432 176.192 1.00 65.07 1367 PHE B C 1
ATOM 5105 O O . PHE B 2 1371 ? 151.309 152.166 175.870 1.00 63.93 1367 PHE B O 1
ATOM 5113 N N . PRO B 2 1372 ? 149.248 151.467 176.421 1.00 65.66 1368 PRO B N 1
ATOM 5114 C CA . PRO B 2 1372 ? 149.664 150.055 176.371 1.00 65.13 1368 PRO B CA 1
ATOM 5115 C C . PRO B 2 1372 ? 149.984 149.545 174.975 1.00 63.15 1368 PRO B C 1
ATOM 5116 O O . PRO B 2 1372 ? 150.668 148.522 174.857 1.00 62.73 1368 PRO B O 1
ATOM 5120 N N . ASN B 2 1373 ? 149.521 150.213 173.919 1.00 69.82 1369 ASN B N 1
ATOM 5121 C CA . ASN B 2 1373 ? 149.741 149.762 172.550 1.00 68.47 1369 ASN B CA 1
ATOM 5122 C C . ASN B 2 1373 ? 150.841 150.550 171.845 1.00 68.57 1369 ASN B C 1
ATOM 5123 O O . ASN B 2 1373 ? 150.757 150.786 170.636 1.00 67.66 1369 ASN B O 1
ATOM 5128 N N . ASN B 2 1374 ? 151.871 150.965 172.573 1.00 78.98 1370 ASN B N 1
ATOM 5129 C CA . ASN B 2 1374 ? 152.988 151.696 171.992 1.00 79.05 1370 ASN B CA 1
ATOM 5130 C C . ASN B 2 1374 ? 154.211 150.790 171.937 1.00 78.23 1370 ASN B C 1
ATOM 5131 O O . ASN B 2 1374 ? 154.539 150.121 172.921 1.00 78.61 1370 ASN B O 1
ATOM 5136 N N . LEU B 2 1375 ? 154.876 150.770 170.780 1.00 70.22 1371 LEU B N 1
ATOM 5137 C CA . LEU B 2 1375 ? 156.006 149.867 170.587 1.00 69.26 1371 LEU B CA 1
ATOM 5138 C C . LEU B 2 1375 ? 157.216 150.292 171.411 1.00 70.16 1371 LEU B C 1
ATOM 5139 O O . LEU B 2 1375 ? 157.925 149.443 171.962 1.00 70.32 1371 LEU B O 1
ATOM 5144 N N . LYS B 2 1376 ? 157.472 151.599 171.502 1.00 90.22 1372 LYS B N 1
ATOM 5145 C CA . LYS B 2 1376 ? 158.645 152.086 172.219 1.00 91.02 1372 LYS B CA 1
ATOM 5146 C C . LYS B 2 1376 ? 158.566 151.828 173.717 1.00 92.13 1372 LYS B C 1
ATOM 5147 O O . LYS B 2 1376 ? 159.607 151.772 174.379 1.00 92.52 1372 LYS B O 1
ATOM 5153 N N . VAL B 2 1377 ? 157.361 151.672 174.263 1.00 80.04 1373 VAL B N 1
ATOM 5154 C CA . VAL B 2 1377 ? 157.206 151.560 175.709 1.00 81.14 1373 VAL B CA 1
ATOM 5155 C C . VAL B 2 1377 ? 157.643 150.186 176.206 1.00 80.50 1373 VAL B C 1
ATOM 5156 O O . VAL B 2 1377 ? 158.300 150.068 177.247 1.00 81.15 1373 VAL B O 1
ATOM 5160 N N . TRP B 2 1378 ? 157.295 149.130 175.477 1.00 63.33 1374 TRP B N 1
ATOM 5161 C CA . TRP B 2 1378 ? 157.484 147.765 175.950 1.00 62.67 1374 TRP B CA 1
ATOM 5162 C C . TRP B 2 1378 ? 158.910 147.258 175.782 1.00 62.27 1374 TRP B C 1
ATOM 5163 O O . TRP B 2 1378 ? 159.200 146.133 176.198 1.00 62.84 1374 TRP B O 1
ATOM 5174 N N . GLU B 2 1379 ? 159.802 148.051 175.187 1.00 102.72 1375 GLU B N 1
ATOM 5175 C CA . GLU B 2 1379 ? 161.177 147.601 174.989 1.00 102.35 1375 GLU B CA 1
ATOM 5176 C C . GLU B 2 1379 ? 161.877 147.344 176.318 1.00 103.62 1375 GLU B C 1
ATOM 5177 O O . GLU B 2 1379 ? 162.613 146.360 176.458 1.00 103.39 1375 GLU B O 1
ATOM 5183 N N . ARG B 2 1380 ? 161.665 148.215 177.304 1.00 95.35 1376 ARG B N 1
ATOM 5184 C CA . ARG B 2 1380 ? 162.333 148.091 178.593 1.00 96.76 1376 ARG B CA 1
ATOM 5185 C C . ARG B 2 1380 ? 161.603 147.181 179.573 1.00 96.99 1376 ARG B C 1
ATOM 5186 O O . ARG B 2 1380 ? 162.195 146.795 180.585 1.00 97.25 1376 ARG B O 1
ATOM 5194 N N . LEU B 2 1381 ? 160.345 146.829 179.307 1.00 69.93 1377 LEU B N 1
ATOM 5195 C CA . LEU B 2 1381 ? 159.540 146.072 180.262 1.00 70.58 1377 LEU B CA 1
ATOM 5196 C C . LEU B 2 1381 ? 159.464 144.589 179.913 1.00 69.56 1377 LEU B C 1
ATOM 5197 O O . LEU B 2 1381 ? 159.840 143.739 180.724 1.00 70.09 1377 LEU B O 1
ATOM 5202 N N . ASP B 2 1382 ? 158.977 144.262 178.718 1.00 78.26 1378 ASP B N 1
ATOM 5203 C CA . ASP B 2 1382 ? 158.827 142.870 178.313 1.00 77.37 1378 ASP B CA 1
ATOM 5204 C C . ASP B 2 1382 ? 158.957 142.776 176.803 1.00 75.71 1378 ASP B C 1
ATOM 5205 O O . ASP B 2 1382 ? 158.251 143.478 176.074 1.00 75.32 1378 ASP B O 1
ATOM 5210 N N . LYS B 2 1383 ? 159.851 141.904 176.340 1.00 85.74 1379 LYS B N 1
ATOM 5211 C CA . LYS B 2 1383 ? 160.091 141.744 174.913 1.00 84.08 1379 LYS B CA 1
ATOM 5212 C C . LYS B 2 1383 ? 159.135 140.764 174.250 1.00 83.11 1379 LYS B C 1
ATOM 5213 O O . LYS B 2 1383 ? 158.906 140.870 173.041 1.00 82.14 1379 LYS B O 1
ATOM 5219 N N . ASN B 2 1384 ? 158.572 139.817 175.005 1.00 76.50 1380 ASN B N 1
ATOM 5220 C CA . ASN B 2 1384 ? 157.551 138.940 174.440 1.00 75.67 1380 ASN B CA 1
ATOM 5221 C C . ASN B 2 1384 ? 156.300 139.723 174.063 1.00 76.05 1380 ASN B C 1
ATOM 5222 O O . ASN B 2 1384 ? 155.716 139.494 172.998 1.00 74.93 1380 ASN B O 1
ATOM 5227 N N . ILE B 2 1385 ? 155.870 140.648 174.924 1.00 61.12 1381 ILE B N 1
ATOM 5228 C CA . ILE B 2 1385 ? 154.731 141.500 174.592 1.00 60.62 1381 ILE B CA 1
ATOM 5229 C C . ILE B 2 1385 ? 155.067 142.390 173.405 1.00 59.47 1381 ILE B C 1
ATOM 5230 O O . ILE B 2 1385 ? 154.252 142.571 172.494 1.00 58.87 1381 ILE B O 1
ATOM 5235 N N . GLN B 2 1386 ? 156.279 142.950 173.391 1.00 66.25 1382 GLN B N 1
ATOM 5236 C CA . GLN B 2 1386 ? 156.689 143.817 172.292 1.00 65.43 1382 GLN B CA 1
ATOM 5237 C C . GLN B 2 1386 ? 156.680 143.072 170.962 1.00 63.55 1382 GLN B C 1
ATOM 5238 O O . GLN B 2 1386 ? 156.291 143.633 169.932 1.00 62.60 1382 GLN B O 1
ATOM 5244 N N . ARG B 2 1387 ? 157.116 141.810 170.962 1.00 67.39 1383 ARG B N 1
ATOM 5245 C CA . ARG B 2 1387 ? 157.100 141.023 169.733 1.00 65.31 1383 ARG B CA 1
ATOM 5246 C C . ARG B 2 1387 ? 155.676 140.756 169.258 1.00 64.90 1383 ARG B C 1
ATOM 5247 O O . ARG B 2 1387 ? 155.387 140.860 168.060 1.00 63.36 1383 ARG B O 1
ATOM 5255 N N . ARG B 2 1388 ? 154.772 140.413 170.180 1.00 66.91 1384 ARG B N 1
ATOM 5256 C CA . ARG B 2 1388 ? 153.395 140.113 169.798 1.00 66.83 1384 ARG B CA 1
ATOM 5257 C C . ARG B 2 1388 ? 152.636 141.363 169.374 1.00 67.03 1384 ARG B C 1
ATOM 5258 O O . ARG B 2 1388 ? 151.732 141.282 168.537 1.00 66.23 1384 ARG B O 1
ATOM 5266 N N . ILE B 2 1389 ? 152.978 142.520 169.946 1.00 56.21 1385 ILE B N 1
ATOM 5267 C CA . ILE B 2 1389 ? 152.274 143.759 169.638 1.00 55.89 1385 ILE B CA 1
ATOM 5268 C C . ILE B 2 1389 ? 152.474 144.183 168.186 1.00 54.63 1385 ILE B C 1
ATOM 5269 O O . ILE B 2 1389 ? 151.601 144.839 167.610 1.00 54.35 1385 ILE B O 1
ATOM 5274 N N . ALA B 2 1390 ? 153.587 143.797 167.560 1.00 65.57 1386 ALA B N 1
ATOM 5275 C CA . ALA B 2 1390 ? 153.886 144.189 166.188 1.00 63.72 1386 ALA B CA 1
ATOM 5276 C C . ALA B 2 1390 ? 153.982 142.998 165.238 1.00 61.92 1386 ALA B C 1
ATOM 5277 O O . ALA B 2 1390 ? 154.770 143.036 164.289 1.00 60.50 1386 ALA B O 1
ATOM 5279 N N . SER B 2 1391 ? 153.197 141.945 165.464 1.00 83.80 1387 SER B N 1
ATOM 5280 C CA . SER B 2 1391 ? 153.355 140.715 164.693 1.00 82.41 1387 SER B CA 1
ATOM 5281 C C . SER B 2 1391 ? 152.429 140.648 163.479 1.00 81.51 1387 SER B C 1
ATOM 5282 O O . SER B 2 1391 ? 152.898 140.540 162.342 1.00 80.20 1387 SER B O 1
ATOM 5285 N N . ASN B 2 1392 ? 151.119 140.706 163.702 1.00 130.14 1388 ASN B N 1
ATOM 5286 C CA . ASN B 2 1392 ? 150.131 140.429 162.664 1.00 129.53 1388 ASN B CA 1
ATOM 5287 C C . ASN B 2 1392 ? 149.465 141.700 162.145 1.00 129.22 1388 ASN B C 1
ATOM 5288 O O . ASN B 2 1392 ? 148.266 141.719 161.863 1.00 128.90 1388 ASN B O 1
ATOM 5293 N N . GLY B 2 1393 ? 150.234 142.773 162.005 1.00 63.64 1389 GLY B N 1
ATOM 5294 C CA . GLY B 2 1393 ? 149.695 144.031 161.538 1.00 63.57 1389 GLY B CA 1
ATOM 5295 C C . GLY B 2 1393 ? 149.071 144.901 162.602 1.00 65.13 1389 GLY B C 1
ATOM 5296 O O . GLY B 2 1393 ? 148.467 145.926 162.263 1.00 65.10 1389 GLY B O 1
ATOM 5297 N N . GLN B 2 1394 ? 149.191 144.526 163.878 1.00 73.37 1390 GLN B N 1
ATOM 5298 C CA . GLN B 2 1394 ? 148.675 145.364 164.954 1.00 75.01 1390 GLN B CA 1
ATOM 5299 C C . GLN B 2 1394 ? 149.392 146.707 164.995 1.00 75.34 1390 GLN B C 1
ATOM 5300 O O . GLN B 2 1394 ? 148.776 147.742 165.276 1.00 75.78 1390 GLN B O 1
ATOM 5306 N N . ASN B 2 1395 ? 150.694 146.710 164.719 1.00 76.55 1391 ASN B N 1
ATOM 5307 C CA . ASN B 2 1395 ? 151.481 147.927 164.607 1.00 76.89 1391 ASN B CA 1
ATOM 5308 C C . ASN B 2 1395 ? 152.325 147.856 163.343 1.00 75.33 1391 ASN B C 1
ATOM 5309 O O . ASN B 2 1395 ? 152.646 146.774 162.847 1.00 74.96 1391 ASN B O 1
ATOM 5314 N N . LYS B 2 1396 ? 152.682 149.027 162.823 1.00 65.35 1392 LYS B N 1
ATOM 5315 C CA . LYS B 2 1396 ? 153.472 149.122 161.601 1.00 64.14 1392 LYS B CA 1
ATOM 5316 C C . LYS B 2 1396 ? 154.952 149.033 161.950 1.00 64.83 1392 LYS B C 1
ATOM 5317 O O . LYS B 2 1396 ? 155.479 149.887 162.672 1.00 66.16 1392 LYS B O 1
ATOM 5323 N N . VAL B 2 1397 ? 155.618 148.004 161.434 1.00 51.18 1393 VAL B N 1
ATOM 5324 C CA . VAL B 2 1397 ? 157.005 147.708 161.763 1.00 51.37 1393 VAL B CA 1
ATOM 5325 C C . VAL B 2 1397 ? 157.759 147.440 160.468 1.00 50.97 1393 VAL B C 1
ATOM 5326 O O . VAL B 2 1397 ? 157.169 147.048 159.456 1.00 50.55 1393 VAL B O 1
ATOM 5330 N N . THR B 2 1398 ? 159.069 147.666 160.495 1.00 56.73 1394 THR B N 1
ATOM 5331 C CA . THR B 2 1398 ? 159.926 147.390 159.353 1.00 56.22 1394 THR B CA 1
ATOM 5332 C C . THR B 2 1398 ? 160.574 146.016 159.496 1.00 55.12 1394 THR B C 1
ATOM 5333 O O . THR B 2 1398 ? 160.545 145.392 160.558 1.00 54.82 1394 THR B O 1
ATOM 5337 N N . ALA B 2 1399 ? 161.166 145.547 158.395 1.00 63.13 1395 ALA B N 1
ATOM 5338 C CA . ALA B 2 1399 ? 161.772 144.220 158.389 1.00 62.27 1395 ALA B CA 1
ATOM 5339 C C . ALA B 2 1399 ? 162.984 144.144 159.308 1.00 63.07 1395 ALA B C 1
ATOM 5340 O O . ALA B 2 1399 ? 163.224 143.102 159.924 1.00 62.52 1395 ALA B O 1
ATOM 5342 N N . GLU B 2 1400 ? 163.756 145.227 159.411 1.00 84.33 1396 GLU B N 1
ATOM 5343 C CA . GLU B 2 1400 ? 164.920 145.225 160.292 1.00 85.29 1396 GLU B CA 1
ATOM 5344 C C . GLU B 2 1400 ? 164.506 145.126 161.757 1.00 85.39 1396 GLU B C 1
ATOM 5345 O O . GLU B 2 1400 ? 165.101 144.363 162.529 1.00 85.10 1396 GLU B O 1
ATOM 5351 N N . GLU B 2 1401 ? 163.478 145.879 162.155 1.00 105.27 1397 GLU B N 1
ATOM 5352 C CA . GLU B 2 1401 ? 162.995 145.813 163.532 1.00 105.83 1397 GLU B CA 1
ATOM 5353 C C . GLU B 2 1401 ? 162.372 144.456 163.840 1.00 104.56 1397 GLU B C 1
ATOM 5354 O O . GLU B 2 1401 ? 162.566 143.911 164.934 1.00 104.91 1397 GLU B O 1
ATOM 5360 N N . MET B 2 140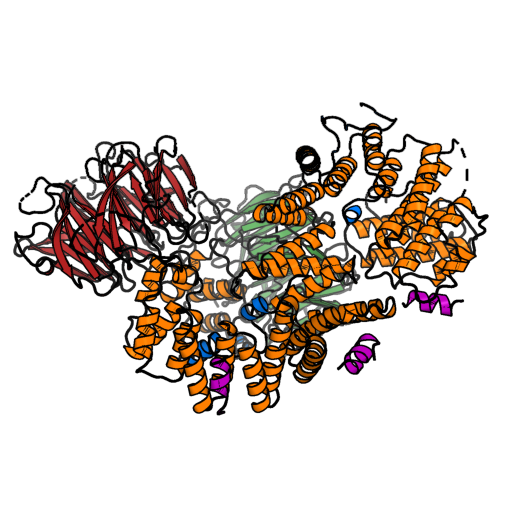2 ? 161.618 143.896 162.892 1.00 52.76 1398 MET B N 1
ATOM 5361 C CA . MET B 2 1402 ? 161.053 142.564 163.086 1.00 52.56 1398 MET B CA 1
ATOM 5362 C C . MET B 2 1402 ? 162.151 141.517 163.222 1.00 53.23 1398 MET B C 1
ATOM 5363 O O . MET B 2 1402 ? 162.053 140.604 164.050 1.00 53.71 1398 MET B O 1
ATOM 5368 N N . SER B 2 1403 ? 163.206 141.634 162.411 1.00 53.43 1399 SER B N 1
ATOM 5369 C CA . SER B 2 1403 ? 164.341 140.725 162.520 1.00 54.34 1399 SER B CA 1
ATOM 5370 C C . SER B 2 1403 ? 165.024 140.856 163.874 1.00 55.42 1399 SER B C 1
ATOM 5371 O O . SER B 2 1403 ? 165.440 139.854 164.467 1.00 56.10 1399 SER B O 1
ATOM 5374 N N . LYS B 2 1404 ? 165.161 142.086 164.372 1.00 71.04 1400 LYS B N 1
ATOM 5375 C CA . LYS B 2 1404 ? 165.732 142.285 165.701 1.00 72.42 1400 LYS B CA 1
ATOM 5376 C C . LYS B 2 1404 ? 164.869 141.635 166.775 1.00 72.44 1400 LYS B C 1
ATOM 5377 O O . LYS B 2 1404 ? 165.390 141.032 167.720 1.00 72.92 1400 LYS B O 1
ATOM 5383 N N . LEU B 2 1405 ? 163.546 141.757 166.652 1.00 56.00 1401 LEU B N 1
ATOM 5384 C CA . LEU B 2 1405 ? 162.650 141.147 167.631 1.00 56.21 1401 LEU B CA 1
ATOM 5385 C C . LEU B 2 1405 ? 162.724 139.625 167.587 1.00 56.46 1401 LEU B C 1
ATOM 5386 O O . LEU B 2 1405 ? 162.660 138.964 168.630 1.00 57.42 1401 LEU B O 1
ATOM 5391 N N . TYR B 2 1406 ? 162.839 139.049 166.388 1.00 55.74 1402 TYR B N 1
ATOM 5392 C CA . TYR B 2 1406 ? 162.915 137.595 166.266 1.00 56.06 1402 TYR B CA 1
ATOM 5393 C C . TYR B 2 1406 ? 164.183 137.044 166.908 1.00 57.47 1402 TYR B C 1
ATOM 5394 O O . TYR B 2 1406 ? 164.144 136.017 167.595 1.00 58.33 1402 TYR B O 1
ATOM 5403 N N . CYS B 2 1407 ? 165.319 137.712 166.695 1.00 57.90 1403 CYS B N 1
ATOM 5404 C CA . CYS B 2 1407 ? 166.592 137.181 167.171 1.00 59.48 1403 CYS B CA 1
ATOM 5405 C C . CYS B 2 1407 ? 166.713 137.254 168.687 1.00 60.54 1403 CYS B C 1
ATOM 5406 O O . CYS B 2 1407 ? 167.599 136.616 169.265 1.00 61.88 1403 CYS B O 1
ATOM 5409 N N . GLU B 2 1408 ? 165.843 138.013 169.346 1.00 79.99 1404 GLU B N 1
ATOM 5410 C CA . GLU B 2 1408 ? 165.898 138.167 170.793 1.00 81.46 1404 GLU B CA 1
ATOM 5411 C C . GLU B 2 1408 ? 165.161 137.061 171.538 1.00 81.53 1404 GLU B C 1
ATOM 5412 O O . GLU B 2 1408 ? 165.084 137.112 172.769 1.00 82.84 1404 GLU B O 1
ATOM 5418 N N . SER B 2 1409 ? 164.619 136.073 170.827 1.00 68.31 1405 SER B N 1
ATOM 5419 C CA . SER B 2 1409 ? 164.030 134.901 171.457 1.00 68.45 1405 SER B CA 1
ATOM 5420 C C . SER B 2 1409 ? 165.071 133.868 171.868 1.00 68.91 1405 SER B C 1
ATOM 5421 O O . SER B 2 1409 ? 164.733 132.925 172.590 1.00 69.58 1405 SER B O 1
ATOM 5424 N N . LYS B 2 1410 ? 166.315 134.017 171.409 1.00 63.46 1406 LYS B N 1
ATOM 5425 C CA . LYS B 2 1410 ? 167.477 133.274 171.890 1.00 65.30 1406 LYS B CA 1
ATOM 5426 C C . LYS B 2 1410 ? 167.421 131.782 171.584 1.00 66.02 1406 LYS B C 1
ATOM 5427 O O . LYS B 2 1410 ? 168.065 130.990 172.276 1.00 67.86 1406 LYS B O 1
ATOM 5433 N N . ASN B 2 1411 ? 166.681 131.366 170.560 1.00 85.52 1407 ASN B N 1
ATOM 5434 C CA . ASN B 2 1411 ? 166.678 129.974 170.136 1.00 85.10 1407 ASN B CA 1
ATOM 5435 C C . ASN B 2 1411 ? 166.931 129.898 168.635 1.00 83.86 1407 ASN B C 1
ATOM 5436 O O . ASN B 2 1411 ? 166.807 130.887 167.911 1.00 83.14 1407 ASN B O 1
ATOM 5441 N N . LEU B 2 1412 ? 167.299 128.697 168.181 1.00 65.61 1408 LEU B N 1
ATOM 5442 C CA . LEU B 2 1412 ? 167.819 128.532 166.827 1.00 65.24 1408 LEU B CA 1
ATOM 5443 C C . LEU B 2 1412 ? 166.775 128.864 165.766 1.00 63.32 1408 LEU B C 1
ATOM 5444 O O . LEU B 2 1412 ? 167.100 129.471 164.741 1.00 62.42 1408 LEU B O 1
ATOM 5449 N N . ARG B 2 1413 ? 165.520 128.463 165.982 1.00 64.21 1409 ARG B N 1
ATOM 5450 C CA . ARG B 2 1413 ? 164.491 128.674 164.966 1.00 62.90 1409 ARG B CA 1
ATOM 5451 C C . ARG B 2 1413 ? 164.228 130.159 164.737 1.00 62.54 1409 ARG B C 1
ATOM 5452 O O . ARG B 2 1413 ? 164.204 130.632 163.593 1.00 61.78 1409 ARG B O 1
ATOM 5460 N N . SER B 2 1414 ? 164.025 130.912 165.821 1.00 70.09 1410 SER B N 1
ATOM 5461 C CA . SER B 2 1414 ? 163.760 132.341 165.694 1.00 69.97 1410 SER B CA 1
ATOM 5462 C C . SER B 2 1414 ? 164.967 133.079 165.133 1.00 70.34 1410 SER B C 1
ATOM 5463 O O . SER B 2 1414 ? 164.816 134.012 164.337 1.00 69.98 1410 SER B O 1
ATOM 5466 N N . ILE B 2 1415 ? 166.173 132.684 165.546 1.00 60.01 1411 ILE B N 1
ATOM 5467 C CA . ILE B 2 1415 ? 167.384 133.316 165.032 1.00 60.38 1411 ILE B CA 1
ATOM 5468 C C . ILE B 2 1415 ? 167.530 133.051 163.539 1.00 59.92 1411 ILE B C 1
ATOM 5469 O O . ILE B 2 1415 ? 167.916 133.940 162.771 1.00 59.49 1411 ILE B O 1
ATOM 5474 N N . GLN B 2 1416 ? 167.216 131.829 163.104 1.00 61.46 1412 GLN B N 1
ATOM 5475 C CA . GLN B 2 1416 ? 167.252 131.515 161.679 1.00 60.78 1412 GLN B CA 1
ATOM 5476 C C . GLN B 2 1416 ? 166.238 132.345 160.905 1.00 59.81 1412 GLN B C 1
ATOM 5477 O O . GLN B 2 1416 ? 166.543 132.855 159.823 1.00 59.73 1412 GLN B O 1
ATOM 5483 N N . ARG B 2 1417 ? 165.027 132.493 161.445 1.00 72.83 1413 ARG B N 1
ATOM 5484 C CA . ARG B 2 1417 ? 164.019 133.318 160.781 1.00 72.06 1413 ARG B CA 1
ATOM 5485 C C . ARG B 2 1417 ? 164.467 134.774 160.684 1.00 72.56 1413 ARG B C 1
ATOM 5486 O O . ARG B 2 1417 ? 164.313 135.415 159.634 1.00 72.22 1413 ARG B O 1
ATOM 5494 N N . GLY B 2 1418 ? 165.032 135.310 161.767 1.00 55.99 1414 GLY B N 1
ATOM 5495 C CA . GLY B 2 1418 ? 165.486 136.690 161.752 1.00 55.77 1414 GLY B CA 1
ATOM 5496 C C . GLY B 2 1418 ? 166.645 136.919 160.802 1.00 56.16 1414 GLY B C 1
ATOM 5497 O O . GLY B 2 1418 ? 166.715 137.954 160.135 1.00 55.50 1414 GLY B O 1
ATOM 5498 N N . MET B 2 1419 ? 167.573 135.962 160.730 1.00 57.42 1415 MET B N 1
ATOM 5499 C CA . MET B 2 1419 ? 168.666 136.070 159.771 1.00 58.16 1415 MET B CA 1
ATOM 5500 C C . MET B 2 1419 ? 168.167 135.925 158.340 1.00 57.40 1415 MET B C 1
ATOM 5501 O O . MET B 2 1419 ? 168.721 136.544 157.427 1.00 57.46 1415 MET B O 1
ATOM 5506 N N . PHE B 2 1420 ? 167.133 135.112 158.121 1.00 57.82 1416 PHE B N 1
ATOM 5507 C CA . PHE B 2 1420 ? 166.538 135.021 156.794 1.00 57.21 1416 PHE B CA 1
ATOM 5508 C C . PHE B 2 1420 ? 165.903 136.343 156.387 1.00 56.93 1416 PHE B C 1
ATOM 5509 O O . PHE B 2 1420 ? 165.984 136.745 155.221 1.00 57.30 1416 PHE B O 1
ATOM 5517 N N . LEU B 2 1421 ? 165.257 137.031 157.333 1.00 54.32 1417 LEU B N 1
ATOM 5518 C CA . LEU B 2 1421 ? 164.686 138.340 157.024 1.00 53.33 1417 LEU B CA 1
ATOM 5519 C C . LEU B 2 1421 ? 165.768 139.345 156.639 1.00 53.62 1417 LEU B C 1
ATOM 5520 O O . LEU B 2 1421 ? 165.680 139.997 155.593 1.00 53.11 1417 LEU B O 1
ATOM 5525 N N . CYS B 2 1422 ? 166.798 139.486 157.474 1.00 62.37 1418 CYS B N 1
ATOM 5526 C CA . CYS B 2 1422 ? 167.873 140.453 157.250 1.00 63.77 1418 CYS B CA 1
ATOM 5527 C C . CYS B 2 1422 ? 169.224 139.771 157.414 1.00 64.81 1418 CYS B C 1
ATOM 5528 O O . CYS B 2 1422 ? 169.834 139.829 158.490 1.00 65.46 1418 CYS B O 1
ATOM 5531 N N . PRO B 2 1423 ? 169.725 139.110 156.365 1.00 57.43 1419 PRO B N 1
ATOM 5532 C CA . PRO B 2 1423 ? 171.041 138.459 156.468 1.00 59.11 1419 PRO B CA 1
ATOM 5533 C C . PRO B 2 1423 ? 172.195 139.420 156.699 1.00 60.31 1419 PRO B C 1
ATOM 5534 O O . PRO B 2 1423 ? 173.259 138.979 157.148 1.00 61.96 1419 PRO B O 1
ATOM 5538 N N . TRP B 2 1424 ? 172.029 140.707 156.406 1.00 59.70 1420 TRP B N 1
ATOM 5539 C CA . TRP B 2 1424 ? 173.084 141.690 156.607 1.00 60.98 1420 TRP B CA 1
ATOM 5540 C C . TRP B 2 1424 ? 173.120 142.244 158.025 1.00 61.14 1420 TRP B C 1
ATOM 5541 O O . TRP B 2 1424 ? 173.983 143.073 158.327 1.00 61.93 1420 TRP B O 1
ATOM 5552 N N . ASN B 2 1425 ? 172.209 141.817 158.895 1.00 64.19 1421 ASN B N 1
ATOM 5553 C CA . ASN B 2 1425 ? 172.207 142.273 160.277 1.00 65.01 1421 ASN B CA 1
ATOM 5554 C C . ASN B 2 1425 ? 173.331 141.591 161.047 1.00 65.58 1421 ASN B C 1
ATOM 5555 O O . ASN B 2 1425 ? 173.436 140.362 161.051 1.00 64.61 1421 ASN B O 1
ATOM 5560 N N . VAL B 2 1426 ? 174.170 142.396 161.702 1.00 88.26 1422 VAL B N 1
ATOM 5561 C CA . VAL B 2 1426 ? 175.335 141.864 162.403 1.00 89.28 1422 VAL B CA 1
ATOM 5562 C C . VAL B 2 1426 ? 174.909 141.014 163.595 1.00 88.44 1422 VAL B C 1
ATOM 5563 O O . VAL B 2 1426 ? 175.494 139.955 163.863 1.00 88.26 1422 VAL B O 1
ATOM 5567 N N . THR B 2 1427 ? 173.889 141.463 164.330 1.00 87.55 1423 THR B N 1
ATOM 5568 C CA . THR B 2 1427 ? 173.464 140.754 165.533 1.00 87.23 1423 THR B CA 1
ATOM 5569 C C . THR B 2 1427 ? 172.915 139.370 165.204 1.00 85.73 1423 THR B C 1
ATOM 5570 O O . THR B 2 1427 ? 173.157 138.412 165.945 1.00 85.88 1423 THR B O 1
ATOM 5574 N N . ALA B 2 1428 ? 172.172 139.246 164.102 1.00 62.95 1424 ALA B N 1
ATOM 5575 C CA . ALA B 2 1428 ? 171.636 137.944 163.712 1.00 62.26 1424 ALA B CA 1
ATOM 5576 C C . ALA B 2 1428 ? 172.751 136.954 163.401 1.00 63.74 1424 ALA B C 1
ATOM 5577 O O . ALA B 2 1428 ? 172.703 135.794 163.829 1.00 64.35 1424 ALA B O 1
ATOM 5579 N N . VAL B 2 1429 ? 173.766 137.394 162.655 1.00 68.69 1425 VAL B N 1
ATOM 5580 C CA . VAL B 2 1429 ? 174.876 136.511 162.317 1.00 69.49 1425 VAL B CA 1
ATOM 5581 C C . VAL B 2 1429 ? 175.669 136.148 163.565 1.00 70.67 1425 VAL B C 1
ATOM 5582 O O . VAL B 2 1429 ? 176.109 135.003 163.721 1.00 70.68 1425 VAL B O 1
ATOM 5586 N N . LYS B 2 1430 ? 175.860 137.107 164.476 1.00 68.85 1426 LYS B N 1
ATOM 5587 C CA . LYS B 2 1430 ? 176.550 136.802 165.727 1.00 70.79 1426 LYS B CA 1
ATOM 5588 C C . LYS B 2 1430 ? 175.779 135.777 166.550 1.00 70.22 1426 LYS B C 1
ATOM 5589 O O . LYS B 2 1430 ? 176.371 134.845 167.106 1.00 71.79 1426 LYS B O 1
ATOM 5595 N N . ALA B 2 1431 ? 174.456 135.934 166.640 1.00 68.17 1427 ALA B N 1
ATOM 5596 C CA . ALA B 2 1431 ? 173.645 134.988 167.398 1.00 67.64 1427 ALA B CA 1
ATOM 5597 C C . ALA B 2 1431 ? 173.692 133.597 166.781 1.00 67.93 1427 ALA B C 1
ATOM 5598 O O . ALA B 2 1431 ? 173.811 132.596 167.497 1.00 68.78 1427 ALA B O 1
ATOM 5600 N N . LEU B 2 1432 ? 173.602 133.513 165.450 1.00 68.39 1428 LEU B N 1
ATOM 5601 C CA . LEU B 2 1432 ? 173.687 132.212 164.793 1.00 67.90 1428 LEU B CA 1
ATOM 5602 C C . LEU B 2 1432 ? 175.051 131.572 165.013 1.00 70.39 1428 LEU B C 1
ATOM 5603 O O . LEU B 2 1432 ? 175.148 130.359 165.231 1.00 71.38 1428 LEU B O 1
ATOM 5608 N N . ASN B 2 1433 ? 176.120 132.370 164.950 1.00 74.49 1429 ASN B N 1
ATOM 5609 C CA . ASN B 2 1433 ? 177.456 131.840 165.199 1.00 76.18 1429 ASN B CA 1
ATOM 5610 C C . ASN B 2 1433 ? 177.584 131.323 166.626 1.00 76.92 1429 ASN B C 1
ATOM 5611 O O . ASN B 2 1433 ? 178.185 130.269 166.861 1.00 77.24 1429 ASN B O 1
ATOM 5616 N N . GLU B 2 1434 ? 177.023 132.050 167.593 1.00 124.18 1430 GLU B N 1
ATOM 5617 C CA . GLU B 2 1434 ? 177.086 131.633 168.987 1.00 125.36 1430 GLU B CA 1
ATOM 5618 C C . GLU B 2 1434 ? 176.131 130.492 169.315 1.00 124.72 1430 GLU B C 1
ATOM 5619 O O . GLU B 2 1434 ? 176.258 129.894 170.388 1.00 125.85 1430 GLU B O 1
ATOM 5625 N N . CYS B 2 1435 ? 175.176 130.185 168.432 1.00 77.71 1431 CYS B N 1
ATOM 5626 C CA . CYS B 2 1435 ? 174.319 129.023 168.652 1.00 77.32 1431 CYS B CA 1
ATOM 5627 C C . CYS B 2 1435 ? 175.126 127.730 168.643 1.00 77.74 1431 CYS B C 1
ATOM 5628 O O . CYS B 2 1435 ? 174.899 126.841 169.472 1.00 77.86 1431 CYS B O 1
ATOM 5631 N N . PHE B 2 1436 ? 176.066 127.604 167.713 1.00 100.08 1432 PHE B N 1
ATOM 5632 C CA . PHE B 2 1436 ? 176.906 126.415 167.627 1.00 100.86 1432 PHE B CA 1
ATOM 5633 C C . PHE B 2 1436 ? 178.238 126.643 168.328 1.00 103.01 1432 PHE B C 1
ATOM 5634 O O . PHE B 2 1436 ? 178.691 127.777 168.474 1.00 103.42 1432 PHE B O 1
ATOM 5643 N N . SER C 3 2 ? 138.339 134.782 135.415 1.00 98.55 2 SER C N 1
ATOM 5644 C CA . SER C 3 2 ? 138.469 134.460 136.831 1.00 96.75 2 SER C CA 1
ATOM 5645 C C . SER C 3 2 ? 138.845 132.996 137.030 1.00 93.40 2 SER C C 1
ATOM 5646 O O . SER C 3 2 ? 138.037 132.099 136.790 1.00 91.08 2 SER C O 1
ATOM 5648 N N . LYS C 3 3 ? 140.077 132.762 137.470 1.00 80.40 3 LYS C N 1
ATOM 5649 C CA . LYS C 3 3 ? 140.565 131.415 137.715 1.00 78.12 3 LYS C CA 1
ATOM 5650 C C . LYS C 3 3 ? 140.249 130.985 139.141 1.00 77.94 3 LYS C C 1
ATOM 5651 O O . LYS C 3 3 ? 140.134 131.810 140.051 1.00 76.41 3 LYS C O 1
ATOM 5657 N N . VAL C 3 4 ? 140.102 129.675 139.326 1.00 74.25 4 VAL C N 1
ATOM 5658 C CA . VAL C 3 4 ? 139.770 129.088 140.618 1.00 74.35 4 VAL C CA 1
ATOM 5659 C C . VAL C 3 4 ? 140.802 128.016 140.935 1.00 72.89 4 VAL C C 1
ATOM 5660 O O . VAL C 3 4 ? 141.110 127.175 140.084 1.00 74.22 4 VAL C O 1
ATOM 5664 N N . PHE C 3 5 ? 141.336 128.048 142.153 1.00 70.46 5 PHE C N 1
ATOM 5665 C CA . PHE C 3 5 ? 142.324 127.082 142.611 1.00 69.12 5 PHE C CA 1
ATOM 5666 C C . PHE C 3 5 ? 141.762 126.323 143.803 1.00 70.20 5 PHE C C 1
ATOM 5667 O O . PHE C 3 5 ? 141.208 126.931 144.723 1.00 70.69 5 PHE C O 1
ATOM 5675 N N . ILE C 3 6 ? 141.903 124.999 143.783 1.00 70.76 6 ILE C N 1
ATOM 5676 C CA . ILE C 3 6 ? 141.365 124.131 144.822 1.00 71.97 6 ILE C CA 1
ATOM 5677 C C . ILE C 3 6 ? 142.484 123.255 145.367 1.00 70.67 6 ILE C C 1
ATOM 5678 O O . ILE C 3 6 ? 143.354 122.801 144.617 1.00 70.26 6 ILE C O 1
ATOM 5683 N N . ALA C 3 7 ? 142.468 123.035 146.679 1.00 71.72 7 ALA C N 1
ATOM 5684 C CA . ALA C 3 7 ? 143.491 122.222 147.320 1.00 72.12 7 ALA C CA 1
ATOM 5685 C C . ALA C 3 7 ? 143.354 120.757 146.921 1.00 74.21 7 ALA C C 1
ATOM 5686 O O . ALA C 3 7 ? 142.250 120.232 146.761 1.00 75.56 7 ALA C O 1
ATOM 5688 N N . THR C 3 8 ? 144.497 120.096 146.759 1.00 79.73 8 THR C N 1
ATOM 5689 C CA . THR C 3 8 ? 144.541 118.691 146.369 1.00 81.66 8 THR C CA 1
ATOM 5690 C C . THR C 3 8 ? 145.239 117.802 147.383 1.00 82.55 8 THR C C 1
ATOM 5691 O O . THR C 3 8 ? 144.798 116.673 147.608 1.00 84.55 8 THR C O 1
ATOM 5695 N N . ALA C 3 9 ? 146.319 118.274 148.003 1.00 69.34 9 ALA C N 1
ATOM 5696 C CA . ALA C 3 9 ? 147.044 117.478 148.980 1.00 69.53 9 ALA C CA 1
ATOM 5697 C C . ALA C 3 9 ? 147.733 118.402 149.971 1.00 67.35 9 ALA C C 1
ATOM 5698 O O . ALA C 3 9 ? 148.127 119.520 149.629 1.00 65.31 9 ALA C O 1
ATOM 5700 N N . ASN C 3 10 ? 147.878 117.920 151.203 1.00 82.24 10 ASN C N 1
ATOM 5701 C CA . ASN C 3 10 ? 148.519 118.668 152.274 1.00 81.67 10 ASN C CA 1
ATOM 5702 C C . ASN C 3 10 ? 149.503 117.762 152.995 1.00 83.08 10 ASN C C 1
ATOM 5703 O O . ASN C 3 10 ? 149.520 116.544 152.801 1.00 84.76 10 ASN C O 1
ATOM 5708 N N . ALA C 3 11 ? 150.332 118.378 153.835 1.00 69.21 11 ALA C N 1
ATOM 5709 C CA . ALA C 3 11 ? 151.204 117.636 154.742 1.00 70.55 11 ALA C CA 1
ATOM 5710 C C . ALA C 3 11 ? 151.584 118.579 155.875 1.00 69.65 11 ALA C C 1
ATOM 5711 O O . ALA C 3 11 ? 152.336 119.532 155.657 1.00 67.58 11 ALA C O 1
ATOM 5713 N N . GLY C 3 12 ? 151.065 118.318 157.069 1.00 65.89 12 GLY C N 1
ATOM 5714 C CA . GLY C 3 12 ? 151.363 119.148 158.216 1.00 65.35 12 GLY C CA 1
ATOM 5715 C C . GLY C 3 12 ? 152.566 118.643 158.989 1.00 65.75 12 GLY C C 1
ATOM 5716 O O . GLY C 3 12 ? 152.850 117.450 159.019 1.00 67.29 12 GLY C O 1
ATOM 5717 N N . LYS C 3 13 ? 153.269 119.582 159.623 1.00 64.64 13 LYS C N 1
ATOM 5718 C CA . LYS C 3 13 ? 154.485 119.281 160.379 1.00 65.09 13 LYS C CA 1
ATOM 5719 C C . LYS C 3 13 ? 155.480 118.500 159.525 1.00 64.85 13 LYS C C 1
ATOM 5720 O O . LYS C 3 13 ? 156.070 117.512 159.965 1.00 66.51 13 LYS C O 1
ATOM 5726 N N . ALA C 3 14 ? 155.657 118.950 158.280 1.00 62.99 14 ALA C N 1
ATOM 5727 C CA . ALA C 3 14 ? 156.536 118.248 157.352 1.00 62.76 14 ALA C CA 1
ATOM 5728 C C . ALA C 3 14 ? 157.984 118.277 157.824 1.00 62.54 14 ALA C C 1
ATOM 5729 O O . ALA C 3 14 ? 158.693 117.269 157.736 1.00 63.28 14 ALA C O 1
ATOM 5731 N N . HIS C 3 15 ? 158.440 119.418 158.328 1.00 61.78 15 HIS C N 1
ATOM 5732 C CA . HIS C 3 15 ? 159.802 119.583 158.809 1.00 61.69 15 HIS C CA 1
ATOM 5733 C C . HIS C 3 15 ? 159.786 119.958 160.286 1.00 62.64 15 HIS C C 1
ATOM 5734 O O . HIS C 3 15 ? 158.759 120.357 160.841 1.00 63.10 15 HIS C O 1
ATOM 5741 N N . ASP C 3 16 ? 160.947 119.821 160.925 1.00 76.82 16 ASP C N 1
ATOM 5742 C CA . ASP C 3 16 ? 161.095 120.190 162.326 1.00 77.68 16 ASP C CA 1
ATOM 5743 C C . ASP C 3 16 ? 161.380 121.671 162.523 1.00 75.49 16 ASP C C 1
ATOM 5744 O O . ASP C 3 16 ? 161.334 122.147 163.662 1.00 76.17 16 ASP C O 1
ATOM 5749 N N . ALA C 3 17 ? 161.672 122.406 161.453 1.00 75.04 17 ALA C N 1
ATOM 5750 C CA . ALA C 3 17 ? 161.937 123.835 161.532 1.00 73.02 17 ALA C CA 1
ATOM 5751 C C . ALA C 3 17 ? 161.242 124.510 160.355 1.00 70.81 17 ALA C C 1
ATOM 5752 O O . ALA C 3 17 ? 160.445 123.892 159.643 1.00 70.50 17 ALA C O 1
ATOM 5754 N N . ASP C 3 18 ? 161.544 125.789 160.151 1.00 84.37 18 ASP C N 1
ATOM 5755 C CA . ASP C 3 18 ? 160.899 126.553 159.092 1.00 82.51 18 ASP C CA 1
ATOM 5756 C C . ASP C 3 18 ? 161.350 126.071 157.720 1.00 81.31 18 ASP C C 1
ATOM 5757 O O . ASP C 3 18 ? 162.529 125.784 157.499 1.00 80.63 18 ASP C O 1
ATOM 5759 N N . ILE C 3 19 ? 160.401 125.991 156.793 1.00 55.11 19 ILE C N 1
ATOM 5760 C CA . ILE C 3 19 ? 160.675 125.573 155.422 1.00 54.32 19 ILE C CA 1
ATOM 5761 C C . ILE C 3 19 ? 160.854 126.836 154.589 1.00 52.01 19 ILE C C 1
ATOM 5762 O O . ILE C 3 19 ? 159.899 127.582 154.363 1.00 51.05 19 ILE C O 1
ATOM 5767 N N . PHE C 3 20 ? 162.079 127.076 154.124 1.00 57.70 20 PHE C N 1
ATOM 5768 C CA . PHE C 3 20 ? 162.410 128.348 153.496 1.00 55.25 20 PHE C CA 1
ATOM 5769 C C . PHE C 3 20 ? 162.269 128.332 151.981 1.00 53.55 20 PHE C C 1
ATOM 5770 O O . PHE C 3 20 ? 162.006 129.382 151.385 1.00 52.09 20 PHE C O 1
ATOM 5778 N N . SER C 3 21 ? 162.434 127.177 151.339 1.00 51.82 21 SER C N 1
ATOM 5779 C CA . SER C 3 21 ? 162.374 127.116 149.887 1.00 51.22 21 SER C CA 1
ATOM 5780 C C . SER C 3 21 ? 161.732 125.808 149.452 1.00 52.97 21 SER C C 1
ATOM 5781 O O . SER C 3 21 ? 161.728 124.823 150.194 1.00 54.53 21 SER C O 1
ATOM 5783 N N . VAL C 3 22 ? 161.183 125.816 148.239 1.00 48.76 22 VAL C N 1
ATOM 5784 C CA . VAL C 3 22 ? 160.603 124.631 147.623 1.00 49.90 22 VAL C CA 1
ATOM 5785 C C . VAL C 3 22 ? 160.919 124.658 146.134 1.00 49.75 22 VAL C C 1
ATOM 5786 O O . VAL C 3 22 ? 160.993 125.723 145.513 1.00 48.87 22 VAL C O 1
ATOM 5790 N N . SER C 3 23 ? 161.135 123.475 145.566 1.00 61.05 23 SER C N 1
ATOM 5791 C CA . SER C 3 23 ? 161.384 123.345 144.139 1.00 61.39 23 SER C CA 1
ATOM 5792 C C . SER C 3 23 ? 160.833 122.006 143.673 1.00 64.72 23 SER C C 1
ATOM 5793 O O . SER C 3 23 ? 160.758 121.045 144.441 1.00 66.71 23 SER C O 1
ATOM 5796 N N . ALA C 3 24 ? 160.449 121.949 142.401 1.00 53.50 24 ALA C N 1
ATOM 5797 C CA . ALA C 3 24 ? 159.803 120.766 141.856 1.00 55.47 24 ALA C CA 1
ATOM 5798 C C . ALA C 3 24 ? 160.334 120.469 140.463 1.00 56.26 24 ALA C C 1
ATOM 5799 O O . ALA C 3 24 ? 160.830 121.356 139.764 1.00 55.24 24 ALA C O 1
ATOM 5801 N N . CYS C 3 25 ? 160.225 119.202 140.072 1.00 76.06 25 CYS C N 1
ATOM 5802 C CA . CYS C 3 25 ? 160.526 118.760 138.718 1.00 76.92 25 CYS C CA 1
ATOM 5803 C C . CYS C 3 25 ? 159.420 117.802 138.291 1.00 78.19 25 CYS C C 1
ATOM 5804 O O . CYS C 3 25 ? 158.400 117.658 138.971 1.00 78.28 25 CYS C O 1
ATOM 5807 N N . ASN C 3 26 ? 159.619 117.143 137.148 1.00 98.14 26 ASN C N 1
ATOM 5808 C CA . ASN C 3 26 ? 158.605 116.225 136.640 1.00 99.36 26 ASN C CA 1
ATOM 5809 C C . ASN C 3 26 ? 158.397 115.048 137.583 1.00 100.68 26 ASN C C 1
ATOM 5810 O O . ASN C 3 26 ? 157.261 114.619 137.812 1.00 101.25 26 ASN C O 1
ATOM 5815 N N . SER C 3 27 ? 159.482 114.514 138.145 1.00 81.65 27 SER C N 1
ATOM 5816 C CA . SER C 3 27 ? 159.384 113.282 138.917 1.00 82.93 27 SER C CA 1
ATOM 5817 C C . SER C 3 27 ? 158.935 113.528 140.353 1.00 82.72 27 SER C C 1
ATOM 5818 O O . SER C 3 27 ? 158.169 112.730 140.904 1.00 83.65 27 SER C O 1
ATOM 5821 N N . PHE C 3 28 ? 159.388 114.612 140.979 1.00 76.21 28 PHE C N 1
ATOM 5822 C CA . PHE C 3 28 ? 159.110 114.797 142.396 1.00 76.18 28 PHE C CA 1
ATOM 5823 C C . PHE C 3 28 ? 159.238 116.267 142.768 1.00 74.59 28 PHE C C 1
ATOM 5824 O O . PHE C 3 28 ? 159.709 117.094 141.985 1.00 73.30 28 PHE C O 1
ATOM 5832 N N . THR C 3 29 ? 158.802 116.574 143.988 1.00 60.81 29 THR C N 1
ATOM 5833 C CA . THR C 3 29 ? 158.954 117.886 144.601 1.00 58.54 29 THR C CA 1
ATOM 5834 C C . THR C 3 29 ? 159.921 117.776 145.773 1.00 58.14 29 THR C C 1
ATOM 5835 O O . THR C 3 29 ? 159.900 116.788 146.512 1.00 59.32 29 THR C O 1
ATOM 5839 N N . VAL C 3 30 ? 160.778 118.781 145.936 1.00 56.68 30 VAL C N 1
ATOM 5840 C CA . VAL C 3 30 ? 161.785 118.788 146.990 1.00 56.45 30 VAL C CA 1
ATOM 5841 C C . VAL C 3 30 ? 161.649 120.074 147.793 1.00 54.72 30 VAL C C 1
ATOM 5842 O O . VAL C 3 30 ? 161.303 121.127 147.248 1.00 53.24 30 VAL C O 1
ATOM 5846 N N . SER C 3 31 ? 161.890 119.978 149.098 1.00 55.21 31 SER C N 1
ATOM 5847 C CA . SER C 3 31 ? 161.861 121.128 149.985 1.00 53.97 31 SER C CA 1
ATOM 5848 C C . SER C 3 31 ? 163.061 121.080 150.919 1.00 54.30 31 SER C C 1
ATOM 5849 O O . SER C 3 31 ? 163.572 120.007 151.247 1.00 55.92 31 SER C O 1
ATOM 5852 N N . CYS C 3 32 ? 163.508 122.258 151.341 1.00 55.63 32 CYS C N 1
ATOM 5853 C CA . CYS C 3 32 ? 164.617 122.397 152.271 1.00 54.98 32 CYS C CA 1
ATOM 5854 C C . CYS C 3 32 ? 164.172 123.230 153.464 1.00 54.64 32 CYS C C 1
ATOM 5855 O O . CYS C 3 32 ? 163.348 124.139 153.334 1.00 53.73 32 CYS C O 1
ATOM 5858 N N . SER C 3 33 ? 164.717 122.910 154.633 1.00 61.64 33 SER C N 1
ATOM 5859 C CA . SER C 3 33 ? 164.304 123.556 155.868 1.00 61.75 33 SER C CA 1
ATOM 5860 C C . SER C 3 33 ? 165.523 123.841 156.731 1.00 61.45 33 SER C C 1
ATOM 5861 O O . SER C 3 33 ? 166.645 123.432 156.423 1.00 60.78 33 SER C O 1
ATOM 5864 N N . GLY C 3 34 ? 165.283 124.550 157.831 1.00 55.17 34 GLY C N 1
ATOM 5865 C CA . GLY C 3 34 ? 166.321 124.940 158.757 1.00 56.01 34 GLY C CA 1
ATOM 5866 C C . GLY C 3 34 ? 166.824 123.848 159.665 1.00 58.14 34 GLY C C 1
ATOM 5867 O O . GLY C 3 34 ? 167.793 124.065 160.397 1.00 59.20 34 GLY C O 1
ATOM 5868 N N . ASP C 3 35 ? 166.194 122.676 159.649 1.00 67.79 35 ASP C N 1
ATOM 5869 C CA . ASP C 3 35 ? 166.675 121.532 160.409 1.00 69.47 35 ASP C CA 1
ATOM 5870 C C . ASP C 3 35 ? 167.712 120.719 159.648 1.00 68.59 35 ASP C C 1
ATOM 5871 O O . ASP C 3 35 ? 168.234 119.741 160.192 1.00 69.87 35 ASP C O 1
ATOM 5876 N N . GLY C 3 36 ? 168.023 121.098 158.411 1.00 88.34 36 GLY C N 1
ATOM 5877 C CA . GLY C 3 36 ? 169.100 120.471 157.677 1.00 87.50 36 GLY C CA 1
ATOM 5878 C C . GLY C 3 36 ? 168.747 119.212 156.923 1.00 88.80 36 GLY C C 1
ATOM 5879 O O . GLY C 3 36 ? 169.598 118.326 156.791 1.00 88.76 36 GLY C O 1
ATOM 5880 N N . TYR C 3 37 ? 167.522 119.100 156.418 1.00 74.42 37 TYR C N 1
ATOM 5881 C CA . TYR C 3 37 ? 167.078 117.914 155.704 1.00 76.00 37 TYR C CA 1
ATOM 5882 C C . TYR C 3 37 ? 166.561 118.286 154.324 1.00 75.13 37 TYR C C 1
ATOM 5883 O O . TYR C 3 37 ? 165.982 119.359 154.132 1.00 74.59 37 TYR C O 1
ATOM 5892 N N . LEU C 3 38 ? 166.788 117.393 153.365 1.00 60.54 38 LEU C N 1
ATOM 5893 C CA . LEU C 3 38 ? 166.210 117.488 152.032 1.00 59.48 38 LEU C CA 1
ATOM 5894 C C . LEU C 3 38 ? 165.171 116.385 151.889 1.00 60.91 38 LEU C C 1
ATOM 5895 O O . LEU C 3 38 ? 165.503 115.200 151.995 1.00 63.11 38 LEU C O 1
ATOM 5900 N N . LYS C 3 39 ? 163.921 116.768 151.648 1.00 59.90 39 LYS C N 1
ATOM 5901 C CA . LYS C 3 39 ? 162.818 115.822 151.558 1.00 61.34 39 LYS C CA 1
ATOM 5902 C C . LYS C 3 39 ? 162.288 115.790 150.134 1.00 61.07 39 LYS C C 1
ATOM 5903 O O . LYS C 3 39 ? 162.095 116.840 149.516 1.00 59.40 39 LYS C O 1
ATOM 5909 N N . VAL C 3 40 ? 162.049 114.585 149.625 1.00 63.00 40 VAL C N 1
ATOM 5910 C CA . VAL C 3 40 ? 161.572 114.366 148.265 1.00 63.46 40 VAL C CA 1
ATOM 5911 C C . VAL C 3 40 ? 160.140 113.856 148.333 1.00 64.68 40 VAL C C 1
ATOM 5912 O O . VAL C 3 40 ? 159.861 112.861 149.010 1.00 66.70 40 VAL C O 1
ATOM 5916 N N . TRP C 3 41 ? 159.234 114.540 147.636 1.00 63.69 41 TRP C N 1
ATOM 5917 C CA . TRP C 3 41 ? 157.825 114.175 147.587 1.00 64.92 41 TRP C CA 1
ATOM 5918 C C . TRP C 3 41 ? 157.468 113.751 146.171 1.00 66.07 41 TRP C C 1
ATOM 5919 O O . TRP C 3 41 ? 157.677 114.514 145.223 1.00 64.77 41 TRP C O 1
ATOM 5930 N N . ASP C 3 42 ? 156.910 112.551 146.034 1.00 80.49 42 ASP C N 1
ATOM 5931 C CA . ASP C 3 42 ? 156.581 112.016 144.718 1.00 80.71 42 ASP C CA 1
ATOM 5932 C C . ASP C 3 42 ? 155.438 112.800 144.082 1.00 79.59 42 ASP C C 1
ATOM 5933 O O . ASP C 3 42 ? 154.402 113.032 144.713 1.00 79.39 42 ASP C O 1
ATOM 5938 N N . ASN C 3 43 ? 155.626 113.209 142.825 1.00 69.62 43 ASN C N 1
ATOM 5939 C CA . ASN C 3 43 ? 154.560 113.892 142.099 1.00 68.75 43 ASN C CA 1
ATOM 5940 C C . ASN C 3 43 ? 153.488 112.928 141.610 1.00 71.39 43 ASN C C 1
ATOM 5941 O O . ASN C 3 43 ? 152.312 113.300 141.544 1.00 71.81 43 ASN C O 1
ATOM 5946 N N . LYS C 3 44 ? 153.866 111.700 141.258 1.00 84.34 44 LYS C N 1
ATOM 5947 C CA . LYS C 3 44 ? 152.912 110.716 140.748 1.00 86.26 44 LYS C CA 1
ATOM 5948 C C . LYS C 3 44 ? 152.227 110.019 141.924 1.00 87.58 44 LYS C C 1
ATOM 5949 O O . LYS C 3 44 ? 152.422 108.836 142.203 1.00 88.87 44 LYS C O 1
ATOM 5955 N N . LEU C 3 45 ? 151.401 110.798 142.614 1.00 99.45 45 LEU C N 1
ATOM 5956 C CA . LEU C 3 45 ? 150.673 110.344 143.790 1.00 100.55 45 LEU C CA 1
ATOM 5957 C C . LEU C 3 45 ? 149.216 110.112 143.415 1.00 101.47 45 LEU C C 1
ATOM 5958 O O . LEU C 3 45 ? 148.575 110.989 142.827 1.00 100.88 45 LEU C O 1
ATOM 5963 N N . LEU C 3 46 ? 148.700 108.933 143.750 1.00 127.13 46 LEU C N 1
ATOM 5964 C CA . LEU C 3 46 ? 147.324 108.605 143.419 1.00 128.22 46 LEU C CA 1
ATOM 5965 C C . LEU C 3 46 ? 146.356 109.423 144.269 1.00 128.19 46 LEU C C 1
ATOM 5966 O O . LEU C 3 46 ? 146.714 109.978 145.312 1.00 128.14 46 LEU C O 1
ATOM 5971 N N . ASP C 3 47 ? 145.113 109.501 143.801 1.00 142.84 47 ASP C N 1
ATOM 5972 C CA . ASP C 3 47 ? 144.089 110.244 144.521 1.00 142.55 47 ASP C CA 1
ATOM 5973 C C . ASP C 3 47 ? 143.797 109.587 145.866 1.00 142.89 47 ASP C C 1
ATOM 5974 O O . ASP C 3 47 ? 143.832 108.361 146.005 1.00 144.30 47 ASP C O 1
ATOM 5976 N N . ASN C 3 48 ? 143.505 110.427 146.862 1.00 162.06 48 ASN C N 1
ATOM 5977 C CA . ASN C 3 48 ? 143.224 109.977 148.226 1.00 162.44 48 ASN C CA 1
ATOM 5978 C C . ASN C 3 48 ? 144.381 109.160 148.796 1.00 162.98 48 ASN C C 1
ATOM 5979 O O . ASN C 3 48 ? 144.181 108.117 149.422 1.00 164.25 48 ASN C O 1
ATOM 5981 N N . GLU C 3 49 ? 145.604 109.636 148.575 1.00 92.20 49 GLU C N 1
ATOM 5982 C CA . GLU C 3 49 ? 146.802 109.019 149.121 1.00 92.38 49 GLU C CA 1
ATOM 5983 C C . GLU C 3 49 ? 147.580 110.042 149.937 1.00 90.89 49 GLU C C 1
ATOM 5984 O O . GLU C 3 49 ? 147.583 111.237 149.626 1.00 89.43 49 GLU C O 1
ATOM 5990 N N . ASN C 3 50 ? 148.236 109.561 150.985 1.00 86.97 50 ASN C N 1
ATOM 5991 C CA . ASN C 3 50 ? 148.989 110.435 151.874 1.00 85.91 50 ASN C CA 1
ATOM 5992 C C . ASN C 3 50 ? 150.324 110.803 151.237 1.00 85.33 50 ASN C C 1
ATOM 5993 O O . ASN C 3 50 ? 151.087 109.905 150.863 1.00 86.37 50 ASN C O 1
ATOM 5998 N N . PRO C 3 51 ? 150.636 112.091 151.077 1.00 73.94 51 PRO C N 1
ATOM 5999 C CA . PRO C 3 51 ? 151.952 112.464 150.533 1.00 72.08 51 PRO C CA 1
ATOM 6000 C C . PRO C 3 51 ? 153.122 111.993 151.378 1.00 72.15 51 PRO C C 1
ATOM 6001 O O . PRO C 3 51 ? 154.186 111.692 150.825 1.00 71.84 51 PRO C O 1
ATOM 6005 N N . LYS C 3 52 ? 152.964 111.925 152.703 1.00 72.79 52 LYS C N 1
ATOM 6006 C CA . LYS C 3 52 ? 154.066 111.512 153.565 1.00 73.10 52 LYS C CA 1
ATOM 6007 C C . LYS C 3 52 ? 154.462 110.058 153.353 1.00 75.85 52 LYS C C 1
ATOM 6008 O O . LYS C 3 52 ? 155.601 109.690 153.661 1.00 76.24 52 LYS C O 1
ATOM 6014 N N . ASP C 3 53 ? 153.553 109.223 152.847 1.00 78.33 53 ASP C N 1
ATOM 6015 C CA . ASP C 3 53 ? 153.909 107.838 152.560 1.00 80.92 53 ASP C CA 1
ATOM 6016 C C . ASP C 3 53 ? 154.934 107.755 151.436 1.00 80.34 53 ASP C C 1
ATOM 6017 O O . ASP C 3 53 ? 155.850 106.926 151.483 1.00 82.14 53 ASP C O 1
ATOM 6022 N N . LYS C 3 54 ? 154.795 108.602 150.420 1.00 84.54 54 LYS C N 1
ATOM 6023 C CA . LYS C 3 54 ? 155.750 108.657 149.315 1.00 84.01 54 LYS C CA 1
ATOM 6024 C C . LYS C 3 54 ? 156.747 109.788 149.559 1.00 82.68 54 LYS C C 1
ATOM 6025 O O . LYS C 3 54 ? 156.782 110.798 148.858 1.00 81.65 54 LYS C O 1
ATOM 6031 N N . SER C 3 55 ? 157.574 109.596 150.585 1.00 73.68 55 SER C N 1
ATOM 6032 C CA . SER C 3 55 ? 158.525 110.613 151.008 1.00 71.25 55 SER C CA 1
ATOM 6033 C C . SER C 3 55 ? 159.868 109.968 151.316 1.00 72.53 55 SER C C 1
ATOM 6034 O O . SER C 3 55 ? 159.936 108.815 151.748 1.00 74.81 55 SER C O 1
ATOM 6037 N N . TYR C 3 56 ? 160.938 110.726 151.082 1.00 71.28 56 TYR C N 1
ATOM 6038 C CA . TYR C 3 56 ? 162.299 110.280 151.342 1.00 72.39 56 TYR C CA 1
ATOM 6039 C C . TYR C 3 56 ? 163.125 111.467 151.814 1.00 70.06 56 TYR C C 1
ATOM 6040 O O . TYR C 3 56 ? 162.978 112.582 151.308 1.00 67.68 56 TYR C O 1
ATOM 6049 N N . SER C 3 57 ? 164.007 111.218 152.781 1.00 88.58 57 SER C N 1
ATOM 6050 C CA . SER C 3 57 ? 164.743 112.278 153.454 1.00 86.73 57 SER C CA 1
ATOM 6051 C C . SER C 3 57 ? 166.241 112.015 153.395 1.00 85.93 57 SER C C 1
ATOM 6052 O O . SER C 3 57 ? 166.686 110.879 153.217 1.00 87.26 57 SER C O 1
ATOM 6055 N N . HIS C 3 58 ? 167.013 113.091 153.547 1.00 68.49 58 HIS C N 1
ATOM 6056 C CA . HIS C 3 58 ? 168.467 113.037 153.570 1.00 69.57 58 HIS C CA 1
ATOM 6057 C C . HIS C 3 58 ? 168.994 114.188 154.414 1.00 67.90 58 HIS C C 1
ATOM 6058 O O . HIS C 3 58 ? 168.538 115.324 154.275 1.00 65.36 58 HIS C O 1
ATOM 6065 N N . PHE C 3 59 ? 169.958 113.891 155.282 1.00 72.23 59 PHE C N 1
ATOM 6066 C CA . PHE C 3 59 ? 170.566 114.902 156.138 1.00 70.68 59 PHE C CA 1
ATOM 6067 C C . PHE C 3 59 ? 171.743 115.543 155.415 1.00 68.58 59 PHE C C 1
ATOM 6068 O O . PHE C 3 59 ? 172.610 114.842 154.884 1.00 68.52 59 PHE C O 1
ATOM 6076 N N . VAL C 3 60 ? 171.774 116.873 155.402 1.00 65.60 60 VAL C N 1
ATOM 6077 C CA . VAL C 3 60 ? 172.749 117.634 154.623 1.00 64.46 60 VAL C CA 1
ATOM 6078 C C . VAL C 3 60 ? 173.708 118.409 155.526 1.00 64.73 60 VAL C C 1
ATOM 6079 O O . VAL C 3 60 ? 174.917 118.169 155.511 1.00 66.26 60 VAL C O 1
ATOM 6083 N N . HIS C 3 61 ? 173.188 119.342 156.322 1.00 63.46 61 HIS C N 1
ATOM 6084 C CA . HIS C 3 61 ? 174.035 120.203 157.135 1.00 63.89 61 HIS C CA 1
ATOM 6085 C C . HIS C 3 61 ? 173.307 120.561 158.420 1.00 64.42 61 HIS C C 1
ATOM 6086 O O . HIS C 3 61 ? 172.079 120.663 158.446 1.00 63.51 61 HIS C O 1
ATOM 6093 N N . LYS C 3 62 ? 174.080 120.757 159.489 1.00 66.14 62 LYS C N 1
ATOM 6094 C CA . LYS C 3 62 ? 173.490 121.044 160.791 1.00 67.14 62 LYS C CA 1
ATOM 6095 C C . LYS C 3 62 ? 172.999 122.481 160.906 1.00 64.96 62 LYS C C 1
ATOM 6096 O O . LYS C 3 62 ? 172.033 122.741 161.631 1.00 64.82 62 LYS C O 1
ATOM 6102 N N . SER C 3 63 ? 173.644 123.421 160.212 1.00 63.47 63 SER C N 1
ATOM 6103 C CA . SER C 3 63 ? 173.271 124.825 160.350 1.00 61.77 63 SER C CA 1
ATOM 6104 C C . SER C 3 63 ? 171.905 125.116 159.743 1.00 59.80 63 SER C C 1
ATOM 6105 O O . SER C 3 63 ? 171.239 126.072 160.154 1.00 59.23 63 SER C O 1
ATOM 6108 N N . GLY C 3 64 ? 171.473 124.317 158.780 1.00 70.82 64 GLY C N 1
ATOM 6109 C CA . GLY C 3 64 ? 170.215 124.532 158.103 1.00 70.41 64 GLY C CA 1
ATOM 6110 C C . GLY C 3 64 ? 170.417 124.969 156.660 1.00 68.44 64 GLY C C 1
ATOM 6111 O O . GLY C 3 64 ? 171.499 125.390 156.248 1.00 67.38 64 GLY C O 1
ATOM 6112 N N . LEU C 3 65 ? 169.340 124.865 155.887 1.00 54.42 65 LEU C N 1
ATOM 6113 C CA . LEU C 3 65 ? 169.344 125.176 154.466 1.00 52.92 65 LEU C CA 1
ATOM 6114 C C . LEU C 3 65 ? 168.267 126.209 154.166 1.00 51.40 65 LEU C C 1
ATOM 6115 O O . LEU C 3 65 ? 167.188 126.187 154.763 1.00 51.55 65 LEU C O 1
ATOM 6120 N N . HIS C 3 66 ? 168.560 127.121 153.235 1.00 54.65 66 HIS C N 1
ATOM 6121 C CA . HIS C 3 66 ? 167.600 128.156 152.875 1.00 53.75 66 HIS C CA 1
ATOM 6122 C C . HIS C 3 66 ? 167.371 128.336 151.379 1.00 52.17 66 HIS C C 1
ATOM 6123 O O . HIS C 3 66 ? 166.589 129.216 151.006 1.00 51.34 66 HIS C O 1
ATOM 6130 N N . HIS C 3 67 ? 168.006 127.544 150.516 1.00 71.42 67 HIS C N 1
ATOM 6131 C CA . HIS C 3 67 ? 167.747 127.597 149.082 1.00 70.54 67 HIS C CA 1
ATOM 6132 C C . HIS C 3 67 ? 167.870 126.202 148.487 1.00 71.90 67 HIS C C 1
ATOM 6133 O O . HIS C 3 67 ? 168.640 125.377 148.982 1.00 72.51 67 HIS C O 1
ATOM 6140 N N . VAL C 3 68 ? 167.111 125.947 147.421 1.00 56.51 68 VAL C N 1
ATOM 6141 C CA . VAL C 3 68 ? 167.110 124.654 146.746 1.00 58.15 68 VAL C CA 1
ATOM 6142 C C . VAL C 3 68 ? 166.690 124.849 145.294 1.00 58.15 68 VAL C C 1
ATOM 6143 O O . VAL C 3 68 ? 165.929 125.764 144.964 1.00 57.56 68 VAL C O 1
ATOM 6147 N N . ASP C 3 69 ? 167.213 123.991 144.419 1.00 52.11 69 ASP C N 1
ATOM 6148 C CA . ASP C 3 69 ? 166.828 123.977 143.015 1.00 52.92 69 ASP C CA 1
ATOM 6149 C C . ASP C 3 69 ? 167.123 122.601 142.436 1.00 55.28 69 ASP C C 1
ATOM 6150 O O . ASP C 3 69 ? 168.019 121.896 142.904 1.00 55.28 69 ASP C O 1
ATOM 6155 N N . VAL C 3 70 ? 166.362 122.228 141.409 1.00 52.33 70 VAL C N 1
ATOM 6156 C CA . VAL C 3 70 ? 166.458 120.917 140.780 1.00 54.24 70 VAL C CA 1
ATOM 6157 C C . VAL C 3 70 ? 166.735 121.100 139.295 1.00 54.69 70 VAL C C 1
ATOM 6158 O O . VAL C 3 70 ? 166.151 121.975 138.649 1.00 53.94 70 VAL C O 1
ATOM 6162 N N . LEU C 3 71 ? 167.627 120.270 138.759 1.00 56.16 71 LEU C N 1
ATOM 6163 C CA . LEU C 3 71 ? 167.907 120.226 137.327 1.00 57.02 71 LEU C CA 1
ATOM 6164 C C . LEU C 3 71 ? 167.703 118.797 136.846 1.00 59.50 71 LEU C C 1
ATOM 6165 O O . LEU C 3 71 ? 168.514 117.916 137.148 1.00 60.88 71 LEU C O 1
ATOM 6170 N N . GLN C 3 72 ? 166.627 118.566 136.099 1.00 93.09 72 GLN C N 1
ATOM 6171 C CA . GLN C 3 72 ? 166.334 117.264 135.516 1.00 94.94 72 GLN C CA 1
ATOM 6172 C C . GLN C 3 72 ? 166.240 117.406 134.005 1.00 95.63 72 GLN C C 1
ATOM 6173 O O . GLN C 3 72 ? 165.546 118.297 133.506 1.00 95.70 72 GLN C O 1
ATOM 6179 N N . ALA C 3 73 ? 166.934 116.530 133.283 1.00 84.00 73 ALA C N 1
ATOM 6180 C CA . ALA C 3 73 ? 166.929 116.587 131.828 1.00 84.82 73 ALA C CA 1
ATOM 6181 C C . ALA C 3 73 ? 167.280 115.219 131.265 1.00 86.32 73 ALA C C 1
ATOM 6182 O O . ALA C 3 73 ? 167.852 114.370 131.952 1.00 86.63 73 ALA C O 1
ATOM 6184 N N . ILE C 3 74 ? 166.924 115.022 130.000 1.00 72.51 74 ILE C N 1
ATOM 6185 C CA . ILE C 3 74 ? 167.279 113.828 129.243 1.00 75.95 74 ILE C CA 1
ATOM 6186 C C . ILE C 3 74 ? 168.548 114.171 128.475 1.00 76.89 74 ILE C C 1
ATOM 6187 O O . ILE C 3 74 ? 168.492 114.755 127.387 1.00 78.43 74 ILE C O 1
ATOM 6192 N N . GLU C 3 75 ? 169.704 113.816 129.039 1.00 116.59 75 GLU C N 1
ATOM 6193 C CA . GLU C 3 75 ? 170.971 114.251 128.461 1.00 116.32 75 GLU C CA 1
ATOM 6194 C C . GLU C 3 75 ? 171.300 113.466 127.198 1.00 118.00 75 GLU C C 1
ATOM 6195 O O . GLU C 3 75 ? 171.401 114.035 126.105 1.00 118.26 75 GLU C O 1
ATOM 6201 N N . ARG C 3 76 ? 171.473 112.158 127.326 1.00 110.82 76 ARG C N 1
ATOM 6202 C CA . ARG C 3 76 ? 171.700 111.295 126.182 1.00 112.61 76 ARG C CA 1
ATOM 6203 C C . ARG C 3 76 ? 170.358 110.759 125.691 1.00 113.44 76 ARG C C 1
ATOM 6204 O O . ARG C 3 76 ? 169.291 111.209 126.117 1.00 111.67 76 ARG C O 1
ATOM 6206 N N . ASP C 3 77 ? 170.404 109.789 124.777 1.00 199.34 77 ASP C N 1
ATOM 6207 C CA . ASP C 3 77 ? 169.169 109.183 124.295 1.00 200.47 77 ASP C CA 1
ATOM 6208 C C . ASP C 3 77 ? 168.451 108.398 125.384 1.00 200.94 77 ASP C C 1
ATOM 6209 O O . ASP C 3 77 ? 167.236 108.193 125.284 1.00 201.21 77 ASP C O 1
ATOM 6211 N N . ALA C 3 78 ? 169.167 107.956 126.419 1.00 94.91 78 ALA C N 1
ATOM 6212 C CA . ALA C 3 78 ? 168.560 107.151 127.471 1.00 96.69 78 ALA C CA 1
ATOM 6213 C C . ALA C 3 78 ? 168.966 107.618 128.864 1.00 93.51 78 ALA C C 1
ATOM 6214 O O . ALA C 3 78 ? 168.314 107.265 129.852 1.00 93.68 78 ALA C O 1
ATOM 6216 N N . PHE C 3 79 ? 170.041 108.399 128.958 1.00 122.93 79 PHE C N 1
ATOM 6217 C CA . PHE C 3 79 ? 170.568 108.796 130.259 1.00 121.48 79 PHE C CA 1
ATOM 6218 C C . PHE C 3 79 ? 169.593 109.709 130.992 1.00 119.96 79 PHE C C 1
ATOM 6219 O O . PHE C 3 79 ? 168.989 110.605 130.393 1.00 119.26 79 PHE C O 1
ATOM 6227 N N . GLU C 3 80 ? 169.447 109.480 132.294 1.00 121.45 80 GLU C N 1
ATOM 6228 C CA . GLU C 3 80 ? 168.613 110.298 133.164 1.00 120.09 80 GLU C CA 1
ATOM 6229 C C . GLU C 3 80 ? 169.504 111.152 134.053 1.00 118.35 80 GLU C C 1
ATOM 6230 O O . GLU C 3 80 ? 170.442 110.640 134.673 1.00 118.52 80 GLU C O 1
ATOM 6236 N N . LEU C 3 81 ? 169.209 112.446 134.113 1.00 74.50 81 LEU C N 1
ATOM 6237 C CA . LEU C 3 81 ? 169.977 113.401 134.898 1.00 72.18 81 LEU C CA 1
ATOM 6238 C C . LEU C 3 81 ? 169.056 114.065 135.910 1.00 69.57 81 LEU C C 1
ATOM 6239 O O . LEU C 3 81 ? 167.952 114.492 135.560 1.00 68.21 81 LEU C O 1
ATOM 6244 N N . CYS C 3 82 ? 169.506 114.144 137.161 1.00 86.22 82 CYS C N 1
ATOM 6245 C CA . CYS C 3 82 ? 168.745 114.801 138.222 1.00 85.30 82 CYS C CA 1
ATOM 6246 C C . CYS C 3 82 ? 169.723 115.274 139.287 1.00 83.44 82 CYS C C 1
ATOM 6247 O O . CYS C 3 82 ? 170.399 114.456 139.918 1.00 83.84 82 CYS C O 1
ATOM 6250 N N . LEU C 3 83 ? 169.801 116.588 139.487 1.00 67.03 83 LEU C N 1
ATOM 6251 C CA . LEU C 3 83 ? 170.714 117.190 140.448 1.00 65.15 83 LEU C CA 1
ATOM 6252 C C . LEU C 3 83 ? 169.970 118.186 141.323 1.00 63.16 83 LEU C C 1
ATOM 6253 O O . LEU C 3 83 ? 169.054 118.870 140.860 1.00 62.31 83 LEU C O 1
ATOM 6258 N N . VAL C 3 84 ? 170.377 118.266 142.587 1.00 59.37 84 VAL C N 1
ATOM 6259 C CA . VAL C 3 84 ? 169.820 119.210 143.548 1.00 57.38 84 VAL C CA 1
ATOM 6260 C C . VAL C 3 84 ? 170.968 120.015 144.140 1.00 56.54 84 VAL C C 1
ATOM 6261 O O . VAL C 3 84 ? 171.957 119.440 144.608 1.00 57.91 84 VAL C O 1
ATOM 6265 N N . ALA C 3 85 ? 170.838 121.338 144.117 1.00 54.54 85 ALA C N 1
ATOM 6266 C CA . ALA C 3 85 ? 171.826 122.244 144.686 1.00 53.76 85 ALA C CA 1
ATOM 6267 C C . ALA C 3 85 ? 171.192 123.036 145.821 1.00 52.48 85 ALA C C 1
ATOM 6268 O O . ALA C 3 85 ? 170.093 123.576 145.665 1.00 51.53 85 ALA C O 1
ATOM 6270 N N . THR C 3 86 ? 171.883 123.099 146.958 1.00 65.64 86 THR C N 1
ATOM 6271 C CA . THR C 3 86 ? 171.397 123.808 148.133 1.00 65.10 86 THR C CA 1
ATOM 6272 C C . THR C 3 86 ? 172.511 124.650 148.737 1.00 64.00 86 THR C C 1
ATOM 6273 O O . THR C 3 86 ? 173.687 124.281 148.688 1.00 64.26 86 THR C O 1
ATOM 6277 N N . THR C 3 87 ? 172.126 125.787 149.314 1.00 52.66 87 THR C N 1
ATOM 6278 C CA . THR C 3 87 ? 173.022 126.619 150.104 1.00 52.50 87 THR C CA 1
ATOM 6279 C C . THR C 3 87 ? 172.612 126.548 151.567 1.00 53.23 87 THR C C 1
ATOM 6280 O O . THR C 3 87 ? 171.427 126.648 151.895 1.00 53.08 87 THR C O 1
ATOM 6284 N N . SER C 3 88 ? 173.598 126.372 152.440 1.00 52.79 88 SER C N 1
ATOM 6285 C CA . SER C 3 88 ? 173.370 126.244 153.868 1.00 53.77 88 SER C CA 1
ATOM 6286 C C . SER C 3 88 ? 173.465 127.610 154.540 1.00 53.35 88 SER C C 1
ATOM 6287 O O . SER C 3 88 ? 173.793 128.621 153.916 1.00 52.70 88 SER C O 1
ATOM 6290 N N . PHE C 3 89 ? 173.164 127.639 155.840 1.00 67.17 89 PHE C N 1
ATOM 6291 C CA . PHE C 3 89 ? 173.260 128.879 156.599 1.00 67.28 89 PHE C CA 1
ATOM 6292 C C . PHE C 3 89 ? 174.701 129.277 156.884 1.00 67.44 89 PHE C C 1
ATOM 6293 O O . PHE C 3 89 ? 174.960 130.451 157.166 1.00 67.22 89 PHE C O 1
ATOM 6301 N N . SER C 3 90 ? 175.640 128.332 156.819 1.00 56.59 90 SER C N 1
ATOM 6302 C CA . SER C 3 90 ? 177.050 128.657 156.983 1.00 57.99 90 SER C CA 1
ATOM 6303 C C . SER C 3 90 ? 177.678 129.201 155.706 1.00 56.79 90 SER C C 1
ATOM 6304 O O . SER C 3 90 ? 178.767 129.782 155.767 1.00 57.62 90 SER C O 1
ATOM 6307 N N . GLY C 3 91 ? 177.022 129.032 154.561 1.00 71.39 91 GLY C N 1
ATOM 6308 C CA . GLY C 3 91 ? 177.512 129.592 153.318 1.00 70.17 91 GLY C CA 1
ATOM 6309 C C . GLY C 3 91 ? 178.138 128.584 152.377 1.00 70.07 91 GLY C C 1
ATOM 6310 O O . GLY C 3 91 ? 178.958 128.950 151.530 1.00 69.01 91 GLY C O 1
ATOM 6311 N N . ASP C 3 92 ? 177.762 127.317 152.505 1.00 80.21 92 ASP C N 1
ATOM 6312 C CA . ASP C 3 92 ? 178.288 126.260 151.657 1.00 80.65 92 ASP C CA 1
ATOM 6313 C C . ASP C 3 92 ? 177.326 125.960 150.515 1.00 79.88 92 ASP C C 1
ATOM 6314 O O . ASP C 3 92 ? 176.107 126.070 150.659 1.00 79.61 92 ASP C O 1
ATOM 6319 N N . LEU C 3 93 ? 177.891 125.573 149.376 1.00 55.65 93 LEU C N 1
ATOM 6320 C CA . LEU C 3 93 ? 177.127 125.173 148.201 1.00 54.72 93 LEU C CA 1
ATOM 6321 C C . LEU C 3 93 ? 177.347 123.682 147.975 1.00 56.48 93 LEU C C 1
ATOM 6322 O O . LEU C 3 93 ? 178.487 123.239 147.806 1.00 58.07 93 LEU C O 1
ATOM 6327 N N . LEU C 3 94 ? 176.258 122.917 147.975 1.00 56.43 94 LEU C N 1
ATOM 6328 C CA . LEU C 3 94 ? 176.310 121.463 148.016 1.00 58.32 94 LEU C CA 1
ATOM 6329 C C . LEU C 3 94 ? 175.485 120.871 146.882 1.00 58.00 94 LEU C C 1
ATOM 6330 O O . LEU C 3 94 ? 174.436 121.411 146.519 1.00 56.29 94 LEU C O 1
ATOM 6335 N N . PHE C 3 95 ? 175.962 119.756 146.327 1.00 68.12 95 PHE C N 1
ATOM 6336 C CA . PHE C 3 95 ? 175.341 119.115 145.175 1.00 69.10 95 PHE C CA 1
ATOM 6337 C C . PHE C 3 95 ? 175.075 117.647 145.473 1.00 71.29 95 PHE C C 1
ATOM 6338 O O . PHE C 3 95 ? 175.890 116.979 146.115 1.00 72.38 95 PHE C O 1
ATOM 6346 N N . TYR C 3 96 ? 173.934 117.150 144.996 1.00 62.58 96 TYR C N 1
ATOM 6347 C CA . TYR C 3 96 ? 173.533 115.764 145.190 1.00 64.82 96 TYR C CA 1
ATOM 6348 C C . TYR C 3 96 ? 172.920 115.217 143.910 1.00 66.16 96 TYR C C 1
ATOM 6349 O O . TYR C 3 96 ? 172.307 115.959 143.138 1.00 65.95 96 TYR C O 1
ATOM 6358 N N . ARG C 3 97 ? 173.089 113.916 143.692 1.00 67.88 97 ARG C N 1
ATOM 6359 C CA . ARG C 3 97 ? 172.492 113.222 142.560 1.00 69.12 97 ARG C CA 1
ATOM 6360 C C . ARG C 3 97 ? 171.321 112.371 143.035 1.00 70.26 97 ARG C C 1
ATOM 6361 O O . ARG C 3 97 ? 171.377 111.763 144.107 1.00 71.91 97 ARG C O 1
ATOM 6369 N N . ILE C 3 98 ? 170.261 112.334 142.233 1.00 69.61 98 ILE C N 1
ATOM 6370 C CA . ILE C 3 98 ? 169.031 111.627 142.576 1.00 70.78 98 ILE C CA 1
ATOM 6371 C C . ILE C 3 98 ? 168.834 110.491 141.583 1.00 73.51 98 ILE C C 1
ATOM 6372 O O . ILE C 3 98 ? 168.723 110.725 140.373 1.00 73.37 98 ILE C O 1
ATOM 6377 N N . THR C 3 99 ? 168.787 109.263 142.094 1.00 84.22 99 THR C N 1
ATOM 6378 C CA . THR C 3 99 ? 168.545 108.074 141.290 1.00 86.15 99 THR C CA 1
ATOM 6379 C C . THR C 3 99 ? 167.529 107.188 141.999 1.00 87.88 99 THR C C 1
ATOM 6380 O O . THR C 3 99 ? 167.118 107.456 143.131 1.00 87.95 99 THR C O 1
ATOM 6384 N N . ARG C 3 100 ? 167.123 106.121 141.315 1.00 105.64 100 ARG C N 1
ATOM 6385 C CA . ARG C 3 100 ? 166.080 105.232 141.804 1.00 107.26 100 ARG C CA 1
ATOM 6386 C C . ARG C 3 100 ? 166.451 103.791 141.487 1.00 109.12 100 ARG C C 1
ATOM 6387 O O . ARG C 3 100 ? 167.210 103.536 140.549 1.00 109.65 100 ARG C O 1
ATOM 6395 N N . GLU C 3 101 ? 165.922 102.853 142.270 1.00 113.22 101 GLU C N 1
ATOM 6396 C CA . GLU C 3 101 ? 166.070 101.439 141.955 1.00 115.12 101 GLU C CA 1
ATOM 6397 C C . GLU C 3 101 ? 164.888 100.961 141.122 1.00 116.72 101 GLU C C 1
ATOM 6398 O O . GLU C 3 101 ? 163.817 101.572 141.116 1.00 116.59 101 GLU C O 1
ATOM 6404 N N . ASP C 3 102 ? 165.098 99.851 140.413 1.00 153.94 102 ASP C N 1
ATOM 6405 C CA . ASP C 3 102 ? 163.976 99.148 139.802 1.00 155.58 102 ASP C CA 1
ATOM 6406 C C . ASP C 3 102 ? 163.282 98.232 140.803 1.00 156.56 102 ASP C C 1
ATOM 6407 O O . ASP C 3 102 ? 162.097 97.918 140.636 1.00 156.55 102 ASP C O 1
ATOM 6409 N N . GLU C 3 103 ? 164.000 97.791 141.838 1.00 143.70 103 GLU C N 1
ATOM 6410 C CA . GLU C 3 103 ? 163.443 96.826 142.782 1.00 144.75 103 GLU C CA 1
ATOM 6411 C C . GLU C 3 103 ? 162.315 97.433 143.610 1.00 143.58 103 GLU C C 1
ATOM 6412 O O . GLU C 3 103 ? 161.228 96.853 143.714 1.00 143.26 103 GLU C O 1
ATOM 6414 N N . THR C 3 104 ? 162.553 98.602 144.209 1.00 104.86 104 THR C N 1
ATOM 6415 C CA . THR C 3 104 ? 161.591 99.196 145.126 1.00 102.27 104 THR C CA 1
ATOM 6416 C C . THR C 3 104 ? 161.319 100.672 144.869 1.00 97.80 104 THR C C 1
ATOM 6417 O O . THR C 3 104 ? 160.587 101.289 145.651 1.00 95.91 104 THR C O 1
ATOM 6419 N N . LYS C 3 105 ? 161.885 101.253 143.809 1.00 96.34 105 LYS C N 1
ATOM 6420 C CA . LYS C 3 105 ? 161.640 102.646 143.430 1.00 92.38 105 LYS C CA 1
ATOM 6421 C C . LYS C 3 105 ? 162.008 103.624 144.545 1.00 89.00 105 LYS C C 1
ATOM 6422 O O . LYS C 3 105 ? 161.363 104.662 144.711 1.00 85.89 105 LYS C O 1
ATOM 6424 N N . LYS C 3 106 ? 163.050 103.309 145.310 1.00 89.90 106 LYS C N 1
ATOM 6425 C CA . LYS C 3 106 ? 163.514 104.178 146.384 1.00 87.16 106 LYS C CA 1
ATOM 6426 C C . LYS C 3 106 ? 164.525 105.185 145.850 1.00 84.62 106 LYS C C 1
ATOM 6427 O O . LYS C 3 106 ? 165.278 104.896 144.917 1.00 85.75 106 LYS C O 1
ATOM 6429 N N . VAL C 3 107 ? 164.528 106.374 146.439 1.00 81.39 107 VAL C N 1
ATOM 6430 C CA . VAL C 3 107 ? 165.417 107.443 146.000 1.00 78.89 107 VAL C CA 1
ATOM 6431 C C . VAL C 3 107 ? 166.790 107.251 146.633 1.00 79.89 107 VAL C C 1
ATOM 6432 O O . VAL C 3 107 ? 166.901 106.960 147.830 1.00 81.06 107 VAL C O 1
ATOM 6436 N N . ILE C 3 108 ? 167.840 107.419 145.831 1.00 85.04 108 ILE C N 1
ATOM 6437 C CA . ILE C 3 108 ? 169.221 107.350 146.294 1.00 84.59 108 ILE C CA 1
ATOM 6438 C C . ILE C 3 108 ? 169.824 108.744 146.206 1.00 82.34 108 ILE C C 1
ATOM 6439 O O . ILE C 3 108 ? 169.736 109.397 145.160 1.00 81.75 108 ILE C O 1
ATOM 6444 N N . PHE C 3 109 ? 170.430 109.195 147.299 1.00 76.86 109 PHE C N 1
ATOM 6445 C CA . PHE C 3 109 ? 171.119 110.476 147.349 1.00 74.46 109 PHE C CA 1
ATOM 6446 C C . PHE C 3 109 ? 172.619 110.230 147.286 1.00 76.35 109 PHE C C 1
ATOM 6447 O O . PHE C 3 109 ? 173.175 109.544 148.151 1.00 79.10 109 PHE C O 1
ATOM 6455 N N . GLU C 3 110 ? 173.271 110.789 146.269 1.00 97.85 110 GLU C N 1
ATOM 6456 C CA . GLU C 3 110 ? 174.690 110.559 146.025 1.00 97.69 110 GLU C CA 1
ATOM 6457 C C . GLU C 3 110 ? 175.386 111.907 145.917 1.00 95.34 110 GLU C C 1
ATOM 6458 O O . GLU C 3 110 ? 175.134 112.665 144.975 1.00 94.28 110 GLU C O 1
ATOM 6464 N N . LYS C 3 111 ? 176.253 112.201 146.883 1.00 84.09 111 LYS C N 1
ATOM 6465 C CA . LYS C 3 111 ? 176.900 113.503 146.958 1.00 81.95 111 LYS C CA 1
ATOM 6466 C C . LYS C 3 111 ? 177.897 113.693 145.820 1.00 81.84 111 LYS C C 1
ATOM 6467 O O . LYS C 3 111 ? 178.532 112.745 145.351 1.00 83.17 111 LYS C O 1
ATOM 6473 N N . LEU C 3 112 ? 178.034 114.941 145.382 1.00 76.08 112 LEU C N 1
ATOM 6474 C CA . LEU C 3 112 ? 178.952 115.313 144.316 1.00 76.05 112 LEU C CA 1
ATOM 6475 C C . LEU C 3 112 ? 179.945 116.347 144.826 1.00 74.51 112 LEU C C 1
ATOM 6476 O O . LEU C 3 112 ? 179.573 117.276 145.549 1.00 72.90 112 LEU C O 1
ATOM 6481 N N . ASP C 3 113 ? 181.209 116.179 144.451 1.00 99.96 113 ASP C N 1
ATOM 6482 C CA . ASP C 3 113 ? 182.261 117.152 144.737 1.00 98.96 113 ASP C CA 1
ATOM 6483 C C . ASP C 3 113 ? 182.618 117.839 143.422 1.00 98.55 113 ASP C C 1
ATOM 6484 O O . ASP C 3 113 ? 183.380 117.298 142.615 1.00 99.95 113 ASP C O 1
ATOM 6489 N N . LEU C 3 114 ? 182.065 119.033 143.210 1.00 67.64 114 LEU C N 1
ATOM 6490 C CA . LEU C 3 114 ? 182.237 119.754 141.961 1.00 66.85 114 LEU C CA 1
ATOM 6491 C C . LEU C 3 114 ? 183.013 121.055 142.097 1.00 65.96 114 LEU C C 1
ATOM 6492 O O . LEU C 3 114 ? 183.417 121.619 141.073 1.00 66.23 114 LEU C O 1
ATOM 6497 N N . LEU C 3 115 ? 183.234 121.547 143.311 1.00 65.11 115 LEU C N 1
ATOM 6498 C CA . LEU C 3 115 ? 183.928 122.807 143.532 1.00 64.30 115 LEU C CA 1
ATOM 6499 C C . LEU C 3 115 ? 185.388 122.556 143.888 1.00 66.82 115 LEU C C 1
ATOM 6500 O O . LEU C 3 115 ? 185.725 121.572 144.551 1.00 68.85 115 LEU C O 1
ATOM 6505 N N . ASP C 3 116 ? 186.256 123.458 143.434 1.00 97.85 116 ASP C N 1
ATOM 6506 C CA . ASP C 3 116 ? 187.674 123.360 143.740 1.00 99.16 116 ASP C CA 1
ATOM 6507 C C . ASP C 3 116 ? 187.958 123.952 145.119 1.00 98.63 116 ASP C C 1
ATOM 6508 O O . ASP C 3 116 ? 187.069 124.470 145.801 1.00 97.17 116 ASP C O 1
ATOM 6513 N N . SER C 3 117 ? 189.222 123.868 145.538 1.00 107.80 117 SER C N 1
ATOM 6514 C CA . SER C 3 117 ? 189.588 124.255 146.898 1.00 107.68 117 SER C CA 1
ATOM 6515 C C . SER C 3 117 ? 189.371 125.745 147.136 1.00 106.51 117 SER C C 1
ATOM 6516 O O . SER C 3 117 ? 188.900 126.151 148.204 1.00 105.72 117 SER C O 1
ATOM 6519 N N . ASP C 3 118 ? 189.720 126.577 146.154 1.00 97.47 118 ASP C N 1
ATOM 6520 C CA . ASP C 3 118 ? 189.626 128.022 146.342 1.00 96.41 118 ASP C CA 1
ATOM 6521 C C . ASP C 3 118 ? 188.177 128.485 146.443 1.00 94.52 118 ASP C C 1
ATOM 6522 O O . ASP C 3 118 ? 187.859 129.374 147.241 1.00 93.70 118 ASP C O 1
ATOM 6527 N N . MET C 3 119 ? 187.284 127.896 145.643 1.00 68.81 119 MET C N 1
ATOM 6528 C CA . MET C 3 119 ? 185.900 128.356 145.606 1.00 67.18 119 MET C CA 1
ATOM 6529 C C . MET C 3 119 ? 185.128 127.993 146.866 1.00 66.75 119 MET C C 1
ATOM 6530 O O . MET C 3 119 ? 184.021 128.503 147.067 1.00 65.63 119 MET C O 1
ATOM 6535 N N . LYS C 3 120 ? 185.679 127.129 147.716 1.00 70.15 120 LYS C N 1
ATOM 6536 C CA . LYS C 3 120 ? 184.999 126.703 148.933 1.00 69.71 120 LYS C CA 1
ATOM 6537 C C . LYS C 3 120 ? 185.202 127.657 150.102 1.00 69.59 120 LYS C C 1
ATOM 6538 O O . LYS C 3 120 ? 184.665 127.402 151.183 1.00 68.87 120 LYS C O 1
ATOM 6544 N N . LYS C 3 121 ? 185.961 128.735 149.922 1.00 63.34 121 LYS C N 1
ATOM 6545 C CA . LYS C 3 121 ? 186.173 129.708 150.986 1.00 63.48 121 LYS C CA 1
ATOM 6546 C C . LYS C 3 121 ? 185.177 130.859 150.947 1.00 60.96 121 LYS C C 1
ATOM 6547 O O . LYS C 3 121 ? 185.278 131.770 151.775 1.00 60.95 121 LYS C O 1
ATOM 6553 N N . HIS C 3 122 ? 184.230 130.844 150.017 1.00 65.15 122 HIS C N 1
ATOM 6554 C CA . HIS C 3 122 ? 183.223 131.886 149.906 1.00 63.59 122 HIS C CA 1
ATOM 6555 C C . HIS C 3 122 ? 181.936 131.466 150.606 1.00 62.66 122 HIS C C 1
ATOM 6556 O O . HIS C 3 122 ? 181.629 130.280 150.740 1.00 62.82 122 HIS C O 1
ATOM 6563 N N . SER C 3 123 ? 181.185 132.465 151.058 1.00 79.45 123 SER C N 1
ATOM 6564 C CA . SER C 3 123 ? 179.873 132.258 151.653 1.00 79.18 123 SER C CA 1
ATOM 6565 C C . SER C 3 123 ? 178.813 132.592 150.612 1.00 77.78 123 SER C C 1
ATOM 6566 O O . SER C 3 123 ? 178.706 133.744 150.182 1.00 77.29 123 SER C O 1
ATOM 6569 N N . PHE C 3 124 ? 178.032 131.593 150.218 1.00 51.33 124 PHE C N 1
ATOM 6570 C CA . PHE C 3 124 ? 177.020 131.748 149.186 1.00 49.91 124 PHE C CA 1
ATOM 6571 C C . PHE C 3 124 ? 175.643 131.913 149.816 1.00 49.61 124 PHE C C 1
ATOM 6572 O O . PHE C 3 124 ? 175.353 131.349 150.873 1.00 50.45 124 PHE C O 1
ATOM 6580 N N . TRP C 3 125 ? 174.794 132.703 149.158 1.00 47.67 125 TRP C N 1
ATOM 6581 C CA . TRP C 3 125 ? 173.444 132.958 149.644 1.00 47.01 125 TRP C CA 1
ATOM 6582 C C . TRP C 3 125 ? 172.376 132.388 148.719 1.00 46.26 125 TRP C C 1
ATOM 6583 O O . TRP C 3 125 ? 171.539 131.597 149.158 1.00 46.52 125 TRP C O 1
ATOM 6594 N N . ALA C 3 126 ? 172.383 132.764 147.444 1.00 45.56 126 ALA C N 1
ATOM 6595 C CA . ALA C 3 126 ? 171.350 132.364 146.502 1.00 45.10 126 ALA C CA 1
ATOM 6596 C C . ALA C 3 126 ? 171.942 131.481 145.412 1.00 45.48 126 ALA C C 1
ATOM 6597 O O . ALA C 3 126 ? 173.159 131.423 145.223 1.00 45.92 126 ALA C O 1
ATOM 6599 N N . LEU C 3 127 ? 171.062 130.782 144.699 1.00 45.54 127 LEU C N 1
ATOM 6600 C CA . LEU C 3 127 ? 171.477 129.919 143.601 1.00 46.11 127 LEU C CA 1
ATOM 6601 C C . LEU C 3 127 ? 170.319 129.774 142.626 1.00 45.98 127 LEU C C 1
ATOM 6602 O O . LEU C 3 127 ? 169.165 130.053 142.960 1.00 45.62 127 LEU C O 1
ATOM 6607 N N . LYS C 3 128 ? 170.644 129.330 141.415 1.00 55.57 128 LYS C N 1
ATOM 6608 C CA . LYS C 3 128 ? 169.644 129.110 140.380 1.00 56.82 128 LYS C CA 1
ATOM 6609 C C . LYS C 3 128 ? 170.235 128.214 139.302 1.00 58.73 128 LYS C C 1
ATOM 6610 O O . LYS C 3 128 ? 171.428 128.288 139.002 1.00 58.79 128 LYS C O 1
ATOM 6616 N N . TRP C 3 129 ? 169.384 127.376 138.719 1.00 48.87 129 TRP C N 1
ATOM 6617 C CA . TRP C 3 129 ? 169.774 126.479 137.640 1.00 50.29 129 TRP C CA 1
ATOM 6618 C C . TRP C 3 129 ? 169.307 127.034 136.302 1.00 50.57 129 TRP C C 1
ATOM 6619 O O . TRP C 3 129 ? 168.225 127.619 136.204 1.00 50.32 129 TRP C O 1
ATOM 6630 N N . GLY C 3 130 ? 170.128 126.847 135.275 1.00 82.02 130 GLY C N 1
ATOM 6631 C CA . GLY C 3 130 ? 169.741 127.219 133.929 1.00 83.80 130 GLY C CA 1
ATOM 6632 C C . GLY C 3 130 ? 169.852 126.057 132.966 1.00 86.91 130 GLY C C 1
ATOM 6633 O O . GLY C 3 130 ? 170.953 125.570 132.697 1.00 87.59 130 GLY C O 1
ATOM 6634 N N . ALA C 3 131 ? 168.720 125.603 132.439 1.00 56.30 131 ALA C N 1
ATOM 6635 C CA . ALA C 3 131 ? 168.709 124.459 131.542 1.00 59.18 131 ALA C CA 1
ATOM 6636 C C . ALA C 3 131 ? 168.976 124.893 130.107 1.00 60.64 131 ALA C C 1
ATOM 6637 O O . ALA C 3 131 ? 168.711 126.034 129.719 1.00 60.49 131 ALA C O 1
ATOM 6639 N N . SER C 3 132 ? 169.504 123.964 129.315 1.00 68.99 132 SER C N 1
ATOM 6640 C CA . SER C 3 132 ? 169.790 124.218 127.909 1.00 70.00 132 SER C CA 1
ATOM 6641 C C . SER C 3 132 ? 168.544 123.919 127.086 1.00 70.78 132 SER C C 1
ATOM 6642 O O . SER C 3 132 ? 168.076 122.776 127.050 1.00 71.77 132 SER C O 1
ATOM 6645 N N . ASN C 3 133 ? 168.012 124.945 126.428 1.00 100.63 133 ASN C N 1
ATOM 6646 C CA . ASN C 3 133 ? 166.824 124.839 125.588 1.00 100.92 133 ASN C CA 1
ATOM 6647 C C . ASN C 3 133 ? 167.068 125.526 124.252 1.00 101.57 133 ASN C C 1
ATOM 6648 O O . ASN C 3 133 ? 166.273 126.346 123.788 1.00 101.30 133 ASN C O 1
ATOM 6650 N N . ASP C 3 134 ? 168.203 125.201 123.634 1.00 119.32 134 ASP C N 1
ATOM 6651 C CA . ASP C 3 134 ? 168.713 125.681 122.354 1.00 120.19 134 ASP C CA 1
ATOM 6652 C C . ASP C 3 134 ? 169.318 127.080 122.451 1.00 119.29 134 ASP C C 1
ATOM 6653 O O . ASP C 3 134 ? 169.811 127.586 121.442 1.00 120.14 134 ASP C O 1
ATOM 6658 N N . ARG C 3 135 ? 169.296 127.731 123.617 1.00 188.02 135 ARG C N 1
ATOM 6659 C CA . ARG C 3 135 ? 170.066 128.962 123.765 1.00 186.96 135 ARG C CA 1
ATOM 6660 C C . ARG C 3 135 ? 171.562 128.675 123.701 1.00 186.81 135 ARG C C 1
ATOM 6661 O O . ARG C 3 135 ? 172.286 129.294 122.913 1.00 186.72 135 ARG C O 1
ATOM 6669 N N . LEU C 3 136 ? 172.033 127.717 124.498 1.00 70.75 136 LEU C N 1
ATOM 6670 C CA . LEU C 3 136 ? 173.402 127.229 124.447 1.00 71.70 136 LEU C CA 1
ATOM 6671 C C . LEU C 3 136 ? 173.366 125.716 124.599 1.00 71.74 136 LEU C C 1
ATOM 6672 O O . LEU C 3 136 ? 172.329 125.130 124.920 1.00 70.79 136 LEU C O 1
ATOM 6677 N N . LEU C 3 137 ? 174.515 125.085 124.363 1.00 111.93 137 LEU C N 1
ATOM 6678 C CA . LEU C 3 137 ? 174.577 123.628 124.402 1.00 113.29 137 LEU C CA 1
ATOM 6679 C C . LEU C 3 137 ? 174.591 123.075 125.823 1.00 111.84 137 LEU C C 1
ATOM 6680 O O . LEU C 3 137 ? 174.107 121.960 126.049 1.00 111.69 137 LEU C O 1
ATOM 6685 N N . SER C 3 138 ? 175.129 123.819 126.785 1.00 64.51 138 SER C N 1
ATOM 6686 C CA . SER C 3 138 ? 175.349 123.308 128.129 1.00 63.85 138 SER C CA 1
ATOM 6687 C C . SER C 3 138 ? 174.438 123.994 129.139 1.00 61.28 138 SER C C 1
ATOM 6688 O O . SER C 3 138 ? 173.891 125.072 128.893 1.00 59.58 138 SER C O 1
ATOM 6690 N N . HIS C 3 139 ? 174.280 123.339 130.288 1.00 83.40 139 HIS C N 1
ATOM 6691 C CA . HIS C 3 139 ? 173.551 123.899 131.414 1.00 81.67 139 HIS C CA 1
ATOM 6692 C C . HIS C 3 139 ? 174.440 124.871 132.184 1.00 79.58 139 HIS C C 1
ATOM 6693 O O . HIS C 3 139 ? 175.663 124.895 132.023 1.00 79.46 139 HIS C O 1
ATOM 6700 N N . ARG C 3 140 ? 173.810 125.682 133.033 1.00 59.50 140 ARG C N 1
ATOM 6701 C CA . ARG C 3 140 ? 174.518 126.700 133.794 1.00 57.38 140 ARG C CA 1
ATOM 6702 C C . ARG C 3 140 ? 173.978 126.790 135.213 1.00 55.32 140 ARG C C 1
ATOM 6703 O O . ARG C 3 140 ? 172.830 126.432 135.487 1.00 55.49 140 ARG C O 1
ATOM 6711 N N . LEU C 3 141 ? 174.830 127.280 136.112 1.00 52.16 141 LEU C N 1
ATOM 6712 C CA . LEU C 3 141 ? 174.477 127.507 137.508 1.00 50.99 141 LEU C CA 1
ATOM 6713 C C . LEU C 3 141 ? 175.018 128.866 137.917 1.00 49.84 141 LEU C C 1
ATOM 6714 O O . LEU C 3 141 ? 176.200 129.150 137.706 1.00 50.32 141 LEU C O 1
ATOM 6719 N N . VAL C 3 142 ? 174.163 129.701 138.500 1.00 48.55 142 VAL C N 1
ATOM 6720 C CA . VAL C 3 142 ? 174.571 131.010 138.995 1.00 47.67 142 VAL C CA 1
ATOM 6721 C C . VAL C 3 142 ? 174.334 131.067 140.497 1.00 47.14 142 VAL C C 1
ATOM 6722 O O . VAL C 3 142 ? 173.463 130.379 141.039 1.00 46.98 142 VAL C O 1
ATOM 6726 N N . ALA C 3 143 ? 175.134 131.888 141.172 1.00 47.10 143 ALA C N 1
ATOM 6727 C CA . ALA C 3 143 ? 175.052 132.026 142.617 1.00 46.81 143 ALA C CA 1
ATOM 6728 C C . ALA C 3 143 ? 175.625 133.374 143.022 1.00 46.48 143 ALA C C 1
ATOM 6729 O O . ALA C 3 143 ? 176.509 133.919 142.358 1.00 46.62 143 ALA C O 1
ATOM 6731 N N . THR C 3 144 ? 175.115 133.906 144.130 1.00 46.24 144 THR C N 1
ATOM 6732 C CA . THR C 3 144 ? 175.589 135.160 144.693 1.00 46.20 144 THR C CA 1
ATOM 6733 C C . THR C 3 144 ? 176.155 134.914 146.084 1.00 46.94 144 THR C C 1
ATOM 6734 O O . THR C 3 144 ? 175.730 133.995 146.789 1.00 47.11 144 THR C O 1
ATOM 6738 N N . ASP C 3 145 ? 177.118 135.740 146.475 1.00 59.42 145 ASP C N 1
ATOM 6739 C CA . ASP C 3 145 ? 177.758 135.630 147.779 1.00 60.11 145 ASP C CA 1
ATOM 6740 C C . ASP C 3 145 ? 177.411 136.845 148.637 1.00 60.68 145 ASP C C 1
ATOM 6741 O O . ASP C 3 145 ? 176.703 137.758 148.209 1.00 60.72 145 ASP C O 1
ATOM 6746 N N . VAL C 3 146 ? 177.923 136.843 149.871 1.00 62.63 146 VAL C N 1
ATOM 6747 C CA . VAL C 3 146 ? 177.620 137.913 150.819 1.00 63.65 146 VAL C CA 1
ATOM 6748 C C . VAL C 3 146 ? 178.397 139.189 150.548 1.00 64.66 146 VAL C C 1
ATOM 6749 O O . VAL C 3 146 ? 178.110 140.218 151.173 1.00 65.78 146 VAL C O 1
ATOM 6753 N N . LYS C 3 147 ? 179.370 139.157 149.642 1.00 50.92 1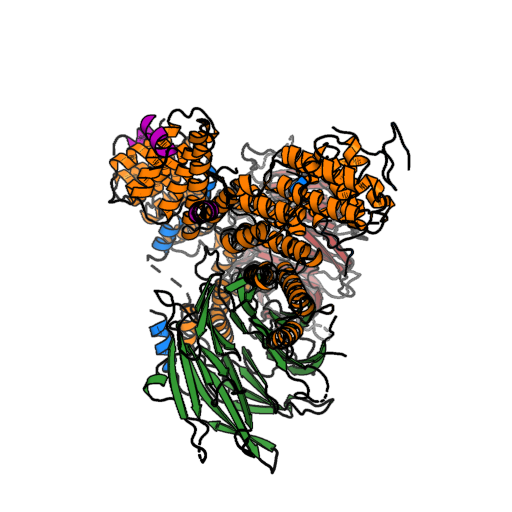47 LYS C N 1
ATOM 6754 C CA . LYS C 3 147 ? 180.148 140.337 149.290 1.00 51.69 147 LYS C CA 1
ATOM 6755 C C . LYS C 3 147 ? 179.603 141.068 148.070 1.00 50.69 147 LYS C C 1
ATOM 6756 O O . LYS C 3 147 ? 180.191 142.072 147.656 1.00 51.34 147 LYS C O 1
ATOM 6758 N N . GLY C 3 148 ? 178.507 140.596 147.486 1.00 54.91 148 GLY C N 1
ATOM 6759 C CA . GLY C 3 148 ? 177.901 141.244 146.343 1.00 54.90 148 GLY C CA 1
ATOM 6760 C C . GLY C 3 148 ? 178.318 140.720 144.987 1.00 54.72 148 GLY C C 1
ATOM 6761 O O . GLY C 3 148 ? 177.963 141.334 143.975 1.00 55.67 148 GLY C O 1
ATOM 6762 N N . THR C 3 149 ? 179.045 139.610 144.930 1.00 54.16 149 THR C N 1
ATOM 6763 C CA . THR C 3 149 ? 179.569 139.072 143.684 1.00 54.52 149 THR C CA 1
ATOM 6764 C C . THR C 3 149 ? 178.679 137.945 143.170 1.00 53.14 149 THR C C 1
ATOM 6765 O O . THR C 3 149 ? 178.064 137.211 143.946 1.00 51.97 149 THR C O 1
ATOM 6769 N N . THR C 3 150 ? 178.611 137.823 141.846 1.00 47.56 150 THR C N 1
ATOM 6770 C CA . THR C 3 150 ? 177.859 136.771 141.178 1.00 47.11 150 THR C CA 1
ATOM 6771 C C . THR C 3 150 ? 178.818 135.852 140.434 1.00 48.00 150 THR C C 1
ATOM 6772 O O . THR C 3 150 ? 179.794 136.312 139.836 1.00 48.67 150 THR C O 1
ATOM 6776 N N . TYR C 3 151 ? 178.538 134.552 140.474 1.00 52.98 151 TYR C N 1
ATOM 6777 C CA . TYR C 3 151 ? 179.378 133.537 139.854 1.00 53.98 151 TYR C CA 1
ATOM 6778 C C . TYR C 3 151 ? 178.565 132.756 138.833 1.00 54.60 151 TYR C C 1
ATOM 6779 O O . TYR C 3 151 ? 177.402 132.427 139.077 1.00 53.96 151 TYR C O 1
ATOM 6788 N N . ILE C 3 152 ? 179.179 132.461 137.690 1.00 50.28 152 ILE C N 1
ATOM 6789 C CA . ILE C 3 152 ? 178.529 131.741 136.600 1.00 50.62 152 ILE C CA 1
ATOM 6790 C C . ILE C 3 152 ? 179.385 130.532 136.249 1.00 52.26 152 ILE C C 1
ATOM 6791 O O . ILE C 3 152 ? 180.591 130.667 136.011 1.00 53.38 152 ILE C O 1
ATOM 6796 N N . TRP C 3 153 ? 178.761 129.357 136.217 1.00 52.60 153 TRP C N 1
ATOM 6797 C CA . TRP C 3 153 ? 179.429 128.102 135.909 1.00 54.44 153 TRP C CA 1
ATOM 6798 C C . TRP C 3 153 ? 178.783 127.453 134.694 1.00 55.07 153 TRP C C 1
ATOM 6799 O O . TRP C 3 153 ? 177.640 127.755 134.343 1.00 54.07 153 TRP C O 1
ATOM 6810 N N . LYS C 3 154 ? 179.525 126.551 134.058 1.00 57.01 154 LYS C N 1
ATOM 6811 C CA . LYS C 3 154 ? 179.005 125.698 132.998 1.00 58.23 154 LYS C CA 1
ATOM 6812 C C . LYS C 3 154 ? 179.177 124.244 133.414 1.00 59.70 154 LYS C C 1
ATOM 6813 O O . LYS C 3 154 ? 180.283 123.824 133.767 1.00 60.77 154 LYS C O 1
ATOM 6819 N N . PHE C 3 155 ? 178.089 123.482 133.366 1.00 59.96 155 PHE C N 1
ATOM 6820 C CA . PHE C 3 155 ? 178.058 122.117 133.873 1.00 61.46 155 PHE C CA 1
ATOM 6821 C C . PHE C 3 155 ? 178.141 121.130 132.718 1.00 63.99 155 PHE C C 1
ATOM 6822 O O . PHE C 3 155 ? 177.314 121.168 131.802 1.00 64.22 155 PHE C O 1
ATOM 6830 N N . HIS C 3 156 ? 179.139 120.248 132.767 1.00 72.99 156 HIS C N 1
ATOM 6831 C CA . HIS C 3 156 ? 179.315 119.210 131.761 1.00 75.14 156 HIS C CA 1
ATOM 6832 C C . HIS C 3 156 ? 179.055 117.850 132.387 1.00 75.94 156 HIS C C 1
ATOM 6833 O O . HIS C 3 156 ? 179.838 117.413 133.243 1.00 75.80 156 HIS C O 1
ATOM 6840 N N . PRO C 3 157 ? 177.976 117.157 132.012 1.00 75.15 157 PRO C N 1
ATOM 6841 C CA . PRO C 3 157 ? 177.713 115.839 132.611 1.00 76.04 157 PRO C CA 1
ATOM 6842 C C . PRO C 3 157 ? 178.779 114.802 132.304 1.00 78.00 157 PRO C C 1
ATOM 6843 O O . PRO C 3 157 ? 179.020 113.919 133.136 1.00 78.91 157 PRO C O 1
ATOM 6847 N N . PHE C 3 158 ? 179.423 114.875 131.144 1.00 137.00 158 PHE C N 1
ATOM 6848 C CA . PHE C 3 158 ? 180.454 113.906 130.787 1.00 139.04 158 PHE C CA 1
ATOM 6849 C C . PHE C 3 158 ? 181.802 114.587 130.583 1.00 139.31 158 PHE C C 1
ATOM 6850 O O . PHE C 3 158 ? 182.420 115.060 131.536 1.00 138.13 158 PHE C O 1
ATOM 6858 N N . ASN C 3 168 ? 180.367 108.030 130.091 1.00 126.54 168 ASN C N 1
ATOM 6859 C CA . ASN C 3 168 ? 181.176 108.063 131.304 1.00 126.29 168 ASN C CA 1
ATOM 6860 C C . ASN C 3 168 ? 180.706 109.166 132.246 1.00 123.83 168 ASN C C 1
ATOM 6861 O O . ASN C 3 168 ? 180.629 110.332 131.863 1.00 122.36 168 ASN C O 1
ATOM 6866 N N . TRP C 3 169 ? 180.398 108.790 133.484 1.00 117.24 169 TRP C N 1
ATOM 6867 C CA . TRP C 3 169 ? 179.888 109.731 134.477 1.00 114.99 169 TRP C CA 1
ATOM 6868 C C . TRP C 3 169 ? 181.066 110.437 135.137 1.00 113.90 169 TRP C C 1
ATOM 6869 O O . TRP C 3 169 ? 181.767 109.858 135.970 1.00 114.87 169 TRP C O 1
ATOM 6880 N N . SER C 3 170 ? 181.285 111.696 134.765 1.00 85.36 170 SER C N 1
ATOM 6881 C CA . SER C 3 170 ? 182.350 112.512 135.349 1.00 84.34 170 SER C CA 1
ATOM 6882 C C . SER C 3 170 ? 181.925 113.970 135.306 1.00 80.48 170 SER C C 1
ATOM 6883 O O . SER C 3 170 ? 182.287 114.718 134.390 1.00 80.13 170 SER C O 1
ATOM 6886 N N . PRO C 3 171 ? 181.148 114.414 136.291 1.00 77.79 171 PRO C N 1
ATOM 6887 C CA . PRO C 3 171 ? 180.648 115.793 136.265 1.00 74.28 171 PRO C CA 1
ATOM 6888 C C . PRO C 3 171 ? 181.737 116.788 136.631 1.00 73.38 171 PRO C C 1
ATOM 6889 O O . PRO C 3 171 ? 182.552 116.546 137.524 1.00 74.70 171 PRO C O 1
ATOM 6893 N N . THR C 3 172 ? 181.744 117.919 135.929 1.00 71.39 172 THR C N 1
ATOM 6894 C CA . THR C 3 172 ? 182.671 119.009 136.196 1.00 70.45 172 THR C CA 1
ATOM 6895 C C . THR C 3 172 ? 181.932 120.336 136.129 1.00 67.30 172 THR C C 1
ATOM 6896 O O . THR C 3 172 ? 181.070 120.533 135.267 1.00 66.60 172 THR C O 1
ATOM 6900 N N . LEU C 3 173 ? 182.271 121.245 137.041 1.00 65.65 173 LEU C N 1
ATOM 6901 C CA . LEU C 3 173 ? 181.803 122.627 136.998 1.00 62.99 173 LEU C CA 1
ATOM 6902 C C . LEU C 3 173 ? 182.963 123.506 136.550 1.00 63.18 173 LEU C C 1
ATOM 6903 O O . LEU C 3 173 ? 183.993 123.578 137.229 1.00 63.83 173 LEU C O 1
ATOM 6908 N N . GLU C 3 174 ? 182.794 124.174 135.413 1.00 83.29 174 GLU C N 1
ATOM 6909 C CA . GLU C 3 174 ? 183.804 125.071 134.869 1.00 83.41 174 GLU C CA 1
ATOM 6910 C C . GLU C 3 174 ? 183.353 126.509 135.088 1.00 81.79 174 GLU C C 1
ATOM 6911 O O . GLU C 3 174 ? 182.282 126.905 134.617 1.00 81.43 174 GLU C O 1
ATOM 6917 N N . LEU C 3 175 ? 184.170 127.285 135.794 1.00 64.07 175 LEU C N 1
ATOM 6918 C CA . LEU C 3 175 ? 183.815 128.660 136.131 1.00 62.71 175 LEU C CA 1
ATOM 6919 C C . LEU C 3 175 ? 183.936 129.536 134.891 1.00 63.61 175 LEU C C 1
ATOM 6920 O O . LEU C 3 175 ? 185.030 129.705 134.344 1.00 64.62 175 LEU C O 1
ATOM 6925 N N . GLN C 3 176 ? 182.809 130.089 134.441 1.00 64.46 176 GLN C N 1
ATOM 6926 C CA . GLN C 3 176 ? 182.822 130.966 133.276 1.00 65.46 176 GLN C CA 1
ATOM 6927 C C . GLN C 3 176 ? 183.355 132.352 133.620 1.00 64.77 176 GLN C C 1
ATOM 6928 O O . GLN C 3 176 ? 184.077 132.956 132.821 1.00 65.97 176 GLN C O 1
ATOM 6934 N N . GLY C 3 177 ? 183.012 132.869 134.794 1.00 57.43 177 GLY C N 1
ATOM 6935 C CA . GLY C 3 177 ? 183.467 134.185 135.187 1.00 57.16 177 GLY C CA 1
ATOM 6936 C C . GLY C 3 177 ? 182.679 134.696 136.375 1.00 55.52 177 GLY C C 1
ATOM 6937 O O . GLY C 3 177 ? 181.871 133.977 136.965 1.00 54.14 177 GLY C O 1
ATOM 6938 N N . THR C 3 178 ? 182.935 135.958 136.714 1.00 52.70 178 THR C N 1
ATOM 6939 C CA . THR C 3 178 ? 182.294 136.608 137.848 1.00 51.47 178 THR C CA 1
ATOM 6940 C C . THR C 3 178 ? 181.847 138.008 137.452 1.00 50.94 178 THR C C 1
ATOM 6941 O O . THR C 3 178 ? 182.376 138.612 136.517 1.00 51.72 178 THR C O 1
ATOM 6945 N N . VAL C 3 179 ? 180.855 138.515 138.180 1.00 49.83 179 VAL C N 1
ATOM 6946 C CA . VAL C 3 179 ? 180.366 139.880 138.029 1.00 49.60 179 VAL C CA 1
ATOM 6947 C C . VAL C 3 179 ? 180.358 140.533 139.404 1.00 49.37 179 VAL C C 1
ATOM 6948 O O . VAL C 3 179 ? 179.776 139.990 140.349 1.00 48.52 179 VAL C O 1
ATOM 6952 N N . GLU C 3 180 ? 180.998 141.692 139.515 1.00 98.52 180 GLU C N 1
ATOM 6953 C CA . GLU C 3 180 ? 181.089 142.395 140.785 1.00 98.50 180 GLU C CA 1
ATOM 6954 C C . GLU C 3 180 ? 179.966 143.419 140.920 1.00 99.08 180 GLU C C 1
ATOM 6955 O O . GLU C 3 180 ? 179.321 143.807 139.944 1.00 100.23 180 GLU C O 1
ATOM 6961 N N . SER C 3 181 ? 179.739 143.853 142.158 1.00 54.73 181 SER C N 1
ATOM 6962 C CA . SER C 3 181 ? 178.668 144.793 142.437 1.00 55.55 181 SER C CA 1
ATOM 6963 C C . SER C 3 181 ? 178.959 146.148 141.792 1.00 58.04 181 SER C C 1
ATOM 6964 O O . SER C 3 181 ? 180.116 146.560 141.684 1.00 58.80 181 SER C O 1
ATOM 6967 N N . PRO C 3 182 ? 177.920 146.860 141.351 1.00 60.74 182 PRO C N 1
ATOM 6968 C CA . PRO C 3 182 ? 178.118 148.159 140.703 1.00 63.14 182 PRO C CA 1
ATOM 6969 C C . PRO C 3 182 ? 178.235 149.337 141.657 1.00 64.06 182 PRO C C 1
ATOM 6970 O O . PRO C 3 182 ? 178.127 150.481 141.206 1.00 65.55 182 PRO C O 1
ATOM 6974 N N . MET C 3 183 ? 178.448 149.103 142.949 1.00 65.78 183 MET C N 1
ATOM 6975 C CA . MET C 3 183 ? 178.492 150.179 143.927 1.00 67.00 183 MET C CA 1
ATOM 6976 C C . MET C 3 183 ? 179.651 149.956 144.887 1.00 66.77 183 MET C C 1
ATOM 6977 O O . MET C 3 183 ? 180.100 148.826 145.094 1.00 65.42 183 MET C O 1
ATOM 6982 N N . THR C 3 184 ? 180.135 151.055 145.467 1.00 61.92 184 THR C N 1
ATOM 6983 C CA . THR C 3 184 ? 181.190 151.021 146.468 1.00 62.17 184 THR C CA 1
ATOM 6984 C C . THR C 3 184 ? 180.751 151.868 147.656 1.00 63.77 184 THR C C 1
ATOM 6985 O O . THR C 3 184 ? 180.387 153.043 147.476 1.00 65.54 184 THR C O 1
ATOM 6989 N N . PRO C 3 185 ? 180.765 151.324 148.882 1.00 67.35 185 PRO C N 1
ATOM 6990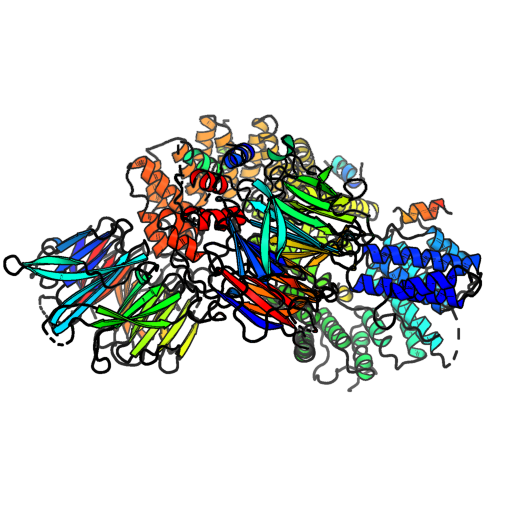 C CA . PRO C 3 185 ? 181.168 149.962 149.271 1.00 65.50 185 PRO C CA 1
ATOM 6991 C C . PRO C 3 185 ? 180.175 148.903 148.806 1.00 63.78 185 PRO C C 1
ATOM 6992 O O . PRO C 3 185 ? 179.031 149.213 148.487 1.00 64.20 185 PRO C O 1
ATOM 6996 N N . SER C 3 186 ? 180.599 147.643 148.757 1.00 70.38 186 SER C N 1
ATOM 6997 C CA . SER C 3 186 ? 179.745 146.574 148.267 1.00 68.54 186 SER C CA 1
ATOM 6998 C C . SER C 3 186 ? 178.564 146.349 149.206 1.00 68.24 186 SER C C 1
ATOM 6999 O O . SER C 3 186 ? 178.613 146.654 150.401 1.00 68.89 186 SER C O 1
ATOM 7001 N N . GLN C 3 187 ? 177.490 145.809 148.644 1.00 52.04 187 GLN C N 1
ATOM 7002 C CA . GLN C 3 187 ? 176.262 145.530 149.372 1.00 51.34 187 GLN C CA 1
ATOM 7003 C C . GLN C 3 187 ? 176.002 144.024 149.368 1.00 49.90 187 GLN C C 1
ATOM 7004 O O . GLN C 3 187 ? 176.834 143.228 148.926 1.00 49.35 187 GLN C O 1
ATOM 7010 N N . PHE C 3 188 ? 174.834 143.639 149.871 1.00 51.44 188 PHE C N 1
ATOM 7011 C CA . PHE C 3 188 ? 174.445 142.239 149.952 1.00 49.32 188 PHE C CA 1
ATOM 7012 C C . PHE C 3 188 ? 173.623 141.864 148.726 1.00 47.59 188 PHE C C 1
ATOM 7013 O O . PHE C 3 188 ? 172.627 142.524 148.415 1.00 47.84 188 PHE C O 1
ATOM 7021 N N . ALA C 3 189 ? 174.043 140.809 148.032 1.00 46.86 189 ALA C N 1
ATOM 7022 C CA . ALA C 3 189 ? 173.322 140.300 146.870 1.00 45.92 189 ALA C CA 1
ATOM 7023 C C . ALA C 3 189 ? 172.326 139.248 147.345 1.00 45.40 189 ALA C C 1
ATOM 7024 O O . ALA C 3 189 ? 172.714 138.128 147.691 1.00 45.32 189 ALA C O 1
ATOM 7026 N N . THR C 3 190 ? 171.043 139.607 147.358 1.00 45.49 190 THR C N 1
ATOM 7027 C CA . THR C 3 190 ? 170.014 138.772 147.964 1.00 45.07 190 THR C CA 1
ATOM 7028 C C . THR C 3 190 ? 169.232 137.930 146.966 1.00 44.44 190 THR C C 1
ATOM 7029 O O . THR C 3 190 ? 168.546 136.991 147.384 1.00 44.41 190 THR C O 1
ATOM 7033 N N . SER C 3 191 ? 169.311 138.230 145.672 1.00 68.34 191 SER C N 1
ATOM 7034 C CA . SER C 3 191 ? 168.486 137.558 144.680 1.00 67.75 191 SER C CA 1
ATOM 7035 C C . SER C 3 191 ? 169.283 137.347 143.401 1.00 67.91 191 SER C C 1
ATOM 7036 O O . SER C 3 191 ? 170.271 138.035 143.141 1.00 68.42 191 SER C O 1
ATOM 7039 N N . VAL C 3 192 ? 168.832 136.381 142.599 1.00 43.82 192 VAL C N 1
ATOM 7040 C CA . VAL C 3 192 ? 169.450 136.089 141.310 1.00 44.03 192 VAL C CA 1
ATOM 7041 C C . VAL C 3 192 ? 168.438 135.325 140.469 1.00 44.26 192 VAL C C 1
ATOM 7042 O O . VAL C 3 192 ? 167.559 134.642 141.000 1.00 44.26 192 VAL C O 1
ATOM 7046 N N . ASP C 3 193 ? 168.551 135.456 139.148 1.00 57.06 193 ASP C N 1
ATOM 7047 C CA . ASP C 3 193 ? 167.664 134.747 138.235 1.00 58.07 193 ASP C CA 1
ATOM 7048 C C . ASP C 3 193 ? 168.325 134.652 136.868 1.00 59.59 193 ASP C C 1
ATOM 7049 O O . ASP C 3 193 ? 169.271 135.381 136.563 1.00 59.83 193 ASP C O 1
ATOM 7054 N N . ILE C 3 194 ? 167.809 133.737 136.049 1.00 46.58 194 ILE C N 1
ATOM 7055 C CA . ILE C 3 194 ? 168.296 133.510 134.694 1.00 47.48 194 ILE C CA 1
ATOM 7056 C C . ILE C 3 194 ? 167.104 133.527 133.749 1.00 48.49 194 ILE C C 1
ATOM 7057 O O . ILE C 3 194 ? 166.058 132.940 134.048 1.00 48.78 194 ILE C O 1
ATOM 7062 N N . SER C 3 195 ? 167.259 134.190 132.611 1.00 66.11 195 SER C N 1
ATOM 7063 C CA . SER C 3 195 ? 166.245 134.178 131.569 1.00 67.26 195 SER C CA 1
ATOM 7064 C C . SER C 3 195 ? 166.656 133.237 130.442 1.00 69.61 195 SER C C 1
ATOM 7065 O O . SER C 3 195 ? 167.835 132.923 130.260 1.00 70.56 195 SER C O 1
ATOM 7068 N N . GLU C 3 196 ? 165.655 132.777 129.688 1.00 98.70 196 GLU C N 1
ATOM 7069 C CA . GLU C 3 196 ? 165.931 131.917 128.542 1.00 101.14 196 GLU C CA 1
ATOM 7070 C C . GLU C 3 196 ? 166.738 132.651 127.481 1.00 102.74 196 GLU C C 1
ATOM 7071 O O . GLU C 3 196 ? 167.615 132.062 126.838 1.00 104.77 196 GLU C O 1
ATOM 7077 N N . ARG C 3 197 ? 166.454 133.939 127.277 1.00 55.51 197 ARG C N 1
ATOM 7078 C CA . ARG C 3 197 ? 167.171 134.721 126.278 1.00 56.54 197 ARG C CA 1
ATOM 7079 C C . ARG C 3 197 ? 168.630 134.962 126.646 1.00 55.49 197 ARG C C 1
ATOM 7080 O O . ARG C 3 197 ? 169.400 135.393 125.783 1.00 56.14 197 ARG C O 1
ATOM 7082 N N . GLY C 3 198 ? 169.027 134.700 127.889 1.00 54.09 198 GLY C N 1
ATOM 7083 C CA . GLY C 3 198 ? 170.418 134.844 128.270 1.00 53.40 198 GLY C CA 1
ATOM 7084 C C . GLY C 3 198 ? 170.736 136.100 129.055 1.00 52.17 198 GLY C C 1
ATOM 7085 O O . GLY C 3 198 ? 171.725 136.780 128.767 1.00 52.20 198 GLY C O 1
ATOM 7086 N N . LEU C 3 199 ? 169.906 136.427 130.040 1.00 56.24 199 LEU C N 1
ATOM 7087 C CA . LEU C 3 199 ? 170.115 137.592 130.885 1.00 54.87 199 LEU C CA 1
ATOM 7088 C C . LEU C 3 199 ? 170.189 137.170 132.345 1.00 52.58 199 LEU C C 1
ATOM 7089 O O . LEU C 3 199 ? 169.558 136.194 132.759 1.00 51.64 199 LEU C O 1
ATOM 7094 N N . ILE C 3 200 ? 170.971 137.915 133.121 1.00 48.50 200 ILE C N 1
ATOM 7095 C CA . ILE C 3 200 ? 171.160 137.663 134.545 1.00 47.24 200 ILE C CA 1
ATOM 7096 C C . ILE C 3 200 ? 170.716 138.898 135.312 1.00 46.92 200 ILE C C 1
ATOM 7097 O O . ILE C 3 200 ? 171.131 140.016 134.989 1.00 47.41 200 ILE C O 1
ATOM 7102 N N . ALA C 3 201 ? 169.876 138.697 136.323 1.00 57.26 201 ALA C N 1
ATOM 7103 C CA . ALA C 3 201 ? 169.397 139.772 137.180 1.00 56.60 201 ALA C CA 1
ATOM 7104 C C . ALA C 3 201 ? 169.826 139.496 138.612 1.00 55.22 201 ALA C C 1
ATOM 7105 O O . ALA C 3 201 ? 169.637 138.384 139.114 1.00 54.18 201 ALA C O 1
ATOM 7107 N N . THR C 3 202 ? 170.404 140.502 139.263 1.00 60.09 202 THR C N 1
ATOM 7108 C CA . THR C 3 202 ? 170.849 140.392 140.645 1.00 59.22 202 THR C CA 1
ATOM 7109 C C . THR C 3 202 ? 170.251 141.533 141.452 1.00 59.41 202 THR C C 1
ATOM 7110 O O . THR C 3 202 ? 170.346 142.695 141.048 1.00 60.86 202 THR C O 1
ATOM 7114 N N . GLY C 3 203 ? 169.651 141.203 142.592 1.00 78.82 203 GLY C N 1
ATOM 7115 C CA . GLY C 3 203 ? 169.044 142.186 143.470 1.00 79.28 203 GLY C CA 1
ATOM 7116 C C . GLY C 3 203 ? 169.883 142.395 144.716 1.00 79.76 203 GLY C C 1
ATOM 7117 O O . GLY C 3 203 ? 170.524 141.466 145.210 1.00 78.90 203 GLY C O 1
ATOM 7118 N N . PHE C 3 204 ? 169.875 143.623 145.223 1.00 46.36 204 PHE C N 1
ATOM 7119 C CA . PHE C 3 204 ? 170.660 144.008 146.386 1.00 46.90 204 PHE C CA 1
ATOM 7120 C C . PHE C 3 204 ? 169.746 144.541 147.483 1.00 47.48 204 PHE C C 1
ATOM 7121 O O . PHE C 3 204 ? 168.560 144.798 147.268 1.00 47.57 204 PHE C O 1
ATOM 7129 N N . ASN C 3 205 ? 170.319 144.706 148.676 1.00 60.31 205 ASN C N 1
ATOM 7130 C CA . ASN C 3 205 ? 169.546 145.094 149.849 1.00 61.80 205 ASN C CA 1
ATOM 7131 C C . ASN C 3 205 ? 169.223 146.581 149.900 1.00 64.72 205 ASN C C 1
ATOM 7132 O O . ASN C 3 205 ? 168.395 146.986 150.722 1.00 66.75 205 ASN C O 1
ATOM 7137 N N . ASN C 3 206 ? 169.846 147.401 149.060 1.00 50.56 206 ASN C N 1
ATOM 7138 C CA . ASN C 3 206 ? 169.558 148.828 149.028 1.00 52.17 206 ASN C CA 1
ATOM 7139 C C . ASN C 3 206 ? 168.503 149.195 147.994 1.00 52.32 206 ASN C C 1
ATOM 7140 O O . ASN C 3 206 ? 168.232 150.385 147.805 1.00 53.61 206 ASN C O 1
ATOM 7145 N N . GLY C 3 207 ? 167.902 148.214 147.329 1.00 111.88 207 GLY C N 1
ATOM 7146 C CA . GLY C 3 207 ? 166.901 148.477 146.320 1.00 111.09 207 GLY C CA 1
ATOM 7147 C C . GLY C 3 207 ? 167.417 148.539 144.903 1.00 110.69 207 GLY C C 1
ATOM 7148 O O . GLY C 3 207 ? 166.683 148.987 144.015 1.00 110.36 207 GLY C O 1
ATOM 7149 N N . THR C 3 208 ? 168.648 148.105 144.660 1.00 50.69 208 THR C N 1
ATOM 7150 C CA . THR C 3 208 ? 169.261 148.163 143.342 1.00 50.55 208 THR C CA 1
ATOM 7151 C C . THR C 3 208 ? 169.253 146.777 142.712 1.00 49.09 208 THR C C 1
ATOM 7152 O O . THR C 3 208 ? 169.620 145.793 143.362 1.00 48.12 208 THR C O 1
ATOM 7156 N N . VAL C 3 209 ? 168.823 146.700 141.455 1.00 49.20 209 VAL C N 1
ATOM 7157 C CA . VAL C 3 209 ? 168.860 145.470 140.675 1.00 48.21 209 VAL C CA 1
ATOM 7158 C C . VAL C 3 209 ? 169.666 145.732 139.409 1.00 48.62 209 VAL C C 1
ATOM 7159 O O . VAL C 3 209 ? 169.520 146.786 138.779 1.00 49.79 209 VAL C O 1
ATOM 7163 N N . GLN C 3 210 ? 170.542 144.792 139.063 1.00 47.88 210 GLN C N 1
ATOM 7164 C CA . GLN C 3 210 ? 171.479 144.947 137.958 1.00 48.35 210 GLN C CA 1
ATOM 7165 C C . GLN C 3 210 ? 171.252 143.852 136.927 1.00 48.01 210 GLN C C 1
ATOM 7166 O O . GLN C 3 210 ? 171.061 142.686 137.284 1.00 47.16 210 GLN C O 1
ATOM 7172 N N 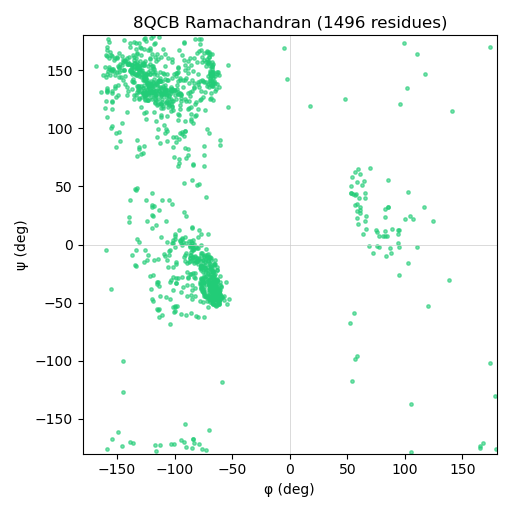. ILE C 3 211 ? 171.287 144.229 135.652 1.00 48.93 211 ILE C N 1
ATOM 7173 C CA . ILE C 3 211 ? 171.087 143.311 134.535 1.00 49.06 211 ILE C CA 1
ATOM 7174 C C . ILE C 3 211 ? 172.409 143.189 133.789 1.00 49.56 211 ILE C C 1
ATOM 7175 O O . ILE C 3 211 ? 173.042 144.202 133.467 1.00 50.51 211 ILE C O 1
ATOM 7180 N N . SER C 3 212 ? 172.830 141.955 133.516 1.00 49.12 212 SER C N 1
ATOM 7181 C CA . SER C 3 212 ? 174.081 141.696 132.818 1.00 49.70 212 SER C CA 1
ATOM 7182 C C . SER C 3 212 ? 173.881 140.608 131.771 1.00 50.08 212 SER C C 1
ATOM 7183 O O . SER C 3 212 ? 172.992 139.760 131.879 1.00 49.70 212 SER C O 1
ATOM 7186 N N . GLU C 3 213 ? 174.730 140.645 130.746 1.00 59.94 213 GLU C N 1
ATOM 7187 C CA . GLU C 3 213 ? 174.688 139.685 129.652 1.00 61.07 213 GLU C CA 1
ATOM 7188 C C . GLU C 3 213 ? 175.283 138.352 130.083 1.00 61.23 213 GLU C C 1
ATOM 7189 O O . GLU C 3 213 ? 176.274 138.308 130.815 1.00 62.73 213 GLU C O 1
ATOM 7195 N N . LEU C 3 214 ? 174.669 137.262 129.623 1.00 60.13 214 LEU C N 1
ATOM 7196 C CA . LEU C 3 214 ? 175.201 135.936 129.914 1.00 60.65 214 LEU C CA 1
ATOM 7197 C C . LEU C 3 214 ? 176.409 135.607 129.045 1.00 64.51 214 LEU C C 1
ATOM 7198 O O . LEU C 3 214 ? 177.360 134.975 129.515 1.00 65.94 214 LEU C O 1
ATOM 7203 N N . SER C 3 215 ? 176.387 136.023 127.778 1.00 66.62 215 SER C N 1
ATOM 7204 C CA . SER C 3 215 ? 177.443 135.632 126.849 1.00 70.84 215 SER C CA 1
ATOM 7205 C C . SER C 3 215 ? 178.749 136.364 127.140 1.00 72.90 215 SER C C 1
ATOM 7206 O O . SER C 3 215 ? 179.822 135.751 127.162 1.00 75.35 215 SER C O 1
ATOM 7209 N N . THR C 3 216 ? 178.680 137.674 127.368 1.00 72.26 216 THR C N 1
ATOM 7210 C CA . THR C 3 216 ? 179.872 138.499 127.513 1.00 75.01 216 THR C CA 1
ATOM 7211 C C . THR C 3 216 ? 180.107 138.984 128.936 1.00 73.41 216 THR C C 1
ATOM 7212 O O . THR C 3 216 ? 181.166 139.562 129.205 1.00 75.75 216 THR C O 1
ATOM 7216 N N . LEU C 3 217 ? 179.156 138.771 129.846 1.00 69.86 217 LEU C N 1
ATOM 7217 C CA . LEU C 3 217 ? 179.300 139.146 131.255 1.00 68.64 217 LEU C CA 1
ATOM 7218 C C . LEU C 3 217 ? 179.559 140.645 131.413 1.00 68.93 217 LEU C C 1
ATOM 7219 O O . LEU C 3 217 ? 180.521 141.069 132.055 1.00 69.43 217 LEU C O 1
ATOM 7224 N N . ARG C 3 218 ? 178.679 141.453 130.822 1.00 69.07 218 ARG C N 1
ATOM 7225 C CA . ARG C 3 218 ? 178.809 142.896 130.912 1.00 69.95 218 ARG C CA 1
ATOM 7226 C C . ARG C 3 218 ? 177.499 143.526 131.371 1.00 66.61 218 ARG C C 1
ATOM 7227 O O . ARG C 3 218 ? 176.420 143.046 131.010 1.00 64.37 218 ARG C O 1
ATOM 7235 N N . PRO C 3 219 ? 177.560 144.587 132.175 1.00 66.68 219 PRO C N 1
ATOM 7236 C CA . PRO C 3 219 ? 176.325 145.225 132.647 1.00 64.22 219 PRO C CA 1
ATOM 7237 C C . PRO C 3 219 ? 175.562 145.890 131.512 1.00 65.29 219 PRO C C 1
ATOM 7238 O O . PRO C 3 219 ? 176.149 146.394 130.553 1.00 68.52 219 PRO C O 1
ATOM 7242 N N . LEU C 3 220 ? 174.236 145.888 131.633 1.00 63.00 220 LEU C N 1
ATOM 7243 C CA . LEU C 3 220 ? 173.356 146.555 130.683 1.00 64.19 220 LEU C CA 1
ATOM 7244 C C . LEU C 3 220 ? 172.509 147.635 131.334 1.00 64.24 220 LEU C C 1
ATOM 7245 O O . LEU C 3 220 ? 172.418 148.749 130.806 1.00 67.03 220 LEU C O 1
ATOM 7250 N N . TYR C 3 221 ? 171.885 147.338 132.471 1.00 61.60 221 TYR C N 1
ATOM 7251 C CA . TYR C 3 221 ? 170.998 148.269 133.147 1.00 62.04 221 TYR C CA 1
ATOM 7252 C C . TYR C 3 221 ? 171.332 148.315 134.630 1.00 59.62 221 TYR C C 1
ATOM 7253 O O . TYR C 3 221 ? 172.029 147.448 135.161 1.00 57.60 221 TYR C O 1
ATOM 7262 N N . ASN C 3 222 ? 170.824 149.353 135.292 1.00 67.32 222 ASN C N 1
ATOM 7263 C CA . ASN C 3 222 ? 171.003 149.521 136.734 1.00 66.73 222 ASN C CA 1
ATOM 7264 C C . ASN C 3 222 ? 169.790 150.299 137.247 1.00 67.91 222 ASN C C 1
ATOM 7265 O O . ASN C 3 222 ? 169.755 151.529 137.186 1.00 70.13 222 ASN C O 1
ATOM 7270 N N . PHE C 3 223 ? 168.800 149.565 137.749 1.00 57.33 223 PHE C N 1
ATOM 7271 C CA . PHE C 3 223 ? 167.573 150.165 138.252 1.00 58.28 223 PHE C CA 1
ATOM 7272 C C . PHE C 3 223 ? 167.697 150.488 139.734 1.00 57.82 223 PHE C C 1
ATOM 7273 O O . PHE C 3 223 ? 168.316 149.743 140.498 1.00 56.18 223 PHE C O 1
ATOM 7281 N N . GLU C 3 224 ? 167.106 151.611 140.130 1.00 109.02 224 GLU C N 1
ATOM 7282 C CA . GLU C 3 224 ? 166.968 151.990 141.527 1.00 110.45 224 GLU C CA 1
ATOM 7283 C C . GLU C 3 224 ? 165.500 152.269 141.805 1.00 110.79 224 GLU C C 1
ATOM 7284 O O . GLU C 3 224 ? 164.883 153.096 141.126 1.00 110.66 224 GLU C O 1
ATOM 7290 N N . SER C 3 225 ? 164.942 151.578 142.797 1.00 68.32 225 SER C N 1
ATOM 7291 C CA . SER C 3 225 ? 163.529 151.697 143.131 1.00 69.13 225 SER C CA 1
ATOM 7292 C C . SER C 3 225 ? 163.296 152.271 144.522 1.00 73.78 225 SER C C 1
ATOM 7293 O O . SER C 3 225 ? 162.189 152.146 145.053 1.00 76.22 225 SER C O 1
ATOM 7296 N N . GLN C 3 226 ? 164.301 152.902 145.121 1.00 127.23 226 GLN C N 1
ATOM 7297 C CA . GLN C 3 226 ? 164.234 153.327 146.510 1.00 132.16 226 GLN C CA 1
ATOM 7298 C C . GLN C 3 226 ? 164.184 154.845 146.620 1.00 135.18 226 GLN C C 1
ATOM 7299 O O . GLN C 3 226 ? 164.846 155.560 145.861 1.00 133.50 226 GLN C O 1
ATOM 7305 N N . HIS C 3 227 ? 163.372 155.326 147.561 1.00 130.56 227 HIS C N 1
ATOM 7306 C CA . HIS C 3 227 ? 163.377 156.714 148.024 1.00 134.65 227 HIS C CA 1
ATOM 7307 C C . HIS C 3 227 ? 163.514 156.599 149.539 1.00 135.38 227 HIS C C 1
ATOM 7308 O O . HIS C 3 227 ? 162.518 156.632 150.267 1.00 134.99 227 HIS C O 1
ATOM 7315 N N . SER C 3 228 ? 164.749 156.471 150.013 1.00 83.13 228 SER C N 1
ATOM 7316 C CA . SER C 3 228 ? 165.026 155.954 151.345 1.00 84.13 228 SER C CA 1
ATOM 7317 C C . SER C 3 228 ? 165.535 157.047 152.273 1.00 90.12 228 SER C C 1
ATOM 7318 O O . SER C 3 228 ? 166.450 157.797 151.919 1.00 92.94 228 SER C O 1
ATOM 7320 N N . MET C 3 229 ? 164.933 157.128 153.459 1.00 204.69 229 MET C N 1
ATOM 7321 C CA . MET C 3 229 ? 165.526 157.815 154.597 1.00 208.77 229 MET C CA 1
ATOM 7322 C C . MET C 3 229 ? 166.156 156.848 155.585 1.00 209.17 229 MET C C 1
ATOM 7323 O O . MET C 3 229 ? 167.105 157.218 156.284 1.00 211.61 229 MET C O 1
ATOM 7328 N N . ILE C 3 230 ? 165.643 155.622 155.655 1.00 96.65 230 ILE C N 1
ATOM 7329 C CA . ILE C 3 230 ? 166.270 154.527 156.384 1.00 97.42 230 ILE C CA 1
ATOM 7330 C C . ILE C 3 230 ? 167.142 153.756 155.403 1.00 92.20 230 ILE C C 1
ATOM 7331 O O . ILE C 3 230 ? 166.766 153.564 154.241 1.00 87.24 230 ILE C O 1
ATOM 7336 N N . ASN C 3 231 ? 168.314 153.314 155.868 1.00 141.41 231 ASN C N 1
ATOM 7337 C CA . ASN C 3 231 ? 169.345 152.825 154.955 1.00 137.79 231 ASN C CA 1
ATOM 7338 C C . ASN C 3 231 ? 168.882 151.603 154.168 1.00 134.14 231 ASN C C 1
ATOM 7339 O O . ASN C 3 231 ? 169.121 151.513 152.958 1.00 130.18 231 ASN C O 1
ATOM 7341 N N . ASN C 3 232 ? 168.222 150.653 154.829 1.00 277.33 232 ASN C N 1
ATOM 7342 C CA . ASN C 3 232 ? 167.848 149.402 154.178 1.00 274.76 232 ASN C CA 1
ATOM 7343 C C . ASN C 3 232 ? 166.353 149.131 154.292 1.00 272.43 232 ASN C C 1
ATOM 7344 O O . ASN C 3 232 ? 165.938 147.983 154.472 1.00 270.34 232 ASN C O 1
ATOM 7349 N N . SER C 3 233 ? 165.531 150.172 154.183 1.00 96.26 233 SER C N 1
ATOM 7350 C CA . SER C 3 233 ? 164.084 150.008 154.207 1.00 94.42 233 SER C CA 1
ATOM 7351 C C . SER C 3 233 ? 163.508 149.669 152.840 1.00 89.95 233 SER C C 1
ATOM 7352 O O . SER C 3 233 ? 162.287 149.540 152.715 1.00 87.58 233 SER C O 1
ATOM 7354 N N . ASN C 3 234 ? 164.353 149.533 151.819 1.00 103.85 234 ASN C N 1
ATOM 7355 C CA . ASN C 3 234 ? 163.940 149.137 150.473 1.00 99.65 234 ASN C CA 1
ATOM 7356 C C . ASN C 3 234 ? 164.893 148.037 150.019 1.00 96.86 234 ASN C C 1
ATOM 7357 O O . ASN C 3 234 ? 165.929 148.315 149.413 1.00 97.89 234 ASN C O 1
ATOM 7362 N N . SER C 3 235 ? 164.542 146.791 150.313 1.00 75.29 235 SER C N 1
ATOM 7363 C CA . SER C 3 235 ? 165.368 145.641 149.979 1.00 72.58 235 SER C CA 1
ATOM 7364 C C . SER C 3 235 ? 164.644 144.775 148.962 1.00 68.75 235 SER C C 1
ATOM 7365 O O . SER C 3 235 ? 163.426 144.597 149.041 1.00 68.62 235 SER C O 1
ATOM 7368 N N . ILE C 3 236 ? 165.397 144.240 148.008 1.00 52.84 236 ILE C N 1
ATOM 7369 C CA . ILE C 3 236 ? 164.837 143.425 146.937 1.00 49.85 236 ILE C CA 1
ATOM 7370 C C . ILE C 3 236 ? 164.840 141.970 147.385 1.00 49.04 236 ILE C C 1
ATOM 7371 O O . ILE C 3 236 ? 165.889 141.421 147.736 1.00 49.70 236 ILE C O 1
ATOM 7376 N N . ARG C 3 237 ? 163.664 141.344 147.370 1.00 48.03 237 ARG C N 1
ATOM 7377 C CA . ARG C 3 237 ? 163.505 139.985 147.870 1.00 47.74 237 ARG C CA 1
ATOM 7378 C C . ARG C 3 237 ? 163.408 138.938 146.771 1.00 45.66 237 ARG C C 1
ATOM 7379 O O . ARG C 3 237 ? 163.826 137.797 146.986 1.00 45.94 237 ARG C O 1
ATOM 7387 N N . SER C 3 238 ? 162.874 139.289 145.604 1.00 47.91 238 SER C N 1
ATOM 7388 C CA . SER C 3 238 ? 162.684 138.318 144.538 1.00 46.09 238 SER C CA 1
ATOM 7389 C C . SER C 3 238 ? 162.797 139.008 143.188 1.00 44.58 238 SER C C 1
ATOM 7390 O O . SER C 3 238 ? 162.278 140.110 143.002 1.00 44.64 238 SER C O 1
ATOM 7393 N N . VAL C 3 239 ? 163.487 138.355 142.256 1.00 41.20 239 VAL C N 1
ATOM 7394 C CA . VAL C 3 239 ? 163.572 138.793 140.868 1.00 40.74 239 VAL C CA 1
ATOM 7395 C C . VAL C 3 239 ? 163.184 137.615 139.985 1.00 40.21 239 VAL C C 1
ATOM 7396 O O . VAL C 3 239 ? 163.683 136.501 140.176 1.00 40.51 239 VAL C O 1
ATOM 7400 N N . LYS C 3 240 ? 162.279 137.851 139.035 1.00 39.89 240 LYS C N 1
ATOM 7401 C CA . LYS C 3 240 ? 161.783 136.789 138.169 1.00 39.90 240 LYS C CA 1
ATOM 7402 C C . LYS C 3 240 ? 161.628 137.305 136.748 1.00 40.33 240 LYS C C 1
ATOM 7403 O O . LYS C 3 240 ? 161.055 138.376 136.533 1.00 40.35 240 LYS C O 1
ATOM 7409 N N . PHE C 3 241 ? 162.133 136.538 135.786 1.00 43.65 241 PHE C N 1
ATOM 7410 C CA . PHE C 3 241 ? 161.979 136.852 134.374 1.00 43.87 241 PHE C CA 1
ATOM 7411 C C . PHE C 3 241 ? 160.718 136.196 133.826 1.00 43.76 241 PHE C C 1
ATOM 7412 O O . PHE C 3 241 ? 160.379 135.069 134.196 1.00 43.79 241 PHE C O 1
ATOM 7420 N N . SER C 3 242 ? 160.025 136.910 132.947 1.00 64.26 242 SER C N 1
ATOM 7421 C CA . SER C 3 242 ? 158.870 136.332 132.280 1.00 64.59 242 SER C CA 1
ATOM 7422 C C . SER C 3 242 ? 159.325 135.262 131.289 1.00 65.74 242 SER C C 1
ATOM 7423 O O . SER C 3 242 ? 160.293 135.471 130.551 1.00 66.57 242 SER C O 1
ATOM 7426 N N . PRO C 3 243 ? 158.658 134.107 131.256 1.00 61.07 243 PRO C N 1
ATOM 7427 C CA . PRO C 3 243 ? 159.115 133.024 130.369 1.00 63.10 243 PRO C CA 1
ATOM 7428 C C . PRO C 3 243 ? 159.067 133.363 128.889 1.00 64.32 243 PRO C C 1
ATOM 7429 O O . PRO C 3 243 ? 159.882 132.833 128.123 1.00 66.05 243 PRO C O 1
ATOM 7433 N N . GLN C 3 244 ? 158.146 134.223 128.453 1.00 185.55 244 GLN C N 1
ATOM 7434 C CA . GLN C 3 244 ? 157.908 134.435 127.030 1.00 187.13 244 GLN C CA 1
ATOM 7435 C C . GLN C 3 244 ? 158.309 135.828 126.558 1.00 187.11 244 GLN C C 1
ATOM 7436 O O . GLN C 3 244 ? 158.941 135.961 125.506 1.00 188.52 244 GLN C O 1
ATOM 7442 N N . GLY C 3 245 ? 157.969 136.871 127.300 1.00 95.00 245 GLY C N 1
ATOM 7443 C CA . GLY C 3 245 ? 158.201 138.237 126.874 1.00 95.53 245 GLY C CA 1
ATOM 7444 C C . GLY C 3 245 ? 159.533 138.788 127.328 1.00 94.78 245 GLY C C 1
ATOM 7445 O O . GLY C 3 245 ? 160.496 138.049 127.560 1.00 93.54 245 GLY C O 1
ATOM 7446 N N . SER C 3 246 ? 159.591 140.112 127.452 1.00 95.32 246 SER C N 1
ATOM 7447 C CA . SER C 3 246 ? 160.789 140.789 127.928 1.00 95.02 246 SER C CA 1
ATOM 7448 C C . SER C 3 246 ? 160.474 141.560 129.202 1.00 93.44 246 SER C C 1
ATOM 7449 O O . SER C 3 246 ? 160.892 142.710 129.362 1.00 93.22 246 SER C O 1
ATOM 7452 N N . LEU C 3 247 ? 159.737 140.930 130.110 1.00 60.08 247 LEU C N 1
ATOM 7453 C CA . LEU C 3 247 ? 159.290 141.557 131.342 1.00 59.26 247 LEU C CA 1
ATOM 7454 C C . LEU C 3 247 ? 160.035 140.968 132.533 1.00 58.06 247 LEU C C 1
ATOM 7455 O O . LEU C 3 247 ? 160.390 139.787 132.545 1.00 57.54 247 LEU C O 1
ATOM 7460 N N . LEU C 3 248 ? 160.272 141.811 133.534 1.00 44.56 248 LEU C N 1
ATOM 7461 C CA . LEU C 3 248 ? 160.946 141.416 134.763 1.00 43.15 248 LEU C CA 1
ATOM 7462 C C . LEU C 3 248 ? 160.122 141.891 135.949 1.00 42.61 248 LEU C C 1
ATOM 7463 O O . LEU C 3 248 ? 159.698 143.049 135.988 1.00 43.63 248 LEU C O 1
ATOM 7468 N N . ALA C 3 249 ? 159.896 141.000 136.908 1.00 41.45 249 ALA C N 1
ATOM 7469 C CA . ALA C 3 249 ? 159.106 141.299 138.094 1.00 41.31 249 ALA C CA 1
ATOM 7470 C C . ALA C 3 249 ? 160.028 141.440 139.295 1.00 41.13 249 ALA C C 1
ATOM 7471 O O . ALA C 3 249 ? 160.860 140.564 139.550 1.00 40.53 249 ALA C O 1
ATOM 7473 N N . ILE C 3 250 ? 159.878 142.540 140.027 1.00 42.59 250 ILE C N 1
ATOM 7474 C CA . ILE C 3 250 ? 160.702 142.841 141.191 1.00 43.23 250 ILE C CA 1
ATOM 7475 C C . ILE C 3 250 ? 159.797 142.883 142.411 1.00 43.81 250 ILE C C 1
ATOM 7476 O O . ILE C 3 250 ? 158.833 143.656 142.448 1.00 45.00 250 ILE C O 1
ATOM 7481 N N . ALA C 3 251 ? 160.107 142.059 143.406 1.00 66.84 251 ALA C N 1
ATOM 7482 C CA . ALA C 3 251 ? 159.454 142.117 144.706 1.00 68.26 251 ALA C CA 1
ATOM 7483 C C . ALA C 3 251 ? 160.408 142.788 145.684 1.00 70.48 251 ALA C C 1
ATOM 7484 O O . ALA C 3 251 ? 161.476 142.247 145.985 1.00 70.55 251 ALA C O 1
ATOM 7486 N N . HIS C 3 252 ? 160.025 143.964 146.174 1.00 54.46 252 HIS C N 1
ATOM 7487 C CA . HIS C 3 252 ? 160.880 144.746 147.050 1.00 57.34 252 HIS C CA 1
ATOM 7488 C C . HIS C 3 252 ? 160.077 145.181 148.266 1.00 60.38 252 HIS C C 1
ATOM 7489 O O . HIS C 3 252 ? 158.863 144.973 148.345 1.00 60.16 252 HIS C O 1
ATOM 7496 N N . ASP C 3 253 ? 160.770 145.786 149.223 1.00 55.68 253 ASP C N 1
ATOM 7497 C CA . ASP C 3 253 ? 160.182 146.191 150.489 1.00 59.38 253 ASP C CA 1
ATOM 7498 C C . ASP C 3 253 ? 159.977 147.696 150.513 1.00 62.24 253 ASP C C 1
ATOM 7499 O O . ASP C 3 253 ? 160.930 148.460 150.342 1.00 62.22 253 ASP C O 1
ATOM 7504 N N . SER C 3 254 ? 158.739 148.118 150.712 1.00 68.12 254 SER C N 1
ATOM 7505 C CA . SER C 3 254 ? 158.487 149.431 151.276 1.00 72.36 254 SER C CA 1
ATOM 7506 C C . SER C 3 254 ? 158.301 149.266 152.776 1.00 74.05 254 SER C C 1
ATOM 7507 O O . SER C 3 254 ? 157.718 148.284 153.238 1.00 73.00 254 SER C O 1
ATOM 7510 N N . ASN C 3 255 ? 158.831 150.217 153.543 1.00 72.90 255 ASN C N 1
ATOM 7511 C CA . ASN C 3 255 ? 158.810 150.057 154.992 1.00 75.65 255 ASN C CA 1
ATOM 7512 C C . ASN C 3 255 ? 157.399 149.781 155.506 1.00 76.66 255 ASN C C 1
ATOM 7513 O O . ASN C 3 255 ? 156.476 150.570 155.290 1.00 78.92 255 ASN C O 1
ATOM 7518 N N . SER C 3 256 ? 157.225 148.612 156.123 1.00 75.10 256 SER C N 1
ATOM 7519 C CA . SER C 3 256 ? 155.977 148.037 156.630 1.00 75.95 256 SER C CA 1
ATOM 7520 C C . SER C 3 256 ? 155.079 147.476 155.528 1.00 72.46 256 SER C C 1
ATOM 7521 O O . SER C 3 256 ? 154.015 146.939 155.851 1.00 72.93 256 SER C O 1
ATOM 7524 N N . PHE C 3 257 ? 155.460 147.564 154.255 1.00 69.39 257 PHE C N 1
ATOM 7525 C CA . PHE C 3 257 ? 154.606 147.134 153.158 1.00 66.35 257 PHE C CA 1
ATOM 7526 C C . PHE C 3 257 ? 155.366 146.209 152.216 1.00 62.07 257 PHE C C 1
ATOM 7527 O O . PHE C 3 257 ? 156.583 146.043 152.315 1.00 61.71 257 PHE C O 1
ATOM 7535 N N . GLY C 3 258 ? 154.620 145.590 151.306 1.00 59.27 258 GLY C N 1
ATOM 7536 C CA . GLY C 3 258 ? 155.185 144.775 150.244 1.00 55.61 258 GLY C CA 1
ATOM 7537 C C . GLY C 3 258 ? 154.720 145.281 148.888 1.00 54.42 258 GLY C C 1
ATOM 7538 O O . GLY C 3 258 ? 153.531 145.534 148.687 1.00 55.43 258 GLY C O 1
ATOM 7539 N N . CYS C 3 259 ? 155.671 145.422 147.967 1.00 63.44 259 CYS C N 1
ATOM 7540 C CA . CYS C 3 259 ? 155.400 145.991 146.655 1.00 62.41 259 CYS C CA 1
ATOM 7541 C C . CYS C 3 259 ? 155.949 145.091 145.558 1.00 59.31 259 CYS C C 1
ATOM 7542 O O . CYS C 3 259 ? 156.943 144.386 145.747 1.00 58.43 259 CYS C O 1
ATOM 7545 N N . ILE C 3 260 ? 155.282 145.119 144.407 1.00 48.29 260 ILE C N 1
ATOM 7546 C CA . ILE C 3 260 ? 155.741 144.449 143.196 1.00 46.22 260 ILE C CA 1
ATOM 7547 C C . ILE C 3 260 ? 155.775 145.476 142.074 1.00 47.06 260 ILE C C 1
ATOM 7548 O O . ILE C 3 260 ? 154.781 146.168 141.831 1.00 48.53 260 ILE C O 1
ATOM 7553 N N . THR C 3 261 ? 156.912 145.569 141.391 1.00 46.54 261 THR C N 1
ATOM 7554 C CA . THR C 3 261 ? 157.101 146.508 140.295 1.00 47.67 261 THR C CA 1
ATOM 7555 C C . THR C 3 261 ? 157.513 145.753 139.040 1.00 46.28 261 THR C C 1
ATOM 7556 O O . THR C 3 261 ? 158.323 144.823 139.102 1.00 44.82 261 THR C O 1
ATOM 7560 N N . LEU C 3 262 ? 156.955 146.156 137.903 1.00 47.20 262 LEU C N 1
ATOM 7561 C CA . LEU C 3 262 ? 157.242 145.536 136.619 1.00 46.59 262 LEU C CA 1
ATOM 7562 C C . LEU C 3 262 ? 158.213 146.399 135.824 1.00 48.12 262 LEU C C 1
ATOM 7563 O O . LEU C 3 262 ? 158.045 147.618 135.733 1.00 50.28 262 LEU C O 1
ATOM 7568 N N . TYR C 3 263 ? 159.229 145.756 135.254 1.00 58.86 263 TYR C N 1
ATOM 7569 C CA . TYR C 3 263 ? 160.210 146.412 134.405 1.00 59.82 263 TYR C CA 1
ATOM 7570 C C . TYR C 3 263 ? 160.310 145.670 133.082 1.00 59.02 263 TYR C C 1
ATOM 7571 O O . TYR C 3 263 ? 160.148 144.449 133.024 1.00 57.48 263 TYR C O 1
ATOM 7580 N N . GLU C 3 264 ? 160.583 146.417 132.017 1.00 59.38 264 GLU C N 1
ATOM 7581 C CA . GLU C 3 264 ? 160.842 145.834 130.708 1.00 59.19 264 GLU C CA 1
ATOM 7582 C C . GLU C 3 264 ? 162.347 145.810 130.468 1.00 59.61 264 GLU C C 1
ATOM 7583 O O . GLU C 3 264 ? 163.042 146.794 130.741 1.00 60.87 264 GLU C O 1
ATOM 7589 N N . THR C 3 265 ? 162.849 144.671 130.001 1.00 52.75 265 THR C N 1
ATOM 7590 C CA . THR C 3 265 ? 164.283 144.477 129.847 1.00 53.17 265 THR C CA 1
ATOM 7591 C C . THR C 3 265 ? 164.800 144.879 128.473 1.00 56.32 265 THR C C 1
ATOM 7592 O O . THR C 3 265 ? 166.019 144.913 128.275 1.00 57.16 265 THR C O 1
ATOM 7596 N N . GLU C 3 266 ? 163.913 145.182 127.525 1.00 109.13 266 GLU C N 1
ATOM 7597 C CA . GLU C 3 266 ? 164.358 145.616 126.206 1.00 111.42 266 GLU C CA 1
ATOM 7598 C C . GLU C 3 266 ? 164.825 147.066 126.207 1.00 112.58 266 GLU C C 1
ATOM 7599 O O . GLU C 3 266 ? 165.781 147.404 125.501 1.00 113.15 266 GLU C O 1
ATOM 7605 N N . PHE C 3 267 ? 164.172 147.930 126.986 1.00 63.79 267 PHE C N 1
ATOM 7606 C CA . PHE C 3 267 ? 164.538 149.337 127.056 1.00 65.49 267 PHE C CA 1
ATOM 7607 C C . PHE C 3 267 ? 164.871 149.824 128.457 1.00 62.86 267 PHE C C 1
ATOM 7608 O O . PHE C 3 267 ? 165.360 150.950 128.592 1.00 64.19 267 PHE C O 1
ATOM 7616 N N . GLY C 3 268 ? 164.630 149.027 129.494 1.00 76.15 268 GLY C N 1
ATOM 7617 C CA . GLY C 3 268 ? 164.908 149.456 130.850 1.00 75.06 268 GLY C CA 1
ATOM 7618 C C . GLY C 3 268 ? 163.971 150.546 131.323 1.00 76.23 268 GLY C C 1
ATOM 7619 O O . GLY C 3 268 ? 164.397 151.678 131.568 1.00 76.77 268 GLY C O 1
ATOM 7620 N N . GLU C 3 269 ? 162.689 150.217 131.452 1.00 66.98 269 GLU C N 1
ATOM 7621 C CA . GLU C 3 269 ? 161.669 151.173 131.853 1.00 68.70 269 GLU C CA 1
ATOM 7622 C C . GLU C 3 269 ? 160.803 150.574 132.950 1.00 67.41 269 GLU C C 1
ATOM 7623 O O . GLU C 3 269 ? 160.543 149.369 132.971 1.00 65.43 269 GLU C O 1
ATOM 7629 N N . ARG C 3 270 ? 160.352 151.433 133.861 1.00 68.89 270 ARG C N 1
ATOM 7630 C CA . ARG C 3 270 ? 159.448 151.037 134.934 1.00 68.13 270 ARG C CA 1
ATOM 7631 C C . ARG C 3 270 ? 158.019 151.099 134.408 1.00 69.25 270 ARG C C 1
ATOM 7632 O O . ARG C 3 270 ? 157.503 152.182 134.117 1.00 72.14 270 ARG C O 1
ATOM 7640 N N . ILE C 3 271 ? 157.379 149.936 134.285 1.00 61.01 271 ILE C N 1
ATOM 7641 C CA . ILE C 3 271 ? 156.044 149.879 133.697 1.00 62.19 271 ILE C CA 1
ATOM 7642 C C . ILE C 3 271 ? 154.993 150.328 134.705 1.00 62.30 271 ILE C C 1
ATOM 7643 O O . ILE C 3 271 ? 154.131 151.159 134.398 1.00 63.86 271 ILE C O 1
ATOM 7648 N N . GLY C 3 272 ? 155.047 149.792 135.914 1.00 55.54 272 GLY C N 1
ATOM 7649 C CA . GLY C 3 272 ? 154.066 150.131 136.923 1.00 55.67 272 GLY C CA 1
ATOM 7650 C C . GLY C 3 272 ? 154.160 149.194 138.107 1.00 53.63 272 GLY C C 1
ATOM 7651 O O . GLY C 3 272 ? 155.087 148.396 138.230 1.00 52.00 272 GLY C O 1
ATOM 7652 N N . SER C 3 273 ? 153.166 149.314 138.981 1.00 75.93 273 SER C N 1
ATOM 7653 C CA . SER C 3 273 ? 153.105 148.552 140.217 1.00 75.55 273 SER C CA 1
ATOM 7654 C C . SER C 3 273 ? 151.772 147.825 140.332 1.00 75.41 273 SER C C 1
ATOM 7655 O O . SER C 3 273 ? 150.764 148.243 139.756 1.00 76.89 273 SER C O 1
ATOM 7658 N N . LEU C 3 274 ? 151.780 146.729 141.084 1.00 50.86 274 LEU C N 1
ATOM 7659 C CA . LEU C 3 274 ? 150.581 145.952 141.363 1.00 51.00 274 LEU C CA 1
ATOM 7660 C C . LEU C 3 274 ? 150.026 146.361 142.721 1.00 52.62 274 LEU C C 1
ATOM 7661 O O . LEU C 3 274 ? 150.764 146.405 143.709 1.00 52.14 274 LEU C O 1
ATOM 7666 N N . SER C 3 275 ? 148.730 146.662 142.765 1.00 54.98 275 SER C N 1
ATOM 7667 C CA . SER C 3 275 ? 148.100 147.125 143.991 1.00 57.26 275 SER C CA 1
ATOM 7668 C C . SER C 3 275 ? 146.661 146.637 144.044 1.00 58.98 275 SER C C 1
ATOM 7669 O O . SER C 3 275 ? 146.039 146.373 143.012 1.00 59.04 275 SER C O 1
ATOM 7672 N N . VAL C 3 276 ? 146.138 146.525 145.262 1.00 60.78 276 VAL C N 1
ATOM 7673 C CA . VAL C 3 276 ? 144.751 146.129 145.486 1.00 63.30 276 VAL C CA 1
ATOM 7674 C C . VAL C 3 276 ? 143.969 147.333 146.000 1.00 66.81 276 VAL C C 1
ATOM 7675 O O . VAL C 3 276 ? 144.535 148.185 146.700 1.00 66.84 276 VAL C O 1
ATOM 7679 N N . PRO C 3 277 ? 142.674 147.457 145.673 1.00 70.24 277 PRO C N 1
ATOM 7680 C CA . PRO C 3 277 ? 141.853 148.562 146.178 1.00 74.27 277 PRO C CA 1
ATOM 7681 C C . PRO C 3 277 ? 141.535 148.423 147.664 1.00 73.94 277 PRO C C 1
ATOM 7682 O O . PRO C 3 277 ? 141.922 149.294 148.442 1.00 73.77 277 PRO C O 1
ATOM 7686 N N . GLY C 3 286 ? 148.459 154.398 148.960 1.00 108.87 286 GLY C N 1
ATOM 7687 C CA . GLY C 3 286 ? 149.578 154.027 148.115 1.00 107.33 286 GLY C CA 1
ATOM 7688 C C . GLY C 3 286 ? 149.360 152.732 147.360 1.00 103.78 286 GLY C C 1
ATOM 7689 O O . GLY C 3 286 ? 148.413 151.996 147.630 1.00 101.87 286 GLY C O 1
ATOM 7690 N N . GLU C 3 287 ? 150.246 152.451 146.408 1.00 126.71 287 GLU C N 1
ATOM 7691 C CA . GLU C 3 287 ? 150.151 151.251 145.580 1.00 123.25 287 GLU C CA 1
ATOM 7692 C C . GLU C 3 287 ? 150.939 150.133 146.252 1.00 120.23 287 GLU C C 1
ATOM 7693 O O . GLU C 3 287 ? 152.161 150.047 146.113 1.00 119.92 287 GLU C O 1
ATOM 7695 N N . PHE C 3 288 ? 150.237 149.270 146.983 1.00 66.22 288 PHE C N 1
ATOM 7696 C CA . PHE C 3 288 ? 150.850 148.147 147.677 1.00 62.81 288 PHE C CA 1
ATOM 7697 C C . PHE C 3 288 ? 150.137 146.859 147.297 1.00 59.80 288 PHE C C 1
ATOM 7698 O O . PHE C 3 288 ? 148.906 146.817 147.227 1.00 60.66 288 PHE C O 1
ATOM 7706 N N . ALA C 3 289 ? 150.920 145.808 147.055 1.00 56.60 289 ALA C N 1
ATOM 7707 C CA . ALA C 3 289 ? 150.371 144.510 146.687 1.00 54.16 289 ALA C CA 1
ATOM 7708 C C . ALA C 3 289 ? 149.971 143.684 147.903 1.00 55.20 289 ALA C C 1
ATOM 7709 O O . ALA C 3 289 ? 148.945 142.997 147.875 1.00 55.40 289 ALA C O 1
ATOM 7711 N N . HIS C 3 290 ? 150.761 143.737 148.971 1.00 56.24 290 HIS C N 1
ATOM 7712 C CA . HIS C 3 290 ? 150.493 142.990 150.188 1.00 57.80 290 HIS C CA 1
ATOM 7713 C C . HIS C 3 290 ? 150.610 143.919 151.386 1.00 61.28 290 HIS C C 1
ATOM 7714 O O . HIS C 3 290 ? 151.354 144.901 151.358 1.00 61.72 290 HIS C O 1
ATOM 7721 N N . SER C 3 291 ? 149.852 143.605 152.440 1.00 64.17 291 SER C N 1
ATOM 7722 C CA . SER C 3 291 ? 149.942 144.386 153.669 1.00 68.27 291 SER C CA 1
ATOM 7723 C C . SER C 3 291 ? 151.321 144.260 154.301 1.00 68.42 291 SER C C 1
ATOM 7724 O O . SER C 3 291 ? 151.889 145.251 154.774 1.00 71.73 291 SER C O 1
ATOM 7727 N N . SER C 3 292 ? 151.868 143.050 154.331 1.00 75.63 292 SER C N 1
ATOM 7728 C CA . SER C 3 292 ? 153.214 142.798 154.812 1.00 75.80 292 SER C CA 1
ATOM 7729 C C . SER C 3 292 ? 154.148 142.581 153.624 1.00 72.77 292 SER C C 1
ATOM 7730 O O . SER C 3 292 ? 153.777 142.784 152.466 1.00 70.14 292 SER C O 1
ATOM 7733 N N . TRP C 3 293 ? 155.377 142.166 153.911 1.00 60.87 293 TRP C N 1
ATOM 7734 C CA . TRP C 3 293 ? 156.390 142.033 152.874 1.00 57.72 293 TRP C CA 1
ATOM 7735 C C . TRP C 3 293 ? 156.091 140.856 151.953 1.00 54.47 293 TRP C C 1
ATOM 7736 O O . TRP C 3 293 ? 155.576 139.821 152.383 1.00 54.63 293 TRP C O 1
ATOM 7747 N N . VAL C 3 294 ? 156.415 141.025 150.673 1.00 51.99 294 VAL C N 1
ATOM 7748 C CA . VAL C 3 294 ? 156.237 139.983 149.669 1.00 49.30 294 VAL C CA 1
ATOM 7749 C C . VAL C 3 294 ? 157.473 139.096 149.668 1.00 48.57 294 VAL C C 1
ATOM 7750 O O . VAL C 3 294 ? 158.602 139.588 149.561 1.00 48.36 294 VAL C O 1
ATOM 7754 N N . MET C 3 295 ? 157.264 137.787 149.781 1.00 70.96 295 MET C N 1
ATOM 7755 C CA . MET C 3 295 ? 158.355 136.836 149.948 1.00 70.80 295 MET C CA 1
ATOM 7756 C C . MET C 3 295 ? 158.832 136.215 148.643 1.00 69.55 295 MET C C 1
ATOM 7757 O O . MET C 3 295 ? 160.040 136.054 148.452 1.00 69.18 295 MET C O 1
ATOM 7762 N N . SER C 3 296 ? 157.924 135.861 147.736 1.00 44.96 296 SER C N 1
ATOM 7763 C CA . SER C 3 296 ? 158.310 135.115 146.548 1.00 43.43 296 SER C CA 1
ATOM 7764 C C . SER C 3 296 ? 157.374 135.450 145.396 1.00 42.31 296 SER C C 1
ATOM 7765 O O . SER C 3 296 ? 156.271 135.964 145.592 1.00 42.84 296 SER C O 1
ATOM 7768 N N . LEU C 3 297 ? 157.838 135.149 144.185 1.00 54.82 297 LEU C N 1
ATOM 7769 C CA . LEU C 3 297 ? 157.079 135.353 142.960 1.00 53.67 297 LEU C CA 1
ATOM 7770 C C . LEU C 3 297 ? 157.199 134.112 142.087 1.00 54.24 297 LEU C C 1
ATOM 7771 O O . LEU C 3 297 ? 158.152 133.338 142.204 1.00 55.47 297 LEU C O 1
ATOM 7776 N N . SER C 3 298 ? 156.222 133.928 141.201 1.00 58.89 298 SER C N 1
ATOM 7777 C CA . SER C 3 298 ? 156.229 132.774 140.310 1.00 60.13 298 SER C CA 1
ATOM 7778 C C . SER C 3 298 ? 155.351 133.056 139.100 1.00 59.57 298 SER C C 1
ATOM 7779 O O . SER C 3 298 ? 154.217 133.517 139.249 1.00 59.41 298 SER C O 1
ATOM 7782 N N . PHE C 3 299 ? 155.879 132.776 137.913 1.00 54.95 299 PHE C N 1
ATOM 7783 C CA . PHE C 3 299 ? 155.134 132.848 136.665 1.00 54.99 299 PHE C CA 1
ATOM 7784 C C . PHE C 3 299 ? 154.635 131.460 136.284 1.00 57.20 299 PHE C C 1
ATOM 7785 O O . PHE C 3 299 ? 155.247 130.446 136.629 1.00 59.07 299 PHE C O 1
ATOM 7793 N N . ASN C 3 300 ? 153.518 131.417 135.564 1.00 64.32 300 ASN C N 1
ATOM 7794 C CA . ASN C 3 300 ? 152.998 130.152 135.064 1.00 66.64 300 ASN C CA 1
ATOM 7795 C C . ASN C 3 300 ? 153.694 129.813 133.746 1.00 68.14 300 ASN C C 1
ATOM 7796 O O . ASN C 3 300 ? 154.619 130.504 133.311 1.00 67.12 300 ASN C O 1
ATOM 7801 N N . ASP C 3 301 ? 153.263 128.729 133.098 1.00 62.30 301 ASP C N 1
ATOM 7802 C CA . ASP C 3 301 ? 153.922 128.291 131.871 1.00 64.66 301 ASP C CA 1
ATOM 7803 C C . ASP C 3 301 ? 153.764 129.317 130.755 1.00 63.67 301 ASP C C 1
ATOM 7804 O O . ASP C 3 301 ? 154.720 129.602 130.025 1.00 64.21 301 ASP C O 1
ATOM 7806 N N . SER C 3 302 ? 152.564 129.879 130.604 1.00 68.50 302 SER C N 1
ATOM 7807 C CA . SER C 3 302 ? 152.327 130.863 129.555 1.00 67.89 302 SER C CA 1
ATOM 7808 C C . SER C 3 302 ? 152.937 132.218 129.885 1.00 65.87 302 SER C C 1
ATOM 7809 O O . SER C 3 302 ? 153.221 133.002 128.973 1.00 65.59 302 SER C O 1
ATOM 7812 N N . GLY C 3 303 ? 153.147 132.510 131.165 1.00 51.72 303 GLY C N 1
ATOM 7813 C CA . GLY C 3 303 ? 153.601 133.818 131.583 1.00 50.68 303 GLY C CA 1
ATOM 7814 C C . GLY C 3 303 ? 152.512 134.854 131.714 1.00 51.03 303 GLY C C 1
ATOM 7815 O O . GLY C 3 303 ? 152.822 136.030 131.936 1.00 50.80 303 GLY C O 1
ATOM 7816 N N . GLU C 3 304 ? 151.247 134.460 131.581 1.00 80.01 304 GLU C N 1
ATOM 7817 C CA . GLU C 3 304 ? 150.125 135.383 131.651 1.00 78.44 304 GLU C CA 1
ATOM 7818 C C . GLU C 3 304 ? 149.575 135.556 133.060 1.00 77.15 304 GLU C C 1
ATOM 7819 O O . GLU C 3 304 ? 148.718 136.421 133.270 1.00 76.20 304 GLU C O 1
ATOM 7825 N N . THR C 3 305 ? 150.042 134.767 134.023 1.00 49.89 305 THR C N 1
ATOM 7826 C CA . THR C 3 305 ? 149.590 134.855 135.404 1.00 48.68 305 THR C CA 1
ATOM 7827 C C . THR C 3 305 ? 150.799 134.881 136.326 1.00 46.94 305 THR C C 1
ATOM 7828 O O . THR C 3 305 ? 151.750 134.118 136.137 1.00 46.55 305 THR C O 1
ATOM 7832 N N . LEU C 3 306 ? 150.760 135.765 137.318 1.00 56.57 306 LEU C N 1
ATOM 7833 C CA . LEU C 3 306 ? 151.816 135.889 138.312 1.00 55.73 306 LEU C CA 1
ATOM 7834 C C . LEU C 3 306 ? 151.231 135.637 139.692 1.00 55.59 306 LEU C C 1
ATOM 7835 O O . LEU C 3 306 ? 150.183 136.192 140.037 1.00 55.35 306 LEU C O 1
ATOM 7840 N N . CYS C 3 307 ? 151.904 134.801 140.475 1.00 43.46 307 CYS C N 1
ATOM 7841 C CA . CYS C 3 307 ? 151.512 134.508 141.846 1.00 43.04 307 CYS C CA 1
ATOM 7842 C C . CYS C 3 307 ? 152.550 135.083 142.797 1.00 42.16 307 CYS C C 1
ATOM 7843 O O . CYS C 3 307 ? 153.755 134.935 142.569 1.00 41.67 307 CYS C O 1
ATOM 7846 N N . SER C 3 308 ? 152.084 135.738 143.854 1.00 42.22 308 SER C N 1
ATOM 7847 C CA . SER C 3 308 ? 152.953 136.326 144.861 1.00 41.77 308 SER C CA 1
ATOM 7848 C C . SER C 3 308 ? 152.605 135.768 146.233 1.00 41.77 308 SER C C 1
ATOM 7849 O O . SER C 3 308 ? 151.429 135.603 146.568 1.00 42.36 308 SER C O 1
ATOM 7852 N N . ALA C 3 309 ? 153.636 135.473 147.017 1.00 41.33 309 ALA C N 1
ATOM 7853 C CA . ALA C 3 309 ? 153.482 135.040 148.397 1.00 41.53 309 ALA C CA 1
ATOM 7854 C C . ALA C 3 309 ? 153.818 136.196 149.327 1.00 41.80 309 ALA C C 1
ATOM 7855 O O . ALA C 3 309 ? 154.806 136.905 149.118 1.00 41.60 309 ALA C O 1
ATOM 7857 N N . GLY C 3 310 ? 152.992 136.386 150.349 1.00 49.64 310 GLY C N 1
ATOM 7858 C CA . GLY C 3 310 ? 153.136 137.507 151.255 1.00 49.14 310 GLY C CA 1
ATOM 7859 C C . GLY C 3 310 ? 153.276 137.059 152.696 1.00 49.79 310 GLY C C 1
ATOM 7860 O O . GLY C 3 310 ? 152.807 135.988 153.079 1.00 50.87 310 GLY C O 1
ATOM 7861 N N . TRP C 3 311 ? 153.935 137.900 153.496 1.00 51.73 311 TRP C N 1
ATOM 7862 C CA . TRP C 3 311 ? 154.053 137.647 154.926 1.00 52.60 311 TRP C CA 1
ATOM 7863 C C . TRP C 3 311 ? 152.724 137.811 155.651 1.00 54.24 311 TRP C C 1
ATOM 7864 O O . TRP C 3 311 ? 152.619 137.430 156.821 1.00 55.41 311 TRP C O 1
ATOM 7875 N N . ASP C 3 312 ? 151.711 138.362 154.985 1.00 46.51 312 ASP C N 1
ATOM 7876 C CA . ASP C 3 312 ? 150.385 138.505 155.569 1.00 47.65 312 ASP C CA 1
ATOM 7877 C C . ASP C 3 312 ? 149.547 137.237 155.457 1.00 48.49 312 ASP C C 1
ATOM 7878 O O . ASP C 3 312 ? 148.394 137.237 155.899 1.00 49.78 312 ASP C O 1
ATOM 7883 N N . GLY C 3 313 ? 150.090 136.168 154.879 1.00 65.60 313 GLY C N 1
ATOM 7884 C CA . GLY C 3 313 ? 149.391 134.900 154.840 1.00 68.20 313 GLY C CA 1
ATOM 7885 C C . GLY C 3 313 ? 148.419 134.728 153.697 1.00 68.38 313 GLY C C 1
ATOM 7886 O O . GLY C 3 313 ? 147.406 134.042 153.857 1.00 70.43 313 GLY C O 1
ATOM 7887 N N . LYS C 3 314 ? 148.695 135.328 152.543 1.00 60.97 314 LYS C N 1
ATOM 7888 C CA . LYS C 3 314 ? 147.803 135.249 151.397 1.00 60.81 314 LYS C CA 1
ATOM 7889 C C . LYS C 3 314 ? 148.592 134.948 150.132 1.00 60.08 314 LYS C C 1
ATOM 7890 O O . LYS C 3 314 ? 149.742 135.366 149.982 1.00 58.23 314 LYS C O 1
ATOM 7896 N N . LEU C 3 315 ? 147.959 134.209 149.227 1.00 44.47 315 LEU C N 1
ATOM 7897 C CA . LEU C 3 315 ? 148.433 134.052 147.860 1.00 43.85 315 LEU C CA 1
ATOM 7898 C C . LEU C 3 315 ? 147.532 134.866 146.945 1.00 44.45 315 LEU C C 1
ATOM 7899 O O . LEU C 3 315 ? 146.313 134.669 146.937 1.00 45.43 315 LEU C O 1
ATOM 7904 N N . ARG C 3 316 ? 148.127 135.773 146.180 1.00 60.77 316 ARG C N 1
ATOM 7905 C CA . ARG C 3 316 ? 147.386 136.624 145.265 1.00 59.46 316 ARG C CA 1
ATOM 7906 C C . ARG C 3 316 ? 147.816 136.338 143.836 1.00 59.23 316 ARG C C 1
ATOM 7907 O O . ARG C 3 316 ? 149.008 136.188 143.553 1.00 58.33 316 ARG C O 1
ATOM 7915 N N . PHE C 3 317 ? 146.837 136.259 142.942 1.00 45.78 317 PHE C N 1
ATOM 7916 C CA . PHE C 3 317 ? 147.069 135.992 141.531 1.00 46.10 317 PHE C CA 1
ATOM 7917 C C . PHE C 3 317 ? 146.719 137.236 140.729 1.00 47.13 317 PHE C C 1
ATOM 7918 O O . PHE C 3 317 ? 145.631 137.798 140.890 1.00 48.37 317 PHE C O 1
ATOM 7926 N N . TRP C 3 318 ? 147.642 137.663 139.875 1.00 51.80 318 TRP C N 1
ATOM 7927 C CA . TRP C 3 318 ? 147.508 138.900 139.123 1.00 51.71 318 TRP C CA 1
ATOM 7928 C C . TRP C 3 318 ? 147.473 138.602 137.633 1.00 52.39 318 TRP C C 1
ATOM 7929 O O . TRP C 3 318 ? 148.118 137.661 137.162 1.00 52.61 318 TRP C O 1
ATOM 7940 N N . ASP C 3 319 ? 146.714 139.408 136.897 1.00 60.35 319 ASP C N 1
ATOM 7941 C CA . ASP C 3 319 ? 146.748 139.369 135.442 1.00 61.13 319 ASP C CA 1
ATOM 7942 C C . ASP C 3 319 ? 147.839 140.312 134.955 1.00 60.63 319 ASP C C 1
ATOM 7943 O O . ASP C 3 319 ? 147.768 141.522 135.184 1.00 60.44 319 ASP C O 1
ATOM 7948 N N . VAL C 3 320 ? 148.853 139.757 134.292 1.00 52.89 320 VAL C N 1
ATOM 7949 C CA . VAL C 3 320 ? 150.011 140.555 133.904 1.00 52.49 320 VAL C CA 1
ATOM 7950 C C . VAL C 3 320 ? 149.635 141.575 132.835 1.00 53.35 320 VAL C C 1
ATOM 7951 O O . VAL C 3 320 ? 150.136 142.706 132.835 1.00 53.67 320 VAL C O 1
ATOM 7955 N N . LYS C 3 321 ? 148.754 141.195 131.908 1.00 68.47 321 LYS C N 1
ATOM 7956 C CA . LYS C 3 321 ? 148.392 142.093 130.815 1.00 68.33 321 LYS C CA 1
ATOM 7957 C C . LYS C 3 321 ? 147.665 143.332 131.326 1.00 68.43 321 LYS C C 1
ATOM 7958 O O . LYS C 3 321 ? 147.979 144.458 130.923 1.00 68.74 321 LYS C O 1
ATOM 7964 N N . THR C 3 322 ? 146.693 143.147 132.216 1.00 67.84 322 THR C N 1
ATOM 7965 C CA . THR C 3 322 ? 145.873 144.248 132.705 1.00 68.15 322 THR C CA 1
ATOM 7966 C C . THR C 3 322 ? 146.314 144.775 134.065 1.00 66.89 322 THR C C 1
ATOM 7967 O O . THR C 3 322 ? 145.715 145.737 134.557 1.00 67.20 322 THR C O 1
ATOM 7971 N N . LYS C 3 323 ? 147.335 144.174 134.679 1.00 56.55 323 LYS C N 1
ATOM 7972 C CA . LYS C 3 323 ? 147.855 144.608 135.978 1.00 55.42 323 LYS C CA 1
ATOM 7973 C C . LYS C 3 323 ? 146.772 144.612 137.054 1.00 55.34 323 LYS C C 1
ATOM 7974 O O . LYS C 3 323 ? 146.784 145.450 137.958 1.00 54.72 323 LYS C O 1
ATOM 7980 N N . GLU C 3 324 ? 145.834 143.673 136.973 1.00 55.14 324 GLU C N 1
ATOM 7981 C CA . GLU C 3 324 ? 144.712 143.603 137.894 1.00 55.28 324 GLU C CA 1
ATOM 7982 C C . GLU C 3 324 ? 144.704 142.259 138.607 1.00 53.44 324 GLU C C 1
ATOM 7983 O O . GLU C 3 324 ? 145.095 141.234 138.041 1.00 52.43 324 GLU C O 1
ATOM 7985 N N . ARG C 3 325 ? 144.254 142.275 139.857 1.00 53.25 325 ARG C N 1
ATOM 7986 C CA . ARG C 3 325 ? 144.173 141.051 140.640 1.00 51.83 325 ARG C CA 1
ATOM 7987 C C . ARG C 3 325 ? 143.035 140.169 140.141 1.00 52.80 325 ARG C C 1
ATOM 7988 O O . ARG C 3 325 ? 141.952 140.654 139.804 1.00 54.54 325 ARG C O 1
ATOM 7996 N N . ILE C 3 326 ? 143.288 138.865 140.095 1.00 77.15 326 ILE C N 1
ATOM 7997 C CA . ILE C 3 326 ? 142.282 137.903 139.657 1.00 78.45 326 ILE C CA 1
ATOM 7998 C C . ILE C 3 326 ? 141.578 137.258 140.843 1.00 78.88 326 ILE C C 1
ATOM 7999 O O . ILE C 3 326 ? 140.347 137.258 140.923 1.00 79.98 326 ILE C O 1
ATOM 8004 N N . THR C 3 327 ? 142.343 136.704 141.779 1.00 71.26 327 THR C N 1
ATOM 8005 C CA . THR C 3 327 ? 141.771 135.987 142.909 1.00 71.97 327 THR C CA 1
ATOM 8006 C C . THR C 3 327 ? 142.790 135.945 144.038 1.00 71.21 327 THR C C 1
ATOM 8007 O O . THR C 3 327 ? 143.966 136.263 143.850 1.00 70.09 327 THR C O 1
ATOM 8011 N N . THR C 3 328 ? 142.316 135.555 145.219 1.00 50.00 328 THR C N 1
ATOM 8012 C CA . THR C 3 328 ? 143.141 135.492 146.417 1.00 49.57 328 THR C CA 1
ATOM 8013 C C . THR C 3 328 ? 142.856 134.199 147.167 1.00 50.90 328 THR C C 1
ATOM 8014 O O . THR C 3 328 ? 141.704 133.766 147.258 1.00 52.21 328 THR C O 1
ATOM 8018 N N . LEU C 3 329 ? 143.910 133.585 147.699 1.00 47.93 329 LEU C N 1
ATOM 8019 C CA . LEU C 3 329 ? 143.801 132.394 148.530 1.00 48.33 329 LEU C CA 1
ATOM 8020 C C . LEU C 3 329 ? 144.297 132.719 149.930 1.00 47.95 329 LEU C C 1
ATOM 8021 O O . LEU C 3 329 ? 145.399 133.251 150.093 1.00 46.80 329 LEU C O 1
ATOM 8026 N N . ASN C 3 330 ? 143.488 132.397 150.933 1.00 61.77 330 ASN C N 1
ATOM 8027 C CA . ASN C 3 330 ? 143.831 132.629 152.327 1.00 61.86 330 ASN C CA 1
ATOM 8028 C C . ASN C 3 330 ? 144.275 131.325 152.975 1.00 63.09 330 ASN C C 1
ATOM 8029 O O . ASN C 3 330 ? 143.634 130.285 152.803 1.00 64.91 330 ASN C O 1
ATOM 8034 N N . MET C 3 331 ? 145.375 131.386 153.717 1.00 54.83 331 MET C N 1
ATOM 8035 C CA . MET C 3 331 ? 145.944 130.217 154.373 1.00 55.99 331 MET C CA 1
ATOM 8036 C C . MET C 3 331 ? 145.495 130.162 155.826 1.00 57.37 331 MET C C 1
ATOM 8037 O O . MET C 3 331 ? 145.574 131.162 156.546 1.00 56.68 331 MET C O 1
ATOM 8042 N N . HIS C 3 332 ? 145.022 128.992 156.247 1.00 82.08 332 HIS C N 1
ATOM 8043 C CA . HIS C 3 332 ? 144.626 128.747 157.623 1.00 84.07 332 HIS C CA 1
ATOM 8044 C C . HIS C 3 332 ? 145.312 127.485 158.120 1.00 86.56 332 HIS C C 1
ATOM 8045 O O . HIS C 3 332 ? 145.546 126.546 157.356 1.00 87.36 332 HIS C O 1
ATOM 8052 N N . CYS C 3 333 ? 145.638 127.472 159.413 1.00 66.53 333 CYS C N 1
ATOM 8053 C CA . CYS C 3 333 ? 146.285 126.306 160.002 1.00 68.98 333 CYS C CA 1
ATOM 8054 C C . CYS C 3 333 ? 145.354 125.103 160.082 1.00 71.60 333 CYS C C 1
ATOM 8055 O O . CYS C 3 333 ? 145.834 123.973 160.221 1.00 72.75 333 CYS C O 1
ATOM 8058 N N . ASP C 3 334 ? 144.044 125.316 159.994 1.00 58.15 334 ASP C N 1
ATOM 8059 C CA . ASP C 3 334 ? 143.067 124.241 160.088 1.00 60.14 334 ASP C CA 1
ATOM 8060 C C . ASP C 3 334 ? 142.798 123.562 158.753 1.00 59.71 334 ASP C C 1
ATOM 8061 O O . ASP C 3 334 ? 141.999 122.621 158.705 1.00 61.46 334 ASP C O 1
ATOM 8066 N N . ASP C 3 335 ? 143.438 124.011 157.674 1.00 73.13 335 ASP C N 1
ATOM 8067 C CA . ASP C 3 335 ? 143.217 123.436 156.354 1.00 72.35 335 ASP C CA 1
ATOM 8068 C C . ASP C 3 335 ? 143.922 122.101 156.156 1.00 74.02 335 ASP C C 1
ATOM 8069 O O . ASP C 3 335 ? 143.699 121.451 155.129 1.00 73.97 335 ASP C O 1
ATOM 8074 N N . ILE C 3 336 ? 144.760 121.680 157.098 1.00 59.12 336 ILE C N 1
ATOM 8075 C CA . ILE C 3 336 ? 145.494 120.428 156.974 1.00 60.26 336 ILE C CA 1
ATOM 8076 C C . ILE C 3 336 ? 144.560 119.232 157.107 1.00 63.17 336 ILE C C 1
ATOM 8077 O O . ILE C 3 336 ? 143.719 119.185 158.003 1.00 64.64 336 ILE C O 1
ATOM 8082 N N . ILE C 3 338 ? 144.464 115.763 157.839 1.00 68.88 338 ILE C N 1
ATOM 8083 C CA . ILE C 3 338 ? 144.803 115.033 159.053 1.00 71.27 338 ILE C CA 1
ATOM 8084 C C . ILE C 3 338 ? 144.842 115.990 160.238 1.00 70.78 338 ILE C C 1
ATOM 8085 O O . ILE C 3 338 ? 145.628 116.935 160.258 1.00 68.47 338 ILE C O 1
ATOM 8090 N N . GLU C 3 339 ? 143.985 115.738 161.230 1.00 80.36 339 GLU C N 1
ATOM 8091 C CA . GLU C 3 339 ? 143.896 116.629 162.381 1.00 80.35 339 GLU C CA 1
ATOM 8092 C C . GLU C 3 339 ? 145.070 116.471 163.337 1.00 79.97 339 GLU C C 1
ATOM 8093 O O . GLU C 3 339 ? 145.257 117.322 164.212 1.00 78.60 339 GLU C O 1
ATOM 8095 N N . GLU C 3 340 ? 145.859 115.409 163.197 1.00 103.52 340 GLU C N 1
ATOM 8096 C CA . GLU C 3 340 ? 147.018 115.201 164.055 1.00 103.80 340 GLU C CA 1
ATOM 8097 C C . GLU C 3 340 ? 148.251 115.955 163.576 1.00 101.70 340 GLU C C 1
ATOM 8098 O O . GLU C 3 340 ? 149.274 115.938 164.268 1.00 101.50 340 GLU C O 1
ATOM 8100 N N . ASP C 3 341 ? 148.181 116.611 162.420 1.00 87.24 341 ASP C N 1
ATOM 8101 C CA . ASP C 3 341 ? 149.304 117.346 161.854 1.00 85.12 341 ASP C CA 1
ATOM 8102 C C . ASP C 3 341 ? 149.042 118.848 161.815 1.00 83.64 341 ASP C C 1
ATOM 8103 O O . ASP C 3 341 ? 149.558 119.552 160.945 1.00 81.69 341 ASP C O 1
ATOM 8108 N N . ILE C 3 342 ? 148.243 119.352 162.750 1.00 73.55 342 ILE C N 1
ATOM 8109 C CA . ILE C 3 342 ? 147.891 120.765 162.810 1.00 72.26 342 ILE C CA 1
ATOM 8110 C C . ILE C 3 342 ? 148.774 121.446 163.845 1.00 71.82 342 ILE C C 1
ATOM 8111 O O . ILE C 3 342 ? 148.828 121.020 165.005 1.00 73.54 342 ILE C O 1
ATOM 8116 N N . LEU C 3 343 ? 149.468 122.500 163.425 1.00 61.44 343 LEU C N 1
ATOM 8117 C CA . LEU C 3 343 ? 150.326 123.296 164.298 1.00 61.55 343 LEU C CA 1
ATOM 8118 C C . LEU C 3 343 ? 149.724 124.695 164.384 1.00 61.07 343 LEU C C 1
ATOM 8119 O O . LEU C 3 343 ? 150.005 125.554 163.545 1.00 59.17 343 LEU C O 1
ATOM 8124 N N . ALA C 3 344 ? 148.888 124.916 165.398 1.00 63.06 344 ALA C N 1
ATOM 8125 C CA . ALA C 3 344 ? 148.239 126.205 165.595 1.00 63.07 344 ALA C CA 1
ATOM 8126 C C . ALA C 3 344 ? 149.025 127.138 166.505 1.00 62.72 344 ALA C C 1
ATOM 8127 O O . ALA C 3 344 ? 148.690 128.324 166.587 1.00 61.30 344 ALA C O 1
ATOM 8129 N N . VAL C 3 345 ? 150.052 126.634 167.182 1.00 64.34 345 VAL C N 1
ATOM 8130 C CA . VAL C 3 345 ? 150.864 127.424 168.101 1.00 64.55 345 VAL C CA 1
ATOM 8131 C C . VAL C 3 345 ? 152.313 126.986 167.941 1.00 64.27 345 VAL C C 1
ATOM 8132 O O . VAL C 3 345 ? 152.606 125.790 167.870 1.00 65.01 345 VAL C O 1
ATOM 8136 N N . ASP C 3 346 ? 153.221 127.957 167.874 1.00 65.76 346 ASP C N 1
ATOM 8137 C CA . ASP C 3 346 ? 154.638 127.669 167.718 1.00 64.91 346 ASP C CA 1
ATOM 8138 C C . ASP C 3 346 ? 155.268 127.380 169.083 1.00 67.70 346 ASP C C 1
ATOM 8139 O O . ASP C 3 346 ? 154.575 127.166 170.081 1.00 70.35 346 ASP C O 1
ATOM 8144 N N . GLU C 3 347 ? 156.602 127.359 169.138 1.00 91.39 347 GLU C N 1
ATOM 8145 C CA . GLU C 3 347 ? 157.294 126.970 170.363 1.00 93.40 347 GLU C CA 1
ATOM 8146 C C . GLU C 3 347 ? 157.224 128.036 171.448 1.00 94.99 347 GLU C C 1
ATOM 8147 O O . GLU C 3 347 ? 157.477 127.727 172.617 1.00 97.99 347 GLU C O 1
ATOM 8153 N N . HIS C 3 348 ? 156.894 129.278 171.096 1.00 69.78 348 HIS C N 1
ATOM 8154 C CA . HIS C 3 348 ? 156.811 130.355 172.073 1.00 71.84 348 HIS C CA 1
ATOM 8155 C C . HIS C 3 348 ? 155.391 130.650 172.531 1.00 72.35 348 HIS C C 1
ATOM 8156 O O . HIS C 3 348 ? 155.215 131.308 173.562 1.00 74.14 348 HIS C O 1
ATOM 8163 N N . GLY C 3 349 ? 154.383 130.181 171.801 1.00 97.95 349 GLY C N 1
ATOM 8164 C CA . GLY C 3 349 ? 152.999 130.450 172.130 1.00 99.36 349 GLY C CA 1
ATOM 8165 C C . GLY C 3 349 ? 152.284 131.366 171.164 1.00 96.23 349 GLY C C 1
ATOM 8166 O O . GLY C 3 349 ? 151.086 131.612 171.347 1.00 96.88 349 GLY C O 1
ATOM 8167 N N . ASP C 3 350 ? 152.970 131.881 170.148 1.00 75.20 350 ASP C N 1
ATOM 8168 C CA . ASP C 3 350 ? 152.332 132.763 169.182 1.00 72.31 350 ASP C CA 1
ATOM 8169 C C . ASP C 3 350 ? 151.332 131.993 168.329 1.00 72.49 350 ASP C C 1
ATOM 8170 O O . ASP C 3 350 ? 151.516 130.812 168.025 1.00 73.98 350 ASP C O 1
ATOM 8175 N N . SER C 3 351 ? 150.261 132.679 167.941 1.00 79.76 351 SER C N 1
ATOM 8176 C CA . SER C 3 351 ? 149.199 132.052 167.170 1.00 80.30 351 SER C CA 1
ATOM 8177 C C . SER C 3 351 ? 149.593 131.924 165.705 1.00 77.79 351 SER C C 1
ATOM 8178 O O . SER C 3 351 ? 150.129 132.860 165.104 1.00 74.93 351 SER C O 1
ATOM 8181 N N . LEU C 3 352 ? 149.320 130.754 165.132 1.00 73.54 352 LEU C N 1
ATOM 8182 C CA . LEU C 3 352 ? 149.549 130.478 163.719 1.00 71.67 352 LEU C CA 1
ATOM 8183 C C . LEU C 3 352 ? 148.229 130.326 162.970 1.00 72.67 352 LEU C C 1
ATOM 8184 O O . LEU C 3 352 ? 148.094 129.483 162.084 1.00 73.12 352 LEU C O 1
ATOM 8189 N N . ALA C 3 353 ? 147.236 131.143 163.331 1.00 63.33 353 ALA C N 1
ATOM 8190 C CA . ALA C 3 353 ? 145.924 131.047 162.699 1.00 64.15 353 ALA C CA 1
ATOM 8191 C C . ALA C 3 353 ? 145.998 131.369 161.212 1.00 61.52 353 ALA C C 1
ATOM 8192 O O . ALA C 3 353 ? 145.348 130.709 160.393 1.00 62.22 353 ALA C O 1
ATOM 8194 N N . GLU C 3 354 ? 146.779 132.382 160.844 1.00 53.86 354 GLU C N 1
ATOM 8195 C CA . GLU C 3 354 ? 146.977 132.774 159.450 1.00 52.10 354 GLU C CA 1
ATOM 8196 C C . GLU C 3 354 ? 148.475 132.827 159.187 1.00 50.84 354 GLU C C 1
ATOM 8197 O O . GLU C 3 354 ? 149.079 133.908 159.175 1.00 50.62 354 GLU C O 1
ATOM 8199 N N . PRO C 3 355 ? 149.108 131.674 158.982 1.00 50.27 355 PRO C N 1
ATOM 8200 C CA . PRO C 3 355 ? 150.564 131.654 158.807 1.00 49.45 355 PRO C CA 1
ATOM 8201 C C . PRO C 3 355 ? 150.994 132.313 157.507 1.00 47.80 355 PRO C C 1
ATOM 8202 O O . PRO C 3 355 ? 150.284 132.283 156.499 1.00 47.03 355 PRO C O 1
ATOM 8206 N N . GLY C 3 356 ? 152.185 132.912 157.541 1.00 49.68 356 GLY C N 1
ATOM 8207 C CA . GLY C 3 356 ? 152.752 133.492 156.345 1.00 47.67 356 GLY C CA 1
ATOM 8208 C C . GLY C 3 356 ? 153.319 132.445 155.406 1.00 47.32 356 GLY C C 1
ATOM 8209 O O . GLY C 3 356 ? 153.600 131.312 155.790 1.00 48.30 356 GLY C O 1
ATOM 8210 N N . VAL C 3 357 ? 153.495 132.841 154.150 1.00 44.20 357 VAL C N 1
ATOM 8211 C CA . VAL C 3 357 ? 153.959 131.950 153.093 1.00 43.48 357 VAL C CA 1
ATOM 8212 C C . VAL C 3 357 ? 155.397 132.310 152.751 1.00 42.99 357 VAL C C 1
ATOM 8213 O O . VAL C 3 357 ? 155.703 133.474 152.466 1.00 42.54 357 VAL C O 1
ATOM 8217 N N . PHE C 3 358 ? 156.278 131.310 152.776 1.00 47.52 358 PHE C N 1
ATOM 8218 C CA . PHE C 3 358 ? 157.694 131.514 152.494 1.00 46.07 358 PHE C CA 1
ATOM 8219 C C . PHE C 3 358 ? 158.001 131.464 151.000 1.00 45.11 358 PHE C C 1
ATOM 8220 O O . PHE C 3 358 ? 158.709 132.332 150.483 1.00 43.63 358 PHE C O 1
ATOM 8228 N N . ASP C 3 359 ? 157.481 130.460 150.297 1.00 54.77 359 ASP C N 1
ATOM 8229 C CA . ASP C 3 359 ? 157.806 130.245 148.896 1.00 54.30 359 ASP C CA 1
ATOM 8230 C C . ASP C 3 359 ? 156.587 129.707 148.162 1.00 55.98 359 ASP C C 1
ATOM 8231 O O . ASP C 3 359 ? 155.664 129.165 148.774 1.00 58.57 359 ASP C O 1
ATOM 8236 N N . VAL C 3 360 ? 156.593 129.870 146.839 1.00 41.41 360 VAL C N 1
ATOM 8237 C CA . VAL C 3 360 ? 155.524 129.385 145.974 1.00 41.80 360 VAL C CA 1
ATOM 8238 C C . VAL C 3 360 ? 156.125 129.042 144.616 1.00 41.92 360 VAL C C 1
ATOM 8239 O O . VAL C 3 360 ? 157.105 129.652 144.179 1.00 41.48 360 VAL C O 1
ATOM 8243 N N . LYS C 3 361 ? 155.543 128.043 143.953 1.00 56.75 361 LYS C N 1
ATOM 8244 C CA . LYS C 3 361 ? 156.059 127.590 142.669 1.00 57.18 361 LYS C CA 1
ATOM 8245 C C . LYS C 3 361 ? 154.937 126.995 141.829 1.00 59.52 361 LYS C C 1
ATOM 8246 O O . LYS C 3 361 ? 154.107 126.239 142.337 1.00 60.80 361 LYS C O 1
ATOM 8252 N N . PHE C 3 362 ? 154.924 127.343 140.543 1.00 66.08 362 PHE C N 1
ATOM 8253 C CA . PHE C 3 362 ? 154.006 126.751 139.579 1.00 66.59 362 PHE C CA 1
ATOM 8254 C C . PHE C 3 362 ? 154.573 125.451 139.026 1.00 67.63 362 PHE C C 1
ATOM 8255 O O . PHE C 3 362 ? 155.775 125.340 138.772 1.00 67.23 362 PHE C O 1
ATOM 8263 N N . LEU C 3 363 ? 153.695 124.472 138.830 1.00 49.00 363 LEU C N 1
ATOM 8264 C CA . LEU C 3 363 ? 154.058 123.179 138.271 1.00 50.89 363 LEU C CA 1
ATOM 8265 C C . LEU C 3 363 ? 153.409 123.023 136.905 1.00 52.59 363 LEU C C 1
ATOM 8266 O O . LEU C 3 363 ? 152.258 123.419 136.707 1.00 53.17 363 LEU C O 1
ATOM 8271 N N . LYS C 3 364 ? 154.151 122.442 135.966 1.00 56.33 364 LYS C N 1
ATOM 8272 C CA . LYS C 3 364 ? 153.660 122.288 134.607 1.00 57.41 364 LYS C CA 1
ATOM 8273 C C . LYS C 3 364 ? 152.535 121.254 134.556 1.00 59.27 364 LYS C C 1
ATOM 8274 O O . LYS C 3 364 ? 152.305 120.491 135.498 1.00 59.92 364 LYS C O 1
ATOM 8276 N N . LYS C 3 365 ? 151.821 121.245 133.433 1.00 59.69 365 LYS C N 1
ATOM 8277 C CA . LYS C 3 365 ? 150.744 120.288 133.228 1.00 62.37 365 LYS C CA 1
ATOM 8278 C C . LYS C 3 365 ? 151.311 118.893 133.009 1.00 64.68 365 LYS C C 1
ATOM 8279 O O . LYS C 3 365 ? 152.285 118.710 132.274 1.00 65.79 365 LYS C O 1
ATOM 8281 N N . GLY C 3 366 ? 150.692 117.906 133.651 1.00 65.62 366 GLY C N 1
ATOM 8282 C CA . GLY C 3 366 ? 151.156 116.539 133.584 1.00 68.36 366 GLY C CA 1
ATOM 8283 C C . GLY C 3 366 ? 152.200 116.162 134.611 1.00 67.32 366 GLY C C 1
ATOM 8284 O O . GLY C 3 366 ? 152.610 114.995 134.649 1.00 69.63 366 GLY C O 1
ATOM 8285 N N . TRP C 3 367 ? 152.649 117.106 135.440 1.00 76.80 367 TRP C N 1
ATOM 8286 C CA . TRP C 3 367 ? 153.623 116.786 136.478 1.00 76.23 367 TRP C CA 1
ATOM 8287 C C . TRP C 3 367 ? 152.956 116.129 137.678 1.00 77.33 367 TRP C C 1
ATOM 8288 O O . TRP C 3 367 ? 153.250 114.977 138.010 1.00 78.39 367 TRP C O 1
ATOM 8299 N N . ARG C 3 368 ? 152.054 116.850 138.335 1.00 81.51 368 ARG C N 1
ATOM 8300 C CA . ARG C 3 368 ? 151.309 116.346 139.485 1.00 82.71 368 ARG C CA 1
ATOM 8301 C C . ARG C 3 368 ? 150.018 115.734 138.953 1.00 84.39 368 ARG C C 1
ATOM 8302 O O . ARG C 3 368 ? 149.018 116.429 138.762 1.00 84.23 368 ARG C O 1
ATOM 8310 N N . SER C 3 369 ? 150.049 114.430 138.698 1.00 89.42 369 SER C N 1
ATOM 8311 C CA . SER C 3 369 ? 148.904 113.729 138.131 1.00 91.35 369 SER C CA 1
ATOM 8312 C C . SER C 3 369 ? 148.014 113.145 139.221 1.00 92.40 369 SER C C 1
ATOM 8313 O O . SER C 3 369 ? 148.076 111.950 139.510 1.00 92.70 369 SER C O 1
ATOM 8316 N N . LEU C 3 375 ? 144.170 117.624 131.921 1.00 76.98 375 LEU C N 1
ATOM 8317 C CA . LEU C 3 375 ? 145.340 118.144 132.616 1.00 74.70 375 LEU C CA 1
ATOM 8318 C C . LEU C 3 375 ? 145.301 119.667 132.679 1.00 71.55 375 LEU C C 1
ATOM 8319 O O . LEU C 3 375 ? 144.742 120.318 131.797 1.00 72.31 375 LEU C O 1
ATOM 8321 N N . ASN C 3 376 ? 145.899 120.229 133.725 1.00 78.94 376 ASN C N 1
ATOM 8322 C CA . ASN C 3 376 ? 145.921 121.672 133.922 1.00 76.38 376 ASN C CA 1
ATOM 8323 C C . ASN C 3 376 ? 147.085 122.018 134.844 1.00 76.27 376 ASN C C 1
ATOM 8324 O O . ASN C 3 376 ? 147.792 121.138 135.342 1.00 78.88 376 ASN C O 1
ATOM 8329 N N . GLU C 3 377 ? 147.278 123.316 135.064 1.00 76.90 377 GLU C N 1
ATOM 8330 C CA . GLU C 3 377 ? 148.391 123.793 135.871 1.00 76.56 377 GLU C CA 1
ATOM 8331 C C . GLU C 3 377 ? 148.197 123.426 137.339 1.00 78.90 377 GLU C C 1
ATOM 8332 O O . GLU C 3 377 ? 147.074 123.261 137.821 1.00 79.56 377 GLU C O 1
ATOM 8338 N N . SER C 3 378 ? 149.313 123.300 138.052 1.00 68.95 378 SER C N 1
ATOM 8339 C CA . SER C 3 378 ? 149.316 123.010 139.477 1.00 69.86 378 SER C CA 1
ATOM 8340 C C . SER C 3 378 ? 150.153 124.060 140.195 1.00 67.95 378 SER C C 1
ATOM 8341 O O . SER C 3 378 ? 150.753 124.938 139.572 1.00 66.25 378 SER C O 1
ATOM 8344 N N . LEU C 3 379 ? 150.193 123.967 141.522 1.00 50.26 379 LEU C N 1
ATOM 8345 C CA . LEU C 3 379 ? 150.887 124.962 142.324 1.00 48.23 379 LEU C CA 1
ATOM 8346 C C . LEU C 3 379 ? 151.238 124.368 143.681 1.00 48.18 379 LEU C C 1
ATOM 8347 O O . LEU C 3 379 ? 150.509 123.529 144.214 1.00 49.59 379 LEU C O 1
ATOM 8352 N N . CYS C 3 380 ? 152.370 124.809 144.228 1.00 61.94 380 CYS C N 1
ATOM 8353 C CA . CYS C 3 380 ? 152.835 124.377 145.538 1.00 61.36 380 CYS C CA 1
ATOM 8354 C C . CYS C 3 380 ? 153.348 125.576 146.322 1.00 57.95 380 CYS C C 1
ATOM 8355 O O . CYS C 3 380 ? 153.902 126.518 145.752 1.00 55.52 380 CYS C O 1
ATOM 8358 N N . CYS C 3 381 ? 153.162 125.529 147.640 1.00 52.32 381 CYS C N 1
ATOM 8359 C CA . CYS C 3 381 ? 153.665 126.568 148.526 1.00 50.20 381 CYS C CA 1
ATOM 8360 C C . CYS C 3 381 ? 153.999 125.966 149.882 1.00 50.55 381 CYS C C 1
ATOM 8361 O O . CYS C 3 381 ? 153.431 124.949 150.284 1.00 52.65 381 CYS C O 1
ATOM 8364 N N . VAL C 3 382 ? 154.930 126.609 150.581 1.00 44.56 382 VAL C N 1
ATOM 8365 C CA . VAL C 3 382 ? 155.314 126.239 151.939 1.00 45.36 382 VAL C CA 1
ATOM 8366 C C . VAL C 3 382 ? 155.032 127.429 152.845 1.00 44.97 382 VAL C C 1
ATOM 8367 O O . VAL C 3 382 ? 155.329 128.574 152.486 1.00 44.00 382 VAL C O 1
ATOM 8371 N N . CYS C 3 383 ? 154.444 127.163 154.005 1.00 93.18 383 CYS C N 1
ATOM 8372 C CA . CYS C 3 383 ? 153.948 128.207 154.892 1.00 91.23 383 CYS C CA 1
ATOM 8373 C C . CYS C 3 383 ? 154.714 128.194 156.211 1.00 90.05 383 CYS C C 1
ATOM 8374 O O . CYS C 3 383 ? 155.646 127.413 156.413 1.00 92.24 383 CYS C O 1
ATOM 8377 N N . LEU C 3 384 ? 154.298 129.081 157.117 1.00 76.28 384 LEU C N 1
ATOM 8378 C CA . LEU C 3 384 ? 154.976 129.278 158.392 1.00 74.45 384 LEU C CA 1
ATOM 8379 C C . LEU C 3 384 ? 154.612 128.228 159.435 1.00 77.86 384 LEU C C 1
ATOM 8380 O O . LEU C 3 384 ? 155.313 128.117 160.446 1.00 77.00 384 LEU C O 1
ATOM 8385 N N . ASP C 3 385 ? 153.554 127.448 159.216 1.00 50.60 385 ASP C N 1
ATOM 8386 C CA . ASP C 3 385 ? 153.172 126.389 160.140 1.00 52.46 385 ASP C CA 1
ATOM 8387 C C . ASP C 3 385 ? 153.831 125.055 159.807 1.00 53.00 385 ASP C C 1
ATOM 8388 O O . ASP C 3 385 ? 153.296 124.003 160.175 1.00 54.47 385 ASP C O 1
ATOM 8393 N N . ARG C 3 386 ? 154.976 125.082 159.121 1.00 61.71 386 ARG C N 1
ATOM 8394 C CA . ARG C 3 386 ? 155.714 123.875 158.740 1.00 62.31 386 ARG C CA 1
ATOM 8395 C C . ARG C 3 386 ? 154.844 122.920 157.927 1.00 63.26 386 ARG C C 1
ATOM 8396 O O . ARG C 3 386 ? 154.867 121.705 158.130 1.00 64.98 386 ARG C O 1
ATOM 8404 N N . SER C 3 387 ? 154.076 123.472 156.992 1.00 51.46 387 SER C N 1
ATOM 8405 C CA . SER C 3 387 ? 153.178 122.692 156.156 1.00 51.84 387 SER C CA 1
ATOM 8406 C C . SER C 3 387 ? 153.468 122.971 154.689 1.00 50.41 387 SER C C 1
ATOM 8407 O O . SER C 3 387 ? 153.815 124.095 154.319 1.00 48.81 387 SER C O 1
ATOM 8409 N N . ILE C 3 388 ? 153.325 121.941 153.860 1.00 51.27 388 ILE C N 1
ATOM 8410 C CA . ILE C 3 388 ? 153.484 122.053 152.416 1.00 50.34 388 ILE C CA 1
ATOM 8411 C C . ILE C 3 388 ? 152.149 121.709 151.770 1.00 51.03 388 ILE C C 1
ATOM 8412 O O . ILE C 3 388 ? 151.554 120.669 152.074 1.00 52.92 388 ILE C O 1
ATOM 8417 N N . ARG C 3 389 ? 151.667 122.595 150.903 1.00 49.77 389 ARG C N 1
ATOM 8418 C CA . ARG C 3 389 ? 150.319 122.503 150.363 1.00 50.51 389 ARG C CA 1
ATOM 8419 C C . ARG C 3 389 ? 150.359 122.536 148.844 1.00 50.24 389 ARG C C 1
ATOM 8420 O O . ARG C 3 389 ? 151.144 123.279 148.249 1.00 48.82 389 ARG C O 1
ATOM 8428 N N . TRP C 3 390 ? 149.501 121.730 148.222 1.00 71.95 390 TRP C N 1
ATOM 8429 C CA . TRP C 3 390 ? 149.405 121.639 146.772 1.00 71.81 390 TRP C CA 1
ATOM 8430 C C . TRP C 3 390 ? 148.015 122.071 146.330 1.00 74.66 390 TRP C C 1
ATOM 8431 O O . TRP C 3 390 ? 147.019 121.721 146.970 1.00 76.53 390 TRP C O 1
ATOM 8442 N N . PHE C 3 391 ? 147.953 122.832 145.240 1.00 61.70 391 PHE C N 1
ATOM 8443 C CA . PHE C 3 391 ? 146.699 123.295 144.665 1.00 61.90 391 PHE C CA 1
ATOM 8444 C C . PHE C 3 391 ? 146.720 123.057 143.163 1.00 61.86 391 PHE C C 1
ATOM 8445 O O . PHE C 3 391 ? 147.781 122.956 142.545 1.00 61.18 391 PHE C O 1
ATOM 8453 N N . ARG C 3 392 ? 145.529 122.967 142.575 1.00 55.47 392 ARG C N 1
ATOM 8454 C CA . ARG C 3 392 ? 145.395 122.842 141.132 1.00 56.64 392 ARG C CA 1
ATOM 8455 C C . ARG C 3 392 ? 144.302 123.781 140.646 1.00 56.44 392 ARG C C 1
ATOM 8456 O O . ARG C 3 392 ? 143.381 124.126 141.389 1.00 56.45 392 ARG C O 1
ATOM 8464 N N . GLU C 3 393 ? 144.421 124.199 139.389 1.00 72.26 393 GLU C N 1
ATOM 8465 C CA . GLU C 3 393 ? 143.457 125.116 138.800 1.00 71.63 393 GLU C CA 1
ATOM 8466 C C . GLU C 3 393 ? 142.239 124.357 138.292 1.00 73.54 393 GLU C C 1
ATOM 8467 O O . GLU C 3 393 ? 142.362 123.320 137.636 1.00 74.52 393 GLU C O 1
ATOM 8473 N N . ALA C 3 394 ? 141.057 124.884 138.601 1.00 90.77 394 ALA C N 1
ATOM 8474 C CA . ALA C 3 394 ? 139.803 124.277 138.179 1.00 92.75 394 ALA C CA 1
ATOM 8475 C C . ALA C 3 394 ? 139.429 124.779 136.791 1.00 92.55 394 ALA C C 1
ATOM 8476 O O . ALA C 3 394 ? 139.446 125.987 136.535 1.00 91.37 394 ALA C O 1
ATOM 8478 N N . GLY C 3 395 ? 139.094 123.850 135.902 1.00 84.01 395 GLY C N 1
ATOM 8479 C CA . GLY C 3 395 ? 138.727 124.195 134.542 1.00 84.29 395 GLY C CA 1
ATOM 8480 C C . GLY C 3 395 ? 139.732 123.717 133.513 1.00 86.70 395 GLY C C 1
ATOM 8481 O O . GLY C 3 395 ? 139.855 122.519 133.261 1.00 88.32 395 GLY C O 1
ATOM 8482 N N . LYS D 3 3 ? 124.342 162.416 200.495 1.00 151.91 3 LYS D N 1
ATOM 8483 C CA . LYS D 3 3 ? 124.955 163.205 199.433 1.00 149.40 3 LYS D CA 1
ATOM 8484 C C . LYS D 3 3 ? 126.364 163.641 199.818 1.00 147.81 3 LYS D C 1
ATOM 8485 O O . LYS D 3 3 ? 127.292 163.551 199.017 1.00 146.58 3 LYS D O 1
ATOM 8487 N N . VAL D 3 4 ? 126.514 164.115 201.053 1.00 131.48 4 VAL D N 1
ATOM 8488 C CA . VAL D 3 4 ? 127.812 164.569 201.532 1.00 130.28 4 VAL D CA 1
ATOM 8489 C C . VAL D 3 4 ? 128.665 163.369 201.932 1.00 128.47 4 VAL D C 1
ATOM 8490 O O . VAL D 3 4 ? 128.193 162.412 202.553 1.00 128.90 4 VAL D O 1
ATOM 8494 N N . PHE D 3 5 ? 129.944 163.422 201.565 1.00 107.43 5 PHE D N 1
ATOM 8495 C CA . PHE D 3 5 ? 130.895 162.363 201.865 1.00 105.70 5 PHE D CA 1
ATOM 8496 C C . PHE D 3 5 ? 131.967 162.892 202.806 1.00 106.23 5 PHE D C 1
ATOM 8497 O O . PHE D 3 5 ? 132.466 164.006 202.628 1.00 106.49 5 PHE D O 1
ATOM 8505 N N . ILE D 3 6 ? 132.315 162.087 203.808 1.00 96.96 6 ILE D N 1
ATOM 8506 C CA . ILE D 3 6 ? 133.261 162.475 204.846 1.00 97.84 6 ILE D CA 1
ATOM 8507 C C . ILE D 3 6 ? 134.389 161.455 204.889 1.00 95.65 6 ILE D C 1
ATOM 8508 O O . ILE D 3 6 ? 134.144 160.245 204.864 1.00 94.24 6 ILE D O 1
ATOM 8513 N N . ALA D 3 7 ? 135.625 161.946 204.952 1.00 117.35 7 ALA D N 1
ATOM 8514 C CA . ALA D 3 7 ? 136.781 161.066 205.040 1.00 115.55 7 ALA D CA 1
ATOM 8515 C C . ALA D 3 7 ? 136.789 160.319 206.368 1.00 116.94 7 ALA D C 1
ATOM 8516 O O . ALA D 3 7 ? 136.372 160.849 207.401 1.00 119.62 7 ALA D O 1
ATOM 8518 N N . THR D 3 8 ? 137.263 159.075 206.334 1.00 109.00 8 THR D N 1
ATOM 8519 C CA . THR D 3 8 ? 137.314 158.227 207.518 1.00 110.39 8 THR D CA 1
ATOM 8520 C C . THR D 3 8 ? 138.729 157.811 207.884 1.00 110.03 8 THR D C 1
ATOM 8521 O O . THR D 3 8 ? 139.119 157.923 209.052 1.00 112.29 8 THR D O 1
ATOM 8525 N N . ALA D 3 9 ? 139.514 157.333 206.921 1.00 92.43 9 ALA D N 1
ATOM 8526 C CA . ALA D 3 9 ? 140.876 156.891 207.182 1.00 92.37 9 ALA D CA 1
ATOM 8527 C C . ALA D 3 9 ? 141.764 157.274 206.008 1.00 88.80 9 ALA D C 1
ATOM 8528 O O . ALA D 3 9 ? 141.292 157.489 204.889 1.00 86.05 9 ALA D O 1
ATOM 8530 N N . ASN D 3 10 ? 143.066 157.355 206.278 1.00 116.19 10 ASN D N 1
ATOM 8531 C CA . ASN D 3 10 ? 144.026 157.826 205.282 1.00 114.48 10 ASN D CA 1
ATOM 8532 C C . ASN D 3 10 ? 145.390 157.234 205.596 1.00 114.45 10 ASN D C 1
ATOM 8533 O O . ASN D 3 10 ? 145.912 157.437 206.697 1.00 116.13 10 ASN D O 1
ATOM 8538 N N . ALA D 3 11 ? 145.964 156.512 204.639 1.00 84.56 11 ALA D N 1
ATOM 8539 C CA . ALA D 3 11 ? 147.307 155.958 204.756 1.00 85.32 11 ALA D CA 1
ATOM 8540 C C . ALA D 3 11 ? 148.180 156.557 203.662 1.00 83.80 11 ALA D C 1
ATOM 8541 O O . ALA D 3 11 ? 147.949 156.307 202.474 1.00 80.87 11 ALA D O 1
ATOM 8543 N N . GLY D 3 12 ? 149.178 157.339 204.061 1.00 134.69 12 GLY D N 1
ATOM 8544 C CA . GLY D 3 12 ? 150.065 158.002 203.127 1.00 134.46 12 GLY D CA 1
ATOM 8545 C C . GLY D 3 12 ? 151.353 157.230 202.916 1.00 133.84 12 GLY D C 1
ATOM 8546 O O . GLY D 3 12 ? 151.844 156.557 203.818 1.00 134.57 12 GLY D O 1
ATOM 8547 N N . LYS D 3 13 ? 151.901 157.347 201.706 1.00 82.41 13 LYS D N 1
ATOM 8548 C CA . LYS D 3 13 ? 153.106 156.620 201.305 1.00 81.99 13 LYS D CA 1
ATOM 8549 C C . LYS D 3 13 ? 152.943 155.122 201.560 1.00 81.53 13 LYS D C 1
ATOM 8550 O O . LYS D 3 13 ? 153.790 154.470 202.174 1.00 83.51 13 LYS D O 1
ATOM 8552 N N . ALA D 3 14 ? 151.823 154.578 201.079 1.00 79.18 14 ALA D N 1
ATOM 8553 C CA . ALA D 3 14 ? 151.507 153.174 201.306 1.00 78.80 14 ALA D CA 1
ATOM 8554 C C . ALA D 3 14 ? 152.356 152.242 200.453 1.00 77.74 14 ALA D C 1
ATOM 8555 O O . ALA D 3 14 ? 152.676 151.132 200.892 1.00 78.63 14 ALA D O 1
ATOM 8557 N N . HIS D 3 15 ? 152.726 152.662 199.247 1.00 76.08 15 HIS D N 1
ATOM 8558 C CA . HIS D 3 15 ? 153.532 151.854 198.345 1.00 75.27 15 HIS D CA 1
ATOM 8559 C C . HIS D 3 15 ? 154.748 152.657 197.899 1.00 76.11 15 HIS D C 1
ATOM 8560 O O . HIS D 3 15 ? 154.837 153.867 198.120 1.00 76.56 15 HIS D O 1
ATOM 8567 N N . ASP D 3 16 ? 155.692 151.966 197.263 1.00 110.61 16 ASP D N 1
ATOM 8568 C CA . ASP D 3 16 ? 156.932 152.572 196.796 1.00 111.56 16 ASP D CA 1
ATOM 8569 C C . ASP D 3 16 ? 156.907 152.900 195.309 1.00 110.58 16 ASP D C 1
ATOM 8570 O O . ASP D 3 16 ? 157.945 153.261 194.748 1.00 111.40 16 ASP D O 1
ATOM 8575 N N . ALA D 3 17 ? 155.755 152.780 194.660 1.00 76.91 17 ALA D N 1
ATOM 8576 C CA . ALA D 3 17 ? 155.622 153.082 193.241 1.00 75.71 17 ALA D CA 1
ATOM 8577 C C . ALA D 3 17 ? 154.170 153.466 192.980 1.00 73.57 17 ALA D C 1
ATOM 8578 O O . ALA D 3 17 ? 153.402 153.719 193.914 1.00 73.11 17 ALA D O 1
ATOM 8580 N N . ASP D 3 18 ? 153.794 153.519 191.705 1.00 85.30 18 ASP D N 1
ATOM 8581 C CA . ASP D 3 18 ? 152.428 153.871 191.347 1.00 83.59 18 ASP D CA 1
ATOM 8582 C C . ASP D 3 18 ? 151.462 152.789 191.811 1.00 82.23 18 ASP D C 1
ATOM 8583 O O . ASP D 3 18 ? 151.732 151.595 191.661 1.00 81.95 18 ASP D O 1
ATOM 8588 N N . ILE D 3 19 ? 150.337 153.212 192.378 1.00 64.36 19 ILE D N 1
ATOM 8589 C CA . ILE D 3 19 ? 149.269 152.301 192.774 1.00 63.71 19 ILE D CA 1
ATOM 8590 C C . ILE D 3 19 ? 148.242 152.296 191.648 1.00 61.80 19 ILE D C 1
ATOM 8591 O O . ILE D 3 19 ? 147.501 153.264 191.467 1.00 61.56 19 ILE D O 1
ATOM 8596 N N . PHE D 3 20 ? 148.195 151.201 190.892 1.00 66.40 20 PHE D N 1
ATOM 8597 C CA . PHE D 3 20 ? 147.413 151.165 189.664 1.00 65.67 20 PHE D CA 1
ATOM 8598 C C . PHE D 3 20 ? 145.975 150.712 189.869 1.00 65.41 20 PHE D C 1
ATOM 8599 O O . PHE D 3 20 ? 145.079 151.204 189.174 1.00 65.00 20 PHE D O 1
ATOM 8607 N N . SER D 3 21 ? 145.724 149.793 190.798 1.00 76.94 21 SER D N 1
ATOM 8608 C CA . SER D 3 21 ? 144.394 149.226 190.957 1.00 77.06 21 SER D CA 1
ATOM 8609 C C . SER D 3 21 ? 144.106 148.960 192.424 1.00 77.85 21 SER D C 1
ATOM 8610 O O . SER D 3 21 ? 145.027 148.841 193.237 1.00 78.35 21 SER D O 1
ATOM 8613 N N . VAL D 3 22 ? 142.817 148.877 192.755 1.00 61.38 22 VAL D N 1
ATOM 8614 C CA . VAL D 3 22 ? 142.359 148.543 194.095 1.00 63.09 22 VAL D CA 1
ATOM 8615 C C . VAL D 3 22 ? 141.095 147.700 193.967 1.00 63.20 22 VAL D C 1
ATOM 8616 O O . VAL D 3 22 ? 140.332 147.820 193.007 1.00 62.38 22 VAL D O 1
ATOM 8620 N N . SER D 3 23 ? 140.895 146.818 194.943 1.00 97.33 23 SER D N 1
ATOM 8621 C CA . SER D 3 23 ? 139.715 145.970 194.992 1.00 98.34 23 SER D CA 1
ATOM 8622 C C . SER D 3 23 ? 139.402 145.673 196.450 1.00 99.72 23 SER D C 1
ATOM 8623 O O . SER D 3 23 ? 140.258 145.801 197.327 1.00 99.84 23 SER D O 1
ATOM 8626 N N . ALA D 3 24 ? 138.161 145.267 196.707 1.00 75.18 24 ALA D N 1
ATOM 8627 C CA . ALA D 3 24 ? 137.717 145.082 198.080 1.00 77.18 24 ALA D CA 1
ATOM 8628 C C . ALA D 3 24 ? 136.735 143.924 198.161 1.00 78.82 24 ALA D C 1
ATOM 8629 O O . ALA D 3 24 ? 136.168 143.486 197.158 1.00 78.64 24 ALA D O 1
ATOM 8631 N N . CYS D 3 25 ? 136.551 143.432 199.382 1.00 94.20 25 CYS D N 1
ATOM 8632 C CA . CYS D 3 25 ? 135.562 142.409 199.690 1.00 96.29 25 CYS D CA 1
ATOM 8633 C C . CYS D 3 25 ? 135.037 142.683 201.095 1.00 98.41 25 CYS D C 1
ATOM 8634 O O . CYS D 3 25 ? 135.359 143.705 201.707 1.00 98.14 25 CYS D O 1
ATOM 8637 N N . ASN D 3 26 ? 134.221 141.765 201.613 1.00 113.08 26 ASN D N 1
ATOM 8638 C CA . ASN D 3 26 ? 133.635 141.962 202.933 1.00 114.87 26 ASN D CA 1
ATOM 8639 C C . ASN D 3 26 ? 134.671 141.912 204.048 1.00 115.02 26 ASN D C 1
ATOM 8640 O O . ASN D 3 26 ? 134.409 142.424 205.141 1.00 115.29 26 ASN D O 1
ATOM 8642 N N . SER D 3 27 ? 135.836 141.315 203.803 1.00 100.05 27 SER D N 1
ATOM 8643 C CA . SER D 3 27 ? 136.845 141.134 204.839 1.00 100.65 27 SER D CA 1
ATOM 8644 C C . SER D 3 27 ? 137.985 142.140 204.761 1.00 98.94 27 SER D C 1
ATOM 8645 O O . SER D 3 27 ? 138.452 142.611 205.802 1.00 100.11 27 SER D O 1
ATOM 8647 N N . PHE D 3 28 ? 138.450 142.487 203.563 1.00 120.68 28 PHE D N 1
ATOM 8648 C CA . PHE D 3 28 ? 139.612 143.357 203.448 1.00 119.09 28 PHE D CA 1
ATOM 8649 C C . PHE D 3 28 ? 139.593 144.076 202.106 1.00 116.79 28 PHE D C 1
ATOM 8650 O O . PHE D 3 28 ? 138.851 143.716 201.190 1.00 116.29 28 PHE D O 1
ATOM 8658 N N . THR D 3 29 ? 140.428 145.108 202.012 1.00 77.76 29 THR D N 1
ATOM 8659 C CA . THR D 3 29 ? 140.685 145.836 200.778 1.00 74.92 29 THR D CA 1
ATOM 8660 C C . THR D 3 29 ? 142.091 145.497 200.304 1.00 73.81 29 THR D C 1
ATOM 8661 O O . THR D 3 29 ? 143.042 145.555 201.090 1.00 75.22 29 THR D O 1
ATOM 8665 N N . VAL D 3 30 ? 142.224 145.139 199.031 1.00 71.57 30 VAL D N 1
ATOM 8666 C CA . VAL D 3 30 ? 143.493 144.692 198.469 1.00 70.69 30 VAL D CA 1
ATOM 8667 C C . VAL D 3 30 ? 143.955 145.697 197.422 1.00 68.46 30 VAL D C 1
ATOM 8668 O O . VAL D 3 30 ? 143.150 146.212 196.638 1.00 66.96 30 VAL D O 1
ATOM 8672 N N . SER D 3 31 ? 145.253 145.991 197.429 1.00 68.53 31 SER D N 1
ATOM 8673 C CA . SER D 3 31 ? 145.854 146.967 196.532 1.00 67.18 31 SER D CA 1
ATOM 8674 C C . SER D 3 31 ? 147.095 146.375 195.880 1.00 67.18 31 SER D C 1
ATOM 8675 O O . SER D 3 31 ? 147.793 145.556 196.485 1.00 68.56 31 SER D O 1
ATOM 8678 N N . CYS D 3 32 ? 147.365 146.790 194.645 1.00 78.58 32 CYS D N 1
ATOM 8679 C CA . CYS D 3 32 ? 148.538 146.353 193.901 1.00 78.93 32 CYS D CA 1
ATOM 8680 C C . CYS D 3 32 ? 149.303 147.570 193.406 1.00 78.58 32 CYS D C 1
ATOM 8681 O O . CYS D 3 32 ? 148.707 148.608 193.106 1.00 77.77 32 CYS D O 1
ATOM 8684 N N . SER D 3 33 ? 150.624 147.441 193.320 1.00 64.41 33 SER D N 1
ATOM 8685 C CA . SER D 3 33 ? 151.490 148.555 192.968 1.00 64.48 33 SER D CA 1
ATOM 8686 C C . SER D 3 33 ? 152.500 148.123 191.915 1.00 64.63 33 SER D C 1
ATOM 8687 O O . SER D 3 33 ? 152.609 146.946 191.565 1.00 64.64 33 SER D O 1
ATOM 8690 N N . GLY D 3 34 ? 153.249 149.105 191.414 1.00 76.66 34 GLY D N 1
ATOM 8691 C CA . GLY D 3 34 ? 154.280 148.862 190.425 1.00 77.84 34 GLY D CA 1
ATOM 8692 C C . GLY D 3 34 ? 155.582 148.328 190.974 1.00 80.00 34 GLY D C 1
ATOM 8693 O O . GLY D 3 34 ? 156.499 148.049 190.196 1.00 81.39 34 GLY D O 1
ATOM 8694 N N . ASP D 3 35 ? 155.690 148.185 192.291 1.00 73.38 35 ASP D N 1
ATOM 8695 C CA . ASP D 3 35 ? 156.849 147.569 192.918 1.00 75.61 35 ASP D CA 1
ATOM 8696 C C . ASP D 3 35 ? 156.713 146.056 193.036 1.00 75.97 35 ASP D C 1
ATOM 8697 O O . ASP D 3 35 ? 157.599 145.408 193.600 1.00 77.88 35 ASP D O 1
ATOM 8702 N N . GLY D 3 36 ? 155.627 145.486 192.522 1.00 89.69 36 GLY D N 1
ATOM 8703 C CA . GLY D 3 36 ? 155.432 144.052 192.554 1.00 91.03 36 GLY D CA 1
ATOM 8704 C C . GLY D 3 36 ? 154.882 143.501 193.845 1.00 91.49 36 GLY D C 1
ATOM 8705 O O . GLY D 3 36 ? 155.082 142.315 194.127 1.00 93.51 36 GLY D O 1
ATOM 8706 N N . TYR D 3 37 ? 154.188 144.314 194.636 1.00 82.56 37 TYR D N 1
ATOM 8707 C CA . TYR D 3 37 ? 153.701 143.909 195.945 1.00 83.08 37 TYR D CA 1
ATOM 8708 C C . TYR D 3 37 ? 152.179 143.892 195.967 1.00 81.77 37 TYR D C 1
ATOM 8709 O O . TYR D 3 37 ? 151.527 144.705 195.305 1.00 80.00 37 TYR D O 1
ATOM 8718 N N . LEU D 3 38 ? 151.624 142.955 196.728 1.00 71.58 38 LEU D N 1
ATOM 8719 C CA . LEU D 3 38 ? 150.213 142.942 197.080 1.00 71.03 38 LEU D CA 1
ATOM 8720 C C . LEU D 3 38 ? 150.076 143.311 198.549 1.00 73.21 38 LEU D C 1
ATOM 8721 O O . LEU D 3 38 ? 150.793 142.776 199.399 1.00 75.59 38 LEU D O 1
ATOM 8726 N N . LYS D 3 39 ? 149.161 144.226 198.849 1.00 75.53 39 LYS D N 1
ATOM 8727 C CA . LYS D 3 39 ? 148.918 144.632 200.224 1.00 76.86 39 LYS D CA 1
ATOM 8728 C C . LYS D 3 39 ? 147.452 144.437 200.567 1.00 76.64 39 LYS D C 1
ATOM 8729 O O . LYS D 3 39 ? 146.568 144.725 199.755 1.00 75.13 39 LYS D O 1
ATOM 8735 N N . VAL D 3 40 ? 147.204 143.936 201.772 1.00 77.27 40 VAL D N 1
ATOM 8736 C CA . VAL D 3 40 ? 145.864 143.642 202.260 1.00 77.90 40 VAL D CA 1
ATOM 8737 C C . VAL D 3 40 ? 145.588 144.540 203.456 1.00 80.36 40 VAL D C 1
ATOM 8738 O O . VAL D 3 40 ? 146.351 144.540 204.427 1.00 82.79 40 VAL D O 1
ATOM 8742 N N . TRP D 3 41 ? 144.503 145.305 203.382 1.00 79.98 41 TRP D N 1
ATOM 8743 C CA . TRP D 3 41 ? 144.099 146.213 204.446 1.00 82.38 41 TRP D CA 1
ATOM 8744 C C . TRP D 3 41 ? 142.838 145.669 205.100 1.00 84.01 41 TRP D C 1
ATOM 8745 O O . TRP D 3 41 ? 141.798 145.555 204.445 1.00 82.47 41 TRP D O 1
ATOM 8756 N N . ASP D 3 42 ? 142.930 145.345 206.387 1.00 87.39 42 ASP D N 1
ATOM 8757 C CA . ASP D 3 42 ? 141.787 144.795 207.103 1.00 89.53 42 ASP D CA 1
ATOM 8758 C C . ASP D 3 42 ? 140.701 145.852 207.251 1.00 89.64 42 ASP D C 1
ATOM 8759 O O . ASP D 3 42 ? 140.952 146.949 207.759 1.00 90.91 42 ASP D O 1
ATOM 8764 N N . ASN D 3 43 ? 139.489 145.517 206.807 1.00 111.62 43 ASN D N 1
ATOM 8765 C CA . ASN D 3 43 ? 138.396 146.481 206.847 1.00 111.56 43 ASN D CA 1
ATOM 8766 C C . ASN D 3 43 ? 137.864 146.678 208.259 1.00 113.87 43 ASN D C 1
ATOM 8767 O O . ASN D 3 43 ? 137.432 147.780 208.607 1.00 114.27 43 ASN D O 1
ATOM 8772 N N . LYS D 3 44 ? 137.897 145.637 209.091 1.00 101.57 44 LYS D N 1
ATOM 8773 C CA . LYS D 3 44 ? 137.360 145.716 210.450 1.00 104.71 44 LYS D CA 1
ATOM 8774 C C . LYS D 3 44 ? 138.316 146.525 211.330 1.00 105.82 44 LYS D C 1
ATOM 8775 O O . LYS D 3 44 ? 138.959 146.021 212.253 1.00 107.13 44 LYS D O 1
ATOM 8777 N N . LEU D 3 45 ? 138.398 147.816 211.020 1.00 118.79 45 LEU D N 1
ATOM 8778 C CA . LEU D 3 45 ? 139.259 148.728 211.755 1.00 119.54 45 LEU D CA 1
ATOM 8779 C C . LEU D 3 45 ? 138.541 149.279 212.980 1.00 122.03 45 LEU D C 1
ATOM 8780 O O . LEU D 3 45 ? 137.310 149.256 213.070 1.00 122.39 45 LEU D O 1
ATOM 8785 N N . LEU D 3 46 ? 139.327 149.780 213.929 1.00 139.45 46 LEU D N 1
ATOM 8786 C CA . LEU D 3 46 ? 138.772 150.363 215.139 1.00 142.74 46 LEU D CA 1
ATOM 8787 C C . LEU D 3 46 ? 138.217 151.757 214.844 1.00 142.23 46 LEU D C 1
ATOM 8788 O O . LEU D 3 46 ? 138.191 152.222 213.701 1.00 140.02 46 LEU D O 1
ATOM 8790 N N . ASP D 3 47 ? 137.760 152.431 215.903 1.00 184.31 47 ASP D N 1
ATOM 8791 C CA . ASP D 3 47 ? 137.182 153.762 215.741 1.00 184.00 47 ASP D CA 1
ATOM 8792 C C . ASP D 3 47 ? 138.217 154.760 215.235 1.00 183.56 47 ASP D C 1
ATOM 8793 O O . ASP D 3 47 ? 137.916 155.591 214.370 1.00 181.11 47 ASP D O 1
ATOM 8798 N N . ASN D 3 48 ? 139.439 154.696 215.761 1.00 220.99 48 ASN D N 1
ATOM 8799 C CA . ASN D 3 48 ? 140.517 155.597 215.349 1.00 221.11 48 ASN D CA 1
ATOM 8800 C C . ASN D 3 48 ? 141.833 154.835 215.465 1.00 219.97 48 ASN D C 1
ATOM 8801 O O . ASN D 3 48 ? 142.412 154.746 216.551 1.00 221.98 48 ASN D O 1
ATOM 8803 N N . GLU D 3 49 ? 142.299 154.287 214.344 1.00 148.44 49 GLU D N 1
ATOM 8804 C CA . GLU D 3 49 ? 143.548 153.537 214.321 1.00 147.09 49 GLU D CA 1
ATOM 8805 C C . GLU D 3 49 ? 144.221 153.751 212.975 1.00 143.75 49 GLU D C 1
ATOM 8806 O O . GLU D 3 49 ? 143.539 153.862 211.951 1.00 142.04 49 GLU D O 1
ATOM 8812 N N . ASN D 3 50 ? 145.546 153.813 212.982 1.00 117.08 50 ASN D N 1
ATOM 8813 C CA . ASN D 3 50 ? 146.309 153.979 211.754 1.00 114.72 50 ASN D CA 1
ATOM 8814 C C . ASN D 3 50 ? 146.145 152.735 210.888 1.00 112.95 50 ASN D C 1
ATOM 8815 O O . ASN D 3 50 ? 146.424 151.622 211.360 1.00 113.73 50 ASN D O 1
ATOM 8820 N N . PRO D 3 51 ? 145.692 152.867 209.639 1.00 97.15 51 PRO D N 1
ATOM 8821 C CA . PRO D 3 51 ? 145.435 151.668 208.823 1.00 94.96 51 PRO D CA 1
ATOM 8822 C C . PRO D 3 51 ? 146.659 150.800 208.584 1.00 94.44 51 PRO D C 1
ATOM 8823 O O . PRO D 3 51 ? 146.508 149.588 208.389 1.00 93.45 51 PRO D O 1
ATOM 8827 N N . LYS D 3 52 ? 147.867 151.370 208.592 1.00 104.10 52 LYS D N 1
ATOM 8828 C CA . LYS D 3 52 ? 149.060 150.561 208.360 1.00 103.99 52 LYS D CA 1
ATOM 8829 C C . LYS D 3 52 ? 149.302 149.542 209.464 1.00 106.15 52 LYS D C 1
ATOM 8830 O O . LYS D 3 52 ? 150.081 148.605 209.262 1.00 105.73 52 LYS D O 1
ATOM 8836 N N . ASP D 3 53 ? 148.670 149.706 210.627 1.00 103.92 53 ASP D N 1
ATOM 8837 C CA . ASP D 3 53 ? 148.766 148.685 211.664 1.00 106.35 53 ASP D CA 1
ATOM 8838 C C . ASP D 3 53 ? 148.179 147.365 211.179 1.00 105.32 53 ASP D C 1
ATOM 8839 O O . ASP D 3 53 ? 148.768 146.297 211.378 1.00 106.67 53 ASP D O 1
ATOM 8844 N N . LYS D 3 54 ? 147.014 147.423 210.534 1.00 99.56 54 LYS D N 1
ATOM 8845 C CA . LYS D 3 54 ? 146.374 146.245 209.956 1.00 98.18 54 LYS D CA 1
ATOM 8846 C C . LYS D 3 54 ? 146.653 146.232 208.455 1.00 94.17 54 LYS D C 1
ATOM 8847 O O . LYS D 3 54 ? 145.797 146.542 207.629 1.00 92.99 54 LYS D O 1
ATOM 8853 N N . SER D 3 55 ? 147.883 145.860 208.105 1.00 113.27 55 SER D N 1
ATOM 8854 C CA . SER D 3 55 ? 148.307 145.800 206.715 1.00 110.84 55 SER D CA 1
ATOM 8855 C C . SER D 3 55 ? 149.337 144.694 206.553 1.00 111.66 55 SER D C 1
ATOM 8856 O O . SER D 3 55 ? 150.155 144.463 207.448 1.00 113.59 55 SER D O 1
ATOM 8859 N N . TYR D 3 56 ? 149.291 144.013 205.409 1.00 98.59 56 TYR D N 1
ATOM 8860 C CA . TYR D 3 56 ? 150.139 142.856 205.150 1.00 99.41 56 TYR D CA 1
ATOM 8861 C C . TYR D 3 56 ? 150.593 142.881 203.700 1.00 97.30 56 TYR D C 1
ATOM 8862 O O . TYR D 3 56 ? 149.766 143.004 202.794 1.00 95.34 56 TYR D O 1
ATOM 8871 N N . SER D 3 57 ? 151.898 142.747 203.482 1.00 85.92 57 SER D N 1
ATOM 8872 C CA . SER D 3 57 ? 152.497 142.883 202.164 1.00 84.36 57 SER D CA 1
ATOM 8873 C C . SER D 3 57 ? 153.125 141.569 201.716 1.00 85.37 57 SER D C 1
ATOM 8874 O O . SER D 3 57 ? 153.447 140.703 202.533 1.00 87.69 57 SER D O 1
ATOM 8877 N N . HIS D 3 58 ? 153.291 141.430 200.401 1.00 90.80 58 HIS D N 1
ATOM 8878 C CA . HIS D 3 58 ? 153.856 140.223 199.811 1.00 92.59 58 HIS D CA 1
ATOM 8879 C C . HIS D 3 58 ? 154.380 140.534 198.420 1.00 91.67 58 HIS D C 1
ATOM 8880 O O . HIS D 3 58 ? 153.628 141.014 197.568 1.00 89.52 58 HIS D O 1
ATOM 8887 N N . PHE D 3 59 ? 155.659 140.250 198.192 1.00 81.90 59 PHE D N 1
ATOM 8888 C CA . PHE D 3 59 ? 156.257 140.451 196.881 1.00 81.40 59 PHE D CA 1
ATOM 8889 C C . PHE D 3 59 ? 155.770 139.374 195.921 1.00 81.36 59 PHE D C 1
ATOM 8890 O O . PHE D 3 59 ? 155.811 138.182 196.241 1.00 83.02 59 PHE D O 1
ATOM 8898 N N . VAL D 3 60 ? 155.316 139.792 194.742 1.00 74.92 60 VAL D N 1
ATOM 8899 C CA . VAL D 3 60 ? 154.716 138.892 193.759 1.00 73.76 60 VAL D CA 1
ATOM 8900 C C . VAL D 3 60 ? 155.614 138.725 192.536 1.00 73.51 60 VAL D C 1
ATOM 8901 O O . VAL D 3 60 ? 156.053 137.616 192.226 1.00 74.30 60 VAL D O 1
ATOM 8905 N N . HIS D 3 61 ? 155.900 139.816 191.829 1.00 87.85 61 HIS D N 1
ATOM 8906 C CA . HIS D 3 61 ? 156.694 139.748 190.612 1.00 88.90 61 HIS D CA 1
ATOM 8907 C C . HIS D 3 61 ? 157.631 140.944 190.541 1.00 87.40 61 HIS D C 1
ATOM 8908 O O . HIS D 3 61 ? 157.380 141.995 191.132 1.00 84.91 61 HIS D O 1
ATOM 8915 N N . LYS D 3 62 ? 158.724 140.767 189.797 1.00 75.98 62 LYS D N 1
ATOM 8916 C CA . LYS D 3 62 ? 159.728 141.817 189.666 1.00 76.38 62 LYS D CA 1
ATOM 8917 C C . LYS D 3 62 ? 159.263 142.951 188.761 1.00 74.54 62 LYS D C 1
ATOM 8918 O O . LYS D 3 62 ? 159.652 144.104 188.973 1.00 73.85 62 LYS D O 1
ATOM 8924 N N . SER D 3 63 ? 158.444 142.648 187.755 1.00 70.96 63 SER D N 1
ATOM 8925 C CA . SER D 3 63 ? 158.010 143.650 186.792 1.00 69.15 63 SER D CA 1
ATOM 8926 C C . SER D 3 63 ? 156.894 144.545 187.314 1.00 67.29 63 SER D C 1
ATOM 8927 O O . SER D 3 63 ? 156.612 145.576 186.694 1.00 66.08 63 SER D O 1
ATOM 8930 N N . GLY D 3 64 ? 156.262 144.190 188.426 1.00 81.61 64 GLY D N 1
ATOM 8931 C CA . GLY D 3 64 ? 155.186 144.978 188.988 1.00 79.12 64 GLY D CA 1
ATOM 8932 C C . GLY D 3 64 ? 153.817 144.422 188.639 1.00 78.18 64 GLY D C 1
ATOM 8933 O O . GLY D 3 64 ? 153.665 143.481 187.858 1.00 78.93 64 GLY D O 1
ATOM 8934 N N . LEU D 3 65 ? 152.800 145.032 189.242 1.00 63.71 65 LEU D N 1
ATOM 8935 C CA . LEU D 3 65 ? 151.418 144.612 189.077 1.00 62.24 65 LEU D CA 1
ATOM 8936 C C . LEU D 3 65 ? 150.556 145.827 188.764 1.00 60.84 65 LEU D C 1
ATOM 8937 O O . LEU D 3 65 ? 150.823 146.932 189.242 1.00 61.17 65 LEU D O 1
ATOM 8942 N N . HIS D 3 66 ? 149.517 145.619 187.955 1.00 62.56 66 HIS D N 1
ATOM 8943 C CA . HIS D 3 66 ? 148.608 146.703 187.599 1.00 60.95 66 HIS D CA 1
ATOM 8944 C C . HIS D 3 66 ? 147.129 146.356 187.698 1.00 59.75 66 HIS D C 1
ATOM 8945 O O . HIS D 3 66 ? 146.311 147.282 187.751 1.00 58.67 66 HIS D O 1
ATOM 8952 N N . HIS D 3 67 ? 146.752 145.081 187.719 1.00 106.00 67 HIS D N 1
ATOM 8953 C CA . HIS D 3 67 ? 145.361 144.675 187.867 1.00 105.68 67 HIS D CA 1
ATOM 8954 C C . HIS D 3 67 ? 145.231 143.708 189.033 1.00 106.97 67 HIS D C 1
ATOM 8955 O O . HIS D 3 67 ? 146.115 142.877 189.261 1.00 108.62 67 HIS D O 1
ATOM 8962 N N . VAL D 3 68 ? 144.129 143.821 189.773 1.00 59.43 68 VAL D N 1
ATOM 8963 C CA . VAL D 3 68 ? 143.854 142.944 190.903 1.00 60.76 68 VAL D CA 1
ATOM 8964 C C . VAL D 3 68 ? 142.346 142.829 191.089 1.00 60.99 68 VAL D C 1
ATOM 8965 O O . VAL D 3 68 ? 141.593 143.771 190.824 1.00 60.59 68 VAL D O 1
ATOM 8969 N N . ASP D 3 69 ? 141.906 141.648 191.520 1.00 91.37 69 ASP D N 1
ATOM 8970 C CA . ASP D 3 69 ? 140.509 141.406 191.845 1.00 91.95 69 ASP D CA 1
ATOM 8971 C C . ASP D 3 69 ? 140.434 140.263 192.844 1.00 94.15 69 ASP D C 1
ATOM 8972 O O . ASP D 3 69 ? 141.284 139.370 192.849 1.00 95.60 69 ASP D O 1
ATOM 8977 N N . VAL D 3 70 ? 139.406 140.295 193.688 1.00 73.45 70 VAL D N 1
ATOM 8978 C CA . VAL D 3 70 ? 139.244 139.327 194.765 1.00 75.61 70 VAL D CA 1
ATOM 8979 C C . VAL D 3 70 ? 137.865 138.689 194.661 1.00 77.18 70 VAL D C 1
ATOM 8980 O O . VAL D 3 70 ? 136.888 139.348 194.289 1.00 76.81 70 VAL D O 1
ATOM 8984 N N . LEU D 3 71 ? 137.797 137.393 194.957 1.00 74.79 71 LEU D N 1
ATOM 8985 C CA . LEU D 3 71 ? 136.549 136.642 194.993 1.00 76.89 71 LEU D CA 1
ATOM 8986 C C . LEU D 3 71 ? 136.353 136.096 196.398 1.00 79.06 71 LEU D C 1
ATOM 8987 O O . LEU D 3 71 ? 137.234 135.410 196.926 1.00 79.78 71 LEU D O 1
ATOM 8992 N N . GLN D 3 72 ? 135.206 136.396 196.998 1.00 95.68 72 GLN D N 1
ATOM 8993 C CA . GLN D 3 72 ? 134.846 135.882 198.312 1.00 97.86 72 GLN D CA 1
ATOM 8994 C C . GLN D 3 72 ? 133.472 135.234 198.229 1.00 100.17 72 GLN D C 1
ATOM 8995 O O . GLN D 3 72 ? 132.529 135.837 197.706 1.00 99.51 72 GLN D O 1
ATOM 9001 N N . ALA D 3 73 ? 133.363 134.010 198.740 1.00 105.88 73 ALA D N 1
ATOM 9002 C CA . ALA D 3 73 ? 132.104 133.279 198.699 1.00 108.54 73 ALA D CA 1
ATOM 9003 C C . ALA D 3 73 ? 132.130 132.190 199.762 1.00 111.50 73 ALA D C 1
ATOM 9004 O O . ALA D 3 73 ? 133.186 131.824 200.282 1.00 112.05 73 ALA D O 1
ATOM 9006 N N . ILE D 3 74 ? 130.943 131.678 200.077 1.00 92.16 74 ILE D N 1
ATOM 9007 C CA . ILE D 3 74 ? 130.773 130.553 200.991 1.00 95.84 74 ILE D CA 1
ATOM 9008 C C . ILE D 3 74 ? 130.277 129.380 200.159 1.00 96.92 74 ILE D C 1
ATOM 9009 O O . ILE D 3 74 ? 129.191 129.445 199.568 1.00 99.49 74 ILE D O 1
ATOM 9011 N N . GLU D 3 75 ? 131.067 128.307 200.110 1.00 166.49 75 GLU D N 1
ATOM 9012 C CA . GLU D 3 75 ? 130.763 127.198 199.212 1.00 167.99 75 GLU D CA 1
ATOM 9013 C C . GLU D 3 75 ? 129.716 126.262 199.807 1.00 171.72 75 GLU D C 1
ATOM 9014 O O . GLU D 3 75 ? 128.630 126.088 199.243 1.00 173.30 75 GLU D O 1
ATOM 9016 N N . ARG D 3 76 ? 130.025 125.651 200.946 1.00 159.40 76 ARG D N 1
ATOM 9017 C CA . ARG D 3 76 ? 129.112 124.706 201.578 1.00 162.68 76 ARG D CA 1
ATOM 9018 C C . ARG D 3 76 ? 129.441 124.532 203.056 1.00 163.53 76 ARG D C 1
ATOM 9019 O O . ARG D 3 76 ? 130.474 125.002 203.531 1.00 160.52 76 ARG D O 1
ATOM 9021 N N . PHE D 3 79 ? 132.367 126.185 204.430 1.00 113.80 79 PHE D N 1
ATOM 9022 C CA . PHE D 3 79 ? 133.603 126.494 203.723 1.00 110.65 79 PHE D CA 1
ATOM 9023 C C . PHE D 3 79 ? 133.655 127.967 203.336 1.00 107.02 79 PHE D C 1
ATOM 9024 O O . PHE D 3 79 ? 132.678 128.520 202.835 1.00 106.02 79 PHE D O 1
ATOM 9032 N N . GLU D 3 80 ? 134.803 128.598 203.571 1.00 146.80 80 GLU D N 1
ATOM 9033 C CA . GLU D 3 80 ? 135.008 130.005 203.251 1.00 143.14 80 GLU D CA 1
ATOM 9034 C C . GLU D 3 80 ? 136.103 130.109 202.202 1.00 141.34 80 GLU D C 1
ATOM 9035 O O . GLU D 3 80 ? 137.227 129.652 202.430 1.00 141.22 80 GLU D O 1
ATOM 9037 N N . LEU D 3 81 ? 135.778 130.712 201.063 1.00 91.00 81 LEU D N 1
ATOM 9038 C CA . LEU D 3 81 ? 136.707 130.860 199.952 1.00 88.13 81 LEU D CA 1
ATOM 9039 C C . LEU D 3 81 ? 137.057 132.328 199.761 1.00 85.15 81 LEU D C 1
ATOM 9040 O O . LEU D 3 81 ? 136.166 133.182 199.706 1.00 83.98 81 LEU D O 1
ATOM 9045 N N . CYS D 3 82 ? 138.353 132.616 199.665 1.00 94.18 82 CYS D N 1
ATOM 9046 C CA . CYS D 3 82 ? 138.842 133.960 199.371 1.00 91.00 82 CYS D CA 1
ATOM 9047 C C . CYS D 3 82 ? 140.044 133.815 198.449 1.00 89.72 82 CYS D C 1
ATOM 9048 O O . CYS D 3 82 ? 141.076 133.274 198.856 1.00 90.73 82 CYS D O 1
ATOM 9051 N N . LEU D 3 83 ? 139.912 134.293 197.214 1.00 83.32 83 LEU D N 1
ATOM 9052 C CA . LEU D 3 83 ? 140.912 134.068 196.180 1.00 82.32 83 LEU D CA 1
ATOM 9053 C C . LEU D 3 83 ? 141.205 135.385 195.478 1.00 79.26 83 LEU D C 1
ATOM 9054 O O . LEU D 3 83 ? 140.282 136.139 195.158 1.00 77.96 83 LEU D O 1
ATOM 9059 N N . VAL D 3 84 ? 142.485 135.658 195.238 1.00 71.99 84 VAL D N 1
ATOM 9060 C CA . VAL D 3 84 ? 142.934 136.895 194.607 1.00 69.76 84 VAL D CA 1
ATOM 9061 C C . VAL D 3 84 ? 143.626 136.551 193.296 1.00 68.42 84 VAL D C 1
ATOM 9062 O O . VAL D 3 84 ? 144.500 135.677 193.257 1.00 69.37 84 VAL D O 1
ATOM 9066 N N . ALA D 3 85 ? 143.231 137.232 192.225 1.00 74.89 85 ALA D N 1
ATOM 9067 C CA . ALA D 3 85 ? 143.863 137.104 190.920 1.00 74.71 85 ALA D CA 1
ATOM 9068 C C . ALA D 3 85 ? 144.491 138.436 190.539 1.00 72.43 85 ALA D C 1
ATOM 9069 O O . ALA D 3 85 ? 143.853 139.485 190.669 1.00 70.74 85 ALA D O 1
ATOM 9071 N N . THR D 3 86 ? 145.736 138.395 190.072 1.00 63.48 86 THR D N 1
ATOM 9072 C CA . THR D 3 86 ? 146.475 139.596 189.717 1.00 62.34 86 THR D CA 1
ATOM 9073 C C . THR D 3 86 ? 147.184 139.391 188.385 1.00 62.02 86 THR D C 1
ATOM 9074 O O . THR D 3 86 ? 147.417 138.263 187.946 1.00 63.20 86 THR D O 1
ATOM 9078 N N . THR D 3 87 ? 147.512 140.503 187.736 1.00 60.68 87 THR D N 1
ATOM 9079 C CA . THR D 3 87 ? 148.211 140.497 186.459 1.00 60.84 87 THR D CA 1
ATOM 9080 C C . THR D 3 87 ? 149.499 141.299 186.584 1.00 60.61 87 THR D C 1
ATOM 9081 O O . THR D 3 87 ? 149.518 142.368 187.201 1.00 60.17 87 THR D O 1
ATOM 9085 N N . SER D 3 88 ? 150.575 140.773 186.005 1.00 61.40 88 SER D N 1
ATOM 9086 C CA . SER D 3 88 ? 151.894 141.382 186.057 1.00 61.91 88 SER D CA 1
ATOM 9087 C C . SER D 3 88 ? 152.209 142.087 184.744 1.00 61.79 88 SER D C 1
ATOM 9088 O O . SER D 3 88 ? 151.606 141.811 183.705 1.00 61.69 88 SER D O 1
ATOM 9091 N N . PHE D 3 89 ? 153.170 143.013 184.805 1.00 61.83 89 PHE D N 1
ATOM 9092 C CA . PHE D 3 89 ? 153.624 143.703 183.603 1.00 62.57 89 PHE D CA 1
ATOM 9093 C C . PHE D 3 89 ? 154.322 142.772 182.621 1.00 65.59 89 PHE D C 1
ATOM 9094 O O . PHE D 3 89 ? 154.481 143.142 181.453 1.00 66.69 89 PHE D O 1
ATOM 9102 N N . SER D 3 90 ? 154.747 141.587 183.061 1.00 76.81 90 SER D N 1
ATOM 9103 C CA . SER D 3 90 ? 155.310 140.598 182.152 1.00 80.29 90 SER D CA 1
ATOM 9104 C C . SER D 3 90 ? 154.241 139.782 181.439 1.00 81.72 90 SER D C 1
ATOM 9105 O O . SER D 3 90 ? 154.565 139.051 180.497 1.00 84.14 90 SER D O 1
ATOM 9108 N N . GLY D 3 91 ? 152.986 139.885 181.860 1.00 83.97 91 GLY D N 1
ATOM 9109 C CA . GLY D 3 91 ? 151.903 139.160 181.236 1.00 83.90 91 GLY D CA 1
ATOM 9110 C C . GLY D 3 91 ? 151.461 137.902 181.946 1.00 86.25 91 GLY D C 1
ATOM 9111 O O . GLY D 3 91 ? 150.850 137.040 181.308 1.00 87.02 91 GLY D O 1
ATOM 9112 N N . ASP D 3 92 ? 151.740 137.770 183.238 1.00 88.74 92 ASP D N 1
ATOM 9113 C CA . ASP D 3 92 ? 151.462 136.551 183.985 1.00 90.91 92 ASP D CA 1
ATOM 9114 C C . ASP D 3 92 ? 150.172 136.701 184.779 1.00 87.93 92 ASP D C 1
ATOM 9115 O O . ASP D 3 92 ? 149.966 137.712 185.457 1.00 84.65 92 ASP D O 1
ATOM 9120 N N . LEU D 3 93 ? 149.312 135.691 184.695 1.00 80.87 93 LEU D N 1
ATOM 9121 C CA . LEU D 3 93 ? 148.075 135.630 185.463 1.00 78.82 93 LEU D CA 1
ATOM 9122 C C . LEU D 3 93 ? 148.341 134.779 186.699 1.00 80.94 93 LEU D C 1
ATOM 9123 O O . LEU D 3 93 ? 148.562 133.569 186.591 1.00 84.73 93 LEU D O 1
ATOM 9128 N N . LEU D 3 94 ? 148.324 135.410 187.869 1.00 68.42 94 LEU D N 1
ATOM 9129 C CA . LEU D 3 94 ? 148.758 134.785 189.109 1.00 69.97 94 LEU D CA 1
ATOM 9130 C C . LEU D 3 94 ? 147.608 134.730 190.103 1.00 69.16 94 LEU D C 1
ATOM 9131 O O . LEU D 3 94 ? 146.827 135.678 190.219 1.00 66.76 94 LEU D O 1
ATOM 9136 N N . PHE D 3 95 ? 147.511 133.613 190.820 1.00 71.42 95 PHE D N 1
ATOM 9137 C CA . PHE D 3 95 ? 146.415 133.355 191.743 1.00 71.48 95 PHE D CA 1
ATOM 9138 C C . PHE D 3 95 ? 146.973 133.100 193.135 1.00 72.84 95 PHE D C 1
ATOM 9139 O O . PHE D 3 95 ? 147.969 132.386 193.287 1.00 74.76 95 PHE D O 1
ATOM 9147 N N . TYR D 3 96 ? 146.339 133.693 194.145 1.00 74.04 96 TYR D N 1
ATOM 9148 C CA . TYR D 3 96 ? 146.739 133.517 195.533 1.00 75.47 96 TYR D CA 1
ATOM 9149 C C . TYR D 3 96 ? 145.508 133.304 196.399 1.00 76.72 96 TYR D C 1
ATOM 9150 O O . TYR D 3 96 ? 144.471 133.939 196.198 1.00 75.65 96 TYR D O 1
ATOM 9159 N N . ARG D 3 97 ? 145.640 132.425 197.386 1.00 85.08 97 ARG D N 1
ATOM 9160 C CA . ARG D 3 97 ? 144.560 132.115 198.310 1.00 86.13 97 ARG D CA 1
ATOM 9161 C C . ARG D 3 97 ? 144.829 132.803 199.641 1.00 85.77 97 ARG D C 1
ATOM 9162 O O . ARG D 3 97 ? 145.951 132.752 200.155 1.00 86.54 97 ARG D O 1
ATOM 9170 N N . ILE D 3 98 ? 143.804 133.447 200.191 1.00 82.29 98 ILE D N 1
ATOM 9171 C CA . ILE D 3 98 ? 143.946 134.291 201.371 1.00 83.73 98 ILE D CA 1
ATOM 9172 C C . ILE D 3 98 ? 143.322 133.567 202.556 1.00 87.03 98 ILE D C 1
ATOM 9173 O O . ILE D 3 98 ? 142.137 133.216 202.525 1.00 87.32 98 ILE D O 1
ATOM 9178 N N . THR D 3 99 ? 144.114 133.348 203.603 1.00 96.73 99 THR D N 1
ATOM 9179 C CA . THR D 3 99 ? 143.645 132.710 204.824 1.00 99.47 99 THR D CA 1
ATOM 9180 C C . THR D 3 99 ? 144.121 133.508 206.030 1.00 100.45 99 THR D C 1
ATOM 9181 O O . THR D 3 99 ? 145.067 134.296 205.947 1.00 100.46 99 THR D O 1
ATOM 9185 N N . ARG D 3 100 ? 143.448 133.297 207.157 1.00 137.47 100 ARG D N 1
ATOM 9186 C CA . ARG D 3 100 ? 143.732 134.007 208.398 1.00 138.81 100 ARG D CA 1
ATOM 9187 C C . ARG D 3 100 ? 144.268 133.024 209.427 1.00 142.08 100 ARG D C 1
ATOM 9188 O O . ARG D 3 100 ? 143.692 131.949 209.621 1.00 143.49 100 ARG D O 1
ATOM 9196 N N . GLU D 3 101 ? 145.366 133.392 210.082 1.00 106.96 101 GLU D N 1
ATOM 9197 C CA . GLU D 3 101 ? 145.888 132.578 211.171 1.00 111.09 101 GLU D CA 1
ATOM 9198 C C . GLU D 3 101 ? 144.917 132.592 212.345 1.00 115.10 101 GLU D C 1
ATOM 9199 O O . GLU D 3 101 ? 144.335 133.627 212.679 1.00 115.63 101 GLU D O 1
ATOM 9201 N N . ASP D 3 102 ? 144.733 131.427 212.966 1.00 121.58 102 ASP D N 1
ATOM 9202 C CA . ASP D 3 102 ? 143.775 131.320 214.061 1.00 124.64 102 ASP D CA 1
ATOM 9203 C C . ASP D 3 102 ? 144.260 132.062 215.301 1.00 126.51 102 ASP D C 1
ATOM 9204 O O . ASP D 3 102 ? 143.510 132.839 215.905 1.00 128.13 102 ASP D O 1
ATOM 9206 N N . GLU D 3 103 ? 145.516 131.841 215.693 1.00 149.67 103 GLU D N 1
ATOM 9207 C CA . GLU D 3 103 ? 145.993 132.352 216.976 1.00 152.02 103 GLU D CA 1
ATOM 9208 C C . GLU D 3 103 ? 146.255 133.853 216.924 1.00 150.11 103 GLU D C 1
ATOM 9209 O O . GLU D 3 103 ? 145.799 134.602 217.796 1.00 151.89 103 GLU D O 1
ATOM 9211 N N . THR D 3 104 ? 146.986 134.314 215.909 1.00 127.16 104 THR D N 1
ATOM 9212 C CA . THR D 3 104 ? 147.455 135.692 215.864 1.00 125.53 104 THR D CA 1
ATOM 9213 C C . THR D 3 104 ? 146.810 136.531 214.770 1.00 122.82 104 THR D C 1
ATOM 9214 O O . THR D 3 104 ? 147.229 137.677 214.569 1.00 121.37 104 THR D O 1
ATOM 9216 N N . LYS D 3 105 ? 145.818 135.998 214.054 1.00 117.72 105 LYS D N 1
ATOM 9217 C CA . LYS D 3 105 ? 145.121 136.706 212.980 1.00 114.26 105 LYS D CA 1
ATOM 9218 C C . LYS D 3 105 ? 146.060 137.136 211.856 1.00 109.82 105 LYS D C 1
ATOM 9219 O O . LYS D 3 105 ? 145.711 138.007 211.053 1.00 107.32 105 LYS D O 1
ATOM 9221 N N . LYS D 3 106 ? 147.248 136.541 211.784 1.00 109.15 106 LYS D N 1
ATOM 9222 C CA . LYS D 3 106 ? 148.173 136.841 210.700 1.00 105.23 106 LYS D CA 1
ATOM 9223 C C . LYS D 3 106 ? 147.624 136.315 209.381 1.00 101.74 106 LYS D C 1
ATOM 9224 O O . LYS D 3 106 ? 146.968 135.271 209.334 1.00 102.79 106 LYS D O 1
ATOM 9226 N N . VAL D 3 107 ? 147.890 137.045 208.306 1.00 97.85 107 VAL D N 1
ATOM 9227 C CA . VAL D 3 107 ? 147.329 136.705 207.005 1.00 94.63 107 VAL D CA 1
ATOM 9228 C C . VAL D 3 107 ? 148.335 135.858 206.237 1.00 94.62 107 VAL D C 1
ATOM 9229 O O . VAL D 3 107 ? 149.511 136.221 206.121 1.00 95.49 107 VAL D O 1
ATOM 9233 N N . ILE D 3 108 ? 147.876 134.723 205.712 1.00 99.66 108 ILE D N 1
ATOM 9234 C CA . ILE D 3 108 ? 148.725 133.758 205.020 1.00 100.43 108 ILE D CA 1
ATOM 9235 C C . ILE D 3 108 ? 148.364 133.763 203.542 1.00 98.32 108 ILE D C 1
ATOM 9236 O O . ILE D 3 108 ? 147.183 133.675 203.184 1.00 97.84 108 ILE D O 1
ATOM 9241 N N . PHE D 3 109 ? 149.377 133.867 202.688 1.00 96.30 109 PHE D N 1
ATOM 9242 C CA . PHE D 3 109 ? 149.199 133.832 201.242 1.00 94.71 109 PHE D CA 1
ATOM 9243 C C . PHE D 3 109 ? 149.685 132.494 200.702 1.00 97.01 109 PHE D C 1
ATOM 9244 O O . PHE D 3 109 ? 150.776 132.035 201.056 1.00 98.95 109 PHE D O 1
ATOM 9252 N N . GLU D 3 110 ? 148.877 131.874 199.844 1.00 128.41 110 GLU D N 1
ATOM 9253 C CA . GLU D 3 110 ? 149.203 130.581 199.247 1.00 131.57 110 GLU D CA 1
ATOM 9254 C C . GLU D 3 110 ? 149.026 130.683 197.738 1.00 130.98 110 GLU D C 1
ATOM 9255 O O . GLU D 3 110 ? 147.920 130.946 197.256 1.00 130.10 110 GLU D O 1
ATOM 9261 N N . LYS D 3 111 ? 150.110 130.475 196.998 1.00 93.32 111 LYS D N 1
ATOM 9262 C CA . LYS D 3 111 ? 150.052 130.541 195.545 1.00 92.45 111 LYS D CA 1
ATOM 9263 C C . LYS D 3 111 ? 149.443 129.267 194.971 1.00 94.61 111 LYS D C 1
ATOM 9264 O O . LYS D 3 111 ? 149.708 128.161 195.448 1.00 97.49 111 LYS D O 1
ATOM 9270 N N . LEU D 3 112 ? 148.625 129.429 193.934 1.00 87.03 112 LEU D N 1
ATOM 9271 C CA . LEU D 3 112 ? 147.945 128.320 193.282 1.00 89.18 112 LEU D CA 1
ATOM 9272 C C . LEU D 3 112 ? 148.396 128.212 191.833 1.00 89.37 112 LEU D C 1
ATOM 9273 O O . LEU D 3 112 ? 148.622 129.225 191.166 1.00 86.85 112 LEU D O 1
ATOM 9278 N N . ASP D 3 113 ? 148.526 126.979 191.352 1.00 145.41 113 ASP D N 1
ATOM 9279 C CA . ASP D 3 113 ? 148.902 126.696 189.968 1.00 147.11 113 ASP D CA 1
ATOM 9280 C C . ASP D 3 113 ? 147.665 126.152 189.256 1.00 148.68 113 ASP D C 1
ATOM 9281 O O . ASP D 3 113 ? 147.367 124.959 189.318 1.00 152.00 113 ASP D O 1
ATOM 9286 N N . LEU D 3 114 ? 146.947 127.043 188.571 1.00 83.51 114 LEU D N 1
ATO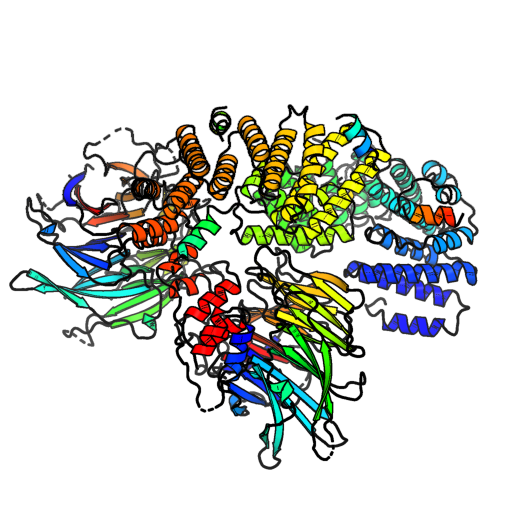M 9287 C CA . LEU D 3 114 ? 145.702 126.693 187.906 1.00 84.21 114 LEU D CA 1
ATOM 9288 C C . LEU D 3 114 ? 145.821 126.609 186.391 1.00 84.74 114 LEU D C 1
ATOM 9289 O O . LEU D 3 114 ? 144.913 126.074 185.746 1.00 85.09 114 LEU D O 1
ATOM 9294 N N . LEU D 3 115 ? 146.905 127.111 185.811 1.00 84.00 115 LEU D N 1
ATOM 9295 C CA . LEU D 3 115 ? 147.096 127.128 184.368 1.00 84.58 115 LEU D CA 1
ATOM 9296 C C . LEU D 3 115 ? 148.159 126.113 183.971 1.00 89.47 115 LEU D C 1
ATOM 9297 O O . LEU D 3 115 ? 149.200 126.002 184.626 1.00 89.91 115 LEU D O 1
ATOM 9302 N N . ASP D 3 116 ? 147.891 125.373 182.899 1.00 102.04 116 ASP D N 1
ATOM 9303 C CA . ASP D 3 116 ? 148.862 124.419 182.389 1.00 104.33 116 ASP D CA 1
ATOM 9304 C C . ASP D 3 116 ? 149.968 125.145 181.625 1.00 102.06 116 ASP D C 1
ATOM 9305 O O . ASP D 3 116 ? 149.943 126.365 181.448 1.00 98.79 116 ASP D O 1
ATOM 9310 N N . SER D 3 117 ? 150.957 124.371 181.172 1.00 113.56 117 SER D N 1
ATOM 9311 C CA . SER D 3 117 ? 152.111 124.962 180.502 1.00 112.22 117 SER D CA 1
ATOM 9312 C C . SER D 3 117 ? 151.725 125.638 179.193 1.00 108.84 117 SER D C 1
ATOM 9313 O O . SER D 3 117 ? 152.420 126.555 178.742 1.00 106.41 117 SER D O 1
ATOM 9316 N N . ASP D 3 118 ? 150.630 125.204 178.568 1.00 115.20 118 ASP D N 1
ATOM 9317 C CA . ASP D 3 118 ? 150.187 125.845 177.335 1.00 112.07 118 ASP D CA 1
ATOM 9318 C C . ASP D 3 118 ? 149.543 127.198 177.613 1.00 108.39 118 ASP D C 1
ATOM 9319 O O . ASP D 3 118 ? 149.751 128.156 176.859 1.00 105.46 118 ASP D O 1
ATOM 9324 N N . MET D 3 119 ? 148.758 127.298 178.687 1.00 85.23 119 MET D N 1
ATOM 9325 C CA . MET D 3 119 ? 148.067 128.542 179.001 1.00 81.45 119 MET D CA 1
ATOM 9326 C C . MET D 3 119 ? 148.979 129.580 179.639 1.00 80.02 119 MET D C 1
ATOM 9327 O O . MET D 3 119 ? 148.655 130.771 179.605 1.00 76.54 119 MET D O 1
ATOM 9332 N N . LYS D 3 120 ? 150.106 129.164 180.213 1.00 79.51 120 LYS D N 1
ATOM 9333 C CA . LYS D 3 120 ? 151.038 130.090 180.843 1.00 78.35 120 LYS D CA 1
ATOM 9334 C C . LYS D 3 120 ? 151.927 130.811 179.841 1.00 77.08 120 LYS D C 1
ATOM 9335 O O . LYS D 3 120 ? 152.842 131.530 180.254 1.00 75.38 120 LYS D O 1
ATOM 9341 N N . LYS D 3 121 ? 151.686 130.636 178.543 1.00 73.25 121 LYS D N 1
ATOM 9342 C CA . LYS D 3 121 ? 152.483 131.276 177.507 1.00 73.70 121 LYS D CA 1
ATOM 9343 C C . LYS D 3 121 ? 151.722 132.399 176.811 1.00 71.58 121 LYS D C 1
ATOM 9344 O O . LYS D 3 121 ? 152.076 132.786 175.694 1.00 71.68 121 LYS D O 1
ATOM 9350 N N . HIS D 3 122 ? 150.684 132.927 177.452 1.00 88.60 122 HIS D N 1
ATOM 9351 C CA . HIS D 3 122 ? 149.927 134.064 176.957 1.00 84.69 122 HIS D CA 1
ATOM 9352 C C . HIS D 3 122 ? 150.267 135.309 177.766 1.00 82.59 122 HIS D C 1
ATOM 9353 O O . HIS D 3 122 ? 150.781 135.229 178.885 1.00 83.75 122 HIS D O 1
ATOM 9360 N N . SER D 3 123 ? 149.973 136.468 177.184 1.00 68.43 123 SER D N 1
ATOM 9361 C CA . SER D 3 123 ? 150.212 137.764 177.817 1.00 66.60 123 SER D CA 1
ATOM 9362 C C . SER D 3 123 ? 148.860 138.364 178.189 1.00 63.51 123 SER D C 1
ATOM 9363 O O . SER D 3 123 ? 148.150 138.891 177.330 1.00 61.76 123 SER D O 1
ATOM 9366 N N . PHE D 3 124 ? 148.514 138.295 179.470 1.00 66.81 124 PHE D N 1
ATOM 9367 C CA . PHE D 3 124 ? 147.231 138.770 179.966 1.00 64.15 124 PHE D CA 1
ATOM 9368 C C . PHE D 3 124 ? 147.356 140.197 180.482 1.00 61.82 124 PHE D C 1
ATOM 9369 O O . PHE D 3 124 ? 148.383 140.573 181.053 1.00 62.46 124 PHE D O 1
ATOM 9377 N N . TRP D 3 125 ? 146.309 140.994 180.265 1.00 66.61 125 TRP D N 1
ATOM 9378 C CA . TRP D 3 125 ? 146.284 142.379 180.726 1.00 64.65 125 TRP D CA 1
ATOM 9379 C C . TRP D 3 125 ? 145.209 142.621 181.776 1.00 63.19 125 TRP D C 1
ATOM 9380 O O . TRP D 3 125 ? 145.526 143.086 182.874 1.00 62.72 125 TRP D O 1
ATOM 9391 N N . ALA D 3 126 ? 143.949 142.312 181.482 1.00 67.87 126 ALA D N 1
ATOM 9392 C CA . ALA D 3 126 ? 142.838 142.605 182.374 1.00 67.02 126 ALA D CA 1
ATOM 9393 C C . ALA D 3 126 ? 142.171 141.313 182.828 1.00 68.35 126 ALA D C 1
ATOM 9394 O O . ALA D 3 126 ? 142.331 140.257 182.214 1.00 69.79 126 ALA D O 1
ATOM 9396 N N . LEU D 3 127 ? 141.419 141.411 183.922 1.00 57.57 127 LEU D N 1
ATOM 9397 C CA . LEU D 3 127 ? 140.747 140.254 184.496 1.00 58.61 127 LEU D CA 1
ATOM 9398 C C . LEU D 3 127 ? 139.544 140.734 185.294 1.00 58.93 127 LEU D C 1
ATOM 9399 O O . LEU D 3 127 ? 139.440 141.913 185.640 1.00 58.39 127 LEU D O 1
ATOM 9404 N N . LYS D 3 128 ? 138.636 139.803 185.584 1.00 102.51 128 LYS D N 1
ATOM 9405 C CA . LYS D 3 128 ? 137.434 140.125 186.345 1.00 102.63 128 LYS D CA 1
ATOM 9406 C C . LYS D 3 128 ? 136.798 138.840 186.850 1.00 105.25 128 LYS D C 1
ATOM 9407 O O . LYS D 3 128 ? 136.609 137.897 186.078 1.00 106.88 128 LYS D O 1
ATOM 9413 N N . TRP D 3 129 ? 136.469 138.810 188.138 1.00 86.12 129 TRP D N 1
ATOM 9414 C CA . TRP D 3 129 ? 135.792 137.665 188.731 1.00 88.85 129 TRP D CA 1
ATOM 9415 C C . TRP D 3 129 ? 134.290 137.751 188.498 1.00 89.73 129 TRP D C 1
ATOM 9416 O O . TRP D 3 129 ? 133.691 138.824 188.599 1.00 88.23 129 TRP D O 1
ATOM 9427 N N . GLY D 3 130 ? 133.684 136.609 188.187 1.00 75.24 130 GLY D N 1
ATOM 9428 C CA . GLY D 3 130 ? 132.243 136.526 188.060 1.00 77.22 130 GLY D CA 1
ATOM 9429 C C . GLY D 3 130 ? 131.623 135.687 189.157 1.00 79.70 130 GLY D C 1
ATOM 9430 O O . GLY D 3 130 ? 131.790 134.465 189.179 1.00 81.84 130 GLY D O 1
ATOM 9431 N N . ALA D 3 131 ? 130.905 136.329 190.074 1.00 93.30 131 ALA D N 1
ATOM 9432 C CA . ALA D 3 131 ? 130.322 135.619 191.201 1.00 95.58 131 ALA D CA 1
ATOM 9433 C C . ALA D 3 131 ? 129.163 134.735 190.747 1.00 98.98 131 ALA D C 1
ATOM 9434 O O . ALA D 3 131 ? 128.537 134.963 189.709 1.00 99.68 131 ALA D O 1
ATOM 9436 N N . SER D 3 132 ? 128.882 133.711 191.549 1.00 99.22 132 SER D N 1
ATOM 9437 C CA . SER D 3 132 ? 127.812 132.766 191.249 1.00 102.78 132 SER D CA 1
ATOM 9438 C C . SER D 3 132 ? 126.494 133.322 191.775 1.00 103.70 132 SER D C 1
ATOM 9439 O O . SER D 3 132 ? 126.252 133.330 192.986 1.00 102.80 132 SER D O 1
ATOM 9442 N N . ASN D 3 133 ? 125.645 133.786 190.866 1.00 164.89 133 ASN D N 1
ATOM 9443 C CA . ASN D 3 133 ? 124.333 134.312 191.193 1.00 166.39 133 ASN D CA 1
ATOM 9444 C C . ASN D 3 133 ? 123.292 133.205 191.047 1.00 169.60 133 ASN D C 1
ATOM 9445 O O . ASN D 3 133 ? 123.622 132.021 190.930 1.00 170.49 133 ASN D O 1
ATOM 9447 N N . ASP D 3 134 ? 122.014 133.584 191.077 1.00 141.15 134 ASP D N 1
ATOM 9448 C CA . ASP D 3 134 ? 120.957 132.609 190.834 1.00 143.66 134 ASP D CA 1
ATOM 9449 C C . ASP D 3 134 ? 121.012 132.070 189.410 1.00 143.17 134 ASP D C 1
ATOM 9450 O O . ASP D 3 134 ? 120.669 130.906 189.173 1.00 145.40 134 ASP D O 1
ATOM 9452 N N . ARG D 3 135 ? 121.438 132.898 188.453 1.00 231.55 135 ARG D N 1
ATOM 9453 C CA . ARG D 3 135 ? 121.492 132.461 187.061 1.00 230.62 135 ARG D CA 1
ATOM 9454 C C . ARG D 3 135 ? 122.698 131.565 186.797 1.00 230.69 135 ARG D C 1
ATOM 9455 O O . ARG D 3 135 ? 122.622 130.643 185.977 1.00 232.17 135 ARG D O 1
ATOM 9457 N N . LEU D 3 136 ? 123.816 131.820 187.472 1.00 115.74 136 LEU D N 1
ATOM 9458 C CA . LEU D 3 136 ? 125.065 131.111 187.218 1.00 116.38 136 LEU D CA 1
ATOM 9459 C C . LEU D 3 136 ? 125.330 130.100 188.324 1.00 115.10 136 LEU D C 1
ATOM 9460 O O . LEU D 3 136 ? 125.362 130.458 189.506 1.00 113.01 136 LEU D O 1
ATOM 9465 N N . LEU D 3 137 ? 125.530 128.838 187.937 1.00 198.96 137 LEU D N 1
ATOM 9466 C CA . LEU D 3 137 ? 125.754 127.789 188.926 1.00 199.37 137 LEU D CA 1
ATOM 9467 C C . LEU D 3 137 ? 127.155 127.864 189.521 1.00 195.92 137 LEU D C 1
ATOM 9468 O O . LEU D 3 137 ? 127.330 127.688 190.732 1.00 194.84 137 LEU D O 1
ATOM 9470 N N . SER D 3 138 ? 128.164 128.124 188.693 1.00 115.67 138 SER D N 1
ATOM 9471 C CA . SER D 3 138 ? 129.554 128.097 189.122 1.00 112.72 138 SER D CA 1
ATOM 9472 C C . SER D 3 138 ? 130.214 129.447 188.877 1.00 109.98 138 SER D C 1
ATOM 9473 O O . SER D 3 138 ? 129.789 130.217 188.011 1.00 109.93 138 SER D O 1
ATOM 9475 N N . HIS D 3 139 ? 131.257 129.727 189.655 1.00 97.62 139 HIS D N 1
ATOM 9476 C CA . HIS D 3 139 ? 132.018 130.955 189.477 1.00 93.62 139 HIS D CA 1
ATOM 9477 C C . HIS D 3 139 ? 132.743 130.941 188.137 1.00 92.08 139 HIS D C 1
ATOM 9478 O O . HIS D 3 139 ? 133.152 129.890 187.637 1.00 93.75 139 HIS D O 1
ATOM 9485 N N . ARG D 3 140 ? 132.904 132.125 187.554 1.00 88.91 140 ARG D N 1
ATOM 9486 C CA . ARG D 3 140 ? 133.560 132.271 186.265 1.00 87.40 140 ARG D CA 1
ATOM 9487 C C . ARG D 3 140 ? 134.612 133.365 186.345 1.00 82.73 140 ARG D C 1
ATOM 9488 O O . ARG D 3 140 ? 134.518 134.282 187.165 1.00 80.10 140 ARG D O 1
ATOM 9496 N N . LEU D 3 141 ? 135.620 133.255 185.485 1.00 68.46 141 LEU D N 1
ATOM 9497 C CA . LEU D 3 141 ? 136.695 134.232 185.402 1.00 66.47 141 LEU D CA 1
ATOM 9498 C C . LEU D 3 141 ? 136.912 134.592 183.942 1.00 65.39 141 LEU D C 1
ATOM 9499 O O . LEU D 3 141 ? 137.017 133.704 183.092 1.00 66.12 141 LEU D O 1
ATOM 9504 N N . VAL D 3 142 ? 136.970 135.888 183.655 1.00 67.08 142 VAL D N 1
ATOM 9505 C CA . VAL D 3 142 ? 137.186 136.393 182.306 1.00 65.93 142 VAL D CA 1
ATOM 9506 C C . VAL D 3 142 ? 138.455 137.232 182.304 1.00 63.68 142 VAL D C 1
ATOM 9507 O O . VAL D 3 142 ? 138.724 137.970 183.257 1.00 62.27 142 VAL D O 1
ATOM 9511 N N . ALA D 3 143 ? 139.242 137.102 181.240 1.00 66.98 143 ALA D N 1
ATOM 9512 C CA . ALA D 3 143 ? 140.488 137.838 181.108 1.00 65.30 143 ALA D CA 1
ATOM 9513 C C . ALA D 3 143 ? 140.712 138.190 179.647 1.00 64.84 143 ALA D C 1
ATOM 9514 O O . ALA D 3 143 ? 140.215 137.518 178.742 1.00 65.96 143 ALA D O 1
ATOM 9516 N N . THR D 3 144 ? 141.474 139.255 179.426 1.00 62.59 144 THR D N 1
ATOM 9517 C CA . THR D 3 144 ? 141.816 139.715 178.091 1.00 62.43 144 THR D CA 1
ATOM 9518 C C . THR D 3 144 ? 143.325 139.673 177.907 1.00 63.20 144 THR D C 1
ATOM 9519 O O . THR D 3 144 ? 144.087 139.762 178.874 1.00 63.51 144 THR D O 1
ATOM 9523 N N . ASP D 3 145 ? 143.752 139.538 176.659 1.00 59.84 145 ASP D N 1
ATOM 9524 C CA . ASP D 3 145 ? 145.165 139.513 176.321 1.00 60.31 145 ASP D CA 1
ATOM 9525 C C . ASP D 3 145 ? 145.519 140.688 175.415 1.00 60.03 145 ASP D C 1
ATOM 9526 O O . ASP D 3 145 ? 144.652 141.430 174.948 1.00 59.58 145 ASP D O 1
ATOM 9531 N N . VAL D 3 146 ? 146.822 140.851 175.173 1.00 62.07 146 VAL D N 1
ATOM 9532 C CA . VAL D 3 146 ? 147.319 141.982 174.398 1.00 61.76 146 VAL D CA 1
ATOM 9533 C C . VAL D 3 146 ? 146.985 141.885 172.919 1.00 62.33 146 VAL D C 1
ATOM 9534 O O . VAL D 3 146 ? 147.226 142.843 172.176 1.00 62.29 146 VAL D O 1
ATOM 9538 N N . LYS D 3 147 ? 146.445 140.756 172.468 1.00 62.50 147 LYS D N 1
ATOM 9539 C CA . LYS D 3 147 ? 146.058 140.575 171.077 1.00 63.98 147 LYS D CA 1
ATOM 9540 C C . LYS D 3 147 ? 144.559 140.728 170.856 1.00 63.74 147 LYS D C 1
ATOM 9541 O O . LYS D 3 147 ? 144.091 140.526 169.733 1.00 65.19 147 LYS D O 1
ATOM 9547 N N . GLY D 3 148 ? 143.798 141.072 171.893 1.00 62.21 148 GLY D N 1
ATOM 9548 C CA . GLY D 3 148 ? 142.376 141.312 171.763 1.00 62.14 148 GLY D CA 1
ATOM 9549 C C . GLY D 3 148 ? 141.478 140.130 172.056 1.00 62.80 148 GLY D C 1
ATOM 9550 O O . GLY D 3 148 ? 140.255 140.265 171.937 1.00 63.04 148 GLY D O 1
ATOM 9551 N N . THR D 3 149 ? 142.034 138.985 172.436 1.00 64.07 149 THR D N 1
ATOM 9552 C CA . THR D 3 149 ? 141.244 137.790 172.699 1.00 65.74 149 THR D CA 1
ATOM 9553 C C . THR D 3 149 ? 140.766 137.770 174.146 1.00 64.90 149 THR D C 1
ATOM 9554 O O . THR D 3 149 ? 141.512 138.119 175.065 1.00 64.01 149 THR D O 1
ATOM 9558 N N . THR D 3 150 ? 139.513 137.365 174.341 1.00 65.70 150 THR D N 1
ATOM 9559 C CA . THR D 3 150 ? 138.911 137.242 175.661 1.00 65.41 150 THR D CA 1
ATOM 9560 C C . THR D 3 150 ? 138.745 135.768 176.004 1.00 68.11 150 THR D C 1
ATOM 9561 O O . THR D 3 150 ? 138.252 134.988 175.184 1.00 70.42 150 THR D O 1
ATOM 9565 N N . TYR D 3 151 ? 139.154 135.393 177.212 1.00 63.84 151 TYR D N 1
ATOM 9566 C CA . TYR D 3 151 ? 139.108 134.015 177.675 1.00 65.18 151 TYR D CA 1
ATOM 9567 C C . TYR D 3 151 ? 138.097 133.882 178.804 1.00 65.42 151 TYR D C 1
ATOM 9568 O O . TYR D 3 151 ? 137.989 134.765 179.659 1.00 64.25 151 TYR D O 1
ATOM 9577 N N . ILE D 3 152 ? 137.358 132.776 178.806 1.00 67.23 152 ILE D N 1
ATOM 9578 C CA . ILE D 3 152 ? 136.343 132.500 179.817 1.00 68.03 152 ILE D CA 1
ATOM 9579 C C . ILE D 3 152 ? 136.673 131.164 180.467 1.00 69.66 152 ILE D C 1
ATOM 9580 O O . ILE D 3 152 ? 136.892 130.167 179.770 1.00 71.42 152 ILE D O 1
ATOM 9585 N N . TRP D 3 153 ? 136.712 131.146 181.797 1.00 69.32 153 TRP D N 1
ATOM 9586 C CA . TRP D 3 153 ? 136.971 129.940 182.565 1.00 71.43 153 TRP D CA 1
ATOM 9587 C C . TRP D 3 153 ? 135.809 129.654 183.507 1.00 72.37 153 TRP D C 1
ATOM 9588 O O . TRP D 3 153 ? 134.936 130.496 183.728 1.00 71.25 153 TRP D O 1
ATOM 9599 N N . LYS D 3 154 ? 135.813 128.445 184.058 1.00 87.22 154 LYS D N 1
ATOM 9600 C CA . LYS D 3 154 ? 134.960 128.072 185.176 1.00 88.65 154 LYS D CA 1
ATOM 9601 C C . LYS D 3 154 ? 135.832 127.593 186.326 1.00 89.89 154 LYS D C 1
ATOM 9602 O O . LYS D 3 154 ? 136.767 126.813 186.122 1.00 92.15 154 LYS D O 1
ATOM 9608 N N . PHE D 3 155 ? 135.529 128.059 187.533 1.00 93.67 155 PHE D N 1
ATOM 9609 C CA . PHE D 3 155 ? 136.312 127.730 188.714 1.00 94.12 155 PHE D CA 1
ATOM 9610 C C . PHE D 3 155 ? 135.578 126.683 189.539 1.00 97.53 155 PHE D C 1
ATOM 9611 O O . PHE D 3 155 ? 134.418 126.883 189.914 1.00 97.97 155 PHE D O 1
ATOM 9619 N N . HIS D 3 156 ? 136.254 125.575 189.813 1.00 97.72 156 HIS D N 1
ATOM 9620 C CA . HIS D 3 156 ? 135.702 124.495 190.629 1.00 101.27 156 HIS D CA 1
ATOM 9621 C C . HIS D 3 156 ? 136.534 124.348 191.893 1.00 100.13 156 HIS D C 1
ATOM 9622 O O . HIS D 3 156 ? 137.670 123.841 191.827 1.00 100.52 156 HIS D O 1
ATOM 9629 N N . PRO D 3 157 ? 136.034 124.777 193.055 1.00 96.22 157 PRO D N 1
ATOM 9630 C CA . PRO D 3 157 ? 136.859 124.688 194.271 1.00 96.19 157 PRO D CA 1
ATOM 9631 C C . PRO D 3 157 ? 137.083 123.265 194.749 1.00 100.09 157 PRO D C 1
ATOM 9632 O O . PRO D 3 157 ? 138.155 122.961 195.285 1.00 100.58 157 PRO D O 1
ATOM 9636 N N . PHE D 3 158 ? 136.104 122.383 194.577 1.00 151.95 158 PHE D N 1
ATOM 9637 C CA . PHE D 3 158 ? 136.182 121.026 195.096 1.00 156.03 158 PHE D CA 1
ATOM 9638 C C . PHE D 3 158 ? 136.334 120.015 193.965 1.00 159.63 158 PHE D C 1
ATOM 9639 O O . PHE D 3 158 ? 136.174 120.326 192.783 1.00 160.15 158 PHE D O 1
ATOM 9647 N N . ALA D 3 159 ? 136.653 118.782 194.353 1.00 139.89 159 ALA D N 1
ATOM 9648 C CA . ALA D 3 159 ? 136.820 117.672 193.426 1.00 143.71 159 ALA D CA 1
ATOM 9649 C C . ALA D 3 159 ? 135.758 116.620 193.708 1.00 147.79 159 ALA D C 1
ATOM 9650 O O . ALA D 3 159 ? 135.555 116.236 194.865 1.00 148.38 159 ALA D O 1
ATOM 9652 N N . ASP D 3 160 ? 135.088 116.163 192.652 1.00 168.53 160 ASP D N 1
ATOM 9653 C CA . ASP D 3 160 ? 134.041 115.146 192.748 1.00 172.60 160 ASP D CA 1
ATOM 9654 C C . ASP D 3 160 ? 132.932 115.558 193.714 1.00 172.07 160 ASP D C 1
ATOM 9655 O O . ASP D 3 160 ? 131.748 115.378 193.428 1.00 175.03 160 ASP D O 1
ATOM 9657 N N . LEU D 3 167 ? 134.330 117.213 201.645 1.00 167.58 167 LEU D N 1
ATOM 9658 C CA . LEU D 3 167 ? 134.730 118.447 200.980 1.00 163.26 167 LEU D CA 1
ATOM 9659 C C . LEU D 3 167 ? 136.247 118.538 200.858 1.00 161.98 167 LEU D C 1
ATOM 9660 O O . LEU D 3 167 ? 136.924 119.024 201.764 1.00 161.70 167 LEU D O 1
ATOM 9662 N N . ASN D 3 168 ? 136.776 118.071 199.731 1.00 161.71 168 ASN D N 1
ATOM 9663 C CA . ASN D 3 168 ? 138.207 118.098 199.462 1.00 160.74 168 ASN D CA 1
ATOM 9664 C C . ASN D 3 168 ? 138.543 119.320 198.620 1.00 156.96 168 ASN D C 1
ATOM 9665 O O . ASN D 3 168 ? 137.907 119.562 197.588 1.00 157.26 168 ASN D O 1
ATOM 9667 N N . TRP D 3 169 ? 139.540 120.084 199.059 1.00 111.83 169 TRP D N 1
ATOM 9668 C CA . TRP D 3 169 ? 139.947 121.296 198.355 1.00 107.94 169 TRP D CA 1
ATOM 9669 C C . TRP D 3 169 ? 140.880 120.918 197.212 1.00 108.51 169 TRP D C 1
ATOM 9670 O O . TRP D 3 169 ? 142.016 120.491 197.442 1.00 108.65 169 TRP D O 1
ATOM 9681 N N . SER D 3 170 ? 140.402 121.075 195.980 1.00 140.44 170 SER D N 1
ATOM 9682 C CA . SER D 3 170 ? 141.204 120.787 194.791 1.00 141.21 170 SER D CA 1
ATOM 9683 C C . SER D 3 170 ? 140.787 121.753 193.697 1.00 139.14 170 SER D C 1
ATOM 9684 O O . SER D 3 170 ? 139.887 121.462 192.898 1.00 141.49 170 SER D O 1
ATOM 9687 N N . PRO D 3 171 ? 141.421 122.921 193.629 1.00 92.40 171 PRO D N 1
ATOM 9688 C CA . PRO D 3 171 ? 140.999 123.930 192.654 1.00 89.69 171 PRO D CA 1
ATOM 9689 C C . PRO D 3 171 ? 141.308 123.505 191.228 1.00 90.43 171 PRO D C 1
ATOM 9690 O O . PRO D 3 171 ? 142.275 122.789 190.960 1.00 91.61 171 PRO D O 1
ATOM 9694 N N . THR D 3 172 ? 140.465 123.964 190.306 1.00 86.98 172 THR D N 1
ATOM 9695 C CA . THR D 3 172 ? 140.603 123.620 188.898 1.00 87.74 172 THR D CA 1
ATOM 9696 C C . THR D 3 172 ? 139.964 124.714 188.057 1.00 84.85 172 THR D C 1
ATOM 9697 O O . THR D 3 172 ? 138.841 125.138 188.342 1.00 83.53 172 THR D O 1
ATOM 9701 N N . LEU D 3 173 ? 140.679 125.167 187.032 1.00 79.26 173 LEU D N 1
ATOM 9702 C CA . LEU D 3 173 ? 140.175 126.150 186.082 1.00 77.16 173 LEU D CA 1
ATOM 9703 C C . LEU D 3 173 ? 139.894 125.446 184.762 1.00 78.00 173 LEU D C 1
ATOM 9704 O O . LEU D 3 173 ? 140.801 124.852 184.169 1.00 78.32 173 LEU D O 1
ATOM 9709 N N . GLU D 3 174 ? 138.648 125.516 184.303 1.00 99.78 174 GLU D N 1
ATOM 9710 C CA . GLU D 3 174 ? 138.221 124.862 183.072 1.00 102.99 174 GLU D CA 1
ATOM 9711 C C . GLU D 3 174 ? 137.907 125.922 182.026 1.00 99.28 174 GLU D C 1
ATOM 9712 O O . GLU D 3 174 ? 137.057 126.788 182.254 1.00 96.59 174 GLU D O 1
ATOM 9718 N N . LEU D 3 175 ? 138.577 125.841 180.880 1.00 77.29 175 LEU D N 1
ATOM 9719 C CA . LEU D 3 175 ? 138.403 126.825 179.817 1.00 75.64 175 LEU D CA 1
ATOM 9720 C C . LEU D 3 175 ? 137.137 126.516 179.028 1.00 76.91 175 LEU D C 1
ATOM 9721 O O . LEU D 3 175 ? 137.035 125.464 178.390 1.00 78.69 175 LEU D O 1
ATOM 9726 N N . GLN D 3 176 ? 136.165 127.432 179.070 1.00 112.26 176 GLN D N 1
ATOM 9727 C CA . GLN D 3 176 ? 134.969 127.277 178.249 1.00 114.32 176 GLN D CA 1
ATOM 9728 C C . GLN D 3 176 ? 135.262 127.559 176.782 1.00 113.01 176 GLN D C 1
ATOM 9729 O O . GLN D 3 176 ? 134.812 126.820 175.899 1.00 116.41 176 GLN D O 1
ATOM 9735 N N . GLY D 3 177 ? 136.006 128.618 176.504 1.00 85.84 177 GLY D N 1
ATOM 9736 C CA . GLY D 3 177 ? 136.279 129.003 175.137 1.00 84.83 177 GLY D CA 1
ATOM 9737 C C . GLY D 3 177 ? 136.829 130.414 175.090 1.00 80.82 177 GLY D C 1
ATOM 9738 O O . GLY D 3 177 ? 137.075 131.042 176.117 1.00 78.54 177 GLY D O 1
ATOM 9739 N N . THR D 3 178 ? 137.015 130.895 173.865 1.00 76.89 178 THR D N 1
ATOM 9740 C CA . THR D 3 178 ? 137.588 132.208 173.628 1.00 73.58 178 THR D CA 1
ATOM 9741 C C . THR D 3 178 ? 136.679 132.999 172.701 1.00 72.64 178 THR D C 1
ATOM 9742 O O . THR D 3 178 ? 135.885 132.437 171.944 1.00 74.87 178 THR D O 1
ATOM 9746 N N . VAL D 3 179 ? 136.799 134.321 172.780 1.00 75.17 179 VAL D N 1
ATOM 9747 C CA . VAL D 3 179 ? 136.107 135.238 171.884 1.00 74.40 179 VAL D CA 1
ATOM 9748 C C . VAL D 3 179 ? 137.156 136.106 171.207 1.00 72.09 179 VAL D C 1
ATOM 9749 O O . VAL D 3 179 ? 137.952 136.764 171.885 1.00 69.68 179 VAL D O 1
ATOM 9753 N N . GLU D 3 180 ? 137.162 136.105 169.880 1.00 137.60 180 GLU D N 1
ATOM 9754 C CA . GLU D 3 180 ? 138.137 136.871 169.120 1.00 135.07 180 GLU D CA 1
ATOM 9755 C C . GLU D 3 180 ? 137.693 138.323 168.980 1.00 132.67 180 GLU D C 1
ATOM 9756 O O . GLU D 3 180 ? 136.518 138.659 169.139 1.00 133.10 180 GLU D O 1
ATOM 9762 N N . SER D 3 181 ? 138.660 139.187 168.682 1.00 83.64 181 SER D N 1
ATOM 9763 C CA . SER D 3 181 ? 138.367 140.599 168.514 1.00 81.55 181 SER D CA 1
ATOM 9764 C C . SER D 3 181 ? 137.524 140.819 167.258 1.00 83.17 181 SER D C 1
ATOM 9765 O O . SER D 3 181 ? 137.672 140.101 166.266 1.00 85.37 181 SER D O 1
ATOM 9768 N N . PRO D 3 182 ? 136.628 141.809 167.277 1.00 120.49 182 PRO D N 1
ATOM 9769 C CA . PRO D 3 182 ? 135.727 142.024 166.140 1.00 122.09 182 PRO D CA 1
ATOM 9770 C C . PRO D 3 182 ? 136.366 142.705 164.941 1.00 121.61 182 PRO D C 1
ATOM 9771 O O . PRO D 3 182 ? 135.676 142.918 163.939 1.00 123.26 182 PRO D O 1
ATOM 9775 N N . MET D 3 183 ? 137.649 143.050 165.000 1.00 102.10 183 MET D N 1
ATOM 9776 C CA . MET D 3 183 ? 138.288 143.822 163.947 1.00 101.60 183 MET D CA 1
ATOM 9777 C C . MET D 3 183 ? 139.596 143.168 163.527 1.00 102.90 183 MET D C 1
ATOM 9778 O O . MET D 3 183 ? 140.231 142.449 164.303 1.00 103.46 183 MET D O 1
ATOM 9783 N N . THR D 3 184 ? 139.981 143.412 162.275 1.00 75.86 184 THR D N 1
ATOM 9784 C CA . THR D 3 184 ? 141.255 142.961 161.736 1.00 77.43 184 THR D CA 1
ATOM 9785 C C . THR D 3 184 ? 141.931 144.146 161.057 1.00 78.23 184 THR D C 1
ATOM 9786 O O . THR D 3 184 ? 141.325 144.782 160.178 1.00 80.05 184 THR D O 1
ATOM 9790 N N . PRO D 3 185 ? 143.175 144.484 161.429 1.00 91.75 185 PRO D N 1
ATOM 9791 C CA . PRO D 3 185 ? 144.036 143.840 162.436 1.00 91.06 185 PRO D CA 1
ATOM 9792 C C . PRO D 3 185 ? 143.514 144.010 163.858 1.00 88.61 185 PRO D C 1
ATOM 9793 O O . PRO D 3 185 ? 142.808 144.966 164.159 1.00 87.36 185 PRO D O 1
ATOM 9797 N N . SER D 3 186 ? 143.853 143.085 164.752 1.00 71.35 186 SER D N 1
ATOM 9798 C CA . SER D 3 186 ? 143.352 143.132 166.114 1.00 68.86 186 SER D CA 1
ATOM 9799 C C . SER D 3 186 ? 143.960 144.312 166.869 1.00 67.25 186 SER D C 1
ATOM 9800 O O . SER D 3 186 ? 144.955 144.911 166.453 1.00 67.96 186 SER D O 1
ATOM 9803 N N . GLN D 3 187 ? 143.342 144.646 167.998 1.00 86.36 187 GLN D N 1
ATOM 9804 C CA . GLN D 3 187 ? 143.752 145.777 168.814 1.00 84.45 187 GLN D CA 1
ATOM 9805 C C . GLN D 3 187 ? 143.989 145.308 170.244 1.00 83.26 187 GLN D C 1
ATOM 9806 O O . GLN D 3 187 ? 143.798 144.136 170.579 1.00 83.81 187 GLN D O 1
ATOM 9812 N N . PHE D 3 188 ? 144.414 146.241 171.090 1.00 64.98 188 PHE D N 1
ATOM 9813 C CA . PHE D 3 188 ? 144.689 145.954 172.491 1.00 63.95 188 PHE D CA 1
ATOM 9814 C C . PHE D 3 188 ? 143.385 145.955 173.280 1.00 62.54 188 PHE D C 1
ATOM 9815 O O . PHE D 3 188 ? 142.655 146.951 173.280 1.00 61.82 188 PHE D O 1
ATOM 9823 N N . ALA D 3 189 ? 143.091 144.844 173.951 1.00 62.68 189 ALA D N 1
ATOM 9824 C CA . ALA D 3 189 ? 141.920 144.755 174.816 1.00 61.78 189 ALA D CA 1
ATOM 9825 C C . ALA D 3 189 ? 142.292 145.293 176.192 1.00 60.54 189 ALA D C 1
ATOM 9826 O O . ALA D 3 189 ? 143.031 144.645 176.940 1.00 60.68 189 ALA D O 1
ATOM 9828 N N . THR D 3 190 ? 141.778 146.474 176.530 1.00 56.48 190 THR D N 1
ATOM 9829 C CA . THR D 3 190 ? 142.202 147.189 177.727 1.00 55.73 190 THR D CA 1
ATOM 9830 C C . THR D 3 190 ? 141.291 146.978 178.925 1.00 55.49 190 THR D C 1
ATOM 9831 O O . THR D 3 190 ? 141.764 147.045 180.064 1.00 55.14 190 THR D O 1
ATOM 9835 N N . SER D 3 191 ? 140.002 146.728 178.708 1.00 65.14 191 SER D N 1
ATOM 9836 C CA . SER D 3 191 ? 139.054 146.597 179.804 1.00 65.81 191 SER D CA 1
ATOM 9837 C C . SER D 3 191 ? 138.076 145.472 179.502 1.00 67.91 191 SER D C 1
ATOM 9838 O O . SER D 3 191 ? 137.862 145.097 178.348 1.00 68.89 191 SER D O 1
ATOM 9841 N N . VAL D 3 192 ? 137.486 144.929 180.567 1.00 57.17 192 VAL D N 1
ATOM 9842 C CA . VAL D 3 192 ? 136.567 143.804 180.463 1.00 58.22 192 VAL D CA 1
ATOM 9843 C C . VAL D 3 192 ? 135.627 143.838 181.660 1.00 58.82 192 VAL D C 1
ATOM 9844 O O . VAL D 3 192 ? 135.975 144.340 182.731 1.00 58.39 192 VAL D O 1
ATOM 9848 N N . ASP D 3 193 ? 134.417 143.320 181.462 1.00 73.25 193 ASP D N 1
ATOM 9849 C CA . ASP D 3 193 ? 133.446 143.204 182.539 1.00 75.16 193 ASP D CA 1
ATOM 9850 C C . ASP D 3 193 ? 132.512 142.042 182.239 1.00 78.86 193 ASP D C 1
ATOM 9851 O O . ASP D 3 193 ? 132.378 141.608 181.093 1.00 80.23 193 ASP D O 1
ATOM 9856 N N . ILE D 3 194 ? 131.871 141.538 183.288 1.00 66.09 194 ILE D N 1
ATOM 9857 C CA . ILE D 3 194 ? 130.907 140.451 183.181 1.00 69.06 194 ILE D CA 1
ATOM 9858 C C . ILE D 3 194 ? 129.659 140.834 183.962 1.00 70.89 194 ILE D C 1
ATOM 9859 O O . ILE D 3 194 ? 129.747 141.337 185.088 1.00 70.12 194 ILE D O 1
ATOM 9864 N N . SER D 3 195 ? 128.497 140.612 183.358 1.00 76.52 195 SER D N 1
ATOM 9865 C CA . SER D 3 195 ? 127.226 140.961 183.972 1.00 79.55 195 SER D CA 1
ATOM 9866 C C . SER D 3 195 ? 126.675 139.794 184.780 1.00 82.55 195 SER D C 1
ATOM 9867 O O . SER D 3 195 ? 126.988 138.629 184.522 1.00 82.54 195 SER D O 1
ATOM 9870 N N . GLU D 3 196 ? 125.845 140.123 185.771 1.00 98.13 196 GLU D N 1
ATOM 9871 C CA . GLU D 3 196 ? 125.183 139.086 186.555 1.00 101.33 196 GLU D CA 1
ATOM 9872 C C . GLU D 3 196 ? 124.151 138.333 185.728 1.00 105.05 196 GLU D C 1
ATOM 9873 O O . GLU D 3 196 ? 123.878 137.159 185.999 1.00 106.81 196 GLU D O 1
ATOM 9875 N N . ARG D 3 197 ? 123.567 138.990 184.722 1.00 99.02 197 ARG D N 1
ATOM 9876 C CA . ARG D 3 197 ? 122.575 138.333 183.880 1.00 102.14 197 ARG D CA 1
ATOM 9877 C C . ARG D 3 197 ? 123.218 137.387 182.874 1.00 99.43 197 ARG D C 1
ATOM 9878 O O . ARG D 3 197 ? 122.542 136.496 182.348 1.00 102.05 197 ARG D O 1
ATOM 9880 N N . GLY D 3 198 ? 124.508 137.556 182.592 1.00 86.81 198 GLY D N 1
ATOM 9881 C CA . GLY D 3 198 ? 125.181 136.674 181.658 1.00 85.49 198 GLY D CA 1
ATOM 9882 C C . GLY D 3 198 ? 125.708 137.343 180.405 1.00 83.06 198 GLY D C 1
ATOM 9883 O O . GLY D 3 198 ? 125.727 136.731 179.334 1.00 82.79 198 GLY D O 1
ATOM 9884 N N . LEU D 3 199 ? 126.126 138.599 180.515 1.00 82.10 199 LEU D N 1
ATOM 9885 C CA . LEU D 3 199 ? 126.703 139.333 179.400 1.00 79.97 199 LEU D CA 1
ATOM 9886 C C . LEU D 3 199 ? 128.149 139.703 179.705 1.00 76.27 199 LEU D C 1
ATOM 9887 O O . LEU D 3 199 ? 128.522 139.922 180.860 1.00 75.49 199 LEU D O 1
ATOM 9892 N N . ILE D 3 200 ? 128.961 139.769 178.653 1.00 74.70 200 ILE D N 1
ATOM 9893 C CA . ILE D 3 200 ? 130.370 140.131 178.754 1.00 71.81 200 ILE D CA 1
ATOM 9894 C C . ILE D 3 200 ? 130.625 141.321 177.842 1.00 70.57 200 ILE D C 1
ATOM 9895 O O . ILE D 3 200 ? 130.234 141.302 176.671 1.00 71.59 200 ILE D O 1
ATOM 9900 N N . ALA D 3 201 ? 131.280 142.350 178.375 1.00 68.88 201 ALA D N 1
ATOM 9901 C CA . ALA D 3 201 ? 131.635 143.542 177.616 1.00 67.91 201 ALA D CA 1
ATOM 9902 C C . ALA D 3 201 ? 133.148 143.695 177.603 1.00 65.61 201 ALA D C 1
ATOM 9903 O O . ALA D 3 201 ? 133.803 143.506 178.632 1.00 64.49 201 ALA D O 1
ATOM 9905 N N . THR D 3 202 ? 133.699 144.030 176.439 1.00 68.10 202 THR D N 1
ATOM 9906 C CA . THR D 3 202 ? 135.135 144.198 176.264 1.00 64.70 202 THR D CA 1
ATOM 9907 C C . THR D 3 202 ? 135.401 145.517 175.556 1.00 64.18 202 THR D C 1
ATOM 9908 O O . THR D 3 202 ? 134.776 145.811 174.533 1.00 65.53 202 THR D O 1
ATOM 9912 N N . GLY D 3 203 ? 136.327 146.304 176.098 1.00 82.12 203 GLY D N 1
ATOM 9913 C CA . GLY D 3 203 ? 136.720 147.572 175.512 1.00 81.81 203 GLY D CA 1
ATOM 9914 C C . GLY D 3 203 ? 138.110 147.483 174.912 1.00 79.68 203 GLY D C 1
ATOM 9915 O O . GLY D 3 203 ? 138.936 146.679 175.346 1.00 78.17 203 GLY D O 1
ATOM 9916 N N . PHE D 3 204 ? 138.367 148.321 173.911 1.00 62.74 204 PHE D N 1
ATOM 9917 C CA . PHE D 3 204 ? 139.623 148.304 173.178 1.00 62.66 204 PHE D CA 1
ATOM 9918 C C . PHE D 3 204 ? 140.223 149.704 173.120 1.00 62.78 204 PHE D C 1
ATOM 9919 O O . PHE D 3 204 ? 139.579 150.696 173.468 1.00 63.04 204 PHE D O 1
ATOM 9927 N N . ASN D 3 205 ? 141.480 149.770 172.676 1.00 63.11 205 ASN D N 1
ATOM 9928 C CA . ASN D 3 205 ? 142.231 151.021 172.684 1.00 63.32 205 ASN D CA 1
ATOM 9929 C C . ASN D 3 205 ? 141.781 152.008 171.615 1.00 65.70 205 ASN D C 1
ATOM 9930 O O . ASN D 3 205 ? 142.149 153.184 171.693 1.00 66.42 205 ASN D O 1
ATOM 9935 N N . ASN D 3 206 ? 141.020 151.566 170.617 1.00 76.82 206 ASN D N 1
ATOM 9936 C CA . ASN D 3 206 ? 140.575 152.436 169.539 1.00 79.58 206 ASN D CA 1
ATOM 9937 C C . ASN D 3 206 ? 139.148 152.936 169.725 1.00 80.35 206 ASN D C 1
ATOM 9938 O O . ASN D 3 206 ? 138.610 153.576 168.818 1.00 82.84 206 ASN D O 1
ATOM 9943 N N . GLY D 3 207 ? 138.528 152.664 170.868 1.00 77.56 207 GLY D N 1
ATOM 9944 C CA . GLY D 3 207 ? 137.188 153.134 171.143 1.00 78.96 207 GLY D CA 1
ATOM 9945 C C . GLY D 3 207 ? 136.069 152.172 170.814 1.00 79.78 207 GLY D C 1
ATOM 9946 O O . GLY D 3 207 ? 134.906 152.590 170.803 1.00 81.29 207 GLY D O 1
ATOM 9947 N N . THR D 3 208 ? 136.374 150.906 170.549 1.00 72.36 208 THR D N 1
ATOM 9948 C CA . THR D 3 208 ? 135.372 149.911 170.198 1.00 73.33 208 THR D CA 1
ATOM 9949 C C . THR D 3 208 ? 134.996 149.088 171.424 1.00 70.67 208 THR D C 1
ATOM 9950 O O . THR D 3 208 ? 135.862 148.699 172.212 1.00 67.87 208 THR D O 1
ATOM 9954 N N . VAL D 3 209 ? 133.699 148.836 171.586 1.00 72.09 209 VAL D N 1
ATOM 9955 C CA . VAL D 3 209 ? 133.178 148.009 172.667 1.00 70.40 209 VAL D CA 1
ATOM 9956 C C . VAL D 3 209 ? 132.366 146.877 172.055 1.00 72.43 209 VAL D C 1
ATOM 9957 O O . VAL D 3 209 ? 131.505 147.117 171.202 1.00 75.64 209 VAL D O 1
ATOM 9961 N N . GLN D 3 210 ? 132.641 145.647 172.486 1.00 97.33 210 GLN D N 1
ATOM 9962 C CA . GLN D 3 210 ? 131.950 144.462 171.997 1.00 99.65 210 GLN D CA 1
ATOM 9963 C C . GLN D 3 210 ? 131.272 143.748 173.156 1.00 101.47 210 GLN D C 1
ATOM 9964 O O . GLN D 3 210 ? 131.864 143.597 174.229 1.00 99.67 210 GLN D O 1
ATOM 9970 N N . ILE D 3 211 ? 130.038 143.305 172.934 1.00 75.72 211 ILE D N 1
ATOM 9971 C CA . ILE D 3 211 ? 129.255 142.580 173.928 1.00 76.26 211 ILE D CA 1
ATOM 9972 C C . ILE D 3 211 ? 128.966 141.187 173.389 1.00 78.30 211 ILE D C 1
ATOM 9973 O O . ILE D 3 211 ? 128.491 141.038 172.257 1.00 81.45 211 ILE D O 1
ATOM 9978 N N . SER D 3 212 ? 129.261 140.171 174.195 1.00 77.01 212 SER D N 1
ATOM 9979 C CA . SER D 3 212 ? 129.055 138.778 173.830 1.00 79.14 212 SER D CA 1
ATOM 9980 C C . SER D 3 212 ? 128.108 138.130 174.829 1.00 79.74 212 SER D C 1
ATOM 9981 O O . SER D 3 212 ? 127.672 138.750 175.801 1.00 77.68 212 SER D O 1
ATOM 9983 N N . GLU D 3 213 ? 127.790 136.864 174.579 1.00 97.24 213 GLU D N 1
ATOM 9984 C CA . GLU D 3 213 ? 126.884 136.098 175.423 1.00 100.01 213 GLU D CA 1
ATOM 9985 C C . GLU D 3 213 ? 127.659 135.057 176.220 1.00 98.18 213 GLU D C 1
ATOM 9986 O O . GLU D 3 213 ? 128.520 134.360 175.679 1.00 98.08 213 GLU D O 1
ATOM 9992 N N . LEU D 3 214 ? 127.351 134.960 177.514 1.00 100.37 214 LEU D N 1
ATOM 9993 C CA . LEU D 3 214 ? 128.037 133.993 178.365 1.00 98.39 214 LEU D CA 1
ATOM 9994 C C . LEU D 3 214 ? 127.527 132.576 178.130 1.00 101.83 214 LEU D C 1
ATOM 9995 O O . LEU D 3 214 ? 128.273 131.606 178.303 1.00 100.86 214 LEU D O 1
ATOM 10000 N N . SER D 3 215 ? 126.255 132.436 177.748 1.00 113.45 215 SER D N 1
ATOM 10001 C CA . SER D 3 215 ? 125.663 131.108 177.617 1.00 117.26 215 SER D CA 1
ATOM 10002 C C . SER D 3 215 ? 126.310 130.309 176.491 1.00 117.89 215 SER D C 1
ATOM 10003 O O . SER D 3 215 ? 126.603 129.119 176.656 1.00 119.84 215 SER D O 1
ATOM 10005 N N . THR D 3 216 ? 126.540 130.941 175.340 1.00 124.89 216 THR D N 1
ATOM 10006 C CA . THR D 3 216 ? 127.027 130.240 174.160 1.00 125.73 216 THR D CA 1
ATOM 10007 C C . THR D 3 216 ? 128.299 130.830 173.565 1.00 120.91 216 THR D C 1
ATOM 10008 O O . THR D 3 216 ? 128.829 130.261 172.605 1.00 121.05 216 THR D O 1
ATOM 10012 N N . LEU D 3 217 ? 128.790 131.953 174.093 1.00 100.19 217 LEU D N 1
ATOM 10013 C CA . LEU D 3 217 ? 130.101 132.504 173.734 1.00 95.81 217 LEU D CA 1
ATOM 10014 C C . LEU D 3 217 ? 130.173 132.932 172.269 1.00 95.67 217 LEU D C 1
ATOM 10015 O O . LEU D 3 217 ? 131.060 132.506 171.527 1.00 92.71 217 LEU D O 1
ATOM 10020 N N . ARG D 3 218 ? 129.244 133.782 171.843 1.00 153.78 218 ARG D N 1
ATOM 10021 C CA . ARG D 3 218 ? 129.389 134.407 170.539 1.00 153.99 218 ARG D CA 1
ATOM 10022 C C . ARG D 3 218 ? 129.012 135.878 170.632 1.00 151.08 218 ARG D C 1
ATOM 10023 O O . ARG D 3 218 ? 128.196 136.262 171.476 1.00 150.05 218 ARG D O 1
ATOM 10031 N N . PRO D 3 219 ? 129.603 136.723 169.789 1.00 88.93 219 PRO D N 1
ATOM 10032 C CA . PRO D 3 219 ? 129.336 138.164 169.878 1.00 86.68 219 PRO D CA 1
ATOM 10033 C C . PRO D 3 219 ? 127.876 138.497 169.611 1.00 89.70 219 PRO D C 1
ATOM 10034 O O . PRO D 3 219 ? 127.193 137.817 168.842 1.00 93.34 219 PRO D O 1
ATOM 10038 N N . LEU D 3 220 ? 127.401 139.560 170.261 1.00 109.71 220 LEU D N 1
ATOM 10039 C CA . LEU D 3 220 ? 126.042 140.057 170.080 1.00 113.71 220 LEU D CA 1
ATOM 10040 C C . LEU D 3 220 ? 125.983 141.278 169.169 1.00 113.34 220 LEU D C 1
ATOM 10041 O O . LEU D 3 220 ? 125.239 141.276 168.185 1.00 116.36 220 LEU D O 1
ATOM 10043 N N . TYR D 3 221 ? 126.750 142.322 169.472 1.00 101.14 221 TYR D N 1
ATOM 10044 C CA . TYR D 3 221 ? 126.807 143.513 168.629 1.00 100.43 221 TYR D CA 1
ATOM 10045 C C . TYR D 3 221 ? 128.106 144.258 168.928 1.00 96.30 221 TYR D C 1
ATOM 10046 O O . TYR D 3 221 ? 128.936 143.800 169.720 1.00 94.92 221 TYR D O 1
ATOM 10055 N N . ASN D 3 222 ? 128.277 145.417 168.293 1.00 87.89 222 ASN D N 1
ATOM 10056 C CA . ASN D 3 222 ? 129.502 146.196 168.405 1.00 84.51 222 ASN D CA 1
ATOM 10057 C C . ASN D 3 222 ? 129.149 147.673 168.508 1.00 86.74 222 ASN D C 1
ATOM 10058 O O . ASN D 3 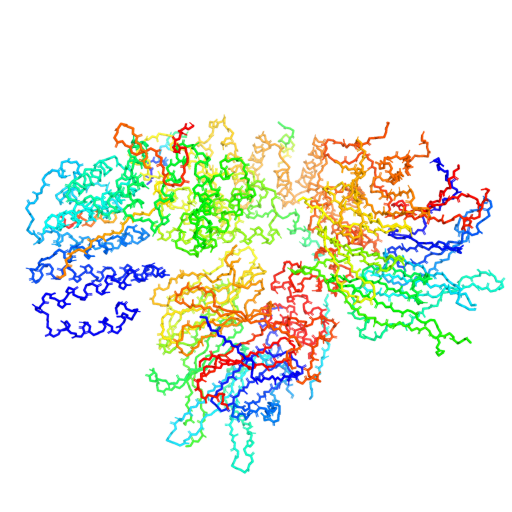222 ? 128.047 148.078 168.134 1.00 91.35 222 ASN D O 1
ATOM 10063 N N . PHE D 3 223 ? 130.098 148.469 169.000 1.00 83.89 223 PHE D N 1
ATOM 10064 C CA . PHE D 3 223 ? 129.935 149.909 169.135 1.00 85.80 223 PHE D CA 1
ATOM 10065 C C . PHE D 3 223 ? 131.197 150.618 168.672 1.00 83.74 223 PHE D C 1
ATOM 10066 O O . PHE D 3 223 ? 132.265 150.017 168.544 1.00 79.63 223 PHE D O 1
ATOM 10074 N N . GLU D 3 224 ? 131.053 151.914 168.421 1.00 87.14 224 GLU D N 1
ATOM 10075 C CA . GLU D 3 224 ? 132.175 152.816 168.213 1.00 86.14 224 GLU D CA 1
ATOM 10076 C C . GLU D 3 224 ? 131.912 154.111 168.967 1.00 88.27 224 GLU D C 1
ATOM 10077 O O . GLU D 3 224 ? 130.808 154.661 168.908 1.00 93.03 224 GLU D O 1
ATOM 10079 N N . SER D 3 225 ? 132.923 154.591 169.682 1.00 136.21 225 SER D N 1
ATOM 10080 C CA . SER D 3 225 ? 132.784 155.813 170.467 1.00 138.40 225 SER D CA 1
ATOM 10081 C C . SER D 3 225 ? 133.466 156.989 169.777 1.00 141.15 225 SER D C 1
ATOM 10082 O O . SER D 3 225 ? 132.988 157.485 168.757 1.00 139.92 225 SER D O 1
ATOM 10085 N N . ASN D 3 231 ? 141.681 162.351 166.255 1.00 147.77 231 ASN D N 1
ATOM 10086 C CA . ASN D 3 231 ? 141.270 162.863 167.556 1.00 143.71 231 ASN D CA 1
ATOM 10087 C C . ASN D 3 231 ? 142.254 162.451 168.643 1.00 142.64 231 ASN D C 1
ATOM 10088 O O . ASN D 3 231 ? 141.903 162.418 169.822 1.00 145.34 231 ASN D O 1
ATOM 10090 N N . ASN D 3 232 ? 143.483 162.136 168.229 1.00 133.31 232 ASN D N 1
ATOM 10091 C CA . ASN D 3 232 ? 144.556 161.744 169.137 1.00 129.38 232 ASN D CA 1
ATOM 10092 C C . ASN D 3 232 ? 144.181 160.515 169.957 1.00 124.89 232 ASN D C 1
ATOM 10093 O O . ASN D 3 232 ? 144.337 159.382 169.493 1.00 124.63 232 ASN D O 1
ATOM 10095 N N . SER D 3 233 ? 143.689 160.727 171.175 1.00 98.82 233 SER D N 1
ATOM 10096 C CA . SER D 3 233 ? 143.380 159.632 172.083 1.00 94.81 233 SER D CA 1
ATOM 10097 C C . SER D 3 233 ? 141.885 159.340 172.078 1.00 92.75 233 SER D C 1
ATOM 10098 O O . SER D 3 233 ? 141.065 160.256 172.189 1.00 92.39 233 SER D O 1
ATOM 10100 N N . ASN D 3 234 ? 141.537 158.055 171.942 1.00 75.25 234 ASN D N 1
ATOM 10101 C CA . ASN D 3 234 ? 140.147 157.619 172.021 1.00 75.11 234 ASN D CA 1
ATOM 10102 C C . ASN D 3 234 ? 140.009 156.304 172.783 1.00 71.80 234 ASN D C 1
ATOM 10103 O O . ASN D 3 234 ? 139.023 155.586 172.586 1.00 72.30 234 ASN D O 1
ATOM 10105 N N . SER D 3 235 ? 140.966 155.978 173.647 1.00 74.98 235 SER D N 1
ATOM 10106 C CA . SER D 3 235 ? 140.992 154.682 174.309 1.00 72.17 235 SER D CA 1
ATOM 10107 C C . SER D 3 235 ? 139.833 154.531 175.288 1.00 72.06 235 SER D C 1
ATOM 10108 O O . SER D 3 235 ? 139.332 155.506 175.853 1.00 73.93 235 SER D O 1
ATOM 10111 N N . ILE D 3 236 ? 139.410 153.286 175.481 1.00 64.16 236 ILE D N 1
ATOM 10112 C CA . ILE D 3 236 ? 138.389 152.947 176.465 1.00 63.51 236 ILE D CA 1
ATOM 10113 C C . ILE D 3 236 ? 139.089 152.618 177.777 1.00 61.68 236 ILE D C 1
ATOM 10114 O O . ILE D 3 236 ? 139.969 151.752 177.820 1.00 60.39 236 ILE D O 1
ATOM 10119 N N . ARG D 3 237 ? 138.700 153.309 178.848 1.00 83.81 237 ARG D N 1
ATOM 10120 C CA . ARG D 3 237 ? 139.351 153.144 180.139 1.00 83.63 237 ARG D CA 1
ATOM 10121 C C . ARG D 3 237 ? 138.607 152.213 181.083 1.00 84.65 237 ARG D C 1
ATOM 10122 O O . ARG D 3 237 ? 139.254 151.512 181.867 1.00 83.72 237 ARG D O 1
ATOM 10130 N N . SER D 3 238 ? 137.277 152.182 181.029 1.00 62.20 238 SER D N 1
ATOM 10131 C CA . SER D 3 238 ? 136.510 151.362 181.958 1.00 62.59 238 SER D CA 1
ATOM 10132 C C . SER D 3 238 ? 135.133 151.090 181.374 1.00 63.95 238 SER D C 1
ATOM 10133 O O . SER D 3 238 ? 134.473 152.010 180.885 1.00 65.59 238 SER D O 1
ATOM 10136 N N . VAL D 3 239 ? 134.709 149.830 181.427 1.00 65.09 239 VAL D N 1
ATOM 10137 C CA . VAL D 3 239 ? 133.362 149.418 181.048 1.00 67.43 239 VAL D CA 1
ATOM 10138 C C . VAL D 3 239 ? 132.710 148.787 182.269 1.00 68.04 239 VAL D C 1
ATOM 10139 O O . VAL D 3 239 ? 133.323 147.950 182.942 1.00 65.80 239 VAL D O 1
ATOM 10143 N N . LYS D 3 240 ? 131.480 149.199 182.569 1.00 79.08 240 LYS D N 1
ATOM 10144 C CA . LYS D 3 240 ? 130.800 148.743 183.772 1.00 78.99 240 LYS D CA 1
ATOM 10145 C C . LYS D 3 240 ? 129.350 148.401 183.464 1.00 81.02 240 LYS D C 1
ATOM 10146 O O . LYS D 3 240 ? 128.721 149.008 182.595 1.00 83.22 240 LYS D O 1
ATOM 10152 N N . PHE D 3 241 ? 128.826 147.424 184.199 1.00 75.20 241 PHE D N 1
ATOM 10153 C CA . PHE D 3 241 ? 127.435 147.007 184.111 1.00 78.36 241 PHE D CA 1
ATOM 10154 C C . PHE D 3 241 ? 126.697 147.447 185.368 1.00 81.50 241 PHE D C 1
ATOM 10155 O O . PHE D 3 241 ? 127.255 147.410 186.469 1.00 81.30 241 PHE D O 1
ATOM 10163 N N . SER D 3 242 ? 125.448 147.864 185.202 1.00 88.76 242 SER D N 1
ATOM 10164 C CA . SER D 3 242 ? 124.628 148.186 186.359 1.00 90.99 242 SER D CA 1
ATOM 10165 C C . SER D 3 242 ? 124.377 146.923 187.179 1.00 91.03 242 SER D C 1
ATOM 10166 O O . SER D 3 242 ? 124.156 145.848 186.610 1.00 91.39 242 SER D O 1
ATOM 10169 N N . PRO D 3 243 ? 124.422 147.009 188.511 1.00 92.86 243 PRO D N 1
ATOM 10170 C CA . PRO D 3 243 ? 124.166 145.807 189.323 1.00 95.17 243 PRO D CA 1
ATOM 10171 C C . PRO D 3 243 ? 122.792 145.208 189.087 1.00 99.87 243 PRO D C 1
ATOM 10172 O O . PRO D 3 243 ? 122.640 143.981 189.107 1.00 101.22 243 PRO D O 1
ATOM 10176 N N . GLN D 3 244 ? 121.783 146.046 188.863 1.00 168.06 244 GLN D N 1
ATOM 10177 C CA . GLN D 3 244 ? 120.433 145.594 188.561 1.00 171.25 244 GLN D CA 1
ATOM 10178 C C . GLN D 3 244 ? 119.911 146.380 187.369 1.00 171.95 244 GLN D C 1
ATOM 10179 O O . GLN D 3 244 ? 119.968 147.613 187.363 1.00 171.23 244 GLN D O 1
ATOM 10181 N N . GLY D 3 245 ? 119.409 145.670 186.369 1.00 176.60 245 GLY D N 1
ATOM 10182 C CA . GLY D 3 245 ? 118.866 146.285 185.174 1.00 176.58 245 GLY D CA 1
ATOM 10183 C C . GLY D 3 245 ? 119.802 146.136 183.986 1.00 172.65 245 GLY D C 1
ATOM 10184 O O . GLY D 3 245 ? 120.873 145.530 184.063 1.00 168.31 245 GLY D O 1
ATOM 10185 N N . SER D 3 246 ? 119.365 146.712 182.871 1.00 133.15 246 SER D N 1
ATOM 10186 C CA . SER D 3 246 ? 120.103 146.680 181.611 1.00 129.58 246 SER D CA 1
ATOM 10187 C C . SER D 3 246 ? 120.695 148.065 181.374 1.00 127.24 246 SER D C 1
ATOM 10188 O O . SER D 3 246 ? 120.010 148.967 180.884 1.00 123.24 246 SER D O 1
ATOM 10190 N N . LEU D 3 247 ? 121.968 148.229 181.725 1.00 82.40 247 LEU D N 1
ATOM 10191 C CA . LEU D 3 247 ? 122.650 149.506 181.556 1.00 82.45 247 LEU D CA 1
ATOM 10192 C C . LEU D 3 247 ? 124.150 149.260 181.529 1.00 83.20 247 LEU D C 1
ATOM 10193 O O . LEU D 3 247 ? 124.670 148.509 182.359 1.00 84.22 247 LEU D O 1
ATOM 10198 N N . LEU D 3 248 ? 124.837 149.894 180.582 1.00 71.99 248 LEU D N 1
ATOM 10199 C CA . LEU D 3 248 ? 126.283 149.785 180.442 1.00 72.87 248 LEU D CA 1
ATOM 10200 C C . LEU D 3 248 ? 126.882 151.183 180.442 1.00 74.18 248 LEU D C 1
ATOM 10201 O O . LEU D 3 248 ? 126.486 152.031 179.636 1.00 73.71 248 LEU D O 1
ATOM 10206 N N . ALA D 3 249 ? 127.834 151.420 181.341 1.00 61.61 249 ALA D N 1
ATOM 10207 C CA . ALA D 3 249 ? 128.522 152.699 181.451 1.00 61.84 249 ALA D CA 1
ATOM 10208 C C . ALA D 3 249 ? 129.938 152.556 180.912 1.00 61.10 249 ALA D C 1
ATOM 10209 O O . ALA D 3 249 ? 130.661 151.631 181.295 1.00 60.85 249 ALA D O 1
ATOM 10211 N N . ILE D 3 250 ? 130.331 153.471 180.031 1.00 83.23 250 ILE D N 1
ATOM 10212 C CA . ILE D 3 250 ? 131.620 153.416 179.351 1.00 84.13 250 ILE D CA 1
ATOM 10213 C C . ILE D 3 250 ? 132.358 154.725 179.593 1.00 88.48 250 ILE D C 1
ATOM 10214 O O . ILE D 3 250 ? 131.802 155.806 179.375 1.00 89.35 250 ILE D O 1
ATOM 10219 N N . ALA D 3 251 ? 133.606 154.624 180.044 1.00 61.32 251 ALA D N 1
ATOM 10220 C CA . ALA D 3 251 ? 134.496 155.769 180.185 1.00 62.13 251 ALA D CA 1
ATOM 10221 C C . ALA D 3 251 ? 135.517 155.723 179.058 1.00 61.97 251 ALA D C 1
ATOM 10222 O O . ALA D 3 251 ? 136.271 154.752 178.940 1.00 61.44 251 ALA D O 1
ATOM 10224 N N . HIS D 3 252 ? 135.540 156.766 178.235 1.00 94.54 252 HIS D N 1
ATOM 10225 C CA . HIS D 3 252 ? 136.430 156.831 177.088 1.00 94.76 252 HIS D CA 1
ATOM 10226 C C . HIS D 3 252 ? 137.071 158.210 177.036 1.00 97.40 252 HIS D C 1
ATOM 10227 O O . HIS D 3 252 ? 136.593 159.167 177.650 1.00 98.96 252 HIS D O 1
ATOM 10234 N N . ASP D 3 253 ? 138.171 158.303 176.296 1.00 89.39 253 ASP D N 1
ATOM 10235 C CA . ASP D 3 253 ? 139.019 159.487 176.285 1.00 92.10 253 ASP D CA 1
ATOM 10236 C C . ASP D 3 253 ? 138.720 160.335 175.059 1.00 92.27 253 ASP D C 1
ATOM 10237 O O . ASP D 3 253 ? 138.705 159.825 173.934 1.00 90.16 253 ASP D O 1
ATOM 10242 N N . SER D 3 254 ? 138.480 161.622 175.282 1.00 68.22 254 SER D N 1
ATOM 10243 C CA . SER D 3 254 ? 138.621 162.606 174.226 1.00 69.54 254 SER D CA 1
ATOM 10244 C C . SER D 3 254 ? 140.085 163.027 174.125 1.00 70.88 254 SER D C 1
ATOM 10245 O O . SER D 3 254 ? 140.980 162.401 174.699 1.00 70.69 254 SER D O 1
ATOM 10247 N N . ASN D 3 255 ? 140.335 164.099 173.382 1.00 162.63 255 ASN D N 1
ATOM 10248 C CA . ASN D 3 255 ? 141.691 164.625 173.327 1.00 165.30 255 ASN D CA 1
ATOM 10249 C C . ASN D 3 255 ? 142.046 165.246 174.673 1.00 167.63 255 ASN D C 1
ATOM 10250 O O . ASN D 3 255 ? 141.708 166.404 174.938 1.00 168.46 255 ASN D O 1
ATOM 10255 N N . SER D 3 256 ? 142.718 164.474 175.530 1.00 87.79 256 SER D N 1
ATOM 10256 C CA . SER D 3 256 ? 143.085 164.869 176.891 1.00 89.79 256 SER D CA 1
ATOM 10257 C C . SER D 3 256 ? 141.874 165.229 177.749 1.00 89.17 256 SER D C 1
ATOM 10258 O O . SER D 3 256 ? 142.007 165.952 178.740 1.00 90.74 256 SER D O 1
ATOM 10261 N N . PHE D 3 257 ? 140.692 164.729 177.396 1.00 73.70 257 PHE D N 1
ATOM 10262 C CA . PHE D 3 257 ? 139.471 164.980 178.147 1.00 73.30 257 PHE D CA 1
ATOM 10263 C C . PHE D 3 257 ? 138.769 163.659 178.428 1.00 71.04 257 PHE D C 1
ATOM 10264 O O . PHE D 3 257 ? 138.981 162.660 177.737 1.00 69.83 257 PHE D O 1
ATOM 10272 N N . GLY D 3 258 ? 137.923 163.664 179.452 1.00 73.94 258 GLY D N 1
ATOM 10273 C CA . GLY D 3 258 ? 137.213 162.471 179.891 1.00 70.98 258 GLY D CA 1
ATOM 10274 C C . GLY D 3 258 ? 135.729 162.564 179.581 1.00 69.96 258 GLY D C 1
ATOM 10275 O O . GLY D 3 258 ? 135.104 163.603 179.803 1.00 71.65 258 GLY D O 1
ATOM 10276 N N . CYS D 3 259 ? 135.173 161.464 179.075 1.00 96.55 259 CYS D N 1
ATOM 10277 C CA . CYS D 3 259 ? 133.765 161.383 178.717 1.00 95.19 259 CYS D CA 1
ATOM 10278 C C . CYS D 3 259 ? 133.157 160.112 179.293 1.00 92.58 259 CYS D C 1
ATOM 10279 O O . CYS D 3 259 ? 133.849 159.112 179.498 1.00 90.96 259 CYS D O 1
ATOM 10282 N N . ILE D 3 260 ? 131.855 160.167 179.567 1.00 72.74 260 ILE D N 1
ATOM 10283 C CA . ILE D 3 260 ? 131.085 159.018 180.030 1.00 69.89 260 ILE D CA 1
ATOM 10284 C C . ILE D 3 260 ? 129.811 158.932 179.201 1.00 67.39 260 ILE D C 1
ATOM 10285 O O . ILE D 3 260 ? 129.123 159.940 179.012 1.00 68.48 260 ILE D O 1
ATOM 10290 N N . THR D 3 261 ? 129.497 157.735 178.711 1.00 82.81 261 THR D N 1
ATOM 10291 C CA . THR D 3 261 ? 128.313 157.514 177.895 1.00 79.26 261 THR D CA 1
ATOM 10292 C C . THR D 3 261 ? 127.578 156.279 178.396 1.00 76.06 261 THR D C 1
ATOM 10293 O O . THR D 3 261 ? 128.196 155.318 178.861 1.00 75.82 261 THR D O 1
ATOM 10297 N N . LEU D 3 262 ? 126.250 156.311 178.300 1.00 74.00 262 LEU D N 1
ATOM 10298 C CA . LEU D 3 262 ? 125.393 155.237 178.783 1.00 72.64 262 LEU D CA 1
ATOM 10299 C C . LEU D 3 262 ? 124.698 154.550 177.615 1.00 70.33 262 LEU D C 1
ATOM 10300 O O . LEU D 3 262 ? 124.292 155.204 176.650 1.00 70.10 262 LEU D O 1
ATOM 10305 N N . TYR D 3 263 ? 124.567 153.227 177.709 1.00 82.94 263 TYR D N 1
ATOM 10306 C CA . TYR D 3 263 ? 123.912 152.419 176.691 1.00 80.66 263 TYR D CA 1
ATOM 10307 C C . TYR D 3 263 ? 122.900 151.497 177.357 1.00 79.94 263 TYR D C 1
ATOM 10308 O O . TYR D 3 263 ? 123.069 151.096 178.511 1.00 81.12 263 TYR D O 1
ATOM 10317 N N . GLU D 3 264 ? 121.846 151.154 176.613 1.00 111.02 264 GLU D N 1
ATOM 10318 C CA . GLU D 3 264 ? 120.695 150.487 177.213 1.00 110.33 264 GLU D CA 1
ATOM 10319 C C . GLU D 3 264 ? 120.904 148.977 177.327 1.00 109.11 264 GLU D C 1
ATOM 10320 O O . GLU D 3 264 ? 120.274 148.331 178.172 1.00 108.13 264 GLU D O 1
ATOM 10326 N N . THR D 3 265 ? 121.771 148.408 176.488 1.00 88.18 265 THR D N 1
ATOM 10327 C CA . THR D 3 265 ? 122.374 147.082 176.637 1.00 87.56 265 THR D CA 1
ATOM 10328 C C . THR D 3 265 ? 121.442 145.916 176.327 1.00 86.21 265 THR D C 1
ATOM 10329 O O . THR D 3 265 ? 121.785 144.771 176.644 1.00 86.60 265 THR D O 1
ATOM 10331 N N . GLU D 3 266 ? 120.277 146.153 175.727 1.00 30.00 266 GLU D N 1
ATOM 10332 C CA . GLU D 3 266 ? 119.493 145.039 175.196 1.00 30.00 266 GLU D CA 1
ATOM 10333 C C . GLU D 3 266 ? 119.698 144.900 173.692 1.00 30.00 266 GLU D C 1
ATOM 10334 O O . GLU D 3 266 ? 120.106 143.840 173.207 1.00 30.00 266 GLU D O 1
ATOM 10336 N N . PHE D 3 267 ? 119.416 145.964 172.945 1.00 128.47 267 PHE D N 1
ATOM 10337 C CA . PHE D 3 267 ? 119.741 146.031 171.530 1.00 128.93 267 PHE D CA 1
ATOM 10338 C C . PHE D 3 267 ? 120.937 146.930 171.260 1.00 127.72 267 PHE D C 1
ATOM 10339 O O . PHE D 3 267 ? 121.401 146.995 170.116 1.00 128.03 267 PHE D O 1
ATOM 10341 N N . GLY D 3 268 ? 121.449 147.617 172.277 1.00 92.40 268 GLY D N 1
ATOM 10342 C CA . GLY D 3 268 ? 122.617 148.458 172.125 1.00 91.09 268 GLY D CA 1
ATOM 10343 C C . GLY D 3 268 ? 122.307 149.857 171.639 1.00 92.55 268 GLY D C 1
ATOM 10344 O O . GLY D 3 268 ? 122.850 150.300 170.623 1.00 92.73 268 GLY D O 1
ATOM 10345 N N . GLU D 3 269 ? 121.439 150.564 172.354 1.00 130.97 269 GLU D N 1
ATOM 10346 C CA . GLU D 3 269 ? 121.022 151.907 171.977 1.00 132.39 269 GLU D CA 1
ATOM 10347 C C . GLU D 3 269 ? 121.606 152.922 172.949 1.00 134.27 269 GLU D C 1
ATOM 10348 O O . GLU D 3 269 ? 121.484 152.765 174.168 1.00 134.88 269 GLU D O 1
ATOM 10350 N N . ARG D 3 270 ? 122.243 153.957 172.405 1.00 96.58 270 ARG D N 1
ATOM 10351 C CA . ARG D 3 270 ? 122.778 155.032 173.229 1.00 98.78 270 ARG D CA 1
ATOM 10352 C C . ARG D 3 270 ? 121.655 155.767 173.950 1.00 99.85 270 ARG D C 1
ATOM 10353 O O . ARG D 3 270 ? 120.634 156.112 173.349 1.00 99.18 270 ARG D O 1
ATOM 10361 N N . ILE D 3 271 ? 121.849 156.010 175.241 1.00 84.43 271 ILE D N 1
ATOM 10362 C CA . ILE D 3 271 ? 120.875 156.719 176.064 1.00 86.95 271 ILE D CA 1
ATOM 10363 C C . ILE D 3 271 ? 121.260 158.179 176.254 1.00 90.81 271 ILE D C 1
ATOM 10364 O O . ILE D 3 271 ? 120.465 159.079 175.987 1.00 93.07 271 ILE D O 1
ATOM 10369 N N . GLY D 3 272 ? 122.478 158.431 176.714 1.00 93.66 272 GLY D N 1
ATOM 10370 C CA . GLY D 3 272 ? 122.928 159.790 176.934 1.00 97.40 272 GLY D CA 1
ATOM 10371 C C . GLY D 3 272 ? 124.281 159.796 177.602 1.00 98.75 272 GLY D C 1
ATOM 10372 O O . GLY D 3 272 ? 124.785 158.768 178.061 1.00 96.67 272 GLY D O 1
ATOM 10373 N N . SER D 3 273 ? 124.867 160.987 177.651 1.00 120.47 273 SER D N 1
ATOM 10374 C CA . SER D 3 273 ? 126.183 161.193 178.231 1.00 124.21 273 SER D CA 1
ATOM 10375 C C . SER D 3 273 ? 126.086 162.062 179.477 1.00 129.18 273 SER D C 1
ATOM 10376 O O . SER D 3 273 ? 125.109 162.786 179.685 1.00 130.98 273 SER D O 1
ATOM 10379 N N . LEU D 3 274 ? 127.120 161.979 180.309 1.00 69.95 274 LEU D N 1
ATOM 10380 C CA . LEU D 3 274 ? 127.227 162.780 181.520 1.00 74.44 274 LEU D CA 1
ATOM 10381 C C . LEU D 3 274 ? 128.215 163.912 181.276 1.00 77.34 274 LEU D C 1
ATOM 10382 O O . LEU D 3 274 ? 129.322 163.677 180.781 1.00 76.33 274 LEU D O 1
ATOM 10387 N N . SER D 3 275 ? 127.813 165.135 181.616 1.00 98.15 275 SER D N 1
ATOM 10388 C CA . SER D 3 275 ? 128.622 166.304 181.307 1.00 100.74 275 SER D CA 1
ATOM 10389 C C . SER D 3 275 ? 128.426 167.372 182.371 1.00 105.31 275 SER D C 1
ATOM 10390 O O . SER D 3 275 ? 127.375 167.449 183.012 1.00 106.46 275 SER D O 1
ATOM 10393 N N . VAL D 3 276 ? 129.450 168.195 182.545 1.00 120.60 276 VAL D N 1
ATOM 10394 C CA . VAL D 3 276 ? 129.374 169.387 183.385 1.00 124.75 276 VAL D CA 1
ATOM 10395 C C . VAL D 3 276 ? 129.892 170.558 182.562 1.00 126.50 276 VAL D C 1
ATOM 10396 O O . VAL D 3 276 ? 130.733 170.380 181.663 1.00 124.89 276 VAL D O 1
ATOM 10400 N N . PRO D 3 277 ? 129.397 171.778 182.826 1.00 149.71 277 PRO D N 1
ATOM 10401 C CA . PRO D 3 277 ? 129.832 172.969 182.085 1.00 151.54 277 PRO D CA 1
ATOM 10402 C C . PRO D 3 277 ? 131.327 173.244 182.218 1.00 151.93 277 PRO D C 1
ATOM 10403 O O . PRO D 3 277 ? 131.700 174.253 182.814 1.00 152.22 277 PRO D O 1
ATOM 10407 N N . GLU D 3 287 ? 130.913 168.308 175.619 1.00 82.40 287 GLU D N 1
ATOM 10408 C CA . GLU D 3 287 ? 130.244 167.352 176.493 1.00 82.20 287 GLU D CA 1
ATOM 10409 C C . GLU D 3 287 ? 131.255 166.453 177.196 1.00 79.24 287 GLU D C 1
ATOM 10410 O O . GLU D 3 287 ? 131.438 165.296 176.820 1.00 77.41 287 GLU D O 1
ATOM 10412 N N . PHE D 3 288 ? 131.908 166.995 178.221 1.00 91.97 288 PHE D N 1
ATOM 10413 C CA . PHE D 3 288 ? 132.928 166.285 178.975 1.00 89.42 288 PHE D CA 1
ATOM 10414 C C . PHE D 3 288 ? 132.537 166.221 180.443 1.00 88.46 288 PHE D C 1
ATOM 10415 O O . PHE D 3 288 ? 131.855 167.110 180.960 1.00 90.16 288 PHE D O 1
ATOM 10423 N N . ALA D 3 289 ? 132.979 165.158 181.113 1.00 72.92 289 ALA D N 1
ATOM 10424 C CA . ALA D 3 289 ? 132.705 164.972 182.532 1.00 72.75 289 ALA D CA 1
ATOM 10425 C C . ALA D 3 289 ? 133.862 165.386 183.427 1.00 73.82 289 ALA D C 1
ATOM 10426 O O . ALA D 3 289 ? 133.628 165.863 184.541 1.00 74.98 289 ALA D O 1
ATOM 10428 N N . HIS D 3 290 ? 135.100 165.220 182.969 1.00 77.32 290 HIS D N 1
ATOM 10429 C CA . HIS D 3 290 ? 136.278 165.576 183.742 1.00 78.54 290 HIS D CA 1
ATOM 10430 C C . HIS D 3 290 ? 137.197 166.444 182.896 1.00 80.61 290 HIS D C 1
ATOM 10431 O O . HIS D 3 290 ? 137.176 166.391 181.664 1.00 80.41 290 HIS D O 1
ATOM 10438 N N . SER D 3 291 ? 138.005 167.259 183.579 1.00 81.87 291 SER D N 1
ATOM 10439 C CA . SER D 3 291 ? 138.988 168.079 182.879 1.00 84.26 291 SER D CA 1
ATOM 10440 C C . SER D 3 291 ? 140.085 167.227 182.256 1.00 83.34 291 SER D C 1
ATOM 10441 O O . SER D 3 291 ? 140.595 167.564 181.181 1.00 85.04 291 SER D O 1
ATOM 10444 N N . SER D 3 292 ? 140.462 166.136 182.913 1.00 96.71 292 SER D N 1
ATOM 10445 C CA . SER D 3 292 ? 141.432 165.178 182.413 1.00 95.84 292 SER D CA 1
ATOM 10446 C C . SER D 3 292 ? 140.735 163.849 182.130 1.00 92.89 292 SER D C 1
ATOM 10447 O O . SER D 3 292 ? 139.506 163.744 182.187 1.00 91.81 292 SER D O 1
ATOM 10450 N N . TRP D 3 293 ? 141.530 162.830 181.811 1.00 71.55 293 TRP D N 1
ATOM 10451 C CA . TRP D 3 293 ? 140.987 161.516 181.496 1.00 69.56 293 TRP D CA 1
ATOM 10452 C C . TRP D 3 293 ? 140.221 160.943 182.684 1.00 69.00 293 TRP D C 1
ATOM 10453 O O . TRP D 3 293 ? 140.567 161.172 183.845 1.00 69.97 293 TRP D O 1
ATOM 10464 N N . VAL D 3 294 ? 139.166 160.194 182.381 1.00 73.34 294 VAL D N 1
ATOM 10465 C CA . VAL D 3 294 ? 138.428 159.440 183.388 1.00 72.34 294 VAL D CA 1
ATOM 10466 C C . VAL D 3 294 ? 139.099 158.081 183.536 1.00 70.37 294 VAL D C 1
ATOM 10467 O O . VAL D 3 294 ? 139.246 157.342 182.557 1.00 68.57 294 VAL D O 1
ATOM 10471 N N . MET D 3 295 ? 139.507 157.751 184.759 1.00 66.89 295 MET D N 1
ATOM 10472 C CA . MET D 3 295 ? 140.297 156.551 184.999 1.00 66.53 295 MET D CA 1
ATOM 10473 C C . MET D 3 295 ? 139.451 155.337 185.364 1.00 65.61 295 MET D C 1
ATOM 10474 O O . MET D 3 295 ? 139.774 154.219 184.952 1.00 65.09 295 MET D O 1
ATOM 10479 N N . SER D 3 296 ? 138.374 155.521 186.124 1.00 69.01 296 SER D N 1
ATOM 10480 C CA . SER D 3 296 ? 137.617 154.382 186.621 1.00 67.65 296 SER D CA 1
ATOM 10481 C C . SER D 3 296 ? 136.161 154.774 186.829 1.00 68.04 296 SER D C 1
ATOM 10482 O O . SER D 3 296 ? 135.821 155.954 186.933 1.00 69.68 296 SER D O 1
ATOM 10485 N N . LEU D 3 297 ? 135.304 153.754 186.887 1.00 75.80 297 LEU D N 1
ATOM 10486 C CA . LEU D 3 297 ? 133.880 153.907 187.141 1.00 76.01 297 LEU D CA 1
ATOM 10487 C C . LEU D 3 297 ? 133.455 152.901 188.200 1.00 75.52 297 LEU D C 1
ATOM 10488 O O . LEU D 3 297 ? 134.092 151.861 188.376 1.00 74.88 297 LEU D O 1
ATOM 10493 N N . SER D 3 298 ? 132.369 153.215 188.908 1.00 75.59 298 SER D N 1
ATOM 10494 C CA . SER D 3 298 ? 131.879 152.322 189.956 1.00 75.20 298 SER D CA 1
ATOM 10495 C C . SER D 3 298 ? 130.422 152.649 190.256 1.00 75.89 298 SER D C 1
ATOM 10496 O O . SER D 3 298 ? 130.117 153.761 190.696 1.00 77.34 298 SER D O 1
ATOM 10499 N N . PHE D 3 299 ? 129.533 151.689 190.014 1.00 76.14 299 PHE D N 1
ATOM 10500 C CA . PHE D 3 299 ? 128.149 151.790 190.452 1.00 77.68 299 PHE D CA 1
ATOM 10501 C C . PHE D 3 299 ? 128.040 151.423 191.927 1.00 78.99 299 PHE D C 1
ATOM 10502 O O . PHE D 3 299 ? 128.887 150.712 192.473 1.00 78.56 299 PHE D O 1
ATOM 10510 N N . ASN D 3 300 ? 126.981 151.905 192.573 1.00 113.47 300 ASN D N 1
ATOM 10511 C CA . ASN D 3 300 ? 126.725 151.519 193.951 1.00 115.01 300 ASN D CA 1
ATOM 10512 C C . ASN D 3 300 ? 125.836 150.276 193.976 1.00 115.15 300 ASN D C 1
ATOM 10513 O O . ASN D 3 300 ? 125.536 149.675 192.942 1.00 114.13 300 ASN D O 1
ATOM 10518 N N . ASP D 3 301 ? 125.414 149.877 195.178 1.00 104.99 301 ASP D N 1
ATOM 10519 C CA . ASP D 3 301 ? 124.618 148.661 195.313 1.00 105.51 301 ASP D CA 1
ATOM 10520 C C . ASP D 3 301 ? 123.270 148.794 194.614 1.00 106.06 301 ASP D C 1
ATOM 10521 O O . ASP D 3 301 ? 122.822 147.866 193.931 1.00 105.54 301 ASP D O 1
ATOM 10523 N N . SER D 3 302 ? 122.607 149.941 194.773 1.00 119.17 302 SER D N 1
ATOM 10524 C CA . SER D 3 302 ? 121.302 150.137 194.153 1.00 119.96 302 SER D CA 1
ATOM 10525 C C . SER D 3 302 ? 121.401 150.422 192.661 1.00 118.23 302 SER D C 1
ATOM 10526 O O . SER D 3 302 ? 120.416 150.231 191.940 1.00 118.53 302 SER D O 1
ATOM 10528 N N . GLY D 3 303 ? 122.558 150.869 192.180 1.00 101.27 303 GLY D N 1
ATOM 10529 C CA . GLY D 3 303 ? 122.706 151.225 190.786 1.00 99.79 303 GLY D CA 1
ATOM 10530 C C . GLY D 3 303 ? 122.194 152.597 190.418 1.00 100.67 303 GLY D C 1
ATOM 10531 O O . GLY D 3 303 ? 122.159 152.928 189.228 1.00 100.03 303 GLY D O 1
ATOM 10532 N N . GLU D 3 304 ? 121.793 153.406 191.399 1.00 106.29 304 GLU D N 1
ATOM 10533 C CA . GLU D 3 304 ? 121.260 154.735 191.132 1.00 107.52 304 GLU D CA 1
ATOM 10534 C C . GLU D 3 304 ? 122.326 155.822 191.141 1.00 107.22 304 GLU D C 1
ATOM 10535 O O . GLU D 3 304 ? 122.058 156.934 190.674 1.00 107.82 304 GLU D O 1
ATOM 10541 N N . THR D 3 305 ? 123.516 155.532 191.655 1.00 77.09 305 THR D N 1
ATOM 10542 C CA . THR D 3 305 ? 124.604 156.496 191.732 1.00 77.03 305 THR D CA 1
ATOM 10543 C C . THR D 3 305 ? 125.839 155.933 191.042 1.00 75.03 305 THR D C 1
ATOM 10544 O O . THR D 3 305 ? 126.131 154.739 191.146 1.00 74.22 305 THR D O 1
ATOM 10548 N N . LEU D 3 306 ? 126.557 156.794 190.331 1.00 100.05 306 LEU D N 1
ATOM 10549 C CA . LEU D 3 306 ? 127.786 156.417 189.651 1.00 98.33 306 LEU D CA 1
ATOM 10550 C C . LEU D 3 306 ? 128.898 157.376 190.052 1.00 98.95 306 LEU D C 1
ATOM 10551 O O . LEU D 3 306 ? 128.697 158.593 190.084 1.00 100.76 306 LEU D O 1
ATOM 10556 N N . CYS D 3 307 ? 130.067 156.825 190.359 1.00 70.30 307 CYS D N 1
ATOM 10557 C CA . CYS D 3 307 ? 131.233 157.610 190.736 1.00 70.90 307 CYS D CA 1
ATOM 10558 C C . CYS D 3 307 ? 132.306 157.483 189.665 1.00 69.49 307 CYS D C 1
ATOM 10559 O O . CYS D 3 307 ? 132.486 156.413 189.076 1.00 68.29 307 CYS D O 1
ATOM 10562 N N . SER D 3 308 ? 133.014 158.580 189.414 1.00 78.79 308 SER D N 1
ATOM 10563 C CA . SER D 3 308 ? 134.051 158.626 188.394 1.00 78.47 308 SER D CA 1
ATOM 10564 C C . SER D 3 308 ? 135.340 159.151 189.003 1.00 79.91 308 SER D C 1
ATOM 10565 O O . SER D 3 308 ? 135.326 160.142 189.739 1.00 82.24 308 SER D O 1
ATOM 10568 N N . ALA D 3 309 ? 136.446 158.485 188.695 1.00 99.44 309 ALA D N 1
ATOM 10569 C CA . ALA D 3 309 ? 137.774 158.915 189.104 1.00 100.70 309 ALA D CA 1
ATOM 10570 C C . ALA D 3 309 ? 138.485 159.507 187.898 1.00 101.38 309 ALA D C 1
ATOM 10571 O O . ALA D 3 309 ? 138.548 158.875 186.839 1.00 99.87 309 ALA D O 1
ATOM 10573 N N . GLY D 3 310 ? 139.010 160.715 188.056 1.00 103.56 310 GLY D N 1
ATOM 10574 C CA . GLY D 3 310 ? 139.651 161.386 186.945 1.00 104.69 310 GLY D CA 1
ATOM 10575 C C . GLY D 3 310 ? 141.096 161.737 187.210 1.00 105.99 310 GLY D C 1
ATOM 10576 O O . GLY D 3 310 ? 141.530 161.787 188.364 1.00 107.15 310 GLY D O 1
ATOM 10577 N N . TRP D 3 311 ? 141.854 161.983 186.146 1.00 72.79 311 TRP D N 1
ATOM 10578 C CA . TRP D 3 311 ? 143.241 162.407 186.268 1.00 74.11 311 TRP D CA 1
ATOM 10579 C C . TRP D 3 311 ? 143.372 163.886 186.614 1.00 76.23 311 TRP D C 1
ATOM 10580 O O . TRP D 3 311 ? 144.469 164.439 186.503 1.00 77.71 311 TRP D O 1
ATOM 10591 N N . ASP D 3 312 ? 142.280 164.536 187.008 1.00 92.65 312 ASP D N 1
ATOM 10592 C CA . ASP D 3 312 ? 142.313 165.898 187.520 1.00 96.16 312 ASP D CA 1
ATOM 10593 C C . ASP D 3 312 ? 142.227 165.954 189.039 1.00 97.21 312 ASP D C 1
ATOM 10594 O O . ASP D 3 312 ? 142.210 167.051 189.605 1.00 100.10 312 ASP D O 1
ATOM 10599 N N . GLY D 3 313 ? 142.169 164.806 189.709 1.00 79.27 313 GLY D N 1
ATOM 10600 C CA . GLY D 3 313 ? 142.158 164.783 191.157 1.00 80.62 313 GLY D CA 1
ATOM 10601 C C . GLY D 3 313 ? 140.813 165.018 191.800 1.00 80.73 313 GLY D C 1
ATOM 10602 O O . GLY D 3 313 ? 140.753 165.561 192.908 1.00 82.54 313 GLY D O 1
ATOM 10603 N N . LYS D 3 314 ? 139.724 164.624 191.144 1.00 79.01 314 LYS D N 1
ATOM 10604 C CA . LYS D 3 314 ? 138.391 164.832 191.685 1.00 79.32 314 LYS D CA 1
ATOM 10605 C C . LYS D 3 314 ? 137.541 163.588 191.481 1.00 77.30 314 LYS D C 1
ATOM 10606 O O . LYS D 3 314 ? 137.767 162.804 190.556 1.00 75.45 314 LYS D O 1
ATOM 10612 N N . LEU D 3 315 ? 136.560 163.417 192.363 1.00 77.91 315 LEU D N 1
ATOM 10613 C CA . LEU D 3 315 ? 135.556 162.367 192.255 1.00 76.49 315 LEU D CA 1
ATOM 10614 C C . LEU D 3 315 ? 134.191 163.015 192.079 1.00 77.05 315 LEU D C 1
ATOM 10615 O O . LEU D 3 315 ? 133.815 163.895 192.859 1.00 79.08 315 LEU D O 1
ATOM 10620 N N . ARG D 3 316 ? 133.454 162.582 191.060 1.00 75.49 316 ARG D N 1
ATOM 10621 C CA . ARG D 3 316 ? 132.156 163.154 190.732 1.00 76.11 316 ARG D CA 1
ATOM 10622 C C . ARG D 3 316 ? 131.084 162.079 190.819 1.00 75.24 316 ARG D C 1
ATOM 10623 O O . ARG D 3 316 ? 131.249 160.985 190.271 1.00 73.36 316 ARG D O 1
ATOM 10631 N N . PHE D 3 317 ? 129.989 162.395 191.504 1.00 76.85 317 PHE D N 1
ATOM 10632 C CA . PHE D 3 317 ? 128.874 161.477 191.696 1.00 76.54 317 PHE D CA 1
ATOM 10633 C C . PHE D 3 317 ? 127.692 161.943 190.859 1.00 76.98 317 PHE D C 1
ATOM 10634 O O . PHE D 3 317 ? 127.333 163.124 190.890 1.00 78.96 317 PHE D O 1
ATOM 10642 N N . TRP D 3 318 ? 127.091 161.017 190.117 1.00 79.87 318 TRP D N 1
ATOM 10643 C CA . TRP D 3 318 ? 126.021 161.328 189.183 1.00 79.56 318 TRP D CA 1
ATOM 10644 C C . TRP D 3 318 ? 124.751 160.577 189.556 1.00 79.01 318 TRP D C 1
ATOM 10645 O O . TRP D 3 318 ? 124.798 159.515 190.183 1.00 77.88 318 TRP D O 1
ATOM 10656 N N . ASP D 3 319 ? 123.614 161.146 189.166 1.00 116.82 319 ASP D N 1
ATOM 10657 C CA . ASP D 3 319 ? 122.324 160.485 189.306 1.00 116.88 319 ASP D CA 1
ATOM 10658 C C . ASP D 3 319 ? 121.990 159.777 188.000 1.00 115.20 319 ASP D C 1
ATOM 10659 O O . ASP D 3 319 ? 121.957 160.406 186.938 1.00 115.04 319 ASP D O 1
ATOM 10664 N N . VAL D 3 320 ? 121.751 158.469 188.082 1.00 122.32 320 VAL D N 1
ATOM 10665 C CA . VAL D 3 320 ? 121.617 157.660 186.875 1.00 120.70 320 VAL D CA 1
ATOM 10666 C C . VAL D 3 320 ? 120.346 158.022 186.115 1.00 121.33 320 VAL D C 1
ATOM 10667 O O . VAL D 3 320 ? 120.367 158.208 184.893 1.00 120.54 320 VAL D O 1
ATOM 10671 N N . LYS D 3 321 ? 119.220 158.128 186.824 1.00 111.46 321 LYS D N 1
ATOM 10672 C CA . LYS D 3 321 ? 117.953 158.414 186.157 1.00 112.23 321 LYS D CA 1
ATOM 10673 C C . LYS D 3 321 ? 117.922 159.836 185.610 1.00 113.14 321 LYS D C 1
ATOM 10674 O O . LYS D 3 321 ? 117.533 160.062 184.458 1.00 112.65 321 LYS D O 1
ATOM 10676 N N . THR D 3 322 ? 118.330 160.811 186.424 1.00 97.30 322 THR D N 1
ATOM 10677 C CA . THR D 3 322 ? 118.280 162.209 186.010 1.00 98.67 322 THR D CA 1
ATOM 10678 C C . THR D 3 322 ? 119.393 162.560 185.028 1.00 97.20 322 THR D C 1
ATOM 10679 O O . THR D 3 322 ? 119.211 163.445 184.185 1.00 97.90 322 THR D O 1
ATOM 10683 N N . LYS D 3 323 ? 120.534 161.867 185.112 1.00 125.99 323 LYS D N 1
ATOM 10684 C CA . LYS D 3 323 ? 121.722 162.153 184.301 1.00 124.84 323 LYS D CA 1
ATOM 10685 C C . LYS D 3 323 ? 122.313 163.519 184.648 1.00 126.53 323 LYS D C 1
ATOM 10686 O O . LYS D 3 323 ? 122.749 164.264 183.770 1.00 127.49 323 LYS D O 1
ATOM 10692 N N . GLU D 3 324 ? 122.335 163.844 185.940 1.00 79.54 324 GLU D N 1
ATOM 10693 C CA . GLU D 3 324 ? 122.840 165.119 186.423 1.00 81.23 324 GLU D CA 1
ATOM 10694 C C . GLU D 3 324 ? 123.815 164.888 187.569 1.00 80.67 324 GLU D C 1
ATOM 10695 O O . GLU D 3 324 ? 123.678 163.936 188.340 1.00 80.06 324 GLU D O 1
ATOM 10697 N N . ARG D 3 325 ? 124.802 165.775 187.670 1.00 86.21 325 ARG D N 1
ATOM 10698 C CA . ARG D 3 325 ? 125.817 165.665 188.709 1.00 86.84 325 ARG D CA 1
ATOM 10699 C C . ARG D 3 325 ? 125.202 165.900 190.082 1.00 87.41 325 ARG D C 1
ATOM 10700 O O . ARG D 3 325 ? 124.335 166.762 190.248 1.00 89.55 325 ARG D O 1
ATOM 10708 N N . ILE D 3 326 ? 125.653 165.129 191.068 1.00 87.46 326 ILE D N 1
ATOM 10709 C CA . ILE D 3 326 ? 125.164 165.268 192.436 1.00 88.25 326 ILE D CA 1
ATOM 10710 C C . ILE D 3 326 ? 126.131 166.076 193.291 1.00 91.10 326 ILE D C 1
ATOM 10711 O O . ILE D 3 326 ? 125.740 167.055 193.932 1.00 93.57 326 ILE D O 1
ATOM 10716 N N . THR D 3 327 ? 127.402 165.686 193.312 1.00 104.08 327 THR D N 1
ATOM 10717 C CA . THR D 3 327 ? 128.399 166.363 194.130 1.00 106.62 327 THR D CA 1
ATOM 10718 C C . THR D 3 327 ? 129.776 166.101 193.537 1.00 106.40 327 THR D C 1
ATOM 10719 O O . THR D 3 327 ? 129.930 165.333 192.585 1.00 103.99 327 THR D O 1
ATOM 10723 N N . THR D 3 328 ? 130.778 166.763 194.112 1.00 114.72 328 THR D N 1
ATOM 10724 C CA . THR D 3 328 ? 132.158 166.637 193.667 1.00 114.82 328 THR D CA 1
ATOM 10725 C C . THR D 3 328 ? 133.082 166.682 194.873 1.00 115.40 328 THR D C 1
ATOM 10726 O O . THR D 3 328 ? 132.886 167.491 195.784 1.00 117.47 328 THR D O 1
ATOM 10730 N N . LEU D 3 329 ? 134.087 165.810 194.873 1.00 84.16 329 LEU D N 1
ATOM 10731 C CA . LEU D 3 329 ? 135.091 165.751 195.924 1.00 85.34 329 LEU D CA 1
ATOM 10732 C C . LEU D 3 329 ? 136.453 166.090 195.338 1.00 84.99 329 LEU D C 1
ATOM 10733 O O . LEU D 3 329 ? 136.789 165.649 194.237 1.00 82.89 329 LEU D O 1
ATOM 10738 N N . ASN D 3 330 ? 137.233 166.874 196.074 1.00 99.70 330 ASN D N 1
ATOM 10739 C CA . ASN D 3 330 ? 138.571 167.272 195.659 1.00 100.34 330 ASN D CA 1
ATOM 10740 C C . ASN D 3 330 ? 139.602 166.577 196.536 1.00 98.85 330 ASN D C 1
ATOM 10741 O O . ASN D 3 330 ? 139.503 166.617 197.766 1.00 98.46 330 ASN D O 1
ATOM 10746 N N . MET D 3 331 ? 140.586 165.942 195.902 1.00 86.72 331 MET D N 1
ATOM 10747 C CA . MET D 3 331 ? 141.635 165.237 196.627 1.00 86.88 331 MET D CA 1
ATOM 10748 C C . MET D 3 331 ? 142.777 166.147 197.054 1.00 89.29 331 MET D C 1
ATOM 10749 O O . MET D 3 331 ? 143.689 165.684 197.747 1.00 89.96 331 MET D O 1
ATOM 10754 N N . HIS D 3 332 ? 142.754 167.420 196.662 1.00 136.90 332 HIS D N 1
ATOM 10755 C CA . HIS D 3 332 ? 143.803 168.364 197.014 1.00 139.82 332 HIS D CA 1
ATOM 10756 C C . HIS D 3 332 ? 143.389 169.353 198.094 1.00 142.30 332 HIS D C 1
ATOM 10757 O O . HIS D 3 332 ? 144.245 170.096 198.587 1.00 144.12 332 HIS D O 1
ATOM 10764 N N . CYS D 3 333 ? 142.114 169.387 198.471 1.00 172.99 333 CYS D N 1
ATOM 10765 C CA . CYS D 3 333 ? 141.646 170.275 199.530 1.00 175.53 333 CYS D CA 1
ATOM 10766 C C . CYS D 3 333 ? 140.472 169.614 200.235 1.00 173.75 333 CYS D C 1
ATOM 10767 O O . CYS D 3 333 ? 139.519 169.179 199.581 1.00 170.55 333 CYS D O 1
ATOM 10770 N N . ASP D 3 334 ? 140.547 169.531 201.565 1.00 172.09 334 ASP D N 1
ATOM 10771 C CA . ASP D 3 334 ? 139.472 168.900 202.325 1.00 170.34 334 ASP D CA 1
ATOM 10772 C C . ASP D 3 334 ? 138.237 169.789 202.401 1.00 170.98 334 ASP D C 1
ATOM 10773 O O . ASP D 3 334 ? 137.119 169.281 202.546 1.00 170.78 334 ASP D O 1
ATOM 10778 N N . ASP D 3 335 ? 138.415 171.104 202.315 1.00 194.52 335 ASP D N 1
ATOM 10779 C CA . ASP D 3 335 ? 137.280 172.017 202.345 1.00 195.54 335 ASP D CA 1
ATOM 10780 C C . ASP D 3 335 ? 136.458 171.886 201.069 1.00 194.02 335 ASP D C 1
ATOM 10781 O O . ASP D 3 335 ? 137.002 171.736 199.971 1.00 191.74 335 ASP D O 1
ATOM 10786 N N . ILE D 3 336 ? 135.139 171.946 201.219 1.00 153.14 336 ILE D N 1
ATOM 10787 C CA . ILE D 3 336 ? 134.234 171.830 200.083 1.00 151.68 336 ILE D CA 1
ATOM 10788 C C . ILE D 3 336 ? 133.173 172.921 200.142 1.00 153.09 336 ILE D C 1
ATOM 10789 O O . ILE D 3 336 ? 133.309 173.893 200.883 1.00 154.53 336 ILE D O 1
ATOM 10791 N N . GLU D 3 340 ? 129.023 176.214 190.580 1.00 147.77 340 GLU D N 1
ATOM 10792 C CA . GLU D 3 340 ? 130.314 176.541 191.173 1.00 147.44 340 GLU D CA 1
ATOM 10793 C C . GLU D 3 340 ? 131.406 175.608 190.658 1.00 145.22 340 GLU D C 1
ATOM 10794 O O . GLU D 3 340 ? 132.583 175.968 190.637 1.00 146.69 340 GLU D O 1
ATOM 10796 N N . ASP D 3 341 ? 131.009 174.407 190.244 1.00 179.66 341 ASP D N 1
ATOM 10797 C CA . ASP D 3 341 ? 131.941 173.424 189.708 1.00 177.29 341 ASP D CA 1
ATOM 10798 C C . ASP D 3 341 ? 131.950 173.521 188.187 1.00 176.19 341 ASP D C 1
ATOM 10799 O O . ASP D 3 341 ? 130.928 173.277 187.537 1.00 172.49 341 ASP D O 1
ATOM 10804 N N . ILE D 3 342 ? 133.105 173.878 187.624 1.00 133.16 342 ILE D N 1
ATOM 10805 C CA . ILE D 3 342 ? 133.265 174.052 186.188 1.00 132.48 342 ILE D CA 1
ATOM 10806 C C . ILE D 3 342 ? 134.529 173.331 185.743 1.00 130.80 342 ILE D C 1
ATOM 10807 O O . ILE D 3 342 ? 135.382 172.959 186.552 1.00 132.09 342 ILE D O 1
ATOM 10812 N N . LEU D 3 343 ? 134.639 173.132 184.430 1.00 123.93 343 LEU D N 1
ATOM 10813 C CA . LEU D 3 343 ? 135.828 172.534 183.825 1.00 122.27 343 LEU D CA 1
ATOM 10814 C C . LEU D 3 343 ? 136.722 173.668 183.342 1.00 124.81 343 LEU D C 1
ATOM 10815 O O . LEU D 3 343 ? 136.610 174.141 182.211 1.00 126.04 343 LEU D O 1
ATOM 10820 N N . ALA D 3 344 ? 137.627 174.107 184.211 1.00 138.28 344 ALA D N 1
ATOM 10821 C CA . ALA D 3 344 ? 138.498 175.240 183.932 1.00 140.23 344 ALA D CA 1
ATOM 10822 C C . ALA D 3 344 ? 139.833 174.749 183.389 1.00 137.92 344 ALA D C 1
ATOM 10823 O O . ALA D 3 344 ? 140.461 173.862 183.977 1.00 135.98 344 ALA D O 1
ATOM 10825 N N . VAL D 3 345 ? 140.261 175.328 182.269 1.00 92.53 345 VAL D N 1
ATOM 10826 C CA . VAL D 3 345 ? 141.541 175.011 181.652 1.00 91.66 345 VAL D CA 1
ATOM 10827 C C . VAL D 3 345 ? 142.304 176.307 181.422 1.00 94.82 345 VAL D C 1
ATOM 10828 O O . VAL D 3 345 ? 141.714 177.387 181.317 1.00 97.34 345 VAL D O 1
ATOM 10832 N N . ASP D 3 346 ? 143.627 176.195 181.348 1.00 118.62 346 ASP D N 1
ATOM 10833 C CA . ASP D 3 346 ? 144.482 177.361 181.168 1.00 120.41 346 ASP D CA 1
ATOM 10834 C C . ASP D 3 346 ? 144.558 177.725 179.685 1.00 120.58 346 ASP D C 1
ATOM 10835 O O . ASP D 3 346 ? 143.827 177.190 178.848 1.00 119.22 346 ASP D O 1
ATOM 10840 N N . GLU D 3 347 ? 145.457 178.654 179.349 1.00 121.39 347 GLU D N 1
ATOM 10841 C CA . GLU D 3 347 ? 145.571 179.115 177.968 1.00 121.80 347 GLU D CA 1
ATOM 10842 C C . GLU D 3 347 ? 146.035 177.995 177.043 1.00 119.32 347 GLU D C 1
ATOM 10843 O O . GLU D 3 347 ? 145.552 177.875 175.911 1.00 118.56 347 GLU D O 1
ATOM 10849 N N . HIS D 3 348 ? 146.971 177.165 177.507 1.00 170.65 348 HIS D N 1
ATOM 10850 C CA . HIS D 3 348 ? 147.487 176.072 176.693 1.00 168.57 348 HIS D CA 1
ATOM 10851 C C . HIS D 3 348 ? 146.483 174.943 176.506 1.00 166.53 348 HIS D C 1
ATOM 10852 O O . HIS D 3 348 ? 146.736 174.043 175.698 1.00 164.93 348 HIS D O 1
ATOM 10859 N N . GLY D 3 349 ? 145.362 174.965 177.223 1.00 93.66 349 GLY D N 1
ATOM 10860 C CA . GLY D 3 349 ? 144.373 173.911 177.141 1.00 90.38 349 GLY D CA 1
ATOM 10861 C C . GLY D 3 349 ? 144.501 172.832 178.192 1.00 88.33 349 GLY D C 1
ATOM 10862 O O . GLY D 3 349 ? 143.676 171.912 178.212 1.00 85.89 349 GLY D O 1
ATOM 10863 N N . ASP D 3 350 ? 145.504 172.912 179.061 1.00 119.51 350 ASP D N 1
ATOM 10864 C CA . ASP D 3 350 ? 145.661 171.942 180.131 1.00 118.73 350 ASP D CA 1
ATOM 10865 C C . ASP D 3 350 ? 144.803 172.328 181.329 1.00 119.38 350 ASP D C 1
ATOM 10866 O O . ASP D 3 350 ? 144.551 173.508 181.587 1.00 121.55 350 ASP D O 1
ATOM 10871 N N . SER D 3 351 ? 144.355 171.315 182.062 1.00 97.70 351 SER D N 1
ATOM 10872 C CA . SER D 3 351 ? 143.509 171.549 183.223 1.00 98.39 351 SER D CA 1
ATOM 10873 C C . SER D 3 351 ? 144.282 172.267 184.321 1.00 100.08 351 SER D C 1
ATOM 10874 O O . SER D 3 351 ? 145.474 172.024 184.526 1.00 99.03 351 SER D O 1
ATOM 10877 N N . LEU D 3 352 ? 143.592 173.163 185.027 1.00 127.56 352 LEU D N 1
ATOM 10878 C CA . LEU D 3 352 ? 144.189 173.853 186.163 1.00 129.20 352 LEU D CA 1
ATOM 10879 C C . LEU D 3 352 ? 144.378 172.945 187.370 1.00 128.87 352 LEU D C 1
ATOM 10880 O O . LEU D 3 352 ? 145.050 173.347 188.325 1.00 129.41 352 LEU D O 1
ATOM 10885 N N . ALA D 3 353 ? 143.805 171.745 187.352 1.00 112.10 353 ALA D N 1
ATOM 10886 C CA . ALA D 3 353 ? 143.888 170.812 188.464 1.00 111.84 353 ALA D CA 1
ATOM 10887 C C . ALA D 3 353 ? 144.996 169.795 188.220 1.00 110.60 353 ALA D C 1
ATOM 10888 O O . ALA D 3 353 ? 145.191 169.330 187.093 1.00 108.20 353 ALA D O 1
ATOM 10890 N N . GLU D 3 354 ? 145.720 169.454 189.286 1.00 105.12 354 GLU D N 1
ATOM 10891 C CA . GLU D 3 354 ? 146.865 168.561 189.209 1.00 104.77 354 GLU D CA 1
ATOM 10892 C C . GLU D 3 354 ? 146.421 167.104 189.069 1.00 101.12 354 GLU D C 1
ATOM 10893 O O . GLU D 3 354 ? 145.292 166.756 189.426 1.00 99.56 354 GLU D O 1
ATOM 10899 N N . PRO D 3 355 ? 147.293 166.242 188.536 1.00 96.22 355 PRO D N 1
ATOM 10900 C CA . PRO D 3 355 ? 146.947 164.822 188.381 1.00 92.81 355 PRO D CA 1
ATOM 10901 C C . PRO D 3 355 ? 146.472 164.188 189.683 1.00 91.88 355 PRO D C 1
ATOM 10902 O O . PRO D 3 355 ? 146.824 164.626 190.780 1.00 93.53 355 PRO D O 1
ATOM 10906 N N . GLY D 3 356 ? 145.665 163.135 189.544 1.00 129.55 356 GLY D N 1
ATOM 10907 C CA . GLY D 3 356 ? 144.921 162.601 190.667 1.00 128.96 356 GLY D CA 1
ATOM 10908 C C . GLY D 3 356 ? 144.707 161.101 190.723 1.00 125.90 356 GLY D C 1
ATOM 10909 O O . GLY D 3 356 ? 145.653 160.314 190.651 1.00 125.89 356 GLY D O 1
ATOM 10910 N N . VAL D 3 357 ? 143.439 160.711 190.873 1.00 92.33 357 VAL D N 1
ATOM 10911 C CA . VAL D 3 357 ? 143.071 159.354 191.258 1.00 89.80 357 VAL D CA 1
ATOM 10912 C C . VAL D 3 357 ? 143.342 158.365 190.131 1.00 87.83 357 VAL D C 1
ATOM 10913 O O . VAL D 3 357 ? 143.069 158.639 188.954 1.00 86.97 357 VAL D O 1
ATOM 10917 N N . PHE D 3 358 ? 143.875 157.196 190.495 1.00 73.33 358 PHE D N 1
ATOM 10918 C CA . PHE D 3 358 ? 144.023 156.066 189.584 1.00 72.00 358 PHE D CA 1
ATOM 10919 C C . PHE D 3 358 ? 142.772 155.196 189.512 1.00 70.66 358 PHE D C 1
ATOM 10920 O O . PHE D 3 358 ? 142.372 154.781 188.420 1.00 69.24 358 PHE D O 1
ATOM 10928 N N . ASP D 3 359 ? 142.149 154.906 190.652 1.00 76.08 359 ASP D N 1
ATOM 10929 C CA . ASP D 3 359 ? 141.082 153.917 190.707 1.00 74.00 359 ASP D CA 1
ATOM 10930 C C . ASP D 3 359 ? 140.153 154.241 191.868 1.00 74.29 359 ASP D C 1
ATOM 10931 O O . ASP D 3 359 ? 140.573 154.822 192.871 1.00 76.16 359 ASP D O 1
ATOM 10936 N N . VAL D 3 360 ? 138.887 153.852 191.722 1.00 72.31 360 VAL D N 1
ATOM 10937 C CA . VAL D 3 360 ? 137.869 154.071 192.741 1.00 72.62 360 VAL D CA 1
ATOM 10938 C C . VAL D 3 360 ? 136.993 152.828 192.830 1.00 71.00 360 VAL D C 1
ATOM 10939 O O . VAL D 3 360 ? 136.880 152.058 191.871 1.00 69.33 360 VAL D O 1
ATOM 10943 N N . LYS D 3 361 ? 136.376 152.628 193.994 1.00 76.97 361 LYS D N 1
ATOM 10944 C CA . LYS D 3 361 ? 135.582 151.434 194.247 1.00 75.85 361 LYS D CA 1
ATOM 10945 C C . LYS D 3 361 ? 134.600 151.696 195.381 1.00 76.66 361 LYS D C 1
ATOM 10946 O O . LYS D 3 361 ? 134.985 152.208 196.434 1.00 78.49 361 LYS D O 1
ATOM 10952 N N . PHE D 3 362 ? 133.337 151.338 195.160 1.00 83.29 362 PHE D N 1
ATOM 10953 C CA . PHE D 3 362 ? 132.322 151.351 196.206 1.00 84.87 362 PHE D CA 1
ATOM 10954 C C . PHE D 3 362 ? 132.439 150.111 197.081 1.00 85.80 362 PHE D C 1
ATOM 10955 O O . PHE D 3 362 ? 132.790 149.029 196.605 1.00 84.65 362 PHE D O 1
ATOM 10963 N N . LEU D 3 363 ? 132.127 150.279 198.362 1.00 78.00 363 LEU D N 1
ATOM 10964 C CA . LEU D 3 363 ? 132.098 149.194 199.333 1.00 79.64 363 LEU D CA 1
ATOM 10965 C C . LEU D 3 363 ? 130.700 149.135 199.932 1.00 81.12 363 LEU D C 1
ATOM 10966 O O . LEU D 3 363 ? 130.180 150.154 200.395 1.00 82.25 363 LEU D O 1
ATOM 10971 N N . LYS D 3 364 ? 130.107 147.946 199.952 1.00 138.49 364 LYS D N 1
ATOM 10972 C CA . LYS D 3 364 ? 128.707 147.806 200.336 1.00 140.15 364 LYS D CA 1
ATOM 10973 C C . LYS D 3 364 ? 128.499 148.136 201.814 1.00 143.10 364 LYS D C 1
ATOM 10974 O O . LYS D 3 364 ? 129.441 148.200 202.606 1.00 143.95 364 LYS D O 1
ATOM 10980 N N . LYS D 3 365 ? 127.236 148.362 202.175 1.00 116.40 365 LYS D N 1
ATOM 10981 C CA . LYS D 3 365 ? 126.892 148.746 203.539 1.00 119.51 365 LYS D CA 1
ATOM 10982 C C . LYS D 3 365 ? 127.218 147.619 204.514 1.00 121.07 365 LYS D C 1
ATOM 10983 O O . LYS D 3 365 ? 126.870 146.457 204.281 1.00 121.49 365 LYS D O 1
ATOM 10985 N N . GLY D 3 366 ? 127.885 147.969 205.613 1.00 103.50 366 GLY D N 1
ATOM 10986 C CA . GLY D 3 366 ? 128.311 147.005 206.601 1.00 105.33 366 GLY D CA 1
ATOM 10987 C C . GLY D 3 366 ? 129.666 146.384 206.347 1.00 104.16 366 GLY D C 1
ATOM 10988 O O . GLY D 3 366 ? 130.166 145.655 207.212 1.00 105.79 366 GLY D O 1
ATOM 10989 N N . TRP D 3 367 ? 130.276 146.644 205.188 1.00 126.20 367 TRP D N 1
ATOM 10990 C CA . TRP D 3 367 ? 131.603 146.104 204.911 1.00 125.13 367 TRP D CA 1
ATOM 10991 C C . TRP D 3 367 ? 132.653 146.737 205.816 1.00 126.48 367 TRP D C 1
ATOM 10992 O O . TRP D 3 367 ? 133.586 146.061 206.264 1.00 128.13 367 TRP D O 1
ATOM 11003 N N . ARG D 3 368 ? 132.515 148.029 206.097 1.00 94.09 368 ARG D N 1
ATOM 11004 C CA . ARG D 3 368 ? 133.479 148.779 206.888 1.00 95.76 368 ARG D CA 1
ATOM 11005 C C . ARG D 3 368 ? 132.896 149.120 208.251 1.00 98.66 368 ARG D C 1
ATOM 11006 O O . ARG D 3 368 ? 131.760 149.596 208.346 1.00 98.98 368 ARG D O 1
ATOM 11014 N N . SER D 3 369 ? 133.679 148.875 209.298 1.00 108.04 369 SER D N 1
ATOM 11015 C CA . SER D 3 369 ? 133.231 149.103 210.664 1.00 111.07 369 SER D CA 1
ATOM 11016 C C . SER D 3 369 ? 133.461 150.555 211.062 1.00 113.41 369 SER D C 1
ATOM 11017 O O . SER D 3 369 ? 134.549 151.101 210.855 1.00 113.47 369 SER D O 1
ATOM 11019 N N . GLY D 3 370 ? 132.437 151.176 211.633 1.00 201.12 370 GLY D N 1
ATOM 11020 C CA . GLY D 3 370 ? 132.546 152.557 212.062 1.00 203.76 370 GLY D CA 1
ATOM 11021 C C . GLY D 3 370 ? 131.240 153.024 212.663 1.00 204.57 370 GLY D C 1
ATOM 11022 O O . GLY D 3 370 ? 130.286 152.254 212.816 1.00 203.43 370 GLY D O 1
ATOM 11023 N N . MET D 3 371 ? 131.211 154.308 213.004 1.00 122.63 371 MET D N 1
ATOM 11024 C CA . MET D 3 371 ? 130.023 154.917 213.588 1.00 123.89 371 MET D CA 1
ATOM 11025 C C . MET D 3 371 ? 128.928 155.091 212.542 1.00 121.21 371 MET D C 1
ATOM 11026 O O . MET D 3 371 ? 129.198 155.088 211.340 1.00 119.67 371 MET D O 1
ATOM 11028 N N . ASP D 3 374 ? 128.053 151.453 209.160 1.00 106.51 374 ASP D N 1
ATOM 11029 C CA . ASP D 3 374 ? 127.075 150.491 209.653 1.00 106.68 374 ASP D CA 1
ATOM 11030 C C . ASP D 3 374 ? 125.859 150.451 208.736 1.00 106.37 374 ASP D C 1
ATOM 11031 O O . ASP D 3 374 ? 125.458 149.387 208.261 1.00 105.64 374 ASP D O 1
ATOM 11033 N N . LEU D 3 375 ? 125.276 151.623 208.484 1.00 145.58 375 LEU D N 1
ATOM 11034 C CA . LEU D 3 375 ? 124.095 151.735 207.637 1.00 145.51 375 LEU D CA 1
ATOM 11035 C C . LEU D 3 375 ? 124.317 152.614 206.414 1.00 143.06 375 LEU D C 1
ATOM 11036 O O . LEU D 3 375 ? 123.341 152.998 205.760 1.00 143.24 375 LEU D O 1
ATOM 11038 N N . ASN D 3 376 ? 125.564 152.936 206.081 1.00 134.14 376 ASN D N 1
ATOM 11039 C CA . ASN D 3 376 ? 125.868 153.844 204.987 1.00 131.91 376 ASN D CA 1
ATOM 11040 C C . ASN D 3 376 ? 126.842 153.192 204.016 1.00 128.66 376 ASN D C 1
ATOM 11041 O O . ASN D 3 376 ? 127.608 152.295 204.380 1.00 128.44 376 ASN D O 1
ATOM 11046 N N . GLU D 3 377 ? 126.794 153.652 202.770 1.00 114.60 377 GLU D N 1
ATOM 11047 C CA . GLU D 3 377 ? 127.693 153.166 201.738 1.00 111.61 377 GLU D CA 1
ATOM 11048 C C . GLU D 3 377 ? 129.116 153.652 202.026 1.00 111.33 377 GLU D C 1
ATOM 11049 O O . GLU D 3 377 ? 129.330 154.649 202.719 1.00 112.76 377 GLU D O 1
ATOM 11055 N N . SER D 3 378 ? 130.103 152.939 201.483 1.00 96.77 378 SER D N 1
ATOM 11056 C CA . SER D 3 378 ? 131.507 153.278 201.681 1.00 96.62 378 SER D CA 1
ATOM 11057 C C . SER D 3 378 ? 132.189 153.455 200.331 1.00 93.78 378 SER D C 1
ATOM 11058 O O . SER D 3 378 ? 131.597 153.222 199.275 1.00 91.90 378 SER D O 1
ATOM 11060 N N . LEU D 3 379 ? 133.452 153.871 200.372 1.00 91.97 379 LEU D N 1
ATOM 11061 C CA . LEU D 3 379 ? 134.186 154.186 199.156 1.00 89.72 379 LEU D CA 1
ATOM 11062 C C . LEU D 3 379 ? 135.679 154.083 199.435 1.00 90.65 379 LEU D C 1
ATOM 11063 O O . LEU D 3 379 ? 136.124 154.334 200.557 1.00 92.68 379 LEU D O 1
ATOM 11068 N N . CYS D 3 380 ? 136.444 153.707 198.412 1.00 78.43 380 CYS D N 1
ATOM 11069 C CA . CYS D 3 380 ? 137.894 153.603 198.501 1.00 78.79 380 CYS D CA 1
ATOM 11070 C C . CYS D 3 380 ? 138.519 154.303 197.305 1.00 77.11 380 CYS D C 1
ATOM 11071 O O . CYS D 3 380 ? 137.916 154.370 196.232 1.00 75.33 380 CYS D O 1
ATOM 11074 N N . CYS D 3 381 ? 139.734 154.816 197.493 1.00 77.87 381 CYS D N 1
ATOM 11075 C CA . CYS D 3 381 ? 140.364 155.687 196.509 1.00 76.63 381 CYS D CA 1
ATOM 11076 C C . CYS D 3 381 ? 141.878 155.616 196.647 1.00 77.63 381 CYS D C 1
ATOM 11077 O O . CYS D 3 381 ? 142.405 155.754 197.754 1.00 79.56 381 CYS D O 1
ATOM 11080 N N . VAL D 3 382 ? 142.569 155.412 195.526 1.00 76.48 382 VAL D N 1
ATOM 11081 C CA . VAL D 3 382 ? 144.028 155.416 195.474 1.00 77.43 382 VAL D CA 1
ATOM 11082 C C . VAL D 3 382 ? 144.470 156.526 194.529 1.00 77.01 382 VAL D C 1
ATOM 11083 O O . VAL D 3 382 ? 143.959 156.636 193.409 1.00 75.34 382 VAL D O 1
ATOM 11087 N N . CYS D 3 383 ? 145.411 157.350 194.983 1.00 98.12 383 CYS D N 1
ATOM 11088 C CA . CYS D 3 383 ? 145.804 158.562 194.280 1.00 99.36 383 CYS D CA 1
ATOM 11089 C C . CYS D 3 383 ? 147.263 158.495 193.843 1.00 101.18 383 CYS D C 1
ATOM 11090 O O . CYS D 3 383 ? 148.003 157.568 194.181 1.00 101.33 383 CYS D O 1
ATOM 11093 N N . LEU D 3 384 ? 147.668 159.511 193.075 1.00 90.52 384 LEU D N 1
ATOM 11094 C CA . LEU D 3 384 ? 149.043 159.608 192.598 1.00 92.54 384 LEU D CA 1
ATOM 11095 C C . LEU D 3 384 ? 150.028 159.917 193.719 1.00 95.14 384 LEU D C 1
ATOM 11096 O O . LEU D 3 384 ? 151.222 159.635 193.576 1.00 96.02 384 LEU D O 1
ATOM 11101 N N . ASP D 3 385 ? 149.559 160.469 194.832 1.00 85.37 385 ASP D N 1
ATOM 11102 C CA . ASP D 3 385 ? 150.402 160.753 195.992 1.00 87.99 385 ASP D CA 1
ATOM 11103 C C . ASP D 3 385 ? 150.848 159.490 196.729 1.00 88.39 385 ASP D C 1
ATOM 11104 O O . ASP D 3 385 ? 151.423 159.623 197.820 1.00 90.46 385 ASP D O 1
ATOM 11109 N N . ARG D 3 386 ? 150.587 158.313 196.157 1.00 106.88 386 ARG D N 1
ATOM 11110 C CA . ARG D 3 386 ? 150.899 157.029 196.785 1.00 106.65 386 ARG D CA 1
ATOM 11111 C C . ARG D 3 386 ? 150.174 156.879 198.119 1.00 106.40 386 ARG D C 1
ATOM 11112 O O . ARG D 3 386 ? 150.726 156.367 199.094 1.00 107.62 386 ARG D O 1
ATOM 11120 N N . SER D 3 387 ? 148.921 157.322 198.157 1.00 86.94 387 SER D N 1
ATOM 11121 C CA . SER D 3 387 ? 148.091 157.231 199.346 1.00 87.72 387 SER D CA 1
ATOM 11122 C C . SER D 3 387 ? 146.777 156.546 198.999 1.00 85.57 387 SER D C 1
ATOM 11123 O O . SER D 3 387 ? 146.341 156.539 197.846 1.00 83.61 387 SER D O 1
ATOM 11126 N N . ILE D 3 388 ? 146.153 155.961 200.017 1.00 86.16 388 ILE D N 1
ATOM 11127 C CA . ILE D 3 388 ? 144.851 155.321 199.891 1.00 84.56 388 ILE D CA 1
ATOM 11128 C C . ILE D 3 388 ? 143.904 155.982 200.884 1.00 85.69 388 ILE D C 1
ATOM 11129 O O . ILE D 3 388 ? 144.248 156.155 202.058 1.00 87.95 388 ILE D O 1
ATOM 11134 N N . ARG D 3 389 ? 142.724 156.377 200.407 1.00 88.22 389 ARG D N 1
ATOM 11135 C CA . ARG D 3 389 ? 141.781 157.158 201.195 1.00 88.98 389 ARG D CA 1
ATOM 11136 C C . ARG D 3 389 ? 140.425 156.470 201.220 1.00 87.14 389 ARG D C 1
ATOM 11137 O O . ARG D 3 389 ? 139.996 155.884 200.223 1.00 84.89 389 ARG D O 1
ATOM 11145 N N . TRP D 3 390 ? 139.753 156.554 202.365 1.00 94.30 390 TRP D N 1
ATOM 11146 C CA . TRP D 3 390 ? 138.457 155.925 202.575 1.00 93.10 390 TRP D CA 1
ATOM 11147 C C . TRP D 3 390 ? 137.430 156.992 202.921 1.00 94.08 390 TRP D C 1
ATOM 11148 O O . TRP D 3 390 ? 137.716 157.902 203.705 1.00 96.33 390 TRP D O 1
ATOM 11159 N N . PHE D 3 391 ? 136.238 156.877 202.340 1.00 90.58 391 PHE D N 1
ATOM 11160 C CA . PHE D 3 391 ? 135.173 157.847 202.537 1.00 91.57 391 PHE D CA 1
ATOM 11161 C C . PHE D 3 391 ? 133.896 157.139 202.959 1.00 91.76 391 PHE D C 1
ATOM 11162 O O . PHE D 3 391 ? 133.652 155.989 202.588 1.00 90.27 391 PHE D O 1
ATOM 11170 N N . ARG D 3 392 ? 133.079 157.844 203.737 1.00 120.45 392 ARG D N 1
ATOM 11171 C CA . ARG D 3 392 ? 131.795 157.338 204.195 1.00 121.46 392 ARG D CA 1
ATOM 11172 C C . ARG D 3 392 ? 130.723 158.386 203.945 1.00 122.31 392 ARG D C 1
ATOM 11173 O O . ARG D 3 392 ? 130.931 159.574 204.206 1.00 123.64 392 ARG D O 1
ATOM 11175 N N . GLU D 3 393 ? 129.577 157.941 203.437 1.00 154.38 393 GLU D N 1
ATOM 11176 C CA . GLU D 3 393 ? 128.460 158.840 203.190 1.00 155.56 393 GLU D CA 1
ATOM 11177 C C . GLU D 3 393 ? 127.713 159.128 204.485 1.00 159.39 393 GLU D C 1
ATOM 11178 O O . GLU D 3 393 ? 127.505 158.235 205.311 1.00 160.88 393 GLU D O 1
ATOM 11184 N N . ALA D 3 394 ? 127.312 160.382 204.659 1.00 147.14 394 ALA D N 1
ATOM 11185 C CA . ALA D 3 394 ? 126.576 160.788 205.850 1.00 151.11 394 ALA D CA 1
ATOM 11186 C C . ALA D 3 394 ? 125.145 161.175 205.498 1.00 153.05 394 ALA D C 1
ATOM 11187 O O . ALA D 3 394 ? 124.299 160.314 205.259 1.00 153.65 394 ALA D O 1
ATOM 11189 N N . MET E 4 5 ? 176.696 183.015 130.825 1.00 30.00 1 MET E N 1
ATOM 11190 C CA . MET E 4 5 ? 175.982 183.556 131.975 1.00 30.00 1 MET E CA 1
ATOM 11191 C C . MET E 4 5 ? 174.594 184.031 131.552 1.00 30.00 1 MET E C 1
ATOM 11192 O O . MET E 4 5 ? 174.444 184.711 130.537 1.00 30.00 1 MET E O 1
ATOM 11197 N N . SER E 4 6 ? 173.585 183.668 132.337 1.00 30.00 2 SER E N 1
ATOM 11198 C CA . SER E 4 6 ? 172.201 183.925 131.973 1.00 30.00 2 SER E CA 1
ATOM 11199 C C . SER E 4 6 ? 171.864 185.409 132.092 1.00 30.00 2 SER E C 1
ATOM 11200 O O . SER E 4 6 ? 172.539 186.178 132.780 1.00 30.00 2 SER E O 1
ATOM 11203 N N . LEU E 4 7 ? 170.797 185.806 131.393 1.00 30.00 3 LEU E N 1
ATOM 11204 C CA . LEU E 4 7 ? 170.320 187.182 131.483 1.00 30.00 3 LEU E CA 1
ATOM 11205 C C . LEU E 4 7 ? 169.806 187.500 132.881 1.00 30.00 3 LEU E C 1
ATOM 11206 O O . LEU E 4 7 ? 170.044 188.598 133.400 1.00 30.00 3 LEU E O 1
ATOM 11211 N N . LEU E 4 8 ? 169.091 186.557 133.502 1.00 30.00 4 LEU E N 1
ATOM 11212 C CA . LEU E 4 8 ? 168.592 186.777 134.856 1.00 30.00 4 LEU E CA 1
ATOM 11213 C C . LEU E 4 8 ? 169.731 186.996 135.840 1.00 30.00 4 LEU E C 1
ATOM 11214 O O . LEU E 4 8 ? 169.669 187.902 136.679 1.00 30.00 4 LEU E O 1
ATOM 11219 N N . GLU E 4 9 ? 170.778 186.174 135.758 1.00 30.00 5 GLU E N 1
ATOM 11220 C CA . GLU E 4 9 ? 171.894 186.308 136.687 1.00 30.00 5 GLU E CA 1
ATOM 11221 C C . GLU E 4 9 ? 172.631 187.625 136.476 1.00 30.00 5 GLU E C 1
ATOM 11222 O O . GLU E 4 9 ? 173.011 188.293 137.446 1.00 30.00 5 GLU E O 1
ATOM 11228 N N . GLN E 4 10 ? 172.836 188.018 135.216 1.00 30.00 6 GLN E N 1
ATOM 11229 C CA . GLN E 4 10 ? 173.488 189.293 134.935 1.00 30.00 6 GLN E CA 1
ATOM 11230 C C . GLN E 4 10 ? 172.668 190.461 135.463 1.00 30.00 6 GLN E C 1
ATOM 11231 O O . GLN E 4 10 ? 173.214 191.382 136.081 1.00 30.00 6 GLN E O 1
ATOM 11237 N N . LEU E 4 11 ? 171.352 190.439 135.238 1.00 30.00 7 LEU E N 1
ATOM 11238 C CA . LEU E 4 11 ? 170.503 191.520 135.727 1.00 30.00 7 LEU E CA 1
ATOM 11239 C C . LEU E 4 11 ? 170.493 191.567 137.251 1.00 30.00 7 LEU E C 1
ATOM 11240 O O . LEU E 4 11 ? 170.534 192.651 137.846 1.00 30.00 7 LEU E O 1
ATOM 11245 N N . ALA E 4 12 ? 170.443 190.401 137.899 1.00 30.00 8 ALA E N 1
ATOM 11246 C CA . ALA E 4 12 ? 170.438 190.359 139.356 1.00 30.00 8 ALA E CA 1
ATOM 11247 C C . ALA E 4 12 ? 171.744 190.895 139.928 1.00 30.00 8 ALA E C 1
ATOM 11248 O O . ALA E 4 12 ? 171.743 191.659 140.900 1.00 30.00 8 ALA E O 1
ATOM 11250 N N . ARG E 4 13 ? 172.876 190.508 139.335 1.00 30.00 9 ARG E N 1
ATOM 11251 C CA . ARG E 4 13 ? 174.160 190.978 139.840 1.00 30.00 9 ARG E CA 1
ATOM 11252 C C . ARG E 4 13 ? 174.399 192.443 139.499 1.00 30.00 9 ARG E C 1
ATOM 11253 O O . ARG E 4 13 ? 175.182 193.115 140.179 1.00 30.00 9 ARG E O 1
ATOM 11261 N N . LYS E 4 14 ? 173.744 192.954 138.454 1.00 30.00 10 LYS E N 1
ATOM 11262 C CA . LYS E 4 14 ? 173.817 194.384 138.175 1.00 30.00 10 LYS E CA 1
ATOM 11263 C C . LYS E 4 14 ? 172.968 195.177 139.160 1.00 30.00 10 LYS E C 1
ATOM 11264 O O . LYS E 4 14 ? 173.346 196.283 139.564 1.00 30.00 10 LYS E O 1
ATOM 11266 N N . ARG E 4 15 ? 171.815 194.631 139.553 1.00 30.00 11 ARG E N 1
ATOM 11267 C CA . ARG E 4 15 ? 170.963 195.320 140.517 1.00 30.00 11 ARG E CA 1
ATOM 11268 C C . ARG E 4 15 ? 171.611 195.371 141.895 1.00 30.00 11 ARG E C 1
ATOM 11269 O O . ARG E 4 15 ? 171.494 196.377 142.604 1.00 30.00 11 ARG E O 1
ATOM 11277 N N . ILE E 4 16 ? 172.290 194.299 142.294 1.00 30.00 12 ILE E N 1
ATOM 11278 C CA . ILE E 4 16 ? 172.949 194.248 143.595 1.00 30.00 12 ILE E CA 1
ATOM 11279 C C . ILE E 4 16 ? 174.111 195.235 143.643 1.00 30.00 12 ILE E C 1
ATOM 11280 O O . ILE E 4 16 ? 174.168 196.099 144.518 1.00 30.00 12 ILE E O 1
ATOM 11285 N N . SER E 4 32 ? 167.392 193.130 169.730 1.00 30.00 28 SER E N 1
ATOM 11286 C CA . SER E 4 32 ? 166.843 191.948 170.384 1.00 30.00 28 SER E CA 1
ATOM 11287 C C . SER E 4 32 ? 167.783 191.434 171.468 1.00 30.00 28 SER E C 1
ATOM 11288 O O . SER E 4 32 ? 169.003 191.545 171.347 1.00 30.00 28 SER E O 1
ATOM 11291 N N . LYS E 4 33 ? 167.205 190.875 172.533 1.00 30.00 29 LYS E N 1
ATOM 11292 C CA . LYS E 4 33 ? 168.019 190.332 173.615 1.00 30.00 29 LYS E CA 1
ATOM 11293 C C . LYS E 4 33 ? 168.776 189.085 173.179 1.00 30.00 29 LYS E C 1
ATOM 11294 O O . LYS E 4 33 ? 169.866 188.812 173.695 1.00 30.00 29 LYS E O 1
ATOM 11296 N N . SER E 4 34 ? 168.214 188.315 172.244 1.00 30.00 30 SER E N 1
ATOM 11297 C CA . SER E 4 34 ? 168.884 187.107 171.775 1.00 30.00 30 SER E CA 1
ATOM 11298 C C . SER E 4 34 ? 170.189 187.436 171.061 1.00 30.00 30 SER E C 1
ATOM 11299 O O . SER E 4 34 ? 171.203 186.758 171.261 1.00 30.00 30 SER E O 1
ATOM 11302 N N . ALA E 4 35 ? 170.183 188.472 170.220 1.00 30.00 31 ALA E N 1
ATOM 11303 C CA . ALA E 4 35 ? 171.391 188.833 169.485 1.00 30.00 31 ALA E CA 1
ATOM 11304 C C . ALA E 4 35 ? 172.399 189.540 170.382 1.00 30.00 31 ALA E C 1
ATOM 11305 O O . ALA E 4 35 ? 173.612 189.399 170.192 1.00 30.00 31 ALA E O 1
ATOM 11307 N N . SER E 4 36 ? 171.917 190.305 171.363 1.00 30.00 32 SER E N 1
ATOM 11308 C CA . SER E 4 36 ? 172.806 191.052 172.245 1.00 30.00 32 SER E CA 1
ATOM 11309 C C . SER E 4 36 ? 173.568 190.159 173.214 1.00 30.00 32 SER E C 1
ATOM 11310 O O . SER E 4 36 ? 174.519 190.632 173.845 1.00 30.00 32 SER E O 1
ATOM 11313 N N . LEU E 4 37 ? 173.179 188.892 173.352 1.00 30.00 33 LEU E N 1
ATOM 11314 C CA . LEU E 4 37 ? 173.911 187.960 174.198 1.00 30.00 33 LEU E CA 1
ATOM 11315 C C . LEU E 4 37 ? 175.057 187.281 173.457 1.00 30.00 33 LEU E C 1
ATOM 11316 O O . LEU E 4 37 ? 175.913 186.661 174.097 1.00 30.00 33 LEU E O 1
ATOM 11321 N N . LEU E 4 38 ? 175.108 187.412 172.132 1.00 30.00 34 LEU E N 1
ATOM 11322 C CA . LEU E 4 38 ? 176.169 186.848 171.310 1.00 30.00 34 LEU E CA 1
ATOM 11323 C C . LEU E 4 38 ? 177.276 187.853 171.019 1.00 30.00 34 LEU E C 1
ATOM 11324 O O . LEU E 4 38 ? 178.199 187.540 170.261 1.00 30.00 34 LEU E O 1
ATOM 11329 N N . GLU E 4 39 ? 177.195 189.056 171.593 1.00 30.00 35 GLU E N 1
ATOM 11330 C CA . GLU E 4 39 ? 178.133 190.118 171.241 1.00 30.00 35 GLU E CA 1
ATOM 11331 C C . GLU E 4 39 ? 179.558 189.767 171.653 1.00 30.00 35 GLU E C 1
ATOM 11332 O O . GLU E 4 39 ? 180.504 189.960 170.881 1.00 30.00 35 GLU E O 1
ATOM 11338 N N . ARG E 4 40 ? 179.731 189.248 172.866 1.00 30.00 36 ARG E N 1
ATOM 11339 C CA . ARG E 4 40 ? 181.056 189.008 173.438 1.00 30.00 36 ARG E CA 1
ATOM 11340 C C . ARG E 4 40 ? 181.441 187.551 173.204 1.00 30.00 36 ARG E C 1
ATOM 11341 O O . ARG E 4 40 ? 181.436 186.732 174.124 1.00 30.00 36 ARG E O 1
ATOM 11343 N N . LEU E 4 41 ? 181.786 187.231 171.961 1.00 30.00 37 LEU E N 1
ATOM 11344 C CA . LEU E 4 41 ? 182.280 185.902 171.614 1.00 30.00 37 LEU E CA 1
ATOM 11345 C C . LEU E 4 41 ? 183.337 185.984 170.519 1.00 30.00 37 LEU E C 1
ATOM 11346 O O . LEU E 4 41 ? 184.229 185.140 170.441 1.00 30.00 37 LEU E O 1
ATOM 11351 N N . VAL E 4 80 ? 164.342 173.880 120.365 1.00 30.00 76 VAL E N 1
ATOM 11352 C CA . VAL E 4 80 ? 165.699 173.593 120.812 1.00 30.00 76 VAL E CA 1
ATOM 11353 C C . VAL E 4 80 ? 166.442 172.783 119.757 1.00 30.00 76 VAL E C 1
ATOM 11354 O O . VAL E 4 80 ? 166.905 173.329 118.758 1.00 30.00 76 VAL E O 1
ATOM 11356 N N . SER E 4 81 ? 166.553 171.473 119.990 1.00 30.00 77 SER E N 1
ATOM 11357 C CA . SER E 4 81 ? 167.254 170.608 119.046 1.00 30.00 77 SER E CA 1
ATOM 11358 C C . SER E 4 81 ? 166.535 170.551 117.704 1.00 30.00 77 SER E C 1
ATOM 11359 O O . SER E 4 81 ? 167.175 170.604 116.645 1.00 30.00 77 SER E O 1
ATOM 11362 N N . LEU E 4 82 ? 165.205 170.440 117.727 1.00 30.00 78 LEU E N 1
ATOM 11363 C CA . LEU E 4 82 ? 164.450 170.301 116.485 1.00 30.00 78 LEU E CA 1
ATOM 11364 C C . LEU E 4 82 ? 164.567 171.548 115.620 1.00 30.00 78 LEU E C 1
ATOM 11365 O O . LEU E 4 82 ? 164.676 171.451 114.392 1.00 30.00 78 LEU E O 1
ATOM 11370 N N . SER E 4 83 ? 164.540 172.731 116.239 1.00 30.00 79 SER E N 1
ATOM 11371 C CA . SER E 4 83 ? 164.705 173.966 115.478 1.00 30.00 79 SER E CA 1
ATOM 11372 C C . SER E 4 83 ? 166.082 174.033 114.828 1.00 30.00 79 SER E C 1
ATOM 11373 O O . SER E 4 83 ? 166.213 174.452 113.671 1.00 30.00 79 SER E O 1
ATOM 11376 N N . LEU E 4 84 ? 167.121 173.625 115.561 1.00 30.00 80 LEU E N 1
ATOM 11377 C CA . LEU E 4 84 ? 168.465 173.601 114.992 1.00 30.00 80 LEU E CA 1
ATOM 11378 C C . LEU E 4 84 ? 168.548 172.634 113.818 1.00 30.00 80 LEU E C 1
ATOM 11379 O O . LEU E 4 84 ? 169.166 172.945 112.793 1.00 30.00 80 LEU E O 1
ATOM 11384 N N . LYS E 4 85 ? 167.934 171.455 113.948 1.00 30.00 81 LYS E N 1
ATOM 11385 C CA . LYS E 4 85 ? 167.937 170.498 112.845 1.00 30.00 81 LYS E CA 1
ATOM 11386 C C . LYS E 4 85 ? 167.206 171.051 111.628 1.00 30.00 81 LYS E C 1
ATOM 11387 O O . LYS E 4 85 ? 167.672 170.899 110.491 1.00 30.00 81 LYS E O 1
ATOM 11393 N N . LEU E 4 86 ? 166.056 171.694 111.846 1.00 30.00 82 LEU E N 1
ATOM 11394 C CA . LEU E 4 86 ? 165.302 172.256 110.729 1.00 30.00 82 LEU E CA 1
ATOM 11395 C C . LEU E 4 86 ? 166.086 173.362 110.035 1.00 30.00 82 LEU E C 1
ATOM 11396 O O . LEU E 4 86 ? 166.087 173.451 108.801 1.00 30.00 82 LEU E O 1
ATOM 11401 N N . SER E 4 87 ? 166.754 174.221 110.810 1.00 30.00 83 SER E N 1
ATOM 11402 C CA . SER E 4 87 ? 167.571 175.270 110.208 1.00 30.00 83 SER E CA 1
ATOM 11403 C C . SER E 4 87 ? 168.751 174.686 109.442 1.00 30.00 83 SER E C 1
ATOM 11404 O O . SER E 4 87 ? 169.086 175.162 108.351 1.00 30.00 83 SER E O 1
ATOM 11407 N N . ALA E 4 88 ? 169.397 173.657 109.996 1.00 30.00 84 ALA E N 1
ATOM 11408 C CA . ALA E 4 88 ? 170.539 173.048 109.323 1.00 30.00 84 ALA E CA 1
ATOM 11409 C C . ALA E 4 88 ? 170.128 172.389 108.012 1.00 30.00 84 ALA E C 1
ATOM 11410 O O . ALA E 4 88 ? 170.838 172.501 107.006 1.00 30.00 84 ALA E O 1
ATOM 11412 N N . LEU E 4 89 ? 168.986 171.699 108.001 1.00 30.00 85 LEU E N 1
ATOM 11413 C CA . LEU E 4 89 ? 168.535 171.043 106.780 1.00 30.00 85 LEU E CA 1
ATOM 11414 C C . LEU E 4 89 ? 168.012 172.024 105.738 1.00 30.00 85 LEU E C 1
ATOM 11415 O O . LEU E 4 89 ? 167.852 171.637 104.576 1.00 30.00 85 LEU E O 1
ATOM 11420 N N . LYS E 4 90 ? 167.743 173.269 106.117 1.00 30.00 86 LYS E N 1
ATOM 11421 C CA . LYS E 4 90 ? 167.246 174.265 105.173 1.00 30.00 86 LYS E CA 1
ATOM 11422 C C . LYS E 4 90 ? 168.304 174.617 104.132 1.00 30.00 86 LYS E C 1
ATOM 11423 O O . LYS E 4 90 ? 169.138 175.495 104.351 1.00 30.00 86 LYS E O 1
#

Sequence (1506 aa):
SSIQELYQSLKEITNLFEDRITKLDFKHANDIIKDRFLRPSNALPWSLLDMVQDVPDYKELLKVPDPINRTSHKDGQGLFDIPEGMNRGIKPMCDVGEYLESLDILEKVCQEAATEESFQIGLVEVLMRCSLDLYSQGFLLKSVSIAKDTIERIKIIISELKCENQQVWIYLSQVLRLFIWIESKVDTLPVESLVSIFENSQFSGSEEIDSVDNIKIDTLLDSTTDDNVSIACKFLILASKYSVAGTVRASYWYNIGISELTAFITLKEPQYRDAAIFAFKKSIQLQSNTSETWIGLGIATMDINFRVSQHCFIKATALEPKATNTWFNLAMLGLKKKDTEFAQQVLNKLQSLAPQDSSPWLGMALILEEQGDIIGSSKLFAHSFILSNGRSKAAQFMYAKNVLENHINNGDDERDIETVEKLTTASIALEQFFKKSPDSQFALQCALLTLERLHHYENANELANRLIGILEKKFEKTQDERELFNFAIIKGQFARIHLGLGNFELSIENADLSQGIISESSDEKSMKTKISNHICLGLSYFFLNDFDQTLNQFQELLSISKDSKHLVVLIAKVLYDVGESDTKEIALQELTEYIATSGADLLVTLTIAAMSILDDKREDLSIILEELKALPLSKQIIDKHKDAPYLIEEITKRLYRNDTGKQVWQRSAYFFPNNLKVWERLDKNIQRRIASNGQNKVTAEEMSKLYCESKNLRSIQRGMFLCPWNVTAVKALNECFSKVFIATANAGKAHDADIFSVSACNSFTVSCSGDGYLKVWDNKLLDNENPKDKSYSHFVHKSGLHHVDVLQAIERDAFELCLVATTSFSGDLLFYRITREDETKKVIFEKLDLLDSDMKKHSFWALKWGASNDRLLSHRLVATDVKGTTYIWKFHPFNWSPTLELQGTVESPMTPSQFATSVDISERGLIATGFNNGTVQISELSTLRPLYNFESQHSMINNSNSIRSVKFSPQGSLLAIAHDSNSFGCITLYETEFGERIGSLSVPGEFAHSSWVMSLSFNDSGETLCSAGWDGKLRFWDVKTKERITTLNMHCDDIIEEDILAVDEHGDSLAEPGVFDVKFLKKGWRSLNESLCCVCLDRSIRWFREAGKVFIATANAGKAHDADIFSVSACNSFTVSCSGDGYLKVWDNKLLDNENPKDKSYSHFVHKSGLHHVDVLQAIERFELCLVATTSFSGDLLFYRITREDETKKVIFEKLDLLDSDMKKHSFWALKWGASNDRLLSHRLVATDVKGTTYIWKFHPFADLNWSPTLELQGTVESPMTPSQFATSVDISERGLIATGFNNGTVQISELSTLRPLYNFESNNSNSIRSVKFSPQGSLLAIAHDSNSFGCITLYETEFGERIGSLSVPEFAHSSWVMSLSFNDSGETLCSAGWDGKLRFWDVKTKERITTLNMHCDDIEDILAVDEHGDSLAEPGVFDVKFLKKGWRSGMDLNESLCCVCLDRSIRWFREAMSLLEQLARKRISKSASLLERLVSLSLKLSALK

Organism: Saccharomyces cerevisiae (strain ATCC 204508 / S288c) (NCBI:txid559292)